Protein AF-0000000073188760 (afdb_homodimer)

InterPro domains:
  IPR002155 Thiolase [cd00751] (153-495)
  IPR016039 Thiolase-like [G3DSA:3.40.47.10] (146-349)
  IPR016039 Thiolase-like [G3DSA:3.40.47.10] (350-496)
  IPR016039 Thiolase-like [SSF53901] (147-494)
  IPR020613 Thiolase, conserved site [PS00737] (442-458)
  IPR020616 Thiolase, N-terminal [PF00108] (152-344)
  IPR020617 Thiolase, C-terminal [PF02803] (373-494)

Secondary structure (DSSP, 8-state):
-HHHHHHHHHHHT--TT--HHHHHHHHHHHHHHHHHHS-HHHHHHHHHHHS------------HHHHHHHHHHHS---SHHHHHHHHHHHHHHHHHHHHHHHHHTTSTHHHHHHHHHHHHHHHHHHT--S-HHHHHHHHHHHHHHHTTSPPEEEEEEEEPPPEETTSTTTTS-HHHHHHHHHHHHHHHTT--GGG--EEEEE-SS--STTGGGHHHHHHHHHT--TTS-EEEEE-GGGHHHHHHHHHHHHHHTTS-SEEEEEEEEEGGGPPEEE-S-TT---TTPPPPEEEHHHHHTEETTTTEEHHHHHHHHHHHHT--HHHHHHHHHHHHHHHHHHHHHTT--------SSEEEEEEEEEEEHHHHHHHT----EEEEEEEEEE--GGGGGGTHHHHHHHHHHHHT--GGG-SEEEE--S-HHHHHHHHHHHT--TTTBSBTB-HHHH---THHHHHHHHHHHHHHHHHHT--EEEEEEEETTTEEEEEEEEE--/-HHHHHHHHHHHT--TT--HHHHHHHHHHHHHHHHHHS-HHHHHHHHHHHS------------HHHHHHHHHHHS---SHHHHHHHHHHHHHHHHHHHHHHHHHTTSTHHHHHHHHHHHHHHHHHHT--S-HHHHHHHHHHHHHHHTTSPPEEEEEEEEPPPEETTSTTTTS-HHHHHHHHHHHHHHHTT--GGG--EEEEE-SS--STTGGGHHHHHHHHHT--TTS-EEEEE-GGGHHHHHHHHHHHHHHTTS-SEEEEEEEEEGGGPPEEE-S-TT---TTPPPPEEEHHHHHTEETTTTEEHHHHHHHHHHHHT--HHHHHHHHHHHHHHHHHHHHHS---------SSEEEEEEEEEEEHHHHHHHT----EEEEEEEEEE--GGGGGGTHHHHHHHHHHHHT--GGG-SEEEE--S-HHHHHHHHHHHT--TTTBSBTB-HHHH---THHHHHHHHHHHHHHHHHHT-SEEEEEEEETTTEEEEEEEEE--

Organism: Anisakis simplex (NCBI:txid6269)

Foldseek 3Di:
DVVVVVVVVLVVVPPLQDDLVVLLVSLLVVLVVCVVVVDPVNVVVVVVVVPPPPPDDDPPPPDPVVVVCVVVVPLCPVPPVLVVVLSVLLSLLLSLLSLQCSVVVVDPVSVVVSVVSSVVSNVVSSVSPADPVNVCVVSVVVVVCSVVQWWKFFQWKFKDAKFAQVGDCLPAAQLRQQLVQLLVRCVVQVHDLQLAQEWEEEDAAQLDPCSVCRRVSSSVVNPRDNNRYYYYDYQWLCQQVVQLVVVVVCCSVVNTFKYKYKYWFNLNSHFWDWPDPPVHDDPPDDIDGHRPSQVVQADPVVRGGPVQLLVVLCVVQVPDPVNQVVQLVQLQVLQVVVCVVVVPPDPDQHAARIGIMMIIMMGIPVSCVVVVGDGLKIWQFKDKWFADLSNLLLQAQVRVVVRCSNRVHDLVLAQAEEEACSGSSSQVSNCSSRVHDPCRYCSRHHCSRRNRRTNRRQSVQVSVVSVVCVVVVGFKYKYKYGGRPGMIMMIMITGPD/DVVVVVVVVLVVVPPLQDDLVVLLVSLVVVLVVCVVVVPPVNVVVVVVVVPPPPPDDCPPPPDPVVVVCVCVVPLCPVPPVLVVVLSVLLSLLLSLLSLVCSVVVVDPVSVVVSVVSSVVSNVVSSVSPQDPVNVCVVSVVVVVCSVVQWWKFFQWKFKDAKFAQVGDCLPAAQLRQALVQLLVRCVVQVHDLQLAQEWEEEDAAQLDPCSVCRRVSSSVVNPRDNNRYYYYDYQWLCQQVVQLVVVVVCCSVVNTFKYKYKYWFNLNSHFFDWPDPPVHDDPPDDTDGHRVSQVVQADPVVRGGPVQLLVVLCVVQVPDPVNQVVQLVQLQVLQVVVCVVPVPPDPAQHAARIGIMMIIMMGIPVSCVVVVGDGLKIWQFKDKWFADLSNLLLQAQVRVVVRCSNRVHDLVLAQAEEEACNGSSSLVSNCSSRVHDPCRYCSRHHCSRRNRRTNRRQSVQVSVVSVVCVVVVGFKYKYKYGGRPGMIMMIMITGPD

Sequence (994 aa):
MIESEKLQKLYELWPAHANPCFYLAYSFVIYWIMEYYLKPSHLSTIVFQLLPQKNTSSTPCKTGDDINSKITDKCIIDQPSSLFMNRLLIAFIFSVFLFVATLHMQRIAEMHLFVILINYGKKALARDEYSDEMMLEAIYPMSSVCDIIPSVFIVGAKRTAFGTYGGSLKNFTAIDLAEFAGRAVLNETNTKPECIDHVIFGNVIQSSVDAIYLPRHVGLRLGVPENAPALGVNRICGSGFQVIVNAAEQILLGESKFVLAGGTENMSQTPFAARNIRFGTQLGVKYELEDTLWACLNDPHINTTMAMTAENLGAKYGVSRADADRFALRSQTLWKAVKQSMKFFERESVKGISDGASALLVAGEEAVSKYGLKPLARVVAWKAVGVDPNMMGIGPAPAIRSVLKKSGLTLQDIDLIEVNEAFAPQALAVQRELDLDEKKLNVSGGAISLGHPLAASGARISTHLIHEMKRRSVKYSIGSACIGGGQGIAILFENIDMIESEKLQKLYELWPAHANPCFYLAYSFVIYWIMEYYLKPSHLSTIVFQLLPQKNTSSTPCKTGDDINSKITDKCIIDQPSSLFMNRLLIAFIFSVFLFVATLHMQRIAEMHLFVILINYGKKALARDEYSDEMMLEAIYPMSSVCDIIPSVFIVGAKRTAFGTYGGSLKNFTAIDLAEFAGRAVLNETNTKPECIDHVIFGNVIQSSVDAIYLPRHVGLRLGVPENAPALGVNRICGSGFQVIVNAAEQILLGESKFVLAGGTENMSQTPFAARNIRFGTQLGVKYELEDTLWACLNDPHINTTMAMTAENLGAKYGVSRADADRFALRSQTLWKAVKQSMKFFERESVKGISDGASALLVAGEEAVSKYGLKPLARVVAWKAVGVDPNMMGIGPAPAIRSVLKKSGLTLQDIDLIEVNEAFAPQALAVQRELDLDEKKLNVSGGAISLGHPLAASGARISTHLIHEMKRRSVKYSIGSACIGGGQGIAILFENID

pLDDT: mean 75.03, std 29.12, range [23.39, 98.94]

Solvent-accessible surface area (backbone atoms only — not comparable to full-atom values): 49042 Å² total; per-residue (Å²): 114,70,70,60,49,53,53,47,48,55,54,67,64,43,57,89,62,57,45,71,64,52,49,42,50,44,46,44,46,48,45,44,44,40,54,68,68,39,50,84,73,53,55,59,53,54,58,56,65,71,43,82,77,74,84,71,83,74,78,78,67,73,67,74,57,59,63,47,48,57,51,52,63,69,54,64,59,72,53,74,68,55,48,52,47,29,49,46,34,33,45,41,28,38,34,51,26,43,47,49,17,64,77,42,46,83,50,73,65,36,53,53,53,26,51,47,40,31,50,45,24,46,52,55,38,67,58,78,71,75,53,69,66,56,46,47,60,53,41,51,48,45,60,50,44,69,61,54,63,72,57,35,24,34,48,33,58,30,55,46,75,45,22,30,65,68,39,90,48,43,87,46,50,36,49,52,36,34,35,52,9,42,50,50,24,32,58,75,60,69,49,62,39,69,68,36,49,33,26,28,24,9,43,49,72,76,37,49,69,57,42,72,40,32,28,45,52,32,34,54,75,65,51,28,42,52,55,33,26,46,35,30,34,28,39,36,33,26,6,9,44,46,22,52,50,52,46,43,52,32,31,69,71,66,75,37,43,28,28,44,24,19,4,18,22,29,58,54,43,42,34,29,30,40,59,84,50,87,91,48,81,58,90,92,62,84,78,60,73,39,54,48,63,66,46,52,50,35,40,72,91,76,69,44,40,58,69,54,21,23,49,48,33,12,64,75,63,68,49,46,71,67,54,30,50,50,48,50,49,47,21,40,53,33,32,50,53,46,38,68,69,37,84,49,76,81,75,62,65,5,63,51,54,12,22,24,11,7,17,33,34,40,28,23,60,66,38,32,64,76,68,69,54,60,72,57,27,33,60,74,37,60,32,71,26,21,30,55,51,66,43,13,45,44,14,28,44,64,7,44,53,48,27,27,52,70,63,60,49,54,77,85,66,47,55,35,35,39,57,53,28,83,36,49,33,21,42,50,36,30,33,62,74,65,64,54,57,71,84,30,41,37,72,55,22,40,18,63,25,45,25,38,20,39,4,10,38,31,24,37,46,47,35,51,50,52,52,48,30,60,74,68,69,44,52,30,34,37,37,31,19,36,14,83,76,9,18,10,25,21,39,33,38,31,44,74,120,116,69,70,60,49,54,54,47,51,55,54,65,65,44,58,87,64,57,47,71,64,52,49,43,50,45,49,45,45,47,43,44,44,40,55,67,69,38,51,84,73,52,57,59,54,53,60,56,64,71,43,82,77,75,82,71,82,76,79,78,68,75,66,74,56,58,64,44,46,57,50,51,63,68,53,64,60,71,52,72,68,52,48,52,44,24,51,48,35,30,46,41,30,39,34,51,29,45,48,51,18,64,77,43,45,83,51,74,63,35,56,55,51,29,52,47,38,33,50,47,21,47,52,54,32,66,57,77,71,74,53,67,66,56,46,47,60,53,41,50,52,44,60,52,45,69,61,53,63,69,56,37,25,35,47,34,57,30,55,47,73,44,23,30,65,70,38,91,49,42,87,44,48,35,49,54,36,35,35,52,8,43,52,50,24,31,59,76,58,69,48,63,40,70,66,35,49,32,25,29,25,9,44,50,73,76,37,49,72,58,43,72,41,32,28,46,52,34,34,54,75,64,50,28,42,51,54,33,25,48,35,29,33,28,38,36,34,26,6,8,44,46,24,53,50,51,48,43,52,32,30,69,71,66,74,37,42,28,30,44,24,20,5,17,22,28,56,55,43,42,34,29,30,40,58,84,48,86,89,48,79,56,90,91,61,85,77,60,74,39,55,47,62,64,45,52,49,34,38,72,91,77,69,44,39,59,69,55,22,24,50,50,33,13,65,76,62,68,52,46,71,67,53,30,51,50,49,47,49,48,23,39,51,33,33,52,52,45,37,68,68,37,85,51,76,80,75,63,65,5,64,50,55,11,24,25,12,7,18,33,35,39,28,23,60,65,38,32,63,75,68,68,54,60,73,56,26,33,60,73,40,60,32,70,25,21,30,56,50,67,44,12,46,43,15,28,42,63,9,44,54,48,27,26,55,68,66,62,50,54,77,87,67,46,56,35,37,37,59,56,27,83,38,49,32,19,43,50,34,31,33,62,75,64,64,55,57,70,85,30,41,37,71,56,22,41,18,63,25,44,25,39,19,39,5,9,39,30,24,38,47,47,35,50,50,52,52,47,30,60,75,67,69,43,52,31,34,37,37,30,20,34,14,83,76,9,17,11,25,22,39,34,38,32,43,74,120

Radius of gyration: 31.52 Å; Cα contacts (8 Å, |Δi|>4): 2046; chains: 2; bounding box: 111×74×70 Å

Structure (mmCIF, N/CA/C/O backbone):
data_AF-0000000073188760-model_v1
#
loop_
_entity.id
_entity.type
_entity.pdbx_description
1 polymer '3-ketoacyl-CoA thiolase, mitochondrial (inferred by orthology to a human protein)'
#
loop_
_atom_site.group_PDB
_atom_site.id
_atom_site.type_symbol
_atom_site.label_atom_id
_atom_site.label_alt_id
_atom_site.label_comp_id
_atom_site.label_asym_id
_atom_site.label_entity_id
_atom_site.label_seq_id
_atom_site.pdbx_PDB_ins_code
_atom_site.Cartn_x
_atom_site.Cartn_y
_atom_site.Cartn_z
_atom_site.occupancy
_atom_site.B_iso_or_equiv
_atom_site.auth_seq_id
_atom_site.auth_comp_id
_atom_site.auth_asym_id
_atom_site.auth_atom_id
_atom_site.pdbx_PDB_model_num
ATOM 1 N N . MET A 1 1 ? -48.312 19.625 -13.898 1 23.39 1 MET A N 1
ATOM 2 C CA . MET A 1 1 ? -47.094 20.016 -14.609 1 23.39 1 MET A CA 1
ATOM 3 C C . MET A 1 1 ? -46.031 20.547 -13.641 1 23.39 1 MET A C 1
ATOM 5 O O . MET A 1 1 ? -44.844 20.344 -13.844 1 23.39 1 MET A O 1
ATOM 9 N N . ILE A 1 2 ? -46.531 21.484 -12.734 1 27.88 2 ILE A N 1
ATOM 10 C CA . ILE A 1 2 ? -45.688 22.156 -11.734 1 27.88 2 ILE A CA 1
ATOM 11 C C . ILE A 1 2 ? -45.094 21.125 -10.773 1 27.88 2 ILE A C 1
ATOM 13 O O . ILE A 1 2 ? -43.969 21.281 -10.305 1 27.88 2 ILE A O 1
ATOM 17 N N . GLU A 1 3 ? -46 20.047 -10.469 1 30.58 3 GLU A N 1
ATOM 18 C CA . GLU A 1 3 ? -45.656 19.078 -9.43 1 30.58 3 GLU A CA 1
ATOM 19 C C . GLU A 1 3 ? -44.5 18.203 -9.844 1 30.58 3 GLU A C 1
ATOM 21 O O . GLU A 1 3 ? -43.688 17.812 -9 1 30.58 3 GLU A O 1
ATOM 26 N N . SER A 1 4 ? -44.344 17.969 -11.117 1 32.19 4 SER A N 1
ATOM 27 C CA . SER A 1 4 ? -43.25 17.203 -11.68 1 32.19 4 SER A CA 1
ATOM 28 C C . SER A 1 4 ? -41.938 18 -11.617 1 32.19 4 SER A C 1
ATOM 30 O O . SER A 1 4 ? -40.875 17.438 -11.375 1 32.19 4 SER A O 1
ATOM 32 N N . GLU A 1 5 ? -42.031 19.328 -11.805 1 31.75 5 GLU A N 1
ATOM 33 C CA . GLU A 1 5 ? -40.844 20.172 -11.867 1 31.75 5 GLU A CA 1
ATOM 34 C C . GLU A 1 5 ? -40.188 20.312 -10.492 1 31.75 5 GLU A C 1
ATOM 36 O O . GLU A 1 5 ? -38.969 20.312 -10.367 1 31.75 5 GLU A O 1
ATOM 41 N N . LYS A 1 6 ? -40.969 20.578 -9.422 1 32.31 6 LYS A N 1
ATOM 42 C CA . LYS A 1 6 ? -40.406 20.734 -8.078 1 32.31 6 LYS A CA 1
ATOM 43 C C . LYS A 1 6 ? -39.812 19.422 -7.562 1 32.31 6 LYS A C 1
ATOM 45 O O . LYS A 1 6 ? -38.781 19.422 -6.914 1 32.31 6 LYS A O 1
ATOM 50 N N . LEU A 1 7 ? -40.375 18.312 -7.895 1 31.81 7 LEU A N 1
ATOM 51 C CA . LEU A 1 7 ? -39.781 17.031 -7.551 1 31.81 7 LEU A CA 1
ATOM 52 C C . LEU A 1 7 ? -38.469 16.844 -8.281 1 31.81 7 LEU A C 1
ATOM 54 O O . LEU A 1 7 ? -37.5 16.312 -7.711 1 31.81 7 LEU A O 1
ATOM 58 N N . GLN A 1 8 ? -38.406 17.359 -9.555 1 30.67 8 GLN A N 1
ATOM 59 C CA . GLN A 1 8 ? -37.156 17.312 -10.273 1 30.67 8 GLN A CA 1
ATOM 60 C C . GLN A 1 8 ? -36.094 18.203 -9.609 1 30.67 8 GLN A C 1
ATOM 62 O O . GLN A 1 8 ? -34.938 17.812 -9.492 1 30.67 8 GLN A O 1
ATOM 67 N N . LYS A 1 9 ? -36.469 19.469 -9.18 1 33.62 9 LYS A N 1
ATOM 68 C CA . LYS A 1 9 ? -35.531 20.344 -8.492 1 33.62 9 LYS A CA 1
ATOM 69 C C . LYS A 1 9 ? -35.125 19.75 -7.141 1 33.62 9 LYS A C 1
ATOM 71 O O . LYS A 1 9 ? -33.969 19.906 -6.719 1 33.62 9 LYS A O 1
ATOM 76 N N . LEU A 1 10 ? -35.969 19.203 -6.41 1 32.44 10 LEU A N 1
ATOM 77 C CA . LEU A 1 10 ? -35.625 18.531 -5.168 1 32.44 10 LEU A CA 1
ATOM 78 C C . LEU A 1 10 ? -34.688 17.359 -5.441 1 32.44 10 LEU A C 1
ATOM 80 O O . LEU A 1 10 ? -33.75 17.109 -4.68 1 32.44 10 LEU A O 1
ATOM 84 N N . TYR A 1 11 ? -34.969 16.656 -6.586 1 32.81 11 TYR A N 1
ATOM 85 C CA . TYR A 1 11 ? -34.031 15.609 -7.004 1 32.81 11 TYR A CA 1
ATOM 86 C C . TYR A 1 11 ? -32.688 16.203 -7.367 1 32.81 11 TYR A C 1
ATOM 88 O O . TYR A 1 11 ? -31.641 15.594 -7.102 1 32.81 11 TYR A O 1
ATOM 96 N N . GLU A 1 12 ? -32.75 17.359 -8.086 1 33.19 12 GLU A N 1
ATOM 97 C CA . GLU A 1 12 ? -31.484 18 -8.477 1 33.19 12 GLU A CA 1
ATOM 98 C C . GLU A 1 12 ? -30.734 18.531 -7.258 1 33.19 12 GLU A C 1
ATOM 100 O O . GLU A 1 12 ? -29.531 18.75 -7.312 1 33.19 12 GLU A O 1
ATOM 105 N N . LEU A 1 13 ? -31.453 19.062 -6.262 1 30.31 13 LEU A N 1
ATOM 106 C CA . LEU A 1 13 ? -30.797 19.453 -5.027 1 30.31 13 LEU A CA 1
ATOM 107 C C . LEU A 1 13 ? -30.328 18.219 -4.246 1 30.31 13 LEU A C 1
ATOM 109 O O . LEU A 1 13 ? -29.828 18.344 -3.129 1 30.31 13 LEU A O 1
ATOM 113 N N . TRP A 1 14 ? -30.609 17.141 -4.777 1 31.42 14 TRP A N 1
ATOM 114 C CA . TRP A 1 14 ? -30.141 15.891 -4.188 1 31.42 14 TRP A CA 1
ATOM 115 C C . TRP A 1 14 ? -28.609 15.844 -4.164 1 31.42 14 TRP A C 1
ATOM 117 O O . TRP A 1 14 ? -27.969 15.75 -5.215 1 31.42 14 TRP A O 1
ATOM 127 N N . PRO A 1 15 ? -28.094 16.562 -3.15 1 28.97 15 PRO A N 1
ATOM 128 C CA . PRO A 1 15 ? -26.641 16.359 -3.182 1 28.97 15 PRO A CA 1
ATOM 129 C C . PRO A 1 15 ? -26.234 14.891 -3.234 1 28.97 15 PRO A C 1
ATOM 131 O O . PRO A 1 15 ? -26.875 14.055 -2.596 1 28.97 15 PRO A O 1
ATOM 134 N N . ALA A 1 16 ? -25.719 14.453 -4.371 1 30.52 16 ALA A N 1
ATOM 135 C CA . ALA A 1 16 ? -25.172 13.109 -4.555 1 30.52 16 ALA A CA 1
ATOM 136 C C . ALA A 1 16 ? -24.562 12.586 -3.254 1 30.52 16 ALA A C 1
ATOM 138 O O . ALA A 1 16 ? -24.594 11.383 -2.986 1 30.52 16 ALA A O 1
ATOM 139 N N . HIS A 1 17 ? -23.641 13.359 -2.607 1 29.59 17 HIS A N 1
ATOM 140 C CA . HIS A 1 17 ? -22.797 12.969 -1.487 1 29.59 17 HIS A CA 1
ATOM 141 C C . HIS A 1 17 ? -23.391 13.422 -0.16 1 29.59 17 HIS A C 1
ATOM 143 O O . HIS A 1 17 ? -22.656 13.633 0.812 1 29.59 17 HIS A O 1
ATOM 149 N N . ALA A 1 18 ? -24.656 13.742 -0.088 1 30.83 18 ALA A N 1
ATOM 150 C CA . ALA A 1 18 ? -25.141 14.383 1.129 1 30.83 18 ALA A CA 1
ATOM 151 C C . ALA A 1 18 ? -25.141 13.414 2.305 1 30.83 18 ALA A C 1
ATOM 153 O O . ALA A 1 18 ? -25.203 12.195 2.111 1 30.83 18 ALA A O 1
ATOM 154 N N . ASN A 1 19 ? -24.656 13.93 3.51 1 30.05 19 ASN A N 1
ATOM 155 C CA . ASN A 1 19 ? -24.625 13.312 4.828 1 30.05 19 ASN A CA 1
ATOM 156 C C . ASN A 1 19 ? -25.953 12.656 5.184 1 30.05 19 ASN A C 1
ATOM 158 O O . ASN A 1 19 ? -27 13.094 4.715 1 30.05 19 ASN A O 1
ATOM 162 N N . PRO A 1 20 ? -25.922 11.516 5.613 1 33.12 20 PRO A N 1
ATOM 163 C CA . PRO A 1 20 ? -27.141 10.805 6.012 1 33.12 20 PRO A CA 1
ATOM 164 C C . PRO A 1 20 ? -28.094 11.688 6.816 1 33.12 20 PRO A C 1
ATOM 166 O O . PRO A 1 20 ? -29.312 11.57 6.676 1 33.12 20 PRO A O 1
ATOM 169 N N . CYS A 1 21 ? -27.562 12.656 7.5 1 32.06 21 CYS A N 1
ATOM 170 C CA . CYS A 1 21 ? -28.438 13.555 8.25 1 32.06 21 CYS A CA 1
ATOM 171 C C . CYS A 1 21 ? -29.219 14.469 7.316 1 32.06 21 CYS A C 1
ATOM 173 O O . CYS A 1 21 ? -30.391 14.758 7.562 1 32.06 21 CYS A O 1
ATOM 175 N N . PHE A 1 22 ? -28.609 14.945 6.258 1 35.56 22 PHE A N 1
ATOM 176 C CA . PHE A 1 22 ? -29.297 15.805 5.297 1 35.56 22 PHE A CA 1
ATOM 177 C C . PHE A 1 22 ? -30.375 15.031 4.543 1 35.56 22 PHE A C 1
ATOM 179 O O . PHE A 1 22 ? -31.469 15.539 4.316 1 35.56 22 PHE A O 1
ATOM 186 N N . TYR A 1 23 ? -30.047 13.828 4.395 1 37.91 23 TYR A N 1
ATOM 187 C CA . TYR A 1 23 ? -31.031 12.969 3.746 1 37.91 23 TYR A CA 1
ATOM 188 C C . TYR A 1 23 ? -32.25 12.75 4.652 1 37.91 23 TYR A C 1
ATOM 190 O O . TYR A 1 23 ? -33.375 12.766 4.188 1 37.91 23 TYR A O 1
ATOM 198 N N . LEU A 1 24 ? -31.891 12.719 5.875 1 35.69 24 LEU A N 1
ATOM 199 C CA . LEU A 1 24 ? -32.969 12.625 6.859 1 35.69 24 LEU A CA 1
ATOM 200 C C . LEU A 1 24 ? -33.75 13.922 6.91 1 35.69 24 LEU A C 1
ATOM 202 O O . LEU A 1 24 ? -35 13.898 6.926 1 35.69 24 LEU A O 1
ATOM 206 N N . ALA A 1 25 ? -33.031 14.969 6.914 1 36.38 25 ALA A N 1
ATOM 207 C CA . ALA A 1 25 ? -33.719 16.266 6.953 1 36.38 25 ALA A CA 1
ATOM 208 C C . ALA A 1 25 ? -34.469 16.531 5.66 1 36.38 25 ALA A C 1
ATOM 210 O O . ALA A 1 25 ? -35.625 16.984 5.688 1 36.38 25 ALA A O 1
ATOM 211 N N . TYR A 1 26 ? -33.906 16.156 4.566 1 37.59 26 TYR A N 1
ATOM 212 C CA . TYR A 1 26 ? -34.531 16.359 3.258 1 37.59 26 TYR A CA 1
ATOM 213 C C . TYR A 1 26 ? -35.719 15.43 3.072 1 37.59 26 TYR A C 1
ATOM 215 O O . TYR A 1 26 ? -36.75 15.852 2.566 1 37.59 26 TYR A O 1
ATOM 223 N N . SER A 1 27 ? -35.469 14.242 3.523 1 38.09 27 SER A N 1
ATOM 224 C CA . SER A 1 27 ? -36.625 13.328 3.508 1 38.09 27 SER A CA 1
ATOM 225 C C . SER A 1 27 ? -37.75 13.859 4.379 1 38.09 27 SER A C 1
ATOM 227 O O . SER A 1 27 ? -38.938 13.734 4.016 1 38.09 27 SER A O 1
ATOM 229 N N . PHE A 1 28 ? -37.375 14.5 5.363 1 38.16 28 PHE A N 1
ATOM 230 C CA . PHE A 1 28 ? -38.344 15.148 6.211 1 38.16 28 PHE A CA 1
ATOM 231 C C . PHE A 1 28 ? -39 16.328 5.484 1 38.16 28 PHE A C 1
ATOM 233 O O . PHE A 1 28 ? -40.219 16.516 5.555 1 38.16 28 PHE A O 1
ATOM 240 N N . VAL A 1 29 ? -38.156 17.109 4.777 1 38.72 29 VAL A N 1
ATOM 241 C CA . VAL A 1 29 ? -38.688 18.266 4.062 1 38.72 29 VAL A CA 1
ATOM 242 C C . VAL A 1 29 ? -39.562 17.797 2.898 1 38.72 29 VAL A C 1
ATOM 244 O O . VAL A 1 29 ? -40.656 18.328 2.689 1 38.72 29 VAL A O 1
ATOM 247 N N . ILE A 1 30 ? -39.031 16.812 2.182 1 39.38 30 ILE A N 1
ATOM 248 C CA . ILE A 1 30 ? -39.844 16.297 1.083 1 39.38 30 ILE A CA 1
ATOM 249 C C . ILE A 1 30 ? -41.125 15.688 1.632 1 39.38 30 ILE A C 1
ATOM 251 O O . ILE A 1 30 ? -42.219 15.898 1.072 1 39.38 30 ILE A O 1
ATOM 255 N N . TYR A 1 31 ? -40.875 14.961 2.73 1 39.47 31 TYR A N 1
ATOM 256 C CA . TYR A 1 31 ? -42.062 14.453 3.426 1 39.47 31 TYR A CA 1
ATOM 257 C C . TYR A 1 31 ? -43 15.594 3.834 1 39.47 31 TYR A C 1
ATOM 259 O O . TYR A 1 31 ? -44.188 15.523 3.627 1 39.47 31 TYR A O 1
ATOM 267 N N . TRP A 1 32 ? -42.344 16.625 4.328 1 37.56 32 TRP A N 1
ATOM 268 C CA . TRP A 1 32 ? -43.125 17.797 4.734 1 37.56 32 TRP A CA 1
ATOM 269 C C . TRP A 1 32 ? -43.75 18.469 3.525 1 37.56 32 TRP A C 1
ATOM 271 O O . TRP A 1 32 ? -44.938 18.844 3.566 1 37.56 32 TRP A O 1
ATOM 281 N N . ILE A 1 33 ? -42.969 18.531 2.521 1 36.12 33 ILE A N 1
ATOM 282 C CA . ILE A 1 33 ? -43.5 19.141 1.31 1 36.12 33 ILE A CA 1
ATOM 283 C C . ILE A 1 33 ? -44.562 18.234 0.707 1 36.12 33 ILE A C 1
ATOM 285 O O . ILE A 1 33 ? -45.656 18.703 0.325 1 36.12 33 ILE A O 1
ATOM 289 N N . MET A 1 34 ? -44.156 16.938 0.62 1 35.59 34 MET A N 1
ATOM 290 C CA . MET A 1 34 ? -45.156 16.016 0.091 1 35.59 34 MET A CA 1
ATOM 291 C C . MET A 1 34 ? -46.375 15.938 1.008 1 35.59 34 MET A C 1
ATOM 293 O O . MET A 1 34 ? -47.5 15.906 0.536 1 35.59 34 MET A O 1
ATOM 297 N N . GLU A 1 35 ? -46 15.867 2.268 1 36.69 35 GLU A N 1
ATOM 298 C CA . GLU A 1 35 ? -47.094 15.906 3.23 1 36.69 35 GLU A CA 1
ATOM 299 C C . GLU A 1 35 ? -47.875 17.219 3.123 1 36.69 35 GLU A C 1
ATOM 301 O O . GLU A 1 35 ? -49.094 17.219 3.24 1 36.69 35 GLU A O 1
ATOM 306 N N . TYR A 1 36 ? -47.094 18.266 3.078 1 35.34 36 TYR A N 1
ATOM 307 C CA . TYR A 1 36 ? -47.781 19.547 2.943 1 35.34 36 TYR A CA 1
ATOM 308 C C . TYR A 1 36 ? -48.5 19.641 1.604 1 35.34 36 TYR A C 1
ATOM 310 O O . TYR A 1 36 ? -49.656 20.125 1.537 1 35.34 36 TYR A O 1
ATOM 318 N N . TYR A 1 37 ? -47.812 19.359 0.51 1 32.47 37 TYR A N 1
ATOM 319 C CA . TYR A 1 37 ? -48.469 19.547 -0.78 1 32.47 37 TYR A CA 1
ATOM 320 C C . TYR A 1 37 ? -49.281 18.328 -1.174 1 32.47 37 TYR A C 1
ATOM 322 O O . TYR A 1 37 ? -50.188 18.406 -1.988 1 32.47 37 TYR A O 1
ATOM 330 N N . LEU A 1 38 ? -48.719 17.062 -0.877 1 33.03 38 LEU A N 1
ATOM 331 C CA . LEU A 1 38 ? -49.531 15.945 -1.348 1 33.03 38 LEU A CA 1
ATOM 332 C C . LEU A 1 38 ? -50.594 15.57 -0.32 1 33.03 38 LEU A C 1
ATOM 334 O O . LEU A 1 38 ? -50.281 15.219 0.816 1 33.03 38 LEU A O 1
ATOM 338 N N . LYS A 1 39 ? -51.75 16.078 -0.33 1 34.88 39 LYS A N 1
ATOM 339 C CA . LYS A 1 39 ? -52.969 15.633 0.356 1 34.88 39 LYS A CA 1
ATOM 340 C C . LYS A 1 39 ? -53.062 14.109 0.348 1 34.88 39 LYS A C 1
ATOM 342 O O . LYS A 1 39 ? -52.625 13.453 -0.601 1 34.88 39 LYS A O 1
ATOM 347 N N . PRO A 1 40 ? -53.25 13.336 1.538 1 33.12 40 PRO A N 1
ATOM 348 C CA . PRO A 1 40 ? -53.344 11.875 1.6 1 33.12 40 PRO A CA 1
ATOM 349 C C . PRO A 1 40 ? -54 11.273 0.354 1 33.12 40 PRO A C 1
ATOM 351 O O . PRO A 1 40 ? -53.625 10.172 -0.062 1 33.12 40 PRO A O 1
ATOM 354 N N . SER A 1 41 ? -54.844 11.922 -0.336 1 33.78 41 SER A N 1
ATOM 355 C CA . SER A 1 41 ? -55.562 11.477 -1.517 1 33.78 41 SER A CA 1
ATOM 356 C C . SER A 1 41 ? -54.625 11.305 -2.711 1 33.78 41 SER A C 1
ATOM 358 O O . SER A 1 41 ? -54.844 10.422 -3.549 1 33.78 41 SER A O 1
ATOM 360 N N . HIS A 1 42 ? -53.688 12.141 -2.812 1 31.56 42 HIS A N 1
ATOM 361 C CA . HIS A 1 42 ? -52.875 12.18 -4.039 1 31.56 42 HIS A CA 1
ATOM 362 C C . HIS A 1 42 ? -51.75 11.172 -3.996 1 31.56 42 HIS A C 1
ATOM 364 O O . HIS A 1 42 ? -51.188 10.82 -5.035 1 31.56 42 HIS A O 1
ATOM 370 N N . LEU A 1 43 ? -51.375 10.641 -2.826 1 31.83 43 LEU A N 1
ATOM 371 C CA . LEU A 1 43 ? -50.344 9.633 -2.789 1 31.83 43 LEU A CA 1
ATOM 372 C C . LEU A 1 43 ? -50.812 8.328 -3.4 1 31.83 43 LEU A C 1
ATOM 374 O O . LEU A 1 43 ? -50.031 7.637 -4.082 1 31.83 43 LEU A O 1
ATOM 378 N N . SER A 1 44 ? -52.031 7.918 -3.279 1 29.41 44 SER A N 1
ATOM 379 C CA . SER A 1 44 ? -52.594 6.73 -3.896 1 29.41 44 SER A CA 1
ATOM 380 C C . SER A 1 44 ? -52.531 6.805 -5.418 1 29.41 44 SER A C 1
ATOM 382 O O . SER A 1 44 ? -52.25 5.801 -6.082 1 29.41 44 SER A O 1
ATOM 384 N N . THR A 1 45 ? -52.75 7.961 -5.918 1 30.45 45 THR A N 1
ATOM 385 C CA . THR A 1 45 ? -52.812 8.086 -7.371 1 30.45 45 THR A CA 1
ATOM 386 C C . THR A 1 45 ? -51.438 7.926 -7.973 1 30.45 45 THR A C 1
ATOM 388 O O . THR A 1 45 ? -51.25 7.305 -9.023 1 30.45 45 THR A O 1
ATOM 391 N N . ILE A 1 46 ? -50.406 8.297 -7.258 1 30.09 46 ILE A N 1
ATOM 392 C CA . ILE A 1 46 ? -49.094 8.25 -7.871 1 30.09 46 ILE A CA 1
ATOM 393 C C . ILE A 1 46 ? -48.562 6.816 -7.867 1 30.09 46 ILE A C 1
ATOM 395 O O . ILE A 1 46 ? -48 6.352 -8.859 1 30.09 46 ILE A O 1
ATOM 399 N N . VAL A 1 47 ? -48.844 6.023 -6.875 1 30.05 47 VAL A N 1
ATOM 400 C CA . VAL A 1 47 ? -48.406 4.637 -6.84 1 30.05 47 VAL A CA 1
ATOM 401 C C . VAL A 1 47 ? -49.125 3.826 -7.902 1 30.05 47 VAL A C 1
ATOM 403 O O . VAL A 1 47 ? -48.531 3.002 -8.594 1 30.05 47 VAL A O 1
ATOM 406 N N . PHE A 1 48 ? -50.375 4.105 -8.125 1 29.7 48 PHE A N 1
ATOM 407 C CA . PHE A 1 48 ? -51.125 3.404 -9.141 1 29.7 48 PHE A CA 1
ATOM 408 C C . PHE A 1 48 ? -50.594 3.717 -10.539 1 29.7 48 PHE A C 1
ATOM 410 O O . PHE A 1 48 ? -50.688 2.881 -11.438 1 29.7 48 PHE A O 1
ATOM 417 N N . GLN A 1 49 ? -50.219 4.957 -10.664 1 27.83 49 GLN A N 1
ATOM 418 C CA . GLN A 1 49 ? -49.781 5.297 -12.023 1 27.83 49 GLN A CA 1
ATOM 419 C C . GLN A 1 49 ? -48.5 4.578 -12.391 1 27.83 49 GLN A C 1
ATOM 421 O O . GLN A 1 49 ? -48.188 4.43 -13.578 1 27.83 49 GLN A O 1
ATOM 426 N N . LEU A 1 50 ? -47.719 4.289 -11.398 1 28.05 50 LEU A N 1
ATOM 427 C CA . LEU A 1 50 ? -46.438 3.703 -11.781 1 28.05 50 LEU A CA 1
ATOM 428 C C . LEU A 1 50 ? -46.562 2.201 -12.008 1 28.05 50 LEU A C 1
ATOM 430 O O . LEU A 1 50 ? -45.625 1.554 -12.484 1 28.05 50 LEU A O 1
ATOM 434 N N . LEU A 1 51 ? -47.75 1.596 -11.594 1 26.61 51 LEU A N 1
ATOM 435 C CA . LEU A 1 51 ? -47.969 0.186 -11.891 1 26.61 51 LEU A CA 1
ATOM 436 C C . LEU A 1 51 ? -48.406 0.003 -13.344 1 26.61 51 LEU A C 1
ATOM 438 O O . LEU A 1 51 ? -49.156 0.819 -13.883 1 26.61 51 LEU A O 1
ATOM 442 N N . PRO A 1 52 ? -47.625 -0.68 -14.094 1 26.92 52 PRO A N 1
ATOM 443 C CA . PRO A 1 52 ? -48.031 -0.926 -15.469 1 26.92 52 PRO A CA 1
ATOM 444 C C . PRO A 1 52 ? -49.5 -1.341 -15.578 1 26.92 52 PRO A C 1
ATOM 446 O O . PRO A 1 52 ? -50 -2.1 -14.742 1 26.92 52 PRO A O 1
ATOM 449 N N . GLN A 1 53 ? -50.406 -0.404 -16.094 1 25.22 53 GLN A N 1
ATOM 450 C CA . GLN A 1 53 ? -51.812 -0.581 -16.406 1 25.22 53 GLN A CA 1
ATOM 451 C C . GLN A 1 53 ? -52.031 -1.8 -17.297 1 25.22 53 GLN A C 1
ATOM 453 O O . GLN A 1 53 ? -51.531 -1.837 -18.438 1 25.22 53 GLN A O 1
ATOM 458 N N . LYS A 1 54 ? -52 -3.059 -16.797 1 27.78 54 LYS A N 1
ATOM 459 C CA . LYS A 1 54 ? -52.562 -4.059 -17.703 1 27.78 54 LYS A CA 1
ATOM 460 C C . LYS A 1 54 ? -53.938 -3.627 -18.203 1 27.78 54 LYS A C 1
ATOM 462 O O . LYS A 1 54 ? -54.75 -3.115 -17.438 1 27.78 54 LYS A O 1
ATOM 467 N N . ASN A 1 55 ? -54.188 -3.367 -19.516 1 25.28 55 ASN A N 1
ATOM 468 C CA . ASN A 1 55 ? -55.375 -3.055 -20.328 1 25.28 55 ASN A CA 1
ATOM 469 C C . ASN A 1 55 ? -56.562 -3.932 -19.953 1 25.28 55 ASN A C 1
ATOM 471 O O . ASN A 1 55 ? -56.781 -4.965 -20.578 1 25.28 55 ASN A O 1
ATOM 475 N N . THR A 1 56 ? -56.812 -4.484 -18.734 1 27.22 56 THR A N 1
ATOM 476 C CA . THR A 1 56 ? -58.094 -5.227 -18.719 1 27.22 56 THR A CA 1
ATOM 477 C C . THR A 1 56 ? -59.25 -4.32 -19.109 1 27.22 56 THR A C 1
ATOM 479 O O . THR A 1 56 ? -59.188 -3.104 -18.922 1 27.22 56 THR A O 1
ATOM 482 N N . SER A 1 57 ? -60.25 -4.723 -19.969 1 26.72 57 SER A N 1
ATOM 483 C CA . SER A 1 57 ? -61.469 -4.195 -20.531 1 26.72 57 SER A CA 1
ATOM 484 C C . SER A 1 57 ? -62.25 -3.354 -19.5 1 26.72 57 SER A C 1
ATOM 486 O O . SER A 1 57 ? -62 -3.475 -18.297 1 26.72 57 SER A O 1
ATOM 488 N N . SER A 1 58 ? -63.375 -2.492 -19.953 1 27.78 58 SER A N 1
ATOM 489 C CA . SER A 1 58 ? -64.188 -1.305 -19.672 1 27.78 58 SER A CA 1
ATOM 490 C C . SER A 1 58 ? -65.062 -1.519 -18.453 1 27.78 58 SER A C 1
ATOM 492 O O . SER A 1 58 ? -65.938 -0.703 -18.172 1 27.78 58 SER A O 1
ATOM 494 N N . THR A 1 59 ? -65.438 -2.711 -17.953 1 28.08 59 THR A N 1
ATOM 495 C CA . THR A 1 59 ? -66.625 -2.592 -17.156 1 28.08 59 THR A CA 1
ATOM 496 C C . THR A 1 59 ? -66.5 -1.518 -16.094 1 28.08 59 THR A C 1
ATOM 498 O O . THR A 1 59 ? -65.5 -1.512 -15.352 1 28.08 59 THR A O 1
ATOM 501 N N . PRO A 1 60 ? -67.312 -0.306 -16.297 1 27.69 60 PRO A N 1
ATOM 502 C CA . PRO A 1 60 ? -67.25 0.932 -15.516 1 27.69 60 PRO A CA 1
ATOM 503 C C . PRO A 1 60 ? -67.188 0.677 -14.008 1 27.69 60 PRO A C 1
ATOM 505 O O . PRO A 1 60 ? -68.062 0.009 -13.445 1 27.69 60 PRO A O 1
ATOM 508 N N . CYS A 1 61 ? -66.125 0.268 -13.555 1 26.36 61 CYS A N 1
ATOM 509 C CA . CYS A 1 61 ? -66 0.081 -12.109 1 26.36 61 CYS A CA 1
ATOM 510 C C . CYS A 1 61 ? -66.625 1.256 -11.367 1 26.36 61 CYS A C 1
ATOM 512 O O . CYS A 1 61 ? -66.375 2.414 -11.695 1 26.36 61 CYS A O 1
ATOM 514 N N . LYS A 1 62 ? -67.75 1.046 -10.75 1 28.42 62 LYS A N 1
ATOM 515 C CA . LYS A 1 62 ? -68.562 2.039 -10.016 1 28.42 62 LYS A CA 1
ATOM 516 C C . LYS A 1 62 ? -67.688 3.145 -9.461 1 28.42 62 LYS A C 1
ATOM 518 O O . LYS A 1 62 ? -66.5 2.941 -9.266 1 28.42 62 LYS A O 1
ATOM 523 N N . THR A 1 63 ? -68.125 4.414 -9.352 1 25.66 63 THR A N 1
ATOM 524 C CA . THR A 1 63 ? -67.562 5.719 -9.109 1 25.66 63 THR A CA 1
ATOM 525 C C . THR A 1 63 ? -66.562 5.66 -7.93 1 25.66 63 THR A C 1
ATOM 527 O O . THR A 1 63 ? -66.75 4.844 -7.023 1 25.66 63 THR A O 1
ATOM 530 N N . GLY A 1 64 ? -65.375 6.031 -8.125 1 26.64 64 GLY A N 1
ATOM 531 C CA . GLY A 1 64 ? -64.188 6.227 -7.297 1 26.64 64 GLY A CA 1
ATOM 532 C C . GLY A 1 64 ? -64.5 6.781 -5.922 1 26.64 64 GLY A C 1
ATOM 533 O O . GLY A 1 64 ? -63.625 6.992 -5.105 1 26.64 64 GLY A O 1
ATOM 534 N N . ASP A 1 65 ? -65.75 7.348 -5.812 1 30.7 65 ASP A N 1
ATOM 535 C CA . ASP A 1 65 ? -66.25 8.047 -4.629 1 30.7 65 ASP A CA 1
ATOM 536 C C . ASP A 1 65 ? -66.5 7.074 -3.482 1 30.7 65 ASP A C 1
ATOM 538 O O . ASP A 1 65 ? -66.312 7.414 -2.316 1 30.7 65 ASP A O 1
ATOM 542 N N . ASP A 1 66 ? -67.188 5.949 -3.842 1 29.22 66 ASP A N 1
ATOM 543 C CA . ASP A 1 66 ? -67.625 5.043 -2.783 1 29.22 66 ASP A CA 1
ATOM 544 C C . ASP A 1 66 ? -66.438 4.355 -2.133 1 29.22 66 ASP A C 1
ATOM 546 O O . ASP A 1 66 ? -66.5 4.035 -0.941 1 29.22 66 ASP A O 1
ATOM 550 N N . ILE A 1 67 ? -65.5 3.99 -2.969 1 27.94 67 ILE A N 1
ATOM 551 C CA . ILE A 1 67 ? -64.312 3.389 -2.303 1 27.94 67 ILE A CA 1
ATOM 552 C C . ILE A 1 67 ? -63.594 4.441 -1.468 1 27.94 67 ILE A C 1
ATOM 554 O O . ILE A 1 67 ? -63.094 4.145 -0.385 1 27.94 67 ILE A O 1
ATOM 558 N N . ASN A 1 68 ? -63.625 5.703 -1.93 1 27.09 68 ASN A N 1
ATOM 559 C CA . ASN A 1 68 ? -63 6.797 -1.186 1 27.09 68 ASN A CA 1
ATOM 560 C C . ASN A 1 68 ? -63.812 7.133 0.073 1 27.09 68 ASN A C 1
ATOM 562 O O . ASN A 1 68 ? -63.219 7.508 1.095 1 27.09 68 ASN A O 1
ATOM 566 N N . SER A 1 69 ? -65.188 7.18 0.032 1 28.2 69 SER A N 1
ATOM 567 C CA . SER A 1 69 ? -66 7.441 1.197 1 28.2 69 SER A CA 1
ATOM 568 C C . SER A 1 69 ? -65.875 6.332 2.236 1 28.2 69 SER A C 1
ATOM 570 O O . SER A 1 69 ? -65.938 6.594 3.439 1 28.2 69 SER A O 1
ATOM 572 N N . LYS A 1 70 ? -65.875 5.062 1.838 1 29.84 70 LYS A N 1
ATOM 573 C CA . LYS A 1 70 ? -65.75 4.008 2.846 1 29.84 70 LYS A CA 1
ATOM 574 C C . LYS A 1 70 ? -64.375 3.963 3.488 1 29.84 70 LYS A C 1
ATOM 576 O O . LYS A 1 70 ? -64.25 3.652 4.676 1 29.84 70 LYS A O 1
ATOM 581 N N . ILE A 1 71 ? -63.344 4.25 2.723 1 28.05 71 ILE A N 1
ATOM 582 C CA . ILE A 1 71 ? -62.031 4.305 3.34 1 28.05 71 ILE A CA 1
ATOM 583 C C . ILE A 1 71 ? -61.906 5.566 4.191 1 28.05 71 ILE A C 1
ATOM 585 O O . ILE A 1 71 ? -61.344 5.535 5.277 1 28.05 71 ILE A O 1
ATOM 589 N N . THR A 1 72 ? -62.438 6.723 3.68 1 26.94 72 THR A N 1
ATOM 590 C CA . THR A 1 72 ? -62.344 7.953 4.457 1 26.94 72 THR A CA 1
ATOM 591 C C . THR A 1 72 ? -63.219 7.859 5.711 1 26.94 72 THR A C 1
ATOM 593 O O . THR A 1 72 ? -62.875 8.453 6.742 1 26.94 72 THR A O 1
ATOM 596 N N . ASP A 1 73 ? -64.438 7.418 5.594 1 27.8 73 ASP A N 1
ATOM 597 C CA . ASP A 1 73 ? -65.312 7.48 6.785 1 27.8 73 ASP A CA 1
ATOM 598 C C . ASP A 1 73 ? -64.688 6.676 7.93 1 27.8 73 ASP A C 1
ATOM 600 O O . ASP A 1 73 ? -64.812 7.066 9.094 1 27.8 73 ASP A O 1
ATOM 604 N N . LYS A 1 74 ? -64.312 5.375 7.602 1 27.48 74 LYS A N 1
ATOM 605 C CA . LYS A 1 74 ? -63.875 4.578 8.75 1 27.48 74 LYS A CA 1
ATOM 606 C C . LYS A 1 74 ? -62.438 4.926 9.148 1 27.48 74 LYS A C 1
ATOM 608 O O . LYS A 1 74 ? -61.969 4.496 10.203 1 27.48 74 LYS A O 1
ATOM 613 N N . CYS A 1 75 ? -61.594 5.281 8.117 1 27.28 75 CYS A N 1
ATOM 614 C CA . CYS A 1 75 ? -60.312 5.617 8.703 1 27.28 75 CYS A CA 1
ATOM 615 C C . CYS A 1 75 ? -60.406 6.941 9.453 1 27.28 75 CYS A C 1
ATOM 617 O O . CYS A 1 75 ? -60.469 8.008 8.844 1 27.28 75 CYS A O 1
ATOM 619 N N . ILE A 1 76 ? -61.281 7.145 10.383 1 26.53 76 ILE A N 1
ATOM 620 C CA . ILE A 1 76 ? -61.375 8.219 11.359 1 26.53 76 ILE A CA 1
ATOM 621 C C . ILE A 1 76 ? -59.969 8.586 11.852 1 26.53 76 ILE A C 1
ATOM 623 O O . ILE A 1 76 ? -59.406 7.883 12.68 1 26.53 76 ILE A O 1
ATOM 627 N N . ILE A 1 77 ? -59.062 8.891 10.945 1 29.27 77 ILE A N 1
ATOM 628 C CA . ILE A 1 77 ? -57.844 9.555 11.32 1 29.27 77 ILE A CA 1
ATOM 629 C C . ILE A 1 77 ? -58.125 10.82 12.117 1 29.27 77 ILE A C 1
ATOM 631 O O . ILE A 1 77 ? -57.344 11.766 12.125 1 29.27 77 ILE A O 1
ATOM 635 N N . ASP A 1 78 ? -59.312 11.062 12.531 1 27.64 78 ASP A N 1
ATOM 636 C CA . ASP A 1 78 ? -59.625 12.328 13.195 1 27.64 78 ASP A CA 1
ATOM 637 C C . ASP A 1 78 ? -58.75 12.531 14.422 1 27.64 78 ASP A C 1
ATOM 639 O O . ASP A 1 78 ? -58.906 13.523 15.141 1 27.64 78 ASP A O 1
ATOM 643 N N . GLN A 1 79 ? -58.438 11.398 15.047 1 28.06 79 GLN A N 1
ATOM 644 C CA . GLN A 1 79 ? -57.781 11.945 16.234 1 28.06 79 GLN A CA 1
ATOM 645 C C . GLN A 1 79 ? -56.375 12.43 15.906 1 28.06 79 GLN A C 1
ATOM 647 O O . GLN A 1 79 ? -55.656 11.773 15.156 1 28.06 79 GLN A O 1
ATOM 652 N N . PRO A 1 80 ? -55.969 13.773 16.094 1 32.19 80 PRO A N 1
ATOM 653 C CA . PRO A 1 80 ? -54.75 14.523 15.805 1 32.19 80 PRO A CA 1
ATOM 654 C C . PRO A 1 80 ? -53.469 13.695 16.031 1 32.19 80 PRO A C 1
ATOM 656 O O . PRO A 1 80 ? -52.5 13.844 15.297 1 32.19 80 PRO A O 1
ATOM 659 N N . SER A 1 81 ? -53.562 12.828 16.984 1 32.25 81 SER A N 1
ATOM 660 C CA . SER A 1 81 ? -52.375 12.141 17.438 1 32.25 81 SER A CA 1
ATOM 661 C C . SER A 1 81 ? -51.938 11.055 16.453 1 32.25 81 SER A C 1
ATOM 663 O O . SER A 1 81 ? -50.75 10.82 16.234 1 32.25 81 SER A O 1
ATOM 665 N N . SER A 1 82 ? -53 10.484 15.773 1 34.19 82 SER A N 1
ATOM 666 C CA . SER A 1 82 ? -52.719 9.352 14.891 1 34.19 82 SER A CA 1
ATOM 667 C C . SER A 1 82 ? -52.125 9.805 13.57 1 34.19 82 SER A C 1
ATOM 669 O O . SER A 1 82 ? -51.25 9.133 13.016 1 34.19 82 SER A O 1
ATOM 671 N N . LEU A 1 83 ? -52.531 10.992 13.117 1 35.78 83 LEU A N 1
ATOM 672 C CA . LEU A 1 83 ? -52 11.539 11.875 1 35.78 83 LEU A CA 1
ATOM 673 C C . LEU A 1 83 ? -50.5 11.852 12.023 1 35.78 83 LEU A C 1
ATOM 675 O O . LEU A 1 83 ? -49.719 11.594 11.109 1 35.78 83 LEU A O 1
ATOM 679 N N . PHE A 1 84 ? -50.156 12.359 13.188 1 35.06 84 PHE A N 1
ATOM 680 C CA . PHE A 1 84 ? -48.781 12.734 13.445 1 35.06 84 PHE A CA 1
ATOM 681 C C . PHE A 1 84 ? -47.875 11.5 13.477 1 35.06 84 PHE A C 1
ATOM 683 O O . PHE A 1 84 ? -46.812 11.492 12.875 1 35.06 84 PHE A O 1
ATOM 690 N N . MET A 1 85 ? -48.469 10.484 14.031 1 33.09 85 MET A N 1
ATOM 691 C CA . MET A 1 85 ? -47.688 9.258 14.164 1 33.09 85 MET A CA 1
ATOM 692 C C . MET A 1 85 ? -47.531 8.562 12.812 1 33.09 85 MET A C 1
ATOM 694 O O . MET A 1 85 ? -46.469 8.031 12.508 1 33.09 85 MET A O 1
ATOM 698 N N . ASN A 1 86 ? -48.594 8.672 12.086 1 35.03 86 ASN A N 1
ATOM 699 C CA . ASN A 1 86 ? -48.5 8.133 10.727 1 35.03 86 ASN A CA 1
ATOM 700 C C . ASN A 1 86 ? -47.5 8.914 9.883 1 35.03 86 ASN A C 1
ATOM 702 O O . ASN A 1 86 ? -46.719 8.32 9.125 1 35.03 86 ASN A O 1
ATOM 706 N N . ARG A 1 87 ? -47.594 10.148 10.117 1 35.44 87 ARG A N 1
ATOM 707 C CA . ARG A 1 87 ? -46.625 10.992 9.422 1 35.44 87 ARG A CA 1
ATOM 708 C C . ARG A 1 87 ? -45.188 10.695 9.883 1 35.44 87 ARG A C 1
ATOM 710 O O . ARG A 1 87 ? -44.281 10.641 9.07 1 35.44 87 ARG A O 1
ATOM 717 N N . LEU A 1 88 ? -45.062 10.32 11.086 1 35.06 88 LEU A N 1
ATOM 718 C CA . LEU A 1 88 ? -43.75 10.016 11.648 1 35.06 88 LEU A CA 1
ATOM 719 C C . LEU A 1 88 ? -43.281 8.641 11.188 1 35.06 88 LEU A C 1
ATOM 721 O O . LEU A 1 88 ? -42.094 8.469 10.883 1 35.06 88 LEU A O 1
ATOM 725 N N . LEU A 1 89 ? -44.25 7.758 11.055 1 36.19 89 LEU A N 1
ATOM 726 C CA . LEU A 1 89 ? -43.906 6.422 10.578 1 36.19 89 LEU A CA 1
ATOM 727 C C . LEU A 1 89 ? -43.531 6.449 9.102 1 36.19 89 LEU A C 1
ATOM 729 O O . LEU A 1 89 ? -42.562 5.816 8.68 1 36.19 89 LEU A O 1
ATOM 733 N N . ILE A 1 90 ? -44.312 7.133 8.406 1 38.41 90 ILE A N 1
ATOM 734 C CA . ILE A 1 90 ? -43.969 7.305 6.996 1 38.41 90 ILE A CA 1
ATOM 735 C C . ILE A 1 90 ? -42.656 8.031 6.859 1 38.41 90 ILE A C 1
ATOM 737 O O . ILE A 1 90 ? -41.812 7.641 6.055 1 38.41 90 ILE A O 1
ATOM 741 N N . ALA A 1 91 ? -42.5 8.898 7.746 1 35.62 91 ALA A N 1
ATOM 742 C CA . ALA A 1 91 ? -41.219 9.609 7.754 1 35.62 91 ALA A CA 1
ATOM 743 C C . ALA A 1 91 ? -40.094 8.688 8.164 1 35.62 91 ALA A C 1
ATOM 745 O O . ALA A 1 91 ? -39 8.742 7.582 1 35.62 91 ALA A O 1
ATOM 746 N N . PHE A 1 92 ? -40.438 7.812 9.039 1 37.62 92 PHE A N 1
ATOM 747 C CA . PHE A 1 92 ? -39.438 6.859 9.484 1 37.62 92 PHE A CA 1
ATOM 748 C C . PHE A 1 92 ? -39.156 5.816 8.406 1 37.62 92 PHE A C 1
ATOM 750 O O . PHE A 1 92 ? -38 5.531 8.094 1 37.62 92 PHE A O 1
ATOM 757 N N . ILE A 1 93 ? -40.156 5.262 7.918 1 39.41 93 ILE A N 1
ATOM 758 C CA . ILE A 1 93 ? -40 4.309 6.828 1 39.41 93 ILE A CA 1
ATOM 759 C C . ILE A 1 93 ? -39.281 4.988 5.648 1 39.41 93 ILE A C 1
ATOM 761 O O . ILE A 1 93 ? -38.375 4.422 5.051 1 39.41 93 ILE A O 1
ATOM 765 N N . PHE A 1 94 ? -39.656 6.145 5.516 1 38.81 94 PHE A N 1
ATOM 766 C CA . PHE A 1 94 ? -39.031 6.906 4.457 1 38.81 94 PHE A CA 1
ATOM 767 C C . PHE A 1 94 ? -37.562 7.227 4.828 1 38.81 94 PHE A C 1
ATOM 769 O O . PHE A 1 94 ? -36.688 7.184 3.975 1 38.81 94 PHE A O 1
ATOM 776 N N . SER A 1 95 ? -37.406 7.48 6.086 1 35.03 95 SER A N 1
ATOM 777 C CA . SER A 1 95 ? -36.031 7.746 6.535 1 35.03 95 SER A CA 1
ATOM 778 C C . SER A 1 95 ? -35.188 6.48 6.488 1 35.03 95 SER A C 1
ATOM 780 O O . SER A 1 95 ? -34.031 6.531 6.102 1 35.03 95 SER A O 1
ATOM 782 N N . VAL A 1 96 ? -35.75 5.477 6.93 1 39.28 96 VAL A N 1
ATOM 783 C CA . VAL A 1 96 ? -35.031 4.211 6.797 1 39.28 96 VAL A CA 1
ATOM 784 C C . VAL A 1 96 ? -34.812 3.885 5.316 1 39.28 96 VAL A C 1
ATOM 786 O O . VAL A 1 96 ? -33.75 3.445 4.914 1 39.28 96 VAL A O 1
ATOM 789 N N . PHE A 1 97 ? -35.844 4.117 4.645 1 38.28 97 PHE A N 1
ATOM 790 C CA . PHE A 1 97 ? -35.75 3.93 3.201 1 38.28 97 PHE A CA 1
ATOM 791 C C . PHE A 1 97 ? -34.75 4.891 2.588 1 38.28 97 PHE A C 1
ATOM 793 O O . PHE A 1 97 ? -33.938 4.5 1.738 1 38.28 97 PHE A O 1
ATOM 800 N N . LEU A 1 98 ? -34.906 6.066 2.951 1 36.25 98 LEU A N 1
ATOM 801 C CA . LEU A 1 98 ? -33.938 7.035 2.475 1 36.25 98 LEU A CA 1
ATOM 802 C C . LEU A 1 98 ? -32.531 6.688 2.977 1 36.25 98 LEU A C 1
ATOM 804 O O . LEU A 1 98 ? -31.547 6.836 2.246 1 36.25 98 LEU A O 1
ATOM 808 N N . PHE A 1 99 ? -32.5 6.246 4.16 1 36.78 99 PHE A N 1
ATOM 809 C CA . PHE A 1 99 ? -31.219 5.828 4.719 1 36.78 99 PHE A CA 1
ATOM 810 C C . PHE A 1 99 ? -30.672 4.609 3.979 1 36.78 99 PHE A C 1
ATOM 812 O O . PHE A 1 99 ? -29.516 4.582 3.584 1 36.78 99 PHE A O 1
ATOM 819 N N . VAL A 1 100 ? -31.453 3.648 3.822 1 36.84 100 VAL A N 1
ATOM 820 C CA . VAL A 1 100 ? -31.062 2.508 3 1 36.84 100 VAL A CA 1
ATOM 821 C C . VAL A 1 100 ? -30.844 2.963 1.559 1 36.84 100 VAL A C 1
ATOM 823 O O . VAL A 1 100 ? -29.891 2.533 0.903 1 36.84 100 VAL A O 1
ATOM 826 N N . ALA A 1 101 ? -31.719 3.812 1.17 1 35.38 101 ALA A N 1
ATOM 827 C CA . ALA A 1 101 ? -31.547 4.371 -0.169 1 35.38 101 ALA A CA 1
ATOM 828 C C . ALA A 1 101 ? -30.266 5.188 -0.267 1 35.38 101 ALA A C 1
ATOM 830 O O . ALA A 1 101 ? -29.562 5.148 -1.287 1 35.38 101 ALA A O 1
ATOM 831 N N . THR A 1 102 ? -30 6.004 0.646 1 33.69 102 THR A N 1
ATOM 832 C CA . THR A 1 102 ? -28.766 6.77 0.609 1 33.69 102 THR A CA 1
ATOM 833 C C . THR A 1 102 ? -27.547 5.844 0.681 1 33.69 102 THR A C 1
ATOM 835 O O . THR A 1 102 ? -26.531 6.098 0.037 1 33.69 102 THR A O 1
ATOM 838 N N . LEU A 1 103 ? -27.562 4.949 1.54 1 34.53 103 LEU A N 1
ATOM 839 C CA . LEU A 1 103 ? -26.469 3.988 1.532 1 34.53 103 LEU A CA 1
ATOM 840 C C . LEU A 1 103 ? -26.422 3.219 0.217 1 34.53 103 LEU A C 1
ATOM 842 O O . LEU A 1 103 ? -25.344 2.932 -0.307 1 34.53 103 LEU A O 1
ATOM 846 N N . HIS A 1 104 ? -27.672 2.66 -0.224 1 31.45 104 HIS A N 1
ATOM 847 C CA . HIS A 1 104 ? -27.797 1.942 -1.489 1 31.45 104 HIS A CA 1
ATOM 848 C C . HIS A 1 104 ? -28.234 2.875 -2.611 1 31.45 104 HIS A C 1
ATOM 850 O O . HIS A 1 104 ? -28.469 2.428 -3.736 1 31.45 104 HIS A O 1
ATOM 856 N N . MET A 1 105 ? -28.5 4.078 -2.424 1 31.5 105 MET A N 1
ATOM 857 C CA . MET A 1 105 ? -29.109 4.918 -3.449 1 31.5 105 MET A CA 1
ATOM 858 C C . MET A 1 105 ? -28.297 4.883 -4.738 1 31.5 105 MET A C 1
ATOM 860 O O . MET A 1 105 ? -28.656 5.543 -5.719 1 31.5 105 MET A O 1
ATOM 864 N N . GLN A 1 106 ? -27.156 4.488 -4.777 1 28.23 106 GLN A N 1
ATOM 865 C CA . GLN A 1 106 ? -26.828 4.543 -6.195 1 28.23 106 GLN A CA 1
ATOM 866 C C . GLN A 1 106 ? -27.719 3.615 -7.008 1 28.23 106 GLN A C 1
ATOM 868 O O . GLN A 1 106 ? -27.891 3.812 -8.211 1 28.23 106 GLN A O 1
ATOM 873 N N . ARG A 1 107 ? -28.094 2.35 -6.613 1 29.38 107 ARG A N 1
ATOM 874 C CA . ARG A 1 107 ? -28.812 1.528 -7.578 1 29.38 107 ARG A CA 1
ATOM 875 C C . ARG A 1 107 ? -30.328 1.695 -7.422 1 29.38 107 ARG A C 1
ATOM 877 O O . ARG A 1 107 ? -30.812 1.981 -6.328 1 29.38 107 ARG A O 1
ATOM 884 N N . ILE A 1 108 ? -31.141 1.863 -8.578 1 28.83 108 ILE A N 1
ATOM 885 C CA . ILE A 1 108 ? -32.562 1.98 -8.906 1 28.83 108 ILE A CA 1
ATOM 886 C C . ILE A 1 108 ? -33.375 1.039 -8.023 1 28.83 108 ILE A C 1
ATOM 888 O O . ILE A 1 108 ? -34.469 1.398 -7.559 1 28.83 108 ILE A O 1
ATOM 892 N N . ALA A 1 109 ? -32.844 -0.117 -7.707 1 31.14 109 ALA A N 1
ATOM 893 C CA . ALA A 1 109 ? -33.625 -1.162 -7.039 1 31.14 109 ALA A CA 1
ATOM 894 C C . ALA A 1 109 ? -33.969 -0.761 -5.609 1 31.14 109 ALA A C 1
ATOM 896 O O . ALA A 1 109 ? -35.062 -1.082 -5.109 1 31.14 109 ALA A O 1
ATOM 897 N N . GLU A 1 110 ? -33.188 0.139 -5.016 1 33.56 110 GLU A N 1
ATOM 898 C CA . GLU A 1 110 ? -33.438 0.578 -3.643 1 33.56 110 GLU A CA 1
ATOM 899 C C . GLU A 1 110 ? -34.656 1.495 -3.559 1 33.56 110 GLU A C 1
ATOM 901 O O . GLU A 1 110 ? -35.406 1.462 -2.576 1 33.56 110 GLU A O 1
ATOM 906 N N . MET A 1 111 ? -34.875 2.09 -4.715 1 32.19 111 MET A N 1
ATOM 907 C CA . MET A 1 111 ? -36.062 2.918 -4.754 1 32.19 111 MET A CA 1
ATOM 908 C C . MET A 1 111 ? -37.312 2.059 -4.664 1 32.19 111 MET A C 1
ATOM 910 O O . MET A 1 111 ? -38.281 2.432 -3.998 1 32.19 111 MET A O 1
ATOM 914 N N . HIS A 1 112 ? -37.25 0.862 -5.281 1 31.16 112 HIS A N 1
ATOM 915 C CA . HIS A 1 112 ? -38.406 -0.002 -5.262 1 31.16 112 HIS A CA 1
ATOM 916 C C . HIS A 1 112 ? -38.656 -0.581 -3.869 1 31.16 112 HIS A C 1
ATOM 918 O O . HIS A 1 112 ? -39.781 -0.652 -3.404 1 31.16 112 HIS A O 1
ATOM 924 N N . LEU A 1 113 ? -37.562 -0.944 -3.182 1 34.69 113 LEU A N 1
ATOM 925 C CA . LEU A 1 113 ? -37.688 -1.387 -1.798 1 34.69 113 LEU A CA 1
ATOM 926 C C . LEU A 1 113 ? -38.188 -0.252 -0.911 1 34.69 113 LEU A C 1
ATOM 928 O O . LEU A 1 113 ? -39 -0.477 -0.008 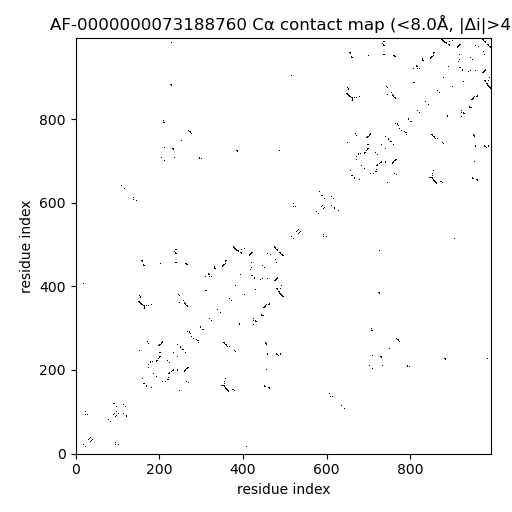1 34.69 113 LEU A O 1
ATOM 932 N N . PHE A 1 114 ? -37.875 0.895 -1.442 1 37.81 114 PHE A N 1
ATOM 933 C CA . PHE A 1 114 ? -38.344 2.123 -0.815 1 37.81 114 PHE A CA 1
ATOM 934 C C . PHE A 1 114 ? -39.875 2.217 -0.89 1 37.81 114 PHE A C 1
ATOM 936 O O . PHE A 1 114 ? -40.531 2.512 0.109 1 37.81 114 PHE A O 1
ATOM 943 N N . VAL A 1 115 ? -40.156 1.978 -2.035 1 32.97 115 VAL A N 1
ATOM 944 C CA . VAL A 1 115 ? -41.594 2.082 -2.32 1 32.97 115 VAL A CA 1
ATOM 945 C C . VAL A 1 115 ? -42.344 0.997 -1.56 1 32.97 115 VAL A C 1
ATOM 947 O O . VAL A 1 115 ? -43.406 1.256 -0.999 1 32.97 115 VAL A O 1
ATOM 950 N N . ILE A 1 116 ? -41.625 -0.078 -1.352 1 35.28 116 ILE A N 1
ATOM 951 C CA . ILE A 1 116 ? -42.281 -1.183 -0.655 1 35.28 116 ILE A CA 1
ATOM 952 C C . ILE A 1 116 ? -42.312 -0.898 0.845 1 35.28 116 ILE A C 1
ATOM 954 O O . ILE A 1 116 ? -43.344 -1.069 1.491 1 35.28 116 ILE A O 1
ATOM 958 N N . LEU A 1 117 ? -41.188 -0.371 1.306 1 37.59 117 LEU A N 1
ATOM 959 C CA . LEU A 1 117 ? -41.125 -0.092 2.736 1 37.59 117 LEU A CA 1
ATOM 960 C C . LEU A 1 117 ? -42 1.09 3.1 1 37.59 117 LEU A C 1
ATOM 962 O O . LEU A 1 117 ? -42.688 1.074 4.137 1 37.59 117 LEU A O 1
ATOM 966 N N . ILE A 1 118 ? -42 1.982 2.215 1 37.38 118 ILE A N 1
ATOM 967 C CA . ILE A 1 118 ? -42.938 3.098 2.387 1 37.38 118 ILE A CA 1
ATOM 968 C C . ILE A 1 118 ? -44.375 2.584 2.371 1 37.38 118 ILE A C 1
ATOM 970 O O . ILE A 1 118 ? -45.188 2.988 3.197 1 37.38 118 ILE A O 1
ATOM 974 N N . ASN A 1 119 ? -44.531 1.705 1.434 1 33.66 119 ASN A N 1
ATOM 975 C CA . ASN A 1 119 ? -45.875 1.159 1.326 1 33.66 119 ASN A CA 1
ATOM 976 C C . ASN A 1 119 ? -46.25 0.333 2.555 1 33.66 119 ASN A C 1
ATOM 978 O O . ASN A 1 119 ? -47.375 0.391 3.029 1 33.66 119 ASN A O 1
ATOM 982 N N . TYR A 1 120 ? -45.25 -0.312 3.098 1 35.59 120 TYR A N 1
ATOM 983 C CA . TYR A 1 120 ? -45.5 -1.088 4.305 1 35.59 120 TYR A CA 1
ATOM 984 C C . TYR A 1 120 ? -45.625 -0.178 5.523 1 35.59 120 TYR A C 1
ATOM 986 O O . TYR A 1 120 ? -46.469 -0.416 6.398 1 35.59 120 TYR A O 1
ATOM 994 N N . GLY A 1 121 ? -44.75 0.779 5.555 1 36.31 121 GLY A N 1
ATOM 995 C CA . GLY A 1 121 ? -44.875 1.785 6.598 1 36.31 121 GLY A CA 1
ATOM 996 C C . GLY A 1 121 ? -46.25 2.467 6.586 1 36.31 121 GLY A C 1
ATOM 997 O O . GLY A 1 121 ? -46.844 2.641 7.637 1 36.31 121 GLY A O 1
ATOM 998 N N . LYS A 1 122 ? -46.625 2.742 5.438 1 35.03 122 LYS A N 1
ATOM 999 C CA . LYS A 1 122 ? -47.969 3.35 5.293 1 35.03 122 LYS A CA 1
ATOM 1000 C C . LYS A 1 122 ? -49.062 2.422 5.812 1 35.03 122 LYS A C 1
ATOM 1002 O O . LYS A 1 122 ? -49.969 2.863 6.508 1 35.03 122 LYS A O 1
ATOM 1007 N N . LYS A 1 123 ? -48.906 1.225 5.469 1 34.19 123 LYS A N 1
ATOM 1008 C CA . LYS A 1 123 ? -49.906 0.275 5.895 1 34.19 123 LYS A CA 1
ATOM 1009 C C . LYS A 1 123 ? -49.844 0.033 7.398 1 34.19 123 LYS A C 1
ATOM 1011 O O . LYS A 1 123 ? -50.906 -0.111 8.055 1 34.19 123 LYS A O 1
ATOM 1016 N N . ALA A 1 124 ? -48.625 -0.028 7.938 1 35.28 124 ALA A N 1
ATOM 1017 C CA . ALA A 1 124 ? -48.469 -0.189 9.383 1 35.28 124 ALA A CA 1
ATOM 1018 C C . ALA A 1 124 ? -49 1.028 10.133 1 35.28 124 ALA A C 1
ATOM 1020 O O . ALA A 1 124 ? -49.625 0.89 11.188 1 35.28 124 ALA A O 1
ATOM 1021 N N . LEU A 1 125 ? -48.656 2.145 9.617 1 35.53 125 LEU A N 1
ATOM 1022 C CA . LEU A 1 125 ? -49.156 3.385 10.195 1 35.53 125 LEU A CA 1
ATOM 1023 C C . LEU A 1 125 ? -50.688 3.432 10.164 1 35.53 125 LEU A C 1
ATOM 1025 O O . LEU A 1 125 ? -51.312 3.984 11.062 1 35.53 125 LEU A O 1
ATOM 1029 N N . ALA A 1 126 ? -51.188 2.885 9.234 1 33.22 126 ALA A N 1
ATOM 1030 C CA . ALA A 1 126 ? -52.625 2.881 9.156 1 33.22 126 ALA A CA 1
ATOM 1031 C C . ALA A 1 126 ? -53.25 2.016 10.258 1 33.22 126 ALA A C 1
ATOM 1033 O O . ALA A 1 126 ? -54.406 2.205 10.641 1 33.22 126 ALA A O 1
ATOM 1034 N N . ARG A 1 127 ? -52.438 1.034 10.727 1 33.56 127 ARG A N 1
ATOM 1035 C CA . ARG A 1 127 ? -53.125 0.147 11.664 1 33.56 127 ARG A CA 1
ATOM 1036 C C . ARG A 1 127 ? -52.906 0.608 13.102 1 33.56 127 ARG A C 1
ATOM 1038 O O . ARG A 1 127 ? -53.344 -0.042 14.047 1 33.56 127 ARG A O 1
ATOM 1045 N N . ASP A 1 128 ? -52.938 1.889 13.594 1 33.94 128 ASP A N 1
ATOM 1046 C CA . ASP A 1 128 ? -53.062 2.6 14.867 1 33.94 128 ASP A CA 1
ATOM 1047 C C . ASP A 1 128 ? -52.438 1.794 16 1 33.94 128 ASP A C 1
ATOM 1049 O O . ASP A 1 128 ? -52.75 2.027 17.172 1 33.94 128 ASP A O 1
ATOM 1053 N N . GLU A 1 129 ? -51.938 0.534 15.906 1 35.34 129 GLU A N 1
ATOM 1054 C CA . GLU A 1 129 ? -51.656 -0.284 17.078 1 35.34 129 GLU A CA 1
ATOM 1055 C C . GLU A 1 129 ? -50.25 0.005 17.609 1 35.34 129 GLU A C 1
ATOM 1057 O O . GLU A 1 129 ? -49.875 -0.527 18.656 1 35.34 129 GLU A O 1
ATOM 1062 N N . TYR A 1 130 ? -49.312 0.529 16.953 1 32.88 130 TYR A N 1
ATOM 1063 C CA . TYR A 1 130 ? -47.969 0.581 17.516 1 32.88 130 TYR A CA 1
ATOM 1064 C C . TYR A 1 130 ? -47.656 1.969 18.062 1 32.88 130 TYR A C 1
ATOM 1066 O O . TYR A 1 130 ? -48 2.979 17.438 1 32.88 130 TYR A O 1
ATOM 1074 N N . SER A 1 131 ? -47.594 2.062 19.438 1 33.47 131 SER A N 1
ATOM 1075 C CA . SER A 1 131 ? -47.281 3.289 20.172 1 33.47 131 SER A CA 1
ATOM 1076 C C . SER A 1 131 ? -46 3.943 19.672 1 33.47 131 SER A C 1
ATOM 1078 O O . SER A 1 131 ? -45.156 3.283 19.062 1 33.47 131 SER A O 1
ATOM 1080 N N . ASP A 1 132 ? -45.969 5.277 19.672 1 33.56 132 ASP A N 1
ATOM 1081 C CA . ASP A 1 132 ? -44.812 6.105 19.359 1 33.56 132 ASP A CA 1
ATOM 1082 C C . ASP A 1 132 ? -43.531 5.559 20.016 1 33.56 132 ASP A C 1
ATOM 1084 O O . ASP A 1 132 ? -42.469 5.543 19.406 1 33.56 132 ASP A O 1
ATOM 1088 N N . GLU A 1 133 ? -43.75 5.145 21.234 1 33.75 133 GLU A N 1
ATOM 1089 C CA . GLU A 1 133 ? -42.625 4.66 22.016 1 33.75 133 GLU A CA 1
ATOM 1090 C C . GLU A 1 133 ? -42 3.412 21.391 1 33.75 133 GLU A C 1
ATOM 1092 O O . GLU A 1 133 ? -40.781 3.279 21.344 1 33.75 133 GLU A O 1
ATOM 1097 N N . MET A 1 134 ? -42.844 2.664 20.891 1 33 134 MET A N 1
ATOM 1098 C CA . MET A 1 134 ? -42.375 1.417 20.312 1 33 134 MET A CA 1
ATOM 1099 C C . MET A 1 134 ? -41.656 1.674 18.984 1 33 134 MET A C 1
ATOM 1101 O O . MET A 1 134 ? -40.656 1.039 18.672 1 33 134 MET A O 1
ATOM 1105 N N . MET A 1 135 ? -42.188 2.699 18.375 1 33.25 135 MET A N 1
ATOM 1106 C CA . MET A 1 135 ? -41.594 3.066 17.094 1 33.25 135 MET A CA 1
ATOM 1107 C C . MET A 1 135 ? -40.219 3.709 17.312 1 33.25 135 MET A C 1
ATOM 1109 O O . MET A 1 135 ? -39.281 3.41 16.578 1 33.25 135 MET A O 1
ATOM 1113 N N . LEU A 1 136 ? -40.25 4.59 18.266 1 33.5 136 LEU A N 1
ATOM 1114 C CA . LEU A 1 136 ? -38.969 5.188 18.625 1 33.5 136 LEU A CA 1
ATOM 1115 C C . LEU A 1 136 ? -37.969 4.113 19.016 1 33.5 136 LEU A C 1
ATOM 1117 O O . LEU A 1 136 ? -36.781 4.18 18.641 1 33.5 136 LEU A O 1
ATOM 1121 N N . GLU A 1 137 ? -38.469 3.25 19.766 1 32.72 137 GLU A N 1
ATOM 1122 C CA . GLU A 1 137 ? -37.562 2.164 20.172 1 32.72 137 GLU A CA 1
ATOM 1123 C C . GLU A 1 137 ? -37.125 1.336 18.969 1 32.72 137 GLU A C 1
ATOM 1125 O O . GLU A 1 137 ? -36 0.814 18.938 1 32.72 137 GLU A O 1
ATOM 1130 N N . ALA A 1 138 ? -38.031 1.408 18.031 1 34.28 138 ALA A N 1
ATOM 1131 C CA . ALA A 1 138 ? -37.719 0.63 16.828 1 34.28 138 ALA A CA 1
ATOM 1132 C C . ALA A 1 138 ? -36.75 1.385 15.93 1 34.28 138 ALA A C 1
ATOM 1134 O O . ALA A 1 138 ? -35.906 0.776 15.281 1 34.28 138 ALA A O 1
ATOM 1135 N N . ILE A 1 139 ? -37.031 2.684 15.867 1 34.25 139 ILE A N 1
ATOM 1136 C CA . ILE A 1 139 ? -36.219 3.533 15 1 34.25 139 ILE A CA 1
ATOM 1137 C C . ILE A 1 139 ? -34.844 3.744 15.609 1 34.25 139 ILE A C 1
ATOM 1139 O O . ILE A 1 139 ? -33.844 3.861 14.891 1 34.25 139 ILE A O 1
ATOM 1143 N N . TYR A 1 140 ? -34.938 3.861 16.922 1 31.47 140 TYR A N 1
ATOM 1144 C CA . TYR A 1 140 ? -33.656 4.098 17.594 1 31.47 140 TYR A CA 1
ATOM 1145 C C . TYR A 1 140 ? -32.594 3.109 17.109 1 31.47 140 TYR A C 1
ATOM 1147 O O . TYR A 1 140 ? -31.453 3.49 16.859 1 31.47 140 TYR A O 1
ATOM 1155 N N . PRO A 1 141 ? -33.156 1.923 17.047 1 31.47 141 PRO A N 1
ATOM 1156 C CA . PRO A 1 141 ? -32.094 1.031 16.578 1 31.47 141 PRO A CA 1
ATOM 1157 C C . PRO A 1 141 ? -31.703 1.279 15.117 1 31.47 141 PRO A C 1
ATOM 1159 O O . PRO A 1 141 ? -30.562 1.033 14.727 1 31.47 141 PRO A O 1
ATOM 1162 N N . MET A 1 142 ? -32.688 1.823 14.375 1 32.03 142 MET A N 1
ATOM 1163 C CA . MET A 1 142 ? -32.375 2.068 12.977 1 32.03 142 MET A CA 1
ATOM 1164 C C . MET A 1 142 ? -31.312 3.164 12.852 1 32.03 142 MET A C 1
ATOM 1166 O O . MET A 1 142 ? -30.469 3.115 11.961 1 32.03 142 MET A O 1
ATOM 1170 N N . SER A 1 143 ? -31.594 4.312 13.531 1 30.27 143 SER A N 1
ATOM 1171 C CA . SER A 1 143 ? -30.531 5.309 13.562 1 30.27 143 SER A CA 1
ATOM 1172 C C . SER A 1 143 ? -29.188 4.672 13.898 1 30.27 143 SER A C 1
ATOM 1174 O O . SER A 1 143 ? -28.141 5.113 13.414 1 30.27 143 SER A O 1
ATOM 1176 N N . SER A 1 144 ? -29.328 3.801 14.789 1 30.14 144 SER A N 1
ATOM 1177 C CA . SER A 1 144 ? -28.094 3.105 15.117 1 30.14 144 SER A CA 1
ATOM 1178 C C . SER A 1 144 ? -27.578 2.295 13.93 1 30.14 144 SER A C 1
ATOM 1180 O O . SER A 1 144 ? -26.406 1.906 13.891 1 30.14 144 SER A O 1
ATOM 1182 N N . VAL A 1 145 ? -28.609 1.991 13.078 1 32.91 145 VAL A N 1
ATOM 1183 C CA . VAL A 1 145 ? -28.172 1.242 11.914 1 32.91 145 VAL A CA 1
ATOM 1184 C C . VAL A 1 145 ? -27.297 2.127 11.031 1 32.91 145 VAL A C 1
ATOM 1186 O O . VAL A 1 145 ? -26.406 1.634 10.336 1 32.91 145 VAL A O 1
ATOM 1189 N N . CYS A 1 146 ? -27.766 3.434 10.82 1 32.56 146 CYS A N 1
ATOM 1190 C CA . CYS A 1 146 ? -26.891 4.332 10.07 1 32.56 146 CYS A CA 1
ATOM 1191 C C . CYS A 1 146 ? -25.484 4.305 10.617 1 32.56 146 CYS A C 1
ATOM 1193 O O . CYS A 1 146 ? -24.531 4.727 9.945 1 32.56 146 CYS A O 1
ATOM 1195 N N . ASP A 1 147 ? -25.484 4.207 11.875 1 34.78 147 ASP A N 1
ATOM 1196 C CA . ASP A 1 147 ? -24.156 4.07 12.484 1 34.78 147 ASP A CA 1
ATOM 1197 C C . ASP A 1 147 ? -23.438 2.842 11.945 1 34.78 147 ASP A C 1
ATOM 1199 O O . ASP A 1 147 ? -22.562 2.287 12.625 1 34.78 147 ASP A O 1
ATOM 1203 N N . ILE A 1 148 ? -24.062 2.281 10.828 1 41.47 148 ILE A N 1
ATOM 1204 C CA . ILE A 1 148 ? -23.641 0.958 10.383 1 41.47 148 ILE A CA 1
ATOM 1205 C C . ILE A 1 148 ? -22.234 1.036 9.789 1 41.47 148 ILE A C 1
ATOM 1207 O O . ILE A 1 148 ? -21.578 0.01 9.578 1 41.47 148 ILE A O 1
ATOM 1211 N N . ILE A 1 149 ? -21.891 2.176 9.219 1 49.81 149 ILE A N 1
ATOM 1212 C CA . ILE A 1 149 ? -20.531 2.014 8.719 1 49.81 149 ILE A CA 1
ATOM 1213 C C . ILE A 1 149 ? -19.562 1.909 9.891 1 49.81 149 ILE A C 1
ATOM 1215 O O . ILE A 1 149 ? -19.531 2.785 10.758 1 49.81 149 ILE A O 1
ATOM 1219 N N . PRO A 1 150 ? -18.969 0.82 9.945 1 64.81 150 PRO A N 1
ATOM 1220 C CA . PRO A 1 150 ? -18 0.677 11.039 1 64.81 150 PRO A CA 1
ATOM 1221 C C . PRO A 1 150 ? -17.062 1.876 11.156 1 64.81 150 PRO A C 1
ATOM 1223 O O . PRO A 1 150 ? -16.766 2.525 10.156 1 64.81 150 PRO A O 1
ATOM 1226 N N . SER A 1 151 ? -16.938 2.285 12.375 1 88.06 151 SER A N 1
ATOM 1227 C CA . SER A 1 151 ? -16.016 3.387 12.656 1 88.06 151 SER A CA 1
ATOM 1228 C C . SER A 1 151 ? -14.594 2.885 12.844 1 88.06 151 SER A C 1
ATOM 1230 O O . SER A 1 151 ? -14.375 1.751 13.281 1 88.06 151 SER A O 1
ATOM 1232 N N . VAL A 1 152 ? -13.68 3.672 12.344 1 97.31 152 VAL A N 1
ATOM 1233 C CA . VAL A 1 152 ? -12.258 3.416 12.539 1 97.31 152 VAL A CA 1
ATOM 1234 C C . VAL A 1 152 ? -11.68 4.438 13.516 1 97.31 152 VAL A C 1
ATOM 1236 O O . VAL A 1 152 ? -11.938 5.637 13.391 1 97.31 152 VAL A O 1
ATOM 1239 N N . PHE A 1 153 ? -10.898 3.969 14.508 1 98.31 153 PHE A N 1
ATOM 1240 C CA . PHE A 1 153 ? -10.383 4.836 15.562 1 98.31 153 PHE A CA 1
ATOM 1241 C C . PHE A 1 153 ? -8.867 4.754 15.641 1 98.31 153 PHE A C 1
ATOM 1243 O O . PHE A 1 153 ? -8.281 3.703 15.375 1 98.31 153 PHE A O 1
ATOM 1250 N N . ILE A 1 154 ? -8.305 5.875 15.922 1 98.69 154 ILE A N 1
ATOM 1251 C CA . ILE A 1 154 ? -6.938 5.867 16.438 1 98.69 154 ILE A CA 1
ATOM 1252 C C . ILE A 1 154 ? -6.957 5.715 17.953 1 98.69 154 ILE A C 1
ATOM 1254 O O . ILE A 1 154 ? -7.59 6.508 18.656 1 98.69 154 ILE A O 1
ATOM 1258 N N . VAL A 1 155 ? -6.219 4.75 18.531 1 98.38 155 VAL A N 1
ATOM 1259 C CA . VAL A 1 155 ? -6.289 4.5 19.953 1 98.38 155 VAL A CA 1
ATOM 1260 C C . VAL A 1 155 ? -4.93 4.777 20.594 1 98.38 155 VAL A C 1
ATOM 1262 O O . VAL A 1 155 ? -4.805 4.789 21.828 1 98.38 155 VAL A O 1
ATOM 1265 N N . GLY A 1 156 ? -3.945 4.996 19.797 1 98 156 GLY A N 1
ATOM 1266 C CA . GLY A 1 156 ? -2.607 5.379 20.219 1 98 156 GLY A CA 1
ATOM 1267 C C . GLY A 1 156 ? -1.79 6.012 19.109 1 98 156 GLY A C 1
ATOM 1268 O O . GLY A 1 156 ? -1.955 5.668 17.938 1 98 156 GLY A O 1
ATOM 1269 N N . ALA A 1 157 ? -0.893 6.902 19.469 1 98 157 ALA A N 1
ATOM 1270 C CA . ALA A 1 157 ? -0.054 7.605 18.5 1 98 157 ALA A CA 1
ATOM 1271 C C . ALA A 1 157 ? 1.224 8.125 19.156 1 98 157 ALA A C 1
ATOM 1273 O O . ALA A 1 157 ? 1.168 8.867 20.141 1 98 157 ALA A O 1
ATOM 1274 N N . LYS A 1 158 ? 2.328 7.695 18.594 1 97.5 158 LYS A N 1
ATOM 1275 C CA . LYS A 1 158 ? 3.625 8.125 19.109 1 97.5 158 LYS A CA 1
ATOM 1276 C C . LYS A 1 158 ? 4.629 8.312 17.984 1 97.5 158 LYS A C 1
ATOM 1278 O O . LYS A 1 158 ? 4.453 7.762 16.891 1 97.5 158 LYS A O 1
ATOM 1283 N N . ARG A 1 159 ? 5.621 9.062 18.219 1 96 159 ARG A N 1
ATOM 1284 C CA . ARG A 1 159 ? 6.707 9.258 17.266 1 96 159 ARG A CA 1
ATOM 1285 C C . ARG A 1 159 ? 8.055 9.289 17.969 1 96 159 ARG A C 1
ATOM 1287 O O . ARG A 1 159 ? 8.133 9.539 19.172 1 96 159 ARG A O 1
ATOM 1294 N N . THR A 1 160 ? 9.078 9.016 17.25 1 95.88 160 THR A N 1
ATOM 1295 C CA . THR A 1 160 ? 10.43 9.297 17.719 1 95.88 160 THR A CA 1
ATOM 1296 C C . THR A 1 160 ? 10.734 10.789 17.625 1 95.88 160 THR A C 1
ATOM 1298 O O . THR A 1 160 ? 10.016 11.531 16.953 1 95.88 160 THR A O 1
ATOM 1301 N N . ALA A 1 161 ? 11.82 11.164 18.328 1 92.12 161 ALA A N 1
ATOM 1302 C CA . ALA A 1 161 ? 12.383 12.445 17.938 1 92.12 161 ALA A CA 1
ATOM 1303 C C . ALA A 1 161 ? 12.812 12.422 16.469 1 92.12 161 ALA A C 1
ATOM 1305 O O . ALA A 1 161 ? 13.125 11.367 15.922 1 92.12 161 ALA A O 1
ATOM 1306 N N . PHE A 1 162 ? 12.625 13.508 15.836 1 92.88 162 PHE A N 1
ATOM 1307 C CA . PHE A 1 162 ? 13.188 13.602 14.492 1 92.88 162 PHE A CA 1
ATOM 1308 C C . PHE A 1 162 ? 14.602 14.164 14.531 1 92.88 162 PHE A C 1
ATOM 1310 O O . PHE A 1 162 ? 14.844 15.211 15.141 1 92.88 162 PHE A O 1
ATOM 1317 N N . GLY A 1 163 ? 15.492 13.414 14.016 1 91.88 163 GLY A N 1
ATOM 1318 C CA . GLY A 1 163 ? 16.891 13.797 14.016 1 91.88 163 GLY A CA 1
ATOM 1319 C C . GLY A 1 163 ? 17.328 14.516 12.75 1 91.88 163 GLY A C 1
ATOM 1320 O O . GLY A 1 163 ? 16.859 14.188 11.656 1 91.88 163 GLY A O 1
ATOM 1321 N N . THR A 1 164 ? 18.266 15.43 12.906 1 89.88 164 THR A N 1
ATOM 1322 C CA . THR A 1 164 ? 18.812 16.141 11.766 1 89.88 164 THR A CA 1
ATOM 1323 C C . THR A 1 164 ? 19.719 15.242 10.945 1 89.88 164 THR A C 1
ATOM 1325 O O . THR A 1 164 ? 20.203 14.211 11.438 1 89.88 164 THR A O 1
ATOM 1328 N N . TYR A 1 165 ? 19.953 15.758 9.734 1 89.75 165 TYR A N 1
ATOM 1329 C CA . TYR A 1 165 ? 20.828 15.047 8.812 1 89.75 165 TYR A CA 1
ATOM 1330 C C . TYR A 1 165 ? 22.219 14.828 9.43 1 89.75 165 TYR A C 1
ATOM 1332 O O . TYR A 1 165 ? 22.891 15.797 9.805 1 89.75 165 TYR A O 1
ATOM 1340 N N . GLY A 1 166 ? 22.547 13.523 9.555 1 91 166 GLY A N 1
ATOM 1341 C CA . GLY A 1 166 ? 23.844 13.195 10.133 1 91 166 GLY A CA 1
ATOM 1342 C C . GLY A 1 166 ? 23.875 13.367 11.641 1 91 166 GLY A C 1
ATOM 1343 O O . GLY A 1 166 ? 24.953 13.305 12.25 1 91 166 GLY A O 1
ATOM 1344 N N . GLY A 1 167 ? 22.75 13.523 12.234 1 90.94 167 GLY A N 1
ATOM 1345 C CA . GLY A 1 167 ? 22.688 13.812 13.656 1 90.94 167 GLY A CA 1
ATOM 1346 C C . GLY A 1 167 ? 22.625 12.562 14.516 1 90.94 167 GLY A C 1
ATOM 1347 O O . GLY A 1 167 ? 23.25 11.547 14.195 1 90.94 167 GLY A O 1
ATOM 1348 N N . SER A 1 168 ? 21.953 12.633 15.633 1 89.88 168 SER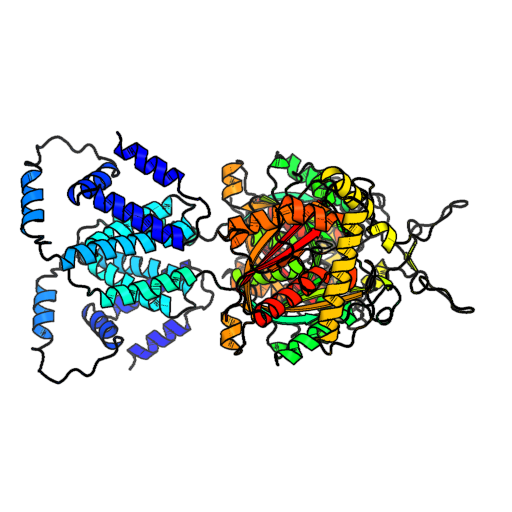 A N 1
ATOM 1349 C CA . SER A 1 168 ? 22 11.641 16.703 1 89.88 168 SER A CA 1
ATOM 1350 C C . SER A 1 168 ? 21.344 10.328 16.266 1 89.88 168 SER A C 1
ATOM 1352 O O . SER A 1 168 ? 21.641 9.266 16.812 1 89.88 168 SER A O 1
ATOM 1354 N N . LEU A 1 169 ? 20.516 10.352 15.266 1 92.88 169 LEU A N 1
ATOM 1355 C CA . LEU A 1 169 ? 19.766 9.156 14.891 1 92.88 169 LEU A CA 1
ATOM 1356 C C . LEU A 1 169 ? 20.406 8.469 13.68 1 92.88 169 LEU A C 1
ATOM 1358 O O . LEU A 1 169 ? 19.906 7.441 13.211 1 92.88 169 LEU A O 1
ATOM 1362 N N . LYS A 1 170 ? 21.484 8.945 13.172 1 92.5 170 LYS A N 1
ATOM 1363 C CA . LYS A 1 170 ? 22.078 8.508 11.914 1 92.5 170 LYS A CA 1
ATOM 1364 C C . LYS A 1 170 ? 22.484 7.039 11.992 1 92.5 170 LYS A C 1
ATOM 1366 O O . LYS A 1 170 ? 22.625 6.371 10.961 1 92.5 170 LYS A O 1
ATOM 1371 N N . ASN A 1 171 ? 22.672 6.453 13.234 1 93.31 171 ASN A N 1
ATOM 1372 C CA . ASN A 1 171 ? 23.188 5.094 13.367 1 93.31 171 ASN A CA 1
ATOM 1373 C C . ASN A 1 171 ? 22.062 4.086 13.57 1 93.31 171 ASN A C 1
ATOM 1375 O O . ASN A 1 171 ? 22.312 2.889 13.734 1 93.31 171 ASN A O 1
ATOM 1379 N N . PHE A 1 172 ? 20.859 4.504 13.539 1 96.44 172 PHE A N 1
ATOM 1380 C CA . PHE A 1 172 ? 19.703 3.627 13.617 1 96.44 172 PHE A CA 1
ATOM 1381 C C . PHE A 1 172 ? 19.047 3.473 12.25 1 96.44 172 PHE A C 1
ATOM 1383 O O . PHE A 1 172 ? 18.812 4.461 11.547 1 96.44 172 PHE A O 1
ATOM 1390 N N . THR A 1 173 ? 18.812 2.234 11.82 1 97.06 173 THR A N 1
ATOM 1391 C CA . THR A 1 173 ? 18.141 2.018 10.547 1 97.06 173 THR A CA 1
ATOM 1392 C C . THR A 1 173 ? 16.688 2.48 10.633 1 97.06 173 THR A C 1
ATOM 1394 O O . THR A 1 173 ? 16.156 2.707 11.727 1 97.06 173 THR A O 1
ATOM 1397 N N . ALA A 1 174 ? 16.094 2.678 9.461 1 98.06 174 ALA A N 1
ATOM 1398 C CA . ALA A 1 174 ? 14.664 3 9.43 1 98.06 174 ALA A CA 1
ATOM 1399 C C . ALA A 1 174 ? 13.852 1.95 10.172 1 98.06 174 ALA A C 1
ATOM 1401 O O . ALA A 1 174 ? 12.836 2.271 10.805 1 98.06 174 ALA A O 1
ATOM 1402 N N . ILE A 1 175 ? 14.234 0.659 10.141 1 98.38 175 ILE A N 1
ATOM 1403 C CA . ILE A 1 175 ? 13.539 -0.427 10.828 1 98.38 175 ILE A CA 1
ATOM 1404 C C . ILE A 1 175 ? 13.68 -0.253 12.344 1 98.38 175 ILE A C 1
ATOM 1406 O O . ILE A 1 175 ? 12.711 -0.444 13.086 1 98.38 175 ILE A O 1
ATOM 1410 N N . ASP A 1 176 ? 14.906 0.122 12.812 1 98.31 176 ASP A N 1
ATOM 1411 C CA . ASP A 1 176 ? 15.109 0.416 14.227 1 98.31 176 ASP A CA 1
ATOM 1412 C C . ASP A 1 176 ? 14.172 1.522 14.703 1 98.31 176 ASP A C 1
ATOM 1414 O O . ASP A 1 176 ? 13.531 1.396 15.75 1 98.31 176 ASP A O 1
ATOM 1418 N N . LEU A 1 177 ? 14.148 2.586 13.953 1 98.56 177 LEU A N 1
ATOM 1419 C CA . LEU A 1 177 ? 13.328 3.734 14.32 1 98.56 177 LEU A CA 1
ATOM 1420 C C . LEU A 1 177 ? 11.852 3.354 14.367 1 98.56 177 LEU A C 1
ATOM 1422 O O . LEU A 1 177 ? 11.125 3.789 15.266 1 98.56 177 LEU A O 1
ATOM 1426 N N . ALA A 1 178 ? 11.43 2.58 13.352 1 98.81 178 ALA A N 1
ATOM 1427 C CA . ALA A 1 178 ? 10.047 2.102 13.328 1 98.81 178 ALA A CA 1
ATOM 1428 C C . ALA A 1 178 ? 9.75 1.244 14.555 1 98.81 178 ALA A C 1
ATOM 1430 O O . ALA A 1 178 ? 8.664 1.331 15.133 1 98.81 178 ALA A O 1
ATOM 1431 N N . GLU A 1 179 ? 10.664 0.376 14.938 1 98.62 179 GLU A N 1
ATOM 1432 C CA . GLU A 1 179 ? 10.508 -0.449 16.125 1 98.62 179 GLU A CA 1
ATOM 1433 C C . GLU A 1 179 ? 10.375 0.412 17.375 1 98.62 179 GLU A C 1
ATOM 1435 O O . GLU A 1 179 ? 9.555 0.129 18.25 1 98.62 179 GLU A O 1
ATOM 1440 N N . PHE A 1 180 ? 11.234 1.465 17.5 1 98.56 180 PHE A N 1
ATOM 1441 C CA . PHE A 1 180 ? 11.172 2.363 18.641 1 98.56 180 PHE A CA 1
ATOM 1442 C C . PHE A 1 180 ? 9.797 3.018 18.734 1 98.56 180 PHE A C 1
ATOM 1444 O O . PHE A 1 180 ? 9.188 3.035 19.812 1 98.56 180 PHE A O 1
ATOM 1451 N N . ALA A 1 181 ? 9.312 3.551 17.641 1 98.56 181 ALA A N 1
ATOM 1452 C CA . ALA A 1 181 ? 8.008 4.211 17.625 1 98.56 181 ALA A CA 1
ATOM 1453 C C . ALA A 1 181 ? 6.895 3.225 17.953 1 98.56 181 ALA A C 1
ATOM 1455 O O . ALA A 1 181 ? 5.98 3.541 18.734 1 98.56 181 ALA A O 1
ATOM 1456 N N . GLY A 1 182 ? 6.949 2.014 17.328 1 98.75 182 GLY A N 1
ATOM 1457 C CA . GLY A 1 182 ? 5.957 0.982 17.594 1 98.75 182 GLY A CA 1
ATOM 1458 C C . GLY A 1 182 ? 5.926 0.541 19.047 1 98.75 182 GLY A C 1
ATOM 1459 O O . GLY A 1 182 ? 4.852 0.393 19.625 1 98.75 182 GLY A O 1
ATOM 1460 N N . ARG A 1 183 ? 7.082 0.303 19.609 1 98.69 183 ARG A N 1
ATOM 1461 C CA . ARG A 1 183 ? 7.172 -0.0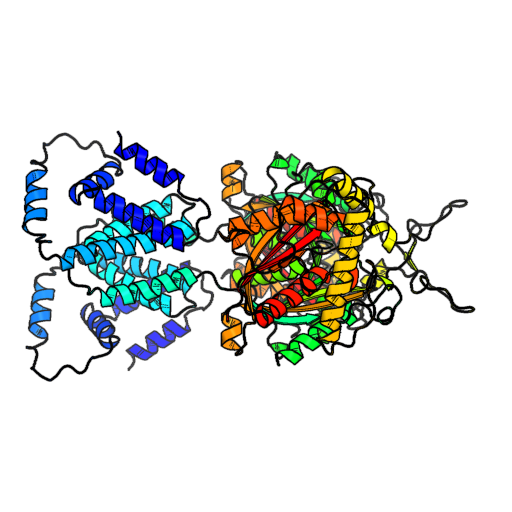88 21 1 98.69 183 ARG A CA 1
ATOM 1462 C C . ARG A 1 183 ? 6.605 0.996 21.922 1 98.69 183 ARG A C 1
ATOM 1464 O O . ARG A 1 183 ? 5.965 0.694 22.922 1 98.69 183 ARG A O 1
ATOM 1471 N N . ALA A 1 184 ? 6.926 2.232 21.609 1 98.25 184 ALA A N 1
ATOM 1472 C CA . ALA A 1 184 ? 6.461 3.355 22.422 1 98.25 184 ALA A CA 1
ATOM 1473 C C . ALA A 1 184 ? 4.934 3.42 22.438 1 98.25 184 ALA A C 1
ATOM 1475 O O . ALA A 1 184 ? 4.332 3.656 23.5 1 98.25 184 ALA A O 1
ATOM 1476 N N . VAL A 1 185 ? 4.305 3.236 21.297 1 98.25 185 VAL A N 1
ATOM 1477 C CA . VAL A 1 185 ? 2.854 3.377 21.25 1 98.25 185 VAL A CA 1
ATOM 1478 C C . VAL A 1 185 ? 2.193 2.18 21.922 1 98.25 185 VAL A C 1
ATOM 1480 O O . VAL A 1 185 ? 1.148 2.318 22.562 1 98.25 185 VAL A O 1
ATOM 1483 N N . LEU A 1 186 ? 2.734 0.976 21.766 1 98.25 186 LEU A N 1
ATOM 1484 C CA . LEU A 1 186 ? 2.211 -0.198 22.453 1 98.25 186 LEU A CA 1
ATOM 1485 C C . LEU A 1 186 ? 2.295 -0.021 23.969 1 98.25 186 LEU A C 1
ATOM 1487 O O . LEU A 1 186 ? 1.343 -0.332 24.688 1 98.25 186 LEU A O 1
ATOM 1491 N N . ASN A 1 187 ? 3.395 0.5 24.438 1 97.5 187 ASN A N 1
ATOM 1492 C CA . ASN A 1 187 ? 3.604 0.714 25.859 1 97.5 187 ASN A CA 1
ATOM 1493 C C . ASN A 1 187 ? 2.662 1.783 26.406 1 97.5 187 ASN A C 1
ATOM 1495 O O . ASN A 1 187 ? 2.084 1.613 27.484 1 97.5 187 ASN A O 1
ATOM 1499 N N . GLU A 1 188 ? 2.533 2.852 25.719 1 94.19 188 GLU A N 1
ATOM 1500 C CA . GLU A 1 188 ? 1.688 3.953 26.172 1 94.19 188 GLU A CA 1
ATOM 1501 C C . GLU A 1 188 ? 0.242 3.5 26.344 1 94.19 188 GLU A C 1
ATOM 1503 O O . GLU A 1 188 ? -0.454 3.977 27.25 1 94.19 188 GLU A O 1
ATOM 1508 N N . THR A 1 189 ? -0.163 2.65 25.5 1 95.06 189 THR A N 1
ATOM 1509 C CA . THR A 1 189 ? -1.558 2.223 25.516 1 95.06 189 THR A CA 1
ATOM 1510 C C . THR A 1 189 ? -1.712 0.916 26.297 1 95.06 189 THR A C 1
ATOM 1512 O O . THR A 1 189 ? -2.816 0.378 26.391 1 95.06 189 THR A O 1
ATOM 1515 N N . ASN A 1 190 ? -0.642 0.34 26.766 1 96.44 190 ASN A N 1
ATOM 1516 C CA . ASN A 1 190 ? -0.638 -0.958 27.438 1 96.44 190 ASN A CA 1
ATOM 1517 C C . ASN A 1 190 ? -1.278 -2.035 26.562 1 96.44 190 ASN A C 1
ATOM 1519 O O . ASN A 1 190 ? -2.1 -2.818 27.031 1 96.44 190 ASN A O 1
ATOM 1523 N N . THR A 1 191 ? -1.006 -1.95 25.344 1 97.25 191 THR A N 1
ATOM 1524 C CA . THR A 1 191 ? -1.521 -2.922 24.391 1 97.25 191 THR A CA 1
ATOM 1525 C C . THR A 1 191 ? -0.547 -4.086 24.219 1 97.25 191 THR A C 1
ATOM 1527 O O . THR A 1 191 ? 0.642 -3.875 23.969 1 97.25 191 THR A O 1
ATOM 1530 N N . LYS A 1 192 ? -1.062 -5.293 24.312 1 97.62 192 LYS A N 1
ATOM 1531 C CA . LYS A 1 192 ? -0.245 -6.469 24.031 1 97.62 192 LYS A CA 1
ATOM 1532 C C . LYS A 1 192 ? -0.063 -6.656 22.531 1 97.62 192 LYS A C 1
ATOM 1534 O O . LYS A 1 192 ? -1.032 -6.605 21.766 1 97.62 192 LYS A O 1
ATOM 1539 N N . PRO A 1 193 ? 1.126 -6.891 22.062 1 98.25 193 PRO A N 1
ATOM 1540 C CA . PRO A 1 193 ? 1.363 -7.074 20.625 1 98.25 193 PRO A CA 1
ATOM 1541 C C . PRO A 1 193 ? 0.546 -8.219 20.031 1 98.25 193 PRO A C 1
ATOM 1543 O O . PRO A 1 193 ? 0.238 -8.203 18.844 1 98.25 193 PRO A O 1
ATOM 1546 N N . GLU A 1 194 ? 0.167 -9.219 20.828 1 97.62 194 GLU A N 1
ATOM 1547 C CA . GLU A 1 194 ? -0.583 -10.383 20.375 1 97.62 194 GLU A CA 1
ATOM 1548 C C . GLU A 1 194 ? -1.952 -9.984 19.828 1 97.62 194 GLU A C 1
ATOM 1550 O O . GLU A 1 194 ? -2.578 -10.742 19.094 1 97.62 194 GLU A O 1
ATOM 1555 N N . CYS A 1 195 ? -2.387 -8.797 20.188 1 97.5 195 CYS A N 1
ATOM 1556 C CA . CYS A 1 195 ? -3.703 -8.32 19.781 1 97.5 195 CYS A CA 1
ATOM 1557 C C . CYS A 1 195 ? -3.668 -7.773 18.359 1 97.5 195 CYS A C 1
ATOM 1559 O O . CYS A 1 195 ? -4.711 -7.609 17.719 1 97.5 195 CYS A O 1
ATOM 1561 N N . ILE A 1 196 ? -2.498 -7.504 17.844 1 98.56 196 ILE A N 1
ATOM 1562 C CA . ILE A 1 196 ? -2.342 -6.898 16.516 1 98.56 196 ILE A CA 1
ATOM 1563 C C . ILE A 1 196 ? -2.506 -7.969 15.445 1 98.56 196 ILE A C 1
ATOM 1565 O O . ILE A 1 196 ? -1.877 -9.023 15.508 1 98.56 196 ILE A O 1
ATOM 1569 N N . ASP A 1 197 ? -3.314 -7.645 14.445 1 97.75 197 ASP A N 1
ATOM 1570 C CA . ASP A 1 197 ? -3.547 -8.688 13.445 1 97.75 197 ASP A CA 1
ATOM 1571 C C . ASP A 1 197 ? -3.031 -8.258 12.07 1 97.75 197 ASP A C 1
ATOM 1573 O O . ASP A 1 197 ? -3.141 -9 11.102 1 97.75 197 ASP A O 1
ATOM 1577 N N . HIS A 1 198 ? -2.475 -7.059 11.953 1 98.75 198 HIS A N 1
ATOM 1578 C CA . HIS A 1 198 ? -1.814 -6.613 10.734 1 98.75 198 HIS A CA 1
ATOM 1579 C C . HIS A 1 198 ? -0.84 -5.477 11.016 1 98.75 198 HIS A C 1
ATOM 1581 O O . HIS A 1 198 ? -1.046 -4.691 11.945 1 98.75 198 HIS A O 1
ATOM 1587 N N . VAL A 1 199 ? 0.267 -5.398 10.305 1 98.94 199 VAL A N 1
ATOM 1588 C CA . VAL A 1 199 ? 1.271 -4.344 10.43 1 98.94 199 VAL A CA 1
ATOM 1589 C C . VAL A 1 199 ? 1.449 -3.646 9.078 1 98.94 199 VAL A C 1
ATOM 1591 O O . VAL A 1 199 ? 1.69 -4.301 8.062 1 98.94 199 VAL A O 1
ATOM 1594 N N . ILE A 1 200 ? 1.305 -2.314 9.047 1 98.94 200 ILE A N 1
ATOM 1595 C CA . ILE A 1 200 ? 1.474 -1.54 7.824 1 98.94 200 ILE A CA 1
ATOM 1596 C C . ILE A 1 200 ? 2.445 -0.389 8.07 1 98.94 200 ILE A C 1
ATOM 1598 O O . ILE A 1 200 ? 2.217 0.448 8.945 1 98.94 200 ILE A O 1
ATOM 1602 N N . PHE A 1 201 ? 3.518 -0.277 7.309 1 98.94 201 PHE A N 1
ATOM 1603 C CA . PHE A 1 201 ? 4.473 0.816 7.445 1 98.94 201 PHE A CA 1
ATOM 1604 C C . PHE A 1 201 ? 4.812 1.406 6.082 1 98.94 201 PHE A C 1
ATOM 1606 O O . PHE A 1 201 ? 4.938 0.676 5.098 1 98.94 201 PHE A O 1
ATOM 1613 N N . GLY A 1 202 ? 4.926 2.715 6.051 1 98.75 202 GLY A N 1
ATOM 1614 C CA . GLY A 1 202 ? 5.406 3.424 4.879 1 98.75 202 GLY A CA 1
ATOM 1615 C C . GLY A 1 202 ? 6.906 3.666 4.902 1 98.75 202 GLY A C 1
ATOM 1616 O O . GLY A 1 202 ? 7.48 3.928 5.961 1 98.75 202 GLY A O 1
ATOM 1617 N N . ASN A 1 203 ? 7.516 3.58 3.805 1 98.5 203 ASN A N 1
ATOM 1618 C CA . ASN A 1 203 ? 8.93 3.865 3.58 1 98.5 203 ASN A CA 1
ATOM 1619 C C . ASN A 1 203 ? 9.188 4.336 2.15 1 98.5 203 ASN A C 1
ATOM 1621 O O . ASN A 1 203 ? 8.617 3.789 1.202 1 98.5 203 ASN A O 1
ATOM 1625 N N . VAL A 1 204 ? 10 5.363 2.018 1 97.69 204 VAL A N 1
ATOM 1626 C CA . VAL A 1 204 ? 10.211 5.934 0.691 1 97.69 204 VAL A CA 1
ATOM 1627 C C . VAL A 1 204 ? 11.555 5.465 0.135 1 97.69 204 VAL A C 1
ATOM 1629 O O . VAL A 1 204 ? 11.609 4.887 -0.951 1 97.69 204 VAL A O 1
ATOM 1632 N N . ILE A 1 205 ? 12.625 5.68 0.919 1 95.62 205 ILE A N 1
ATOM 1633 C CA . ILE A 1 205 ? 13.969 5.352 0.46 1 95.62 205 ILE A CA 1
ATOM 1634 C C . ILE A 1 205 ? 14.453 4.078 1.146 1 95.62 205 ILE A C 1
ATOM 1636 O O . ILE A 1 205 ? 14.438 3.982 2.375 1 95.62 205 ILE A O 1
ATOM 1640 N N . GLN A 1 206 ? 14.883 3.131 0.334 1 94.88 206 GLN A N 1
ATOM 1641 C CA . GLN A 1 206 ? 15.438 1.902 0.889 1 94.88 206 GLN A CA 1
ATOM 1642 C C . GLN A 1 206 ? 16.891 2.104 1.327 1 94.88 206 GLN A C 1
ATOM 1644 O O . GLN A 1 206 ? 17.812 1.774 0.587 1 94.88 206 GLN A O 1
ATOM 1649 N N . SER A 1 207 ? 17.047 2.51 2.605 1 93.56 207 SER A N 1
ATOM 1650 C CA . SER A 1 207 ? 18.359 2.975 3.076 1 93.56 207 SER A CA 1
ATOM 1651 C C . SER A 1 207 ? 19.125 1.855 3.766 1 93.56 207 SER A C 1
ATOM 1653 O O . SER A 1 207 ? 20.328 1.987 4.027 1 93.56 207 SER A O 1
ATOM 1655 N N . SER A 1 208 ? 18.484 0.773 4.09 1 91.44 208 SER A N 1
ATOM 1656 C CA . SER A 1 208 ? 19.172 -0.352 4.715 1 91.44 208 SER A CA 1
ATOM 1657 C C . SER A 1 208 ? 19.016 -1.623 3.887 1 91.44 208 SER A C 1
ATOM 1659 O O . SER A 1 208 ? 18.156 -1.696 3.002 1 91.44 208 SER A O 1
ATOM 1661 N N . VAL A 1 209 ? 19.797 -2.588 4.184 1 86.69 209 VAL A N 1
ATOM 1662 C CA . VAL A 1 209 ? 19.891 -3.816 3.398 1 86.69 209 VAL A CA 1
ATOM 1663 C C . VAL A 1 209 ? 18.578 -4.594 3.508 1 86.69 209 VAL A C 1
ATOM 1665 O O . VAL A 1 209 ? 18.172 -5.266 2.559 1 86.69 209 VAL A O 1
ATOM 1668 N N . ASP A 1 210 ? 17.906 -4.488 4.609 1 92.31 210 ASP A N 1
ATOM 1669 C CA . ASP A 1 210 ? 16.688 -5.258 4.852 1 92.31 210 ASP A CA 1
ATOM 1670 C C . ASP A 1 210 ? 15.445 -4.387 4.672 1 92.31 210 ASP A C 1
ATOM 1672 O O . ASP A 1 210 ? 14.383 -4.695 5.215 1 92.31 210 ASP A O 1
ATOM 1676 N N . ALA A 1 211 ? 15.602 -3.316 3.902 1 94.88 211 ALA A N 1
ATOM 1677 C CA . ALA A 1 211 ? 14.523 -2.348 3.732 1 94.88 211 ALA A CA 1
ATOM 1678 C C . ALA A 1 211 ? 13.281 -3.006 3.139 1 94.88 211 ALA A C 1
ATOM 1680 O O . ALA A 1 211 ? 12.156 -2.617 3.451 1 94.88 211 ALA A O 1
ATOM 1681 N N . ILE A 1 212 ? 13.438 -4.035 2.289 1 95.75 212 ILE A N 1
ATOM 1682 C CA . ILE A 1 212 ? 12.289 -4.641 1.614 1 95.75 212 ILE A CA 1
ATOM 1683 C C . ILE A 1 212 ? 11.445 -5.406 2.625 1 95.75 212 ILE A C 1
ATOM 1685 O O . ILE A 1 212 ? 10.266 -5.684 2.373 1 95.75 212 ILE A O 1
ATOM 1689 N N . TYR A 1 213 ? 11.992 -5.754 3.844 1 97.31 213 TYR A N 1
ATOM 1690 C CA . TYR A 1 213 ? 11.32 -6.527 4.883 1 97.31 213 TYR A CA 1
ATOM 1691 C C . TYR A 1 213 ? 10.773 -5.617 5.973 1 97.31 213 TYR A C 1
ATOM 1693 O O . TYR A 1 213 ? 10.25 -6.09 6.984 1 97.31 213 TYR A O 1
ATOM 1701 N N . LEU A 1 214 ? 10.836 -4.359 5.816 1 98.12 214 LEU A N 1
ATOM 1702 C CA . LEU A 1 214 ? 10.711 -3.369 6.883 1 98.12 214 LEU A CA 1
ATOM 1703 C C . LEU A 1 214 ? 9.445 -3.604 7.695 1 98.12 214 LEU A C 1
ATOM 1705 O O . LEU A 1 214 ? 9.516 -3.854 8.898 1 98.12 214 LEU A O 1
ATOM 1709 N N . PRO A 1 215 ? 8.25 -3.596 7.113 1 98.69 215 PRO A N 1
ATOM 1710 C CA . PRO A 1 215 ? 7.062 -3.744 7.961 1 98.69 215 PRO A CA 1
ATOM 1711 C C . PRO A 1 215 ? 7.027 -5.086 8.688 1 98.69 215 PRO A C 1
ATOM 1713 O O . PRO A 1 215 ? 6.613 -5.148 9.852 1 98.69 215 PRO A O 1
ATOM 1716 N N . ARG A 1 216 ? 7.406 -6.156 8.008 1 98.69 216 ARG A N 1
ATOM 1717 C CA . ARG A 1 216 ? 7.375 -7.492 8.602 1 98.69 216 ARG A CA 1
ATOM 1718 C C . ARG A 1 216 ? 8.344 -7.598 9.773 1 98.69 216 ARG A C 1
ATOM 1720 O O . ARG A 1 216 ? 8 -8.125 10.828 1 98.69 216 ARG A O 1
ATOM 1727 N N . HIS A 1 217 ? 9.602 -7.09 9.578 1 98.44 217 HIS A N 1
ATOM 1728 C CA . HIS A 1 217 ? 10.609 -7.125 10.625 1 98.44 217 HIS A CA 1
ATOM 1729 C C . HIS A 1 217 ? 10.172 -6.305 11.836 1 98.44 217 HIS A C 1
ATOM 1731 O O . HIS A 1 217 ? 10.406 -6.703 12.977 1 98.44 217 HIS A O 1
ATOM 1737 N N . VAL A 1 218 ? 9.555 -5.16 11.594 1 98.75 218 VAL A N 1
ATOM 1738 C CA . VAL A 1 218 ? 9.055 -4.336 12.695 1 98.75 218 VAL A CA 1
ATOM 1739 C C . VAL A 1 218 ? 8.062 -5.137 13.531 1 98.75 218 VAL A C 1
ATOM 1741 O O . VAL A 1 218 ? 8.164 -5.176 14.758 1 98.75 218 VAL A O 1
ATOM 1744 N N . GLY A 1 219 ? 7.09 -5.805 12.859 1 98.69 219 GLY A N 1
ATOM 1745 C CA . GLY A 1 219 ? 6.113 -6.617 13.57 1 98.69 219 GLY A CA 1
ATOM 1746 C C . GLY A 1 219 ? 6.746 -7.727 14.391 1 98.69 219 GLY A C 1
ATOM 1747 O O . GLY A 1 219 ? 6.441 -7.883 15.57 1 98.69 219 GLY A O 1
ATOM 1748 N N . LEU A 1 220 ? 7.633 -8.453 13.766 1 98.5 220 LEU A N 1
ATOM 1749 C CA . LEU A 1 220 ? 8.266 -9.594 14.414 1 98.5 220 LEU A CA 1
ATOM 1750 C C . LEU A 1 220 ? 9.094 -9.148 15.617 1 98.5 220 LEU A C 1
ATOM 1752 O O . LEU A 1 220 ? 9.031 -9.766 16.688 1 98.5 220 LEU A O 1
ATOM 1756 N N . ARG A 1 221 ? 9.836 -8.047 15.5 1 98.31 221 ARG A N 1
ATOM 1757 C CA . ARG A 1 221 ? 10.695 -7.539 16.562 1 98.31 221 ARG A CA 1
ATOM 1758 C C . ARG A 1 221 ? 9.859 -7.027 17.734 1 98.31 221 ARG A C 1
ATOM 1760 O O . ARG A 1 221 ? 10.312 -7.062 18.891 1 98.31 221 ARG A O 1
ATOM 1767 N N . LEU A 1 222 ? 8.625 -6.613 17.5 1 98.69 222 LEU A N 1
ATOM 1768 C CA . LEU A 1 222 ? 7.754 -6.059 18.531 1 98.69 222 LEU A CA 1
ATOM 1769 C C . LEU A 1 222 ? 6.969 -7.164 19.234 1 98.69 222 LEU A C 1
ATOM 1771 O O . LEU A 1 222 ? 6.273 -6.906 20.219 1 98.69 222 LEU A O 1
ATOM 1775 N N . GLY A 1 223 ? 7.031 -8.352 18.672 1 98.31 223 GLY A N 1
ATOM 1776 C CA . GLY A 1 223 ? 6.32 -9.469 19.281 1 98.31 223 GLY A CA 1
ATOM 1777 C C . GLY A 1 223 ? 4.93 -9.672 18.703 1 98.31 223 GLY A C 1
ATOM 1778 O O . GLY A 1 223 ? 4.113 -10.391 19.281 1 98.31 223 GLY A O 1
ATOM 1779 N N . VAL A 1 224 ? 4.629 -9.023 17.625 1 98.62 224 VAL A N 1
ATOM 1780 C CA . VAL A 1 224 ? 3.383 -9.312 16.922 1 98.62 224 VAL A CA 1
ATOM 1781 C C . VAL A 1 224 ? 3.377 -10.773 16.453 1 98.62 224 VAL A C 1
ATOM 1783 O O . VAL A 1 224 ? 4.406 -11.297 16.031 1 98.62 224 VAL A O 1
ATOM 1786 N N . PRO A 1 225 ? 2.215 -11.414 16.547 1 98.12 225 PRO A N 1
ATOM 1787 C CA . PRO A 1 225 ? 2.174 -12.836 16.203 1 98.12 225 PRO A CA 1
ATOM 1788 C C . PRO A 1 225 ? 2.635 -13.109 14.766 1 98.12 225 PRO A C 1
ATOM 1790 O O . PRO A 1 225 ? 2.32 -12.336 13.859 1 98.12 225 PRO A O 1
ATOM 1793 N N . GLU A 1 226 ? 3.266 -14.227 14.547 1 97.56 226 GLU A N 1
ATOM 1794 C CA . GLU A 1 226 ? 3.818 -14.594 13.25 1 97.56 226 GLU A CA 1
ATOM 1795 C C . GLU A 1 226 ? 2.723 -14.703 12.195 1 97.56 226 GLU A C 1
ATOM 1797 O O . GLU A 1 226 ? 2.973 -14.492 11.008 1 97.56 226 GLU A O 1
ATOM 1802 N N . ASN A 1 227 ? 1.562 -15.039 12.609 1 97.75 227 ASN A N 1
ATOM 1803 C CA . ASN A 1 227 ? 0.488 -15.242 11.641 1 97.75 227 ASN A CA 1
ATOM 1804 C C . ASN A 1 227 ? -0.096 -13.914 11.164 1 97.75 227 ASN A C 1
ATOM 1806 O O . ASN A 1 227 ? -0.871 -13.883 10.211 1 97.75 227 ASN A O 1
ATOM 1810 N N . ALA A 1 228 ? 0.259 -12.773 11.867 1 98.25 228 ALA A N 1
ATOM 1811 C CA . ALA A 1 228 ? -0.163 -11.453 11.406 1 98.25 228 ALA A CA 1
ATOM 1812 C C . ALA A 1 228 ? 0.69 -10.984 10.234 1 98.25 228 ALA A C 1
ATOM 1814 O O . ALA A 1 228 ? 1.916 -10.898 10.344 1 98.25 228 ALA A O 1
ATOM 1815 N N . PRO A 1 229 ? 0.061 -10.711 9.102 1 98.5 229 PRO A N 1
ATOM 1816 C CA . PRO A 1 229 ? 0.825 -10.266 7.934 1 98.5 229 PRO A CA 1
ATOM 1817 C C . PRO A 1 229 ? 1.237 -8.797 8.023 1 98.5 229 PRO A C 1
ATOM 1819 O O . PRO A 1 229 ? 0.838 -8.094 8.961 1 98.5 229 PRO A O 1
ATOM 1822 N N . ALA A 1 230 ? 2.105 -8.375 7.094 1 98.81 230 ALA A N 1
ATOM 1823 C CA . ALA A 1 230 ? 2.609 -7.004 7.047 1 98.81 230 ALA A CA 1
ATOM 1824 C C . ALA A 1 230 ? 2.613 -6.469 5.621 1 98.81 230 ALA A C 1
ATOM 1826 O O . ALA A 1 230 ? 2.711 -7.238 4.66 1 98.81 230 ALA A O 1
ATOM 1827 N N . LEU A 1 231 ? 2.506 -5.168 5.473 1 98.81 231 LEU A N 1
ATOM 1828 C CA . LEU A 1 231 ? 2.443 -4.512 4.172 1 98.81 231 LEU A CA 1
ATOM 1829 C C . LEU A 1 231 ? 3.268 -3.227 4.176 1 98.81 231 LEU A C 1
ATOM 1831 O O . LEU A 1 231 ? 3.143 -2.404 5.086 1 98.81 231 LEU A O 1
ATOM 1835 N N . GLY A 1 232 ? 4.148 -3.09 3.203 1 98.75 232 GLY A N 1
ATOM 1836 C CA . GLY A 1 232 ? 4.828 -1.831 2.947 1 98.75 232 GLY A CA 1
ATOM 1837 C C . GLY A 1 232 ? 4.129 -0.977 1.907 1 98.75 232 GLY A C 1
ATOM 1838 O O . GLY A 1 232 ? 3.619 -1.495 0.911 1 98.75 232 GLY A O 1
ATOM 1839 N N . VAL A 1 233 ? 4.074 0.341 2.125 1 98.62 233 VAL A N 1
ATOM 1840 C CA . VAL A 1 233 ? 3.453 1.234 1.153 1 98.62 233 VAL A CA 1
ATOM 1841 C C . VAL A 1 233 ? 4.371 2.422 0.882 1 98.62 233 VAL A C 1
ATOM 1843 O O . VAL A 1 233 ? 5.203 2.779 1.723 1 98.62 233 VAL A O 1
ATOM 1846 N N . ASN A 1 234 ? 4.238 2.938 -0.318 1 98.44 234 ASN A N 1
ATOM 1847 C CA . ASN A 1 234 ? 5.023 4.094 -0.729 1 98.44 234 ASN A CA 1
ATOM 1848 C C . ASN A 1 234 ? 4.191 5.078 -1.543 1 98.44 234 ASN A C 1
ATOM 1850 O O . ASN A 1 234 ? 3.906 4.836 -2.717 1 98.44 234 ASN A O 1
ATOM 1854 N N . ARG A 1 235 ? 3.773 6.113 -0.921 1 98.56 235 ARG A N 1
ATOM 1855 C CA . ARG A 1 235 ? 3.242 7.301 -1.58 1 98.56 235 ARG A CA 1
ATOM 1856 C C . ARG A 1 235 ? 4.094 8.523 -1.266 1 98.56 235 ARG A C 1
ATOM 1858 O O . ARG A 1 235 ? 3.568 9.562 -0.844 1 98.56 235 ARG A O 1
ATOM 1865 N N . ILE A 1 236 ? 5.332 8.297 -1.248 1 97.19 236 ILE A N 1
ATOM 1866 C CA . ILE A 1 236 ? 6.375 9.297 -1.034 1 97.19 236 ILE A CA 1
ATOM 1867 C C . ILE A 1 236 ? 6.082 10.086 0.24 1 97.19 236 ILE A C 1
ATOM 1869 O O . ILE A 1 236 ? 5.938 9.508 1.319 1 97.19 236 ILE A O 1
ATOM 1873 N N . CYS A 1 237 ? 5.906 11.414 0.121 1 96.75 237 CYS A N 1
ATOM 1874 C CA . CYS A 1 237 ? 5.695 12.242 1.3 1 96.75 237 CYS A CA 1
ATOM 1875 C C . CYS A 1 237 ? 4.344 11.945 1.939 1 96.75 237 CYS A C 1
ATOM 1877 O O . CYS A 1 237 ? 4.121 12.266 3.109 1 96.75 237 CYS A O 1
ATOM 1879 N N . GLY A 1 238 ? 3.482 11.352 1.182 1 98.31 238 GLY A N 1
ATOM 1880 C CA . GLY A 1 238 ? 2.15 11.062 1.687 1 98.31 238 GLY A CA 1
ATOM 1881 C C . GLY A 1 238 ? 2.039 9.703 2.338 1 98.31 238 GLY A C 1
ATOM 1882 O O . GLY A 1 238 ? 0.973 9.328 2.826 1 98.31 238 GLY A O 1
ATOM 1883 N N . SER A 1 239 ? 3.143 8.938 2.432 1 98.75 239 SER A N 1
ATOM 1884 C CA . SER A 1 239 ? 3.129 7.551 2.889 1 98.75 239 SER A CA 1
ATOM 1885 C C . SER A 1 239 ? 2.607 7.441 4.316 1 98.75 239 SER A C 1
ATOM 1887 O O . SER A 1 239 ? 1.882 6.504 4.648 1 98.75 239 SER A O 1
ATOM 1889 N N . GLY A 1 240 ? 3.002 8.391 5.145 1 98.62 240 GLY A N 1
ATOM 1890 C CA . GLY A 1 240 ? 2.58 8.352 6.535 1 98.62 240 GLY A CA 1
ATOM 1891 C C . GLY A 1 240 ? 1.076 8.461 6.703 1 98.62 240 GLY A C 1
ATOM 1892 O O . GLY A 1 240 ? 0.515 7.906 7.652 1 98.62 240 GLY A O 1
ATOM 1893 N N . PHE A 1 241 ? 0.384 9.219 5.844 1 98.88 241 PHE A N 1
ATOM 1894 C CA . PHE A 1 241 ? -1.073 9.266 5.832 1 98.88 241 PHE A CA 1
ATOM 1895 C C . PHE A 1 241 ? -1.653 8.008 5.199 1 98.88 241 PHE A C 1
ATOM 1897 O O . PHE A 1 241 ? -2.67 7.484 5.664 1 98.88 241 PHE A O 1
ATOM 1904 N N . GLN A 1 242 ? -0.975 7.535 4.168 1 98.88 242 GLN A N 1
ATOM 1905 C CA . GLN A 1 242 ? -1.46 6.398 3.395 1 98.88 242 GLN A CA 1
ATOM 1906 C C . GLN A 1 242 ? -1.575 5.152 4.27 1 98.88 242 GLN A C 1
ATOM 1908 O O . GLN A 1 242 ? -2.469 4.324 4.066 1 98.88 242 GLN A O 1
ATOM 1913 N N . VAL A 1 243 ? -0.674 4.949 5.215 1 98.88 243 VAL A N 1
ATOM 1914 C CA . VAL A 1 243 ? -0.701 3.76 6.059 1 98.88 243 VAL A CA 1
ATOM 1915 C C . VAL A 1 243 ? -1.969 3.756 6.91 1 98.88 243 VAL A C 1
ATOM 1917 O O . VAL A 1 243 ? -2.496 2.693 7.246 1 98.88 243 VAL A O 1
ATOM 1920 N N . ILE A 1 244 ? -2.426 4.918 7.355 1 98.88 244 ILE A N 1
ATOM 1921 C CA . ILE A 1 244 ? -3.668 5.031 8.109 1 98.88 244 ILE A CA 1
ATOM 1922 C C . ILE A 1 244 ? -4.855 4.711 7.207 1 98.88 244 ILE A C 1
ATOM 1924 O O . ILE A 1 244 ? -5.785 4.016 7.617 1 98.88 244 ILE A O 1
ATOM 1928 N N . VAL A 1 245 ? -4.777 5.211 5.969 1 98.75 245 VAL A N 1
ATOM 1929 C CA . VAL A 1 245 ? -5.824 4.949 4.984 1 98.75 245 VAL A CA 1
ATOM 1930 C C . VAL A 1 245 ? -5.934 3.449 4.734 1 98.75 245 VAL A C 1
ATOM 1932 O O . VAL A 1 245 ? -7.031 2.889 4.758 1 98.75 245 VAL A O 1
ATOM 1935 N N . ASN A 1 246 ? -4.797 2.789 4.48 1 98.81 246 ASN A N 1
ATOM 1936 C CA . ASN A 1 246 ? -4.816 1.351 4.23 1 98.81 246 ASN A CA 1
ATOM 1937 C C . ASN A 1 246 ? -5.355 0.58 5.434 1 98.81 246 ASN A C 1
ATOM 1939 O O . ASN A 1 246 ? -6.094 -0.394 5.27 1 98.81 246 ASN A O 1
ATOM 1943 N N . ALA A 1 247 ? -4.934 0.981 6.629 1 98.75 247 ALA A N 1
ATOM 1944 C CA . ALA A 1 247 ? -5.461 0.342 7.832 1 98.75 247 ALA A CA 1
ATOM 1945 C C . ALA A 1 247 ? -6.977 0.5 7.918 1 98.75 247 ALA A C 1
ATOM 1947 O O . ALA A 1 247 ? -7.691 -0.46 8.211 1 98.75 247 ALA A O 1
ATOM 1948 N N . ALA A 1 248 ? -7.418 1.69 7.656 1 98.12 248 ALA A N 1
ATOM 1949 C CA . ALA A 1 248 ? -8.852 1.968 7.695 1 98.12 248 ALA A CA 1
ATOM 1950 C C . ALA A 1 248 ? -9.594 1.137 6.656 1 98.12 248 ALA A C 1
ATOM 1952 O O . ALA A 1 248 ? -10.672 0.595 6.938 1 98.12 248 ALA A O 1
ATOM 1953 N N . GLU A 1 249 ? -9.07 1.074 5.449 1 96.25 249 GLU A N 1
ATOM 1954 C CA . GLU A 1 249 ? -9.688 0.285 4.387 1 96.25 249 GLU A CA 1
ATOM 1955 C C . GLU A 1 249 ? -9.836 -1.176 4.805 1 96.25 249 GLU A C 1
ATOM 1957 O O . GLU A 1 249 ? -10.906 -1.77 4.625 1 96.25 249 GLU A O 1
ATOM 1962 N N . GLN A 1 250 ? -8.742 -1.757 5.348 1 96.94 250 GLN A N 1
ATOM 1963 C CA . GLN A 1 250 ? -8.773 -3.152 5.773 1 96.94 250 GLN A CA 1
ATOM 1964 C C . GLN A 1 250 ? -9.812 -3.369 6.871 1 96.94 250 GLN A C 1
ATOM 1966 O O . GLN A 1 250 ? -10.531 -4.375 6.867 1 96.94 250 GLN A O 1
ATOM 1971 N N . ILE A 1 251 ? -9.875 -2.438 7.785 1 95.88 251 ILE A N 1
ATOM 1972 C CA . ILE A 1 251 ? -10.789 -2.561 8.914 1 95.88 251 ILE A CA 1
ATOM 1973 C C . ILE A 1 251 ? -12.234 -2.43 8.43 1 95.88 251 ILE A C 1
ATOM 1975 O O . ILE A 1 251 ? -13.102 -3.209 8.828 1 95.88 251 ILE A O 1
ATOM 1979 N N . LEU A 1 252 ? -12.477 -1.5 7.566 1 90.81 252 LEU A N 1
ATOM 1980 C CA . LEU A 1 252 ? -13.82 -1.257 7.059 1 90.81 252 LEU A CA 1
ATOM 1981 C C . LEU A 1 252 ? -14.328 -2.451 6.258 1 90.81 252 LEU A C 1
ATOM 1983 O O . LEU A 1 252 ? -15.523 -2.742 6.254 1 90.81 252 LEU A O 1
ATOM 1987 N N . LEU A 1 253 ? -13.398 -3.146 5.621 1 88.75 253 LEU A N 1
ATOM 1988 C CA . LEU A 1 253 ? -13.773 -4.289 4.797 1 88.75 253 LEU A CA 1
ATOM 1989 C C . LEU A 1 253 ? -13.719 -5.582 5.602 1 88.75 253 LEU A C 1
ATOM 1991 O O . LEU A 1 253 ? -13.938 -6.668 5.059 1 88.75 253 LEU A O 1
ATOM 1995 N N . GLY A 1 254 ? -13.344 -5.496 6.898 1 88.19 254 GLY A N 1
ATOM 1996 C CA . GLY A 1 254 ? -13.336 -6.652 7.785 1 88.19 254 GLY A CA 1
ATOM 1997 C C . GLY A 1 254 ? -12.109 -7.527 7.605 1 88.19 254 GLY A C 1
ATOM 1998 O O . GLY A 1 254 ? -12.094 -8.68 8.039 1 88.19 254 GLY A O 1
ATOM 1999 N N . GLU A 1 255 ? -11.109 -7.004 6.961 1 92.88 255 GLU A N 1
ATOM 2000 C CA . GLU A 1 255 ? -9.891 -7.766 6.699 1 92.88 255 GLU A CA 1
ATOM 2001 C C . GLU A 1 255 ? -8.953 -7.746 7.91 1 92.88 255 GLU A C 1
ATOM 2003 O O . GLU A 1 255 ? -8.125 -8.641 8.07 1 92.88 255 GLU A O 1
ATOM 2008 N N . SER A 1 256 ? -9.031 -6.711 8.656 1 96.38 256 SER A N 1
ATOM 2009 C CA . SER A 1 256 ? -8.289 -6.539 9.898 1 96.38 256 SER A CA 1
ATOM 2010 C C . SER A 1 256 ? -9.141 -5.863 10.969 1 96.38 256 SER A C 1
ATOM 2012 O O . SER A 1 256 ? -10.172 -5.258 10.656 1 96.38 256 SER A O 1
ATOM 2014 N N . LYS A 1 257 ? -8.727 -6.023 12.227 1 96.06 257 LYS A N 1
ATOM 2015 C CA . LYS A 1 257 ? -9.484 -5.43 13.328 1 96.06 257 LYS A CA 1
ATOM 2016 C C . LYS A 1 257 ? -8.625 -4.43 14.102 1 96.06 257 LYS A C 1
ATOM 2018 O O . LYS A 1 257 ? -9.148 -3.465 14.664 1 96.06 257 LYS A O 1
ATOM 2023 N N . PHE A 1 258 ? -7.43 -4.715 14.266 1 98.56 258 PHE A N 1
ATOM 2024 C CA . PHE A 1 258 ? -6.496 -3.934 15.07 1 98.56 258 PHE A CA 1
ATOM 2025 C C . PHE A 1 258 ? -5.121 -3.893 14.414 1 98.56 258 PHE A C 1
ATOM 2027 O O . PHE A 1 258 ? -4.395 -4.891 14.422 1 98.56 258 PHE A O 1
ATOM 2034 N N . VAL A 1 259 ? -4.727 -2.68 13.914 1 98.88 259 VAL A N 1
ATOM 2035 C CA . VAL A 1 259 ? -3.582 -2.564 13.016 1 98.88 259 VAL A CA 1
ATOM 2036 C C . VAL A 1 259 ? -2.527 -1.649 13.633 1 98.88 259 VAL A C 1
ATOM 2038 O O . VAL A 1 259 ? -2.857 -0.59 14.172 1 98.88 259 VAL A O 1
ATOM 2041 N N . LEU A 1 260 ? -1.27 -2.105 13.641 1 98.94 260 LEU A N 1
ATOM 2042 C CA . LEU A 1 260 ? -0.138 -1.216 13.875 1 98.94 260 LEU A CA 1
ATOM 2043 C C . LEU A 1 260 ? 0.296 -0.536 12.586 1 98.94 260 LEU A C 1
ATOM 2045 O O . LEU A 1 260 ? 0.754 -1.201 11.648 1 98.94 260 LEU A O 1
ATOM 2049 N N . ALA A 1 261 ? 0.123 0.75 12.477 1 98.94 261 ALA A N 1
ATOM 2050 C CA . ALA A 1 261 ? 0.436 1.53 11.281 1 98.94 261 ALA A CA 1
ATOM 2051 C C . ALA A 1 261 ? 1.476 2.605 11.586 1 98.94 261 ALA A C 1
ATOM 2053 O O . ALA A 1 261 ? 1.476 3.188 12.672 1 98.94 261 ALA A O 1
ATOM 2054 N N . GLY A 1 262 ? 2.389 2.875 10.594 1 98.75 262 GLY A N 1
ATOM 2055 C CA . GLY A 1 262 ? 3.361 3.93 10.828 1 98.75 262 GLY A CA 1
ATOM 2056 C C . GLY A 1 262 ? 4.207 4.242 9.602 1 98.75 262 GLY A C 1
ATOM 2057 O O . GLY A 1 262 ? 4.004 3.66 8.539 1 98.75 262 GLY A O 1
ATOM 2058 N N . GLY A 1 263 ? 5.008 5.273 9.688 1 98.69 263 GLY A N 1
ATOM 2059 C CA . GLY A 1 263 ? 6 5.652 8.695 1 98.69 263 GLY A CA 1
ATOM 2060 C C . GLY A 1 263 ? 7.387 5.844 9.281 1 98.69 263 GLY A C 1
ATOM 2061 O O . GLY A 1 263 ? 7.527 6.215 10.445 1 98.69 263 GLY A O 1
ATOM 2062 N N . THR A 1 264 ? 8.391 5.543 8.469 1 98.81 264 THR A N 1
ATOM 2063 C CA . THR A 1 264 ? 9.758 5.641 8.953 1 98.81 264 THR A CA 1
ATOM 2064 C C . THR A 1 264 ? 10.711 5.973 7.809 1 98.81 264 THR A C 1
ATOM 2066 O O . THR A 1 264 ? 10.469 5.598 6.66 1 98.81 264 THR A O 1
ATOM 2069 N N . GLU A 1 265 ? 11.719 6.723 8.172 1 97.88 265 GLU A N 1
ATOM 2070 C CA . GLU A 1 265 ? 12.797 7.062 7.246 1 97.88 265 GLU A CA 1
ATOM 2071 C C . GLU A 1 265 ? 14.102 7.305 7.988 1 97.88 265 GLU A C 1
ATOM 2073 O O . GLU A 1 265 ? 14.109 7.875 9.078 1 97.88 265 GLU A O 1
ATOM 2078 N N . ASN A 1 266 ? 15.172 6.867 7.477 1 97.19 266 ASN A N 1
ATOM 2079 C CA . ASN A 1 266 ? 16.516 7.336 7.801 1 97.19 266 ASN A CA 1
ATOM 2080 C C . ASN A 1 266 ? 17.25 7.824 6.555 1 97.19 266 ASN A C 1
ATOM 2082 O O . ASN A 1 266 ? 17.906 7.035 5.867 1 97.19 266 ASN A O 1
ATOM 2086 N N . MET A 1 267 ? 17.141 9.039 6.363 1 93.88 267 MET A N 1
ATOM 2087 C CA . MET A 1 267 ? 17.719 9.633 5.16 1 93.88 267 MET A CA 1
ATOM 2088 C C . MET A 1 267 ? 19.234 9.742 5.277 1 93.88 267 MET A C 1
ATOM 2090 O O . MET A 1 267 ? 19.953 9.664 4.277 1 93.88 267 MET A O 1
ATOM 2094 N N . SER A 1 268 ? 19.781 9.82 6.488 1 93.94 268 SER A N 1
ATOM 2095 C CA . SER A 1 268 ? 21.203 9.906 6.738 1 93.94 268 SER A CA 1
ATOM 2096 C C . SER A 1 268 ? 21.938 8.648 6.266 1 93.94 268 SER A C 1
ATOM 2098 O O . SER A 1 268 ? 23.094 8.711 5.848 1 93.94 268 SER A O 1
ATOM 2100 N N . GLN A 1 269 ? 21.234 7.496 6.258 1 94.12 269 GLN A N 1
ATOM 2101 C CA . GLN A 1 269 ? 21.875 6.223 5.93 1 94.12 269 GLN A CA 1
ATOM 2102 C C . GLN A 1 269 ? 21.734 5.906 4.441 1 94.12 269 GLN A C 1
ATOM 2104 O O . GLN A 1 269 ? 22.156 4.84 3.988 1 94.12 269 GLN A O 1
ATOM 2109 N N . THR A 1 270 ? 21.172 6.805 3.678 1 92.38 270 THR A N 1
ATOM 2110 C CA . THR A 1 270 ? 21 6.547 2.252 1 92.38 270 THR A CA 1
ATOM 2111 C C . THR A 1 270 ? 22.344 6.285 1.585 1 92.38 270 THR A C 1
ATOM 2113 O O . THR A 1 270 ? 23.281 7.086 1.713 1 92.38 270 THR A O 1
ATOM 2116 N N . PRO A 1 271 ? 22.453 5.195 0.857 1 91.75 271 PRO A N 1
ATOM 2117 C CA . PRO A 1 271 ? 23.75 4.844 0.271 1 91.75 271 PRO A CA 1
ATOM 2118 C C . PRO A 1 271 ? 24.031 5.578 -1.04 1 91.75 271 PRO A C 1
ATOM 2120 O O . PRO A 1 271 ? 23.125 6.184 -1.613 1 91.75 271 PRO A O 1
ATOM 2123 N N . PHE A 1 272 ? 25.328 5.543 -1.389 1 92.06 272 PHE A N 1
ATOM 2124 C CA . PHE A 1 272 ? 25.656 5.836 -2.777 1 92.06 272 PHE A CA 1
ATOM 2125 C C . PHE A 1 272 ? 25.516 4.59 -3.645 1 92.06 272 PHE A C 1
ATOM 2127 O O . PHE A 1 272 ? 25.672 3.469 -3.164 1 92.06 272 PHE A O 1
ATOM 2134 N N . ALA A 1 273 ? 25.188 4.777 -4.895 1 91.69 273 ALA A N 1
ATOM 2135 C CA . ALA A 1 273 ? 24.969 3.645 -5.785 1 91.69 273 ALA A CA 1
ATOM 2136 C C . ALA A 1 273 ? 25.969 3.637 -6.93 1 91.69 273 ALA A C 1
ATOM 2138 O O . ALA A 1 273 ? 26.281 4.684 -7.5 1 91.69 273 ALA A O 1
ATOM 2139 N N . ALA A 1 274 ? 26.562 2.508 -7.09 1 91.06 274 ALA A N 1
ATOM 2140 C CA . ALA A 1 274 ? 27.328 2.24 -8.305 1 91.06 274 ALA A CA 1
ATOM 2141 C C . ALA A 1 274 ? 26.5 1.445 -9.312 1 91.06 274 ALA A C 1
ATOM 2143 O O . ALA A 1 274 ? 26.125 0.3 -9.047 1 91.06 274 ALA A O 1
ATOM 2144 N N . ARG A 1 275 ? 26.266 2.076 -10.453 1 89.75 275 ARG A N 1
ATOM 2145 C CA . ARG A 1 275 ? 25.375 1.469 -11.438 1 89.75 275 ARG A CA 1
ATOM 2146 C C . ARG A 1 275 ? 26.156 1.002 -12.664 1 89.75 275 ARG A C 1
ATOM 2148 O O . ARG A 1 275 ? 27.266 1.465 -12.914 1 89.75 275 ARG A O 1
ATOM 2155 N N . ASN A 1 276 ? 25.547 0.033 -13.422 1 85.62 276 ASN A N 1
ATOM 2156 C CA . ASN A 1 276 ? 26.016 -0.428 -14.727 1 85.62 276 ASN A CA 1
ATOM 2157 C C . ASN A 1 276 ? 27.375 -1.097 -14.633 1 85.62 276 ASN A C 1
ATOM 2159 O O . ASN A 1 276 ? 28.172 -1.012 -15.57 1 85.62 276 ASN A O 1
ATOM 2163 N N . ILE A 1 277 ? 27.672 -1.679 -13.555 1 87.75 277 ILE A N 1
ATOM 2164 C CA . ILE A 1 277 ? 28.969 -2.332 -13.406 1 87.75 277 ILE A CA 1
ATOM 2165 C C . ILE A 1 277 ? 28.781 -3.836 -13.234 1 87.75 277 ILE A C 1
ATOM 2167 O O . ILE A 1 277 ? 29.734 -4.605 -13.273 1 87.75 277 ILE A O 1
ATOM 2171 N N . ARG A 1 278 ? 27.609 -4.25 -13.094 1 87.44 278 ARG A N 1
ATOM 2172 C CA . ARG A 1 278 ? 27.297 -5.629 -12.742 1 87.44 278 ARG A CA 1
ATOM 2173 C C . ARG A 1 278 ? 27.734 -6.59 -13.836 1 87.44 278 ARG A C 1
ATOM 2175 O O . ARG A 1 278 ? 28.156 -7.711 -13.555 1 87.44 278 ARG A O 1
ATOM 2182 N N . PHE A 1 279 ? 27.672 -6.223 -15.023 1 87.5 279 PHE A N 1
ATOM 2183 C CA . PHE A 1 279 ? 27.969 -7.125 -16.125 1 87.5 279 PHE A CA 1
ATOM 2184 C C . PHE A 1 279 ? 29.266 -6.703 -16.828 1 87.5 279 PHE A C 1
ATOM 2186 O O . PHE A 1 279 ? 29.406 -6.887 -18.031 1 87.5 279 PHE A O 1
ATOM 2193 N N . GLY A 1 280 ? 30.016 -6.07 -16.047 1 85.31 280 GLY A N 1
ATOM 2194 C CA . GLY A 1 280 ? 31.328 -5.695 -16.531 1 85.31 280 GLY A CA 1
ATOM 2195 C C . GLY A 1 280 ? 31.5 -4.199 -16.719 1 85.31 280 GLY A C 1
ATOM 2196 O O . GLY A 1 280 ? 30.516 -3.453 -16.688 1 85.31 280 GLY A O 1
ATOM 2197 N N . THR A 1 281 ? 32.75 -3.764 -16.656 1 85.75 281 THR A N 1
ATOM 2198 C CA . THR A 1 281 ? 33.094 -2.363 -16.875 1 85.75 281 THR A CA 1
ATOM 2199 C C . THR A 1 281 ? 33.844 -2.184 -18.203 1 85.75 281 THR A C 1
ATOM 2201 O O . THR A 1 281 ? 34.375 -3.148 -18.75 1 85.75 281 THR A O 1
ATOM 2204 N N . GLN A 1 282 ? 33.719 -1.061 -18.766 1 84.81 282 GLN A N 1
ATOM 2205 C CA . GLN A 1 282 ? 34.406 -0.752 -20.016 1 84.81 282 GLN A CA 1
ATOM 2206 C C . GLN A 1 282 ? 35.625 0.123 -19.766 1 84.81 282 GLN A C 1
ATOM 2208 O O . GLN A 1 282 ? 35.594 1.021 -18.922 1 84.81 282 GLN A O 1
ATOM 2213 N N . LEU A 1 283 ? 36.625 -0.237 -20.516 1 82.88 283 LEU A N 1
ATOM 2214 C CA . LEU A 1 283 ? 37.875 0.53 -20.406 1 82.88 283 LEU A CA 1
ATOM 2215 C C . LEU A 1 283 ? 37.656 1.991 -20.766 1 82.88 283 LEU A C 1
ATOM 2217 O O . LEU A 1 283 ? 37 2.287 -21.781 1 82.88 283 LEU A O 1
ATOM 2221 N N . GLY A 1 284 ? 38.094 2.828 -19.953 1 81.44 284 GLY A N 1
ATOM 2222 C CA . GLY A 1 284 ? 38.031 4.254 -20.234 1 81.44 284 GLY A CA 1
ATOM 2223 C C . GLY A 1 284 ? 36.75 4.902 -19.734 1 81.44 284 GLY A C 1
ATOM 2224 O O . GLY A 1 284 ? 36.625 6.125 -19.766 1 81.44 284 GLY A O 1
ATOM 2225 N N . VAL A 1 285 ? 35.781 4.051 -19.281 1 84 285 VAL A N 1
ATOM 2226 C CA . VAL A 1 285 ? 34.5 4.598 -18.828 1 84 285 VAL A CA 1
ATOM 2227 C C . VAL A 1 285 ? 34.594 4.957 -17.344 1 84 285 VAL A C 1
ATOM 2229 O O . VAL A 1 285 ? 35.188 4.215 -16.562 1 84 285 VAL A O 1
ATOM 2232 N N . LYS A 1 286 ? 34.156 6.168 -17 1 84.31 286 LYS A N 1
ATOM 2233 C CA . LYS A 1 286 ? 34.094 6.598 -15.617 1 84.31 286 LYS A CA 1
ATOM 2234 C C . LYS A 1 286 ? 32.75 6.211 -14.977 1 84.31 286 LYS A C 1
ATOM 2236 O O . LYS A 1 286 ? 31.688 6.547 -15.5 1 84.31 286 LYS A O 1
ATOM 2241 N N . TYR A 1 287 ? 32.844 5.441 -14 1 84.44 287 TYR A N 1
ATOM 2242 C CA . TYR A 1 287 ? 31.672 5.055 -13.234 1 84.44 287 TYR A CA 1
ATOM 2243 C C . TYR A 1 287 ? 31.516 5.926 -11.992 1 84.44 287 TYR A C 1
ATOM 2245 O O . TYR A 1 287 ? 32.469 6.074 -11.211 1 84.44 287 TYR A O 1
ATOM 2253 N N . GLU A 1 288 ? 30.422 6.555 -11.891 1 85.75 288 GLU A N 1
ATOM 2254 C CA . GLU A 1 288 ? 30.172 7.473 -10.781 1 85.75 288 GLU A CA 1
ATOM 2255 C C . GLU A 1 288 ? 29.469 6.766 -9.617 1 85.75 288 GLU A C 1
ATOM 2257 O O . GLU A 1 288 ? 28.734 5.805 -9.828 1 85.75 288 GLU A O 1
ATOM 2262 N N . LEU A 1 289 ? 29.797 7.223 -8.406 1 87.94 289 LEU A N 1
ATOM 2263 C CA . LEU A 1 289 ? 28.984 6.906 -7.246 1 87.94 289 LEU A CA 1
ATOM 2264 C C . LEU A 1 289 ? 27.812 7.879 -7.121 1 87.94 289 LEU A C 1
ATOM 2266 O O . LEU A 1 289 ? 27.984 9.008 -6.652 1 87.94 289 LEU A O 1
ATOM 2270 N N . GLU A 1 290 ? 26.672 7.34 -7.469 1 89.44 290 GLU A N 1
ATOM 2271 C CA . GLU A 1 290 ? 25.469 8.164 -7.488 1 89.44 290 GLU A CA 1
ATOM 2272 C C . GLU A 1 290 ? 24.953 8.422 -6.074 1 89.44 290 GLU A C 1
ATOM 2274 O O . GLU A 1 290 ? 24.781 7.492 -5.285 1 89.44 290 GLU A O 1
ATOM 2279 N N . ASP A 1 291 ? 24.797 9.727 -5.773 1 87.62 291 ASP A N 1
ATOM 2280 C CA . ASP A 1 291 ? 24.109 10.078 -4.535 1 87.62 291 ASP A CA 1
ATOM 2281 C C . ASP A 1 291 ? 22.609 9.836 -4.645 1 87.62 291 ASP A C 1
ATOM 2283 O O . ASP A 1 291 ? 21.875 10.688 -5.125 1 87.62 291 ASP A O 1
ATOM 2287 N N . THR A 1 292 ? 22.203 8.727 -4.078 1 87.25 292 THR A N 1
ATOM 2288 C CA . THR A 1 292 ? 20.828 8.297 -4.281 1 87.25 292 THR A CA 1
ATOM 2289 C C . THR A 1 292 ? 19.859 9.203 -3.52 1 87.25 292 THR A C 1
ATOM 2291 O O . THR A 1 292 ? 18.688 9.32 -3.881 1 87.25 292 THR A O 1
ATOM 2294 N N . LEU A 1 293 ? 20.297 9.828 -2.445 1 84.69 293 LEU A N 1
ATOM 2295 C CA . LEU A 1 293 ? 19.469 10.766 -1.703 1 84.69 293 LEU A CA 1
ATOM 2296 C C . LEU A 1 293 ? 19.156 12 -2.543 1 84.69 293 LEU A C 1
ATOM 2298 O O . LEU A 1 293 ? 18 12.406 -2.658 1 84.69 293 LEU A O 1
ATOM 2302 N N . TRP A 1 294 ? 20.141 12.523 -3.119 1 82.56 294 TRP A N 1
ATOM 2303 C CA . TRP A 1 294 ? 19.984 13.711 -3.957 1 82.56 294 TRP A CA 1
ATOM 2304 C C . TRP A 1 294 ? 19.203 13.383 -5.223 1 82.56 294 TRP A C 1
ATOM 2306 O O . TRP A 1 294 ? 18.344 14.164 -5.645 1 82.56 294 TRP A O 1
ATOM 2316 N N . ALA A 1 295 ? 19.469 12.273 -5.707 1 83.69 295 ALA A N 1
ATOM 2317 C CA . ALA A 1 295 ? 18.875 11.875 -6.98 1 83.69 295 ALA A CA 1
ATOM 2318 C C . ALA A 1 295 ? 17.375 11.656 -6.844 1 83.69 295 ALA A C 1
ATOM 2320 O O . ALA A 1 295 ? 16.594 12 -7.746 1 83.69 295 ALA A O 1
ATOM 2321 N N . CYS A 1 296 ? 17.031 11.133 -5.73 1 82.31 296 CYS A N 1
ATOM 2322 C CA . CYS A 1 296 ? 15.617 10.781 -5.594 1 82.31 296 CYS A CA 1
ATOM 2323 C C . CYS A 1 296 ? 14.766 12.016 -5.332 1 82.31 296 CYS A C 1
ATOM 2325 O O . CYS A 1 296 ? 13.547 11.992 -5.523 1 82.31 296 CYS A O 1
ATOM 2327 N N . LEU A 1 297 ? 15.375 13.148 -4.988 1 83.62 297 LEU A N 1
ATOM 2328 C CA . LEU A 1 297 ? 14.641 14.383 -4.723 1 83.62 297 LEU A CA 1
ATOM 2329 C C . LEU A 1 297 ? 14.461 15.188 -6.004 1 83.62 297 LEU A C 1
ATOM 2331 O O . LEU A 1 297 ? 13.781 16.219 -6.004 1 83.62 297 LEU A O 1
ATOM 2335 N N . ASN A 1 298 ? 14.992 14.641 -7.066 1 89.5 298 ASN A N 1
ATOM 2336 C CA . ASN A 1 298 ? 14.758 15.141 -8.414 1 89.5 298 ASN A CA 1
ATOM 2337 C C . ASN A 1 298 ? 13.734 14.289 -9.164 1 89.5 298 ASN A C 1
ATOM 2339 O O . ASN A 1 298 ? 13.867 13.062 -9.227 1 89.5 298 ASN A O 1
ATOM 2343 N N . ASP A 1 299 ? 12.734 14.945 -9.703 1 92.94 299 ASP A N 1
ATOM 2344 C CA . ASP A 1 299 ? 11.734 14.234 -10.5 1 92.94 299 ASP A CA 1
ATOM 2345 C C . ASP A 1 299 ? 12.141 14.156 -11.969 1 92.94 299 ASP A C 1
ATOM 2347 O O . ASP A 1 299 ? 12.031 15.141 -12.695 1 92.94 299 ASP A O 1
ATOM 2351 N N . PRO A 1 300 ? 12.492 13.023 -12.422 1 91.44 300 PRO A N 1
ATOM 2352 C CA . PRO A 1 300 ? 12.977 12.891 -13.797 1 91.44 300 PRO A CA 1
ATOM 2353 C C . PRO A 1 300 ? 11.867 13.094 -14.828 1 91.44 300 PRO A C 1
ATOM 2355 O O . PRO A 1 300 ? 12.148 13.438 -15.977 1 91.44 300 PRO A O 1
ATOM 2358 N N . HIS A 1 301 ? 10.688 12.859 -14.438 1 93.31 301 HIS A N 1
ATOM 2359 C CA . HIS A 1 301 ? 9.594 13.031 -15.391 1 93.31 301 HIS A CA 1
ATOM 2360 C C . HIS A 1 301 ? 9.516 14.469 -15.891 1 93.31 301 HIS A C 1
ATOM 2362 O O . HIS A 1 301 ? 9.227 14.703 -17.062 1 93.31 301 HIS A O 1
ATOM 2368 N N . ILE A 1 302 ? 9.75 15.422 -15.008 1 93.62 302 ILE A N 1
ATOM 2369 C CA . ILE A 1 302 ? 9.68 16.828 -15.391 1 93.62 302 ILE A CA 1
ATOM 2370 C C . ILE A 1 302 ? 11.07 17.453 -15.32 1 93.62 302 ILE A C 1
ATOM 2372 O O . ILE A 1 302 ? 11.234 18.641 -15.602 1 93.62 302 ILE A O 1
ATOM 2376 N N . ASN A 1 303 ? 12.062 16.688 -14.945 1 92.56 303 ASN A N 1
ATOM 2377 C CA . ASN A 1 303 ? 13.453 17.125 -14.789 1 92.56 303 ASN A CA 1
ATOM 2378 C C . ASN A 1 303 ? 13.555 18.359 -13.906 1 92.56 303 ASN A C 1
ATOM 2380 O O . ASN A 1 303 ? 14.148 19.359 -14.305 1 92.56 303 ASN A O 1
ATOM 2384 N N . THR A 1 304 ? 12.914 18.297 -12.781 1 91.12 304 THR A N 1
ATOM 2385 C CA . THR A 1 304 ? 12.852 19.406 -11.836 1 91.12 304 THR A CA 1
ATOM 2386 C C . THR A 1 304 ? 12.969 18.906 -10.398 1 91.12 304 THR A C 1
ATOM 2388 O O . THR A 1 304 ? 12.398 17.875 -10.055 1 91.12 304 THR A O 1
ATOM 2391 N N . THR A 1 305 ? 13.75 19.625 -9.633 1 88.19 305 THR A N 1
ATOM 2392 C CA . THR A 1 305 ? 13.867 19.281 -8.227 1 88.19 305 THR A CA 1
ATOM 2393 C C . THR A 1 305 ? 12.617 19.719 -7.457 1 88.19 305 THR A C 1
ATOM 2395 O O . THR A 1 305 ? 11.898 20.625 -7.887 1 88.19 305 THR A O 1
ATOM 2398 N N . MET A 1 306 ? 12.398 19.062 -6.363 1 85.12 306 MET A N 1
ATOM 2399 C CA . MET A 1 306 ? 11.25 19.406 -5.535 1 85.12 306 MET A CA 1
ATOM 2400 C C . MET A 1 306 ? 11.328 20.859 -5.07 1 85.12 306 MET A C 1
ATOM 2402 O O . MET A 1 306 ? 10.305 21.531 -4.969 1 85.12 306 MET A O 1
ATOM 2406 N N . ALA A 1 307 ? 12.492 21.344 -4.816 1 84.38 307 ALA A N 1
ATOM 2407 C CA . ALA A 1 307 ? 12.695 22.734 -4.391 1 84.38 307 ALA A CA 1
ATOM 2408 C C . ALA A 1 307 ? 12.258 23.703 -5.477 1 84.38 307 ALA A C 1
ATOM 2410 O O . ALA A 1 307 ? 11.656 24.75 -5.188 1 84.38 307 ALA A O 1
ATOM 2411 N N . MET A 1 308 ? 12.578 23.328 -6.695 1 89.94 308 MET A N 1
ATOM 2412 C CA . MET A 1 308 ? 12.219 24.188 -7.812 1 89.94 308 MET A CA 1
ATOM 2413 C C . MET A 1 308 ? 10.711 24.234 -8.016 1 89.94 308 MET A C 1
ATOM 2415 O O . MET A 1 308 ? 10.156 25.266 -8.406 1 89.94 308 MET A O 1
ATOM 2419 N N . THR A 1 309 ? 10.039 23.141 -7.738 1 92 309 THR A N 1
ATOM 2420 C CA . THR A 1 309 ? 8.578 23.156 -7.844 1 92 309 THR A CA 1
ATOM 2421 C C . THR A 1 309 ? 7.965 24.094 -6.816 1 92 309 THR A C 1
ATOM 2423 O O . THR A 1 309 ? 6.91 24.688 -7.062 1 92 309 THR A O 1
ATOM 2426 N N . ALA A 1 310 ? 8.586 24.234 -5.664 1 91.94 310 ALA A N 1
ATOM 2427 C CA . ALA A 1 310 ? 8.133 25.203 -4.66 1 91.94 310 ALA A CA 1
ATOM 2428 C C . ALA A 1 310 ? 8.281 26.625 -5.16 1 91.94 310 ALA A C 1
ATOM 2430 O O . ALA A 1 310 ? 7.438 27.484 -4.879 1 91.94 310 ALA A O 1
ATOM 2431 N N . GLU A 1 311 ? 9.344 26.859 -5.844 1 92.06 311 GLU A N 1
ATOM 2432 C CA . GLU A 1 311 ? 9.555 28.172 -6.441 1 92.06 311 GLU A CA 1
ATOM 2433 C C . GLU A 1 311 ? 8.477 28.484 -7.477 1 92.06 311 GLU A C 1
ATOM 2435 O O . GLU A 1 311 ? 8.039 29.641 -7.594 1 92.06 311 GLU A O 1
ATOM 2440 N N . ASN A 1 312 ? 8.109 27.484 -8.266 1 94.88 312 ASN A N 1
ATOM 2441 C CA . ASN A 1 312 ? 7.02 27.656 -9.219 1 94.88 312 ASN A CA 1
ATOM 2442 C C . ASN A 1 312 ? 5.734 28.094 -8.531 1 94.88 312 ASN A C 1
ATOM 2444 O O . ASN A 1 312 ? 5.02 28.969 -9.031 1 94.88 312 ASN A O 1
ATOM 2448 N N . LEU A 1 313 ? 5.488 27.547 -7.414 1 95.38 313 LEU A N 1
ATOM 2449 C CA . LEU A 1 313 ? 4.301 27.906 -6.645 1 95.38 313 LEU A CA 1
ATOM 2450 C C . LEU A 1 313 ? 4.41 29.328 -6.109 1 95.38 313 LEU A C 1
ATOM 2452 O O . LEU A 1 313 ? 3.426 30.062 -6.102 1 95.38 313 LEU A O 1
ATOM 2456 N N . GLY A 1 314 ? 5.605 29.641 -5.613 1 95.25 314 GLY A N 1
ATOM 2457 C CA . GLY A 1 314 ? 5.824 31 -5.148 1 95.25 314 GLY A CA 1
ATOM 2458 C C . GLY A 1 314 ? 5.531 32.062 -6.207 1 95.25 314 GLY A C 1
ATOM 2459 O O . GLY A 1 314 ? 4.895 33.062 -5.926 1 95.25 314 GLY A O 1
ATOM 2460 N N . ALA A 1 315 ? 5.992 31.766 -7.387 1 96.56 315 ALA A N 1
ATOM 2461 C CA . ALA A 1 315 ? 5.77 32.688 -8.5 1 96.56 315 ALA A CA 1
ATOM 2462 C C . ALA A 1 315 ? 4.285 32.781 -8.844 1 96.56 315 ALA A C 1
ATOM 2464 O O . ALA A 1 315 ? 3.756 33.875 -9.047 1 96.56 315 ALA A O 1
ATOM 2465 N N . LYS A 1 316 ? 3.623 31.703 -8.883 1 97.25 316 LYS A N 1
ATOM 2466 C CA . LYS A 1 316 ? 2.223 31.672 -9.289 1 97.25 316 LYS A CA 1
ATOM 2467 C C . LYS A 1 316 ? 1.325 32.344 -8.25 1 97.25 316 LYS A C 1
ATOM 2469 O O . LYS A 1 316 ? 0.355 33 -8.602 1 97.25 316 LYS A O 1
ATOM 2474 N N . TYR A 1 317 ? 1.686 32.156 -6.98 1 97.44 317 TYR A N 1
ATOM 2475 C CA . TYR A 1 317 ? 0.79 32.594 -5.918 1 97.44 317 TYR A CA 1
ATOM 2476 C C . TYR A 1 317 ? 1.32 33.844 -5.25 1 97.44 317 TYR A C 1
ATOM 2478 O O . TYR A 1 317 ? 0.797 34.281 -4.223 1 97.44 317 TYR A O 1
ATOM 2486 N N . GLY A 1 318 ? 2.381 34.375 -5.758 1 96.75 318 GLY A N 1
ATOM 2487 C CA . GLY A 1 318 ? 2.9 35.656 -5.289 1 96.75 318 GLY A CA 1
ATOM 2488 C C . GLY A 1 318 ? 3.5 35.594 -3.896 1 96.75 318 GLY A C 1
ATOM 2489 O O . GLY A 1 318 ? 3.25 36.438 -3.057 1 96.75 318 GLY A O 1
ATOM 2490 N N . VAL A 1 319 ? 4.258 34.594 -3.637 1 95.75 319 VAL A N 1
ATOM 2491 C CA . VAL A 1 319 ? 4.945 34.469 -2.357 1 95.75 319 VAL A CA 1
ATOM 2492 C C . VAL A 1 319 ? 6.316 35.125 -2.434 1 95.75 319 VAL A C 1
ATOM 2494 O O . VAL A 1 319 ? 7.211 34.656 -3.137 1 95.75 319 VAL A O 1
ATOM 2497 N N . SER A 1 320 ? 6.504 36.188 -1.72 1 94.94 320 SER A N 1
ATOM 2498 C CA . SER A 1 320 ? 7.789 36.875 -1.704 1 94.94 320 SER A CA 1
ATOM 2499 C C . SER A 1 320 ? 8.781 36.156 -0.777 1 94.94 320 SER A C 1
ATOM 2501 O O . SER A 1 320 ? 8.391 35.312 0.03 1 94.94 320 SER A O 1
ATOM 2503 N N . ARG A 1 321 ? 10 36.531 -0.91 1 92.69 321 ARG A N 1
ATOM 2504 C CA . ARG A 1 321 ? 11.023 36 0.003 1 92.69 321 ARG A CA 1
ATOM 2505 C C . ARG A 1 321 ? 10.703 36.375 1.445 1 92.69 321 ARG A C 1
ATOM 2507 O O . ARG A 1 321 ? 10.922 35.594 2.361 1 92.69 321 ARG A O 1
ATOM 2514 N N . ALA A 1 322 ? 10.203 37.562 1.607 1 94 322 ALA A N 1
ATOM 2515 C CA . ALA A 1 322 ? 9.836 38.031 2.939 1 94 322 ALA A CA 1
ATOM 2516 C C . ALA A 1 322 ? 8.703 37.188 3.521 1 94 322 ALA A C 1
ATOM 2518 O O . ALA A 1 322 ? 8.688 36.906 4.719 1 94 322 ALA A O 1
ATOM 2519 N N . ASP A 1 323 ? 7.766 36.875 2.695 1 94.75 323 ASP A N 1
ATOM 2520 C CA . ASP A 1 323 ? 6.676 36 3.123 1 94.75 323 ASP A CA 1
ATOM 2521 C C . ASP A 1 323 ? 7.203 34.656 3.609 1 94.75 323 ASP A C 1
ATOM 2523 O O . ASP A 1 323 ? 6.789 34.156 4.66 1 94.75 323 ASP A O 1
ATOM 2527 N N . ALA A 1 324 ? 8.07 34.094 2.82 1 94.12 324 ALA A N 1
ATOM 2528 C CA . ALA A 1 324 ? 8.641 32.781 3.123 1 94.12 324 ALA A CA 1
ATOM 2529 C C . ALA A 1 324 ? 9.438 32.812 4.422 1 94.12 324 ALA A C 1
ATOM 2531 O O . ALA A 1 324 ? 9.336 31.906 5.242 1 94.12 324 ALA A O 1
ATOM 2532 N N . ASP A 1 325 ? 10.219 33.875 4.582 1 92.94 325 ASP A N 1
ATOM 2533 C CA . ASP A 1 325 ? 11.023 34.031 5.789 1 92.94 325 ASP A CA 1
ATOM 2534 C C . ASP A 1 325 ? 10.141 34.188 7.023 1 92.94 325 ASP A C 1
ATOM 2536 O O . ASP A 1 325 ? 10.43 33.625 8.086 1 92.94 325 ASP A O 1
ATOM 2540 N N . ARG A 1 326 ? 9.148 34.969 6.863 1 94.81 326 ARG A N 1
ATOM 2541 C CA . ARG A 1 326 ? 8.211 35.156 7.965 1 94.81 326 ARG A CA 1
ATOM 2542 C C . ARG A 1 326 ? 7.547 33.844 8.359 1 94.81 326 ARG A C 1
ATOM 2544 O O . ARG A 1 326 ? 7.391 33.531 9.547 1 94.81 326 ARG A O 1
ATOM 2551 N N . PHE A 1 327 ? 7.129 33.156 7.387 1 93.94 327 PHE A N 1
ATOM 2552 C CA . PHE A 1 327 ? 6.492 31.859 7.641 1 93.94 327 PHE A CA 1
ATOM 2553 C C . PHE A 1 327 ? 7.457 30.906 8.336 1 93.94 327 PHE A C 1
ATOM 2555 O O . PHE A 1 327 ? 7.074 30.203 9.266 1 93.94 327 PHE A O 1
ATOM 2562 N N . ALA A 1 328 ? 8.664 30.797 7.836 1 92.81 328 ALA A N 1
ATOM 2563 C CA . ALA A 1 328 ? 9.688 29.953 8.438 1 92.81 328 ALA A CA 1
ATOM 2564 C C . ALA A 1 328 ? 9.945 30.344 9.891 1 92.81 328 ALA A C 1
ATOM 2566 O O . ALA A 1 328 ? 10.102 29.469 10.75 1 92.81 328 ALA A O 1
ATOM 2567 N N . LEU A 1 329 ? 10.039 31.656 10.133 1 93.75 329 LEU A N 1
ATOM 2568 C CA . LEU A 1 329 ? 10.227 32.156 11.5 1 93.75 329 LEU A CA 1
ATOM 2569 C C . LEU A 1 329 ? 9.055 31.734 12.383 1 93.75 329 LEU A C 1
ATOM 2571 O O . LEU A 1 329 ? 9.25 31.359 13.539 1 93.75 329 LEU A O 1
ATOM 2575 N N . ARG A 1 330 ? 7.875 31.906 11.875 1 94.38 330 ARG A N 1
ATOM 2576 C CA . ARG A 1 330 ? 6.684 31.516 12.617 1 94.38 330 ARG A CA 1
ATOM 2577 C C . ARG A 1 330 ? 6.742 30.031 12.992 1 94.38 330 ARG A C 1
ATOM 2579 O O . ARG A 1 330 ? 6.461 29.672 14.133 1 94.38 330 ARG A O 1
ATOM 2586 N N . SER A 1 331 ? 7.031 29.156 12.016 1 92.75 331 SER A N 1
ATOM 2587 C CA . SER A 1 331 ? 7.141 27.719 12.266 1 92.75 331 SER A CA 1
ATOM 2588 C C . SER A 1 331 ? 8.125 27.438 13.391 1 92.75 331 SER A C 1
ATOM 2590 O O . SER A 1 331 ? 7.832 26.641 14.289 1 92.75 331 SER A O 1
ATOM 2592 N N . GLN A 1 332 ? 9.273 28.109 13.367 1 90.88 332 GLN A N 1
ATOM 2593 C CA . GLN A 1 332 ? 10.305 27.922 14.375 1 90.88 332 GLN A CA 1
ATOM 2594 C C . GLN A 1 332 ? 9.844 28.438 15.742 1 90.88 332 GLN A C 1
ATOM 2596 O O . GLN A 1 332 ? 10.078 27.781 16.766 1 90.88 332 GLN A O 1
ATOM 2601 N N . THR A 1 333 ? 9.219 29.547 15.773 1 92.5 333 THR A N 1
ATOM 2602 C CA . THR A 1 333 ? 8.758 30.156 17.016 1 92.5 333 THR A CA 1
ATOM 2603 C C . THR A 1 333 ? 7.691 29.297 17.688 1 92.5 333 THR A C 1
ATOM 2605 O O . THR A 1 333 ? 7.734 29.078 18.891 1 92.5 333 THR A O 1
ATOM 2608 N N . LEU A 1 334 ? 6.758 28.859 16.891 1 91.5 334 LEU A N 1
ATOM 2609 C CA . LEU A 1 334 ? 5.688 28.016 17.422 1 91.5 334 LEU A CA 1
ATOM 2610 C C . LEU A 1 334 ? 6.246 26.703 17.969 1 91.5 334 LEU A C 1
ATOM 2612 O O . LEU A 1 334 ? 5.82 26.234 19.031 1 91.5 334 LEU A O 1
ATOM 2616 N N . TRP A 1 335 ? 7.148 26.125 17.266 1 88.81 335 TRP A N 1
ATOM 2617 C CA . TRP A 1 335 ? 7.738 24.859 17.703 1 88.81 335 TRP A CA 1
ATOM 2618 C C . TRP A 1 335 ? 8.531 25.047 19 1 88.81 335 TRP A C 1
ATOM 2620 O O . TRP A 1 335 ? 8.508 24.188 19.875 1 88.81 335 TRP A O 1
ATOM 2630 N N . LYS A 1 336 ? 9.234 26.094 19.094 1 87.31 336 LYS A N 1
ATOM 2631 C CA . LYS A 1 336 ? 9.977 26.406 20.312 1 87.31 336 LYS A CA 1
ATOM 2632 C C . LYS A 1 336 ? 9.039 26.516 21.516 1 87.31 336 LYS A C 1
ATOM 2634 O O . LYS A 1 336 ? 9.375 26.062 22.609 1 87.31 336 LYS A O 1
ATOM 2639 N N . ALA A 1 337 ? 7.934 27.109 21.328 1 85.88 337 ALA A N 1
ATOM 2640 C CA . ALA A 1 337 ? 6.949 27.25 22.391 1 85.88 337 ALA A CA 1
ATOM 2641 C C . ALA A 1 337 ? 6.43 25.875 22.844 1 85.88 337 ALA A C 1
ATOM 2643 O O . ALA A 1 337 ? 6.207 25.656 24.031 1 85.88 337 ALA A O 1
ATOM 2644 N N . VAL A 1 338 ? 6.199 25.031 21.938 1 81.88 338 VAL A N 1
ATOM 2645 C CA . VAL A 1 338 ? 5.723 23.688 22.234 1 81.88 338 VAL A CA 1
ATOM 2646 C C . VAL A 1 338 ? 6.785 22.922 23.016 1 81.88 338 VAL A C 1
ATOM 2648 O O . VAL A 1 338 ? 6.469 22.234 24 1 81.88 338 VAL A O 1
ATOM 2651 N N . LYS A 1 339 ? 7.977 22.984 22.516 1 77.5 339 LYS A N 1
ATOM 2652 C CA . LYS A 1 339 ? 9.086 22.312 23.188 1 77.5 339 LYS A CA 1
ATOM 2653 C C . LYS A 1 339 ? 9.227 22.781 24.625 1 77.5 339 LYS A C 1
ATOM 2655 O O . LYS A 1 339 ? 9.547 21.969 25.516 1 77.5 339 LYS A O 1
ATOM 2660 N N . GLN A 1 340 ? 9.07 24.016 24.797 1 74.81 340 GLN A N 1
ATOM 2661 C CA . GLN A 1 340 ? 9.188 24.578 26.141 1 74.81 340 GLN A CA 1
ATOM 2662 C C . GLN A 1 340 ? 8.047 24.109 27.031 1 74.81 340 GLN A C 1
ATOM 2664 O O . GLN A 1 340 ? 8.234 23.922 28.234 1 74.81 340 GLN A O 1
ATOM 2669 N N . SER A 1 341 ? 6.969 24.047 26.406 1 63.34 341 SER A N 1
ATOM 2670 C CA . SER A 1 341 ? 5.824 23.578 27.188 1 63.34 341 SER A CA 1
ATOM 2671 C C . SER A 1 341 ? 5.902 22.078 27.453 1 63.34 341 SER A C 1
ATOM 2673 O O . SER A 1 341 ? 5.434 21.594 28.484 1 63.34 341 SER A O 1
ATOM 2675 N N . MET A 1 342 ? 6.25 21.469 26.234 1 54.91 342 MET A N 1
ATOM 2676 C CA . MET A 1 342 ? 6.371 20.016 26.359 1 54.91 342 MET A CA 1
ATOM 2677 C C . MET A 1 342 ? 7.723 19.625 26.953 1 54.91 342 MET A C 1
ATOM 2679 O O . MET A 1 342 ? 8.719 20.328 26.734 1 54.91 342 MET A O 1
ATOM 2683 N N . LYS A 1 343 ? 7.883 19.422 28.219 1 38.94 343 LYS A N 1
ATOM 2684 C CA . LYS A 1 343 ? 9.141 18.906 28.734 1 38.94 343 LYS A CA 1
ATOM 2685 C C . LYS A 1 343 ? 9.875 18.078 27.672 1 38.94 343 LYS A C 1
ATOM 2687 O O . LYS A 1 343 ? 10.648 17.172 28.016 1 38.94 343 LYS A O 1
ATOM 2692 N N . PHE A 1 344 ? 9.344 18.25 26.5 1 36.97 344 PHE A N 1
ATOM 2693 C CA . PHE A 1 344 ? 9.961 17.312 25.578 1 36.97 344 PHE A CA 1
ATOM 2694 C C . PHE A 1 344 ? 11.305 17.844 25.094 1 36.97 344 PHE A C 1
ATOM 2696 O O . PHE A 1 344 ? 11.461 19.047 24.859 1 36.97 344 PHE A O 1
ATOM 2703 N N . PHE A 1 345 ? 12.391 17.391 25.562 1 32.75 345 PHE A N 1
ATOM 2704 C CA . PHE A 1 345 ? 13.82 17.641 25.453 1 32.75 345 PHE A CA 1
ATOM 2705 C C . PHE A 1 345 ? 14.211 17.891 24 1 32.75 345 PHE A C 1
ATOM 2707 O O . PHE A 1 345 ? 15.398 17.984 23.672 1 32.75 345 PHE A O 1
ATOM 2714 N N . GLU A 1 346 ? 13.414 17.641 22.938 1 36.81 346 GLU A N 1
ATOM 2715 C CA . GLU A 1 346 ? 14.305 17.359 21.812 1 36.81 346 GLU A CA 1
ATOM 2716 C C . GLU A 1 346 ? 14.594 18.641 21.016 1 36.81 346 GLU A C 1
ATOM 2718 O O . GLU A 1 346 ? 13.672 19.344 20.625 1 36.81 346 GLU A O 1
ATOM 2723 N N . ARG A 1 347 ? 15.75 19.344 21.219 1 34.97 347 ARG A N 1
ATOM 2724 C CA . ARG A 1 347 ? 16.391 20.578 20.812 1 34.97 347 ARG A CA 1
ATOM 2725 C C . ARG A 1 347 ? 16.438 20.719 19.297 1 34.97 347 ARG A C 1
ATOM 2727 O O . ARG A 1 347 ? 16.766 21.781 18.781 1 34.97 347 ARG A O 1
ATOM 2734 N N . GLU A 1 348 ? 16.844 19.828 18.5 1 36.88 348 GLU A N 1
ATOM 2735 C CA . GLU A 1 348 ? 17.5 20.203 17.25 1 36.88 348 GLU A CA 1
ATOM 2736 C C . GLU A 1 348 ? 16.484 20.359 16.125 1 36.88 348 GLU A C 1
ATOM 2738 O O . GLU A 1 348 ? 15.617 19.5 15.93 1 36.88 348 GLU A O 1
ATOM 2743 N N . SER A 1 349 ? 16.234 21.688 15.844 1 40.44 349 SER A N 1
ATOM 2744 C CA . SER A 1 349 ? 15.484 22.078 14.648 1 40.44 349 SER A CA 1
ATOM 2745 C C . SER A 1 349 ? 16.094 21.469 13.391 1 40.44 349 SER A C 1
ATOM 2747 O O . SER A 1 349 ? 17.312 21.469 13.219 1 40.44 349 SER A O 1
ATOM 2749 N N . VAL A 1 350 ? 15.641 20.422 12.797 1 46.09 350 VAL A N 1
ATOM 2750 C CA . VAL A 1 350 ? 16.219 19.641 11.695 1 46.09 350 VAL A CA 1
ATOM 2751 C C . VAL A 1 350 ? 15.75 20.219 10.359 1 46.09 350 VAL A C 1
ATOM 2753 O O . VAL A 1 350 ? 14.586 20.594 10.211 1 46.09 350 VAL A O 1
ATOM 2756 N N . LYS A 1 351 ? 16.641 20.875 9.523 1 51.38 351 LYS A N 1
ATOM 2757 C CA . LYS A 1 351 ? 16.391 21.234 8.125 1 51.38 351 LYS A CA 1
ATOM 2758 C C . LYS A 1 351 ? 15.977 20.016 7.312 1 51.38 351 LYS A C 1
ATOM 2760 O O . LYS A 1 351 ? 16.656 18.984 7.352 1 51.38 351 LYS A O 1
ATOM 2765 N N . GLY A 1 352 ? 14.914 20.016 6.547 1 71.44 352 GLY A N 1
ATOM 2766 C CA . GLY A 1 352 ? 14.242 19.25 5.512 1 71.44 352 GLY A CA 1
ATOM 2767 C C . GLY A 1 352 ? 14.578 17.766 5.547 1 71.44 352 GLY A C 1
ATOM 2768 O O . GLY A 1 352 ? 13.695 16.938 5.762 1 71.44 352 GLY A O 1
ATOM 2769 N N . ILE A 1 353 ? 15.922 17.469 5.367 1 84.69 353 ILE A N 1
ATOM 2770 C CA . ILE A 1 353 ? 16.391 16.078 5.414 1 84.69 353 ILE A CA 1
ATOM 2771 C C . ILE A 1 353 ? 16.531 15.625 6.863 1 84.69 353 ILE A C 1
ATOM 2773 O O . ILE A 1 353 ? 17.188 16.297 7.668 1 84.69 353 ILE A O 1
ATOM 2777 N N . SER A 1 354 ? 15.852 14.57 7.227 1 93.44 354 SER A N 1
ATOM 2778 C CA . SER A 1 354 ? 15.797 14.164 8.625 1 93.44 354 SER A CA 1
ATOM 2779 C C . SER A 1 354 ? 15.555 12.664 8.758 1 93.44 354 SER A C 1
ATOM 2781 O O . SER A 1 354 ? 15.32 11.977 7.762 1 93.44 354 SER A O 1
ATOM 2783 N N . ASP A 1 355 ? 15.742 12.195 9.969 1 95.81 355 ASP A N 1
ATOM 2784 C CA . ASP A 1 355 ? 15.516 10.805 10.352 1 95.81 355 ASP A CA 1
ATOM 2785 C C . ASP A 1 355 ? 14.445 10.695 11.43 1 95.81 355 ASP A C 1
ATOM 2787 O O . ASP A 1 355 ? 14.383 11.539 12.336 1 95.81 355 ASP A O 1
ATOM 2791 N N . GLY A 1 356 ? 13.547 9.727 11.242 1 97.19 356 GLY A N 1
ATOM 2792 C CA . GLY A 1 356 ? 12.531 9.57 12.273 1 97.19 356 GLY A CA 1
ATOM 2793 C C . GLY A 1 356 ? 11.445 8.586 11.898 1 97.19 356 GLY A C 1
ATOM 2794 O O . GLY A 1 356 ? 11.445 8.047 10.789 1 97.19 356 GLY A O 1
ATOM 2795 N N . ALA A 1 357 ? 10.625 8.266 12.867 1 98.5 357 ALA A N 1
ATOM 2796 C CA . ALA A 1 357 ? 9.492 7.359 12.68 1 98.5 357 ALA A CA 1
ATOM 2797 C C . ALA A 1 357 ? 8.305 7.785 13.539 1 98.5 357 ALA A C 1
ATOM 2799 O O . ALA A 1 357 ? 8.469 8.516 14.516 1 98.5 357 ALA A O 1
ATOM 2800 N N . SER A 1 358 ? 7.191 7.453 13.125 1 98.5 358 SER A N 1
ATOM 2801 C CA . SER A 1 358 ? 5.938 7.613 13.852 1 98.5 358 SER A CA 1
ATOM 2802 C C . SER A 1 358 ? 5.039 6.391 13.68 1 98.5 358 SER A C 1
ATOM 2804 O O . SER A 1 358 ? 5.023 5.773 12.617 1 98.5 358 SER A O 1
ATOM 2806 N N . ALA A 1 359 ? 4.379 5.977 14.75 1 98.81 359 ALA A N 1
ATOM 2807 C CA . ALA A 1 359 ? 3.51 4.801 14.727 1 98.81 359 ALA A CA 1
ATOM 2808 C C . ALA A 1 359 ? 2.174 5.094 15.406 1 98.81 359 ALA A C 1
ATOM 2810 O O . ALA A 1 359 ? 2.119 5.82 16.391 1 98.81 359 ALA A O 1
ATOM 2811 N N . LEU A 1 360 ? 1.139 4.551 14.844 1 98.81 360 LEU A N 1
ATOM 2812 C CA . LEU A 1 360 ? -0.218 4.664 15.375 1 98.81 360 LEU A CA 1
ATOM 2813 C C . LEU A 1 360 ? -0.864 3.289 15.5 1 98.81 360 LEU A C 1
ATOM 2815 O O . LEU A 1 360 ? -0.526 2.365 14.758 1 98.81 360 LEU A O 1
ATOM 2819 N N . LEU A 1 361 ? -1.73 3.139 16.469 1 98.88 361 LEU A N 1
ATOM 2820 C CA . LEU A 1 361 ? -2.619 1.986 16.578 1 98.88 361 LEU A CA 1
ATOM 2821 C C . LEU A 1 361 ? -4.008 2.318 16.047 1 98.88 361 LEU A C 1
ATOM 2823 O O . LEU A 1 361 ? -4.691 3.195 16.578 1 98.88 361 LEU A O 1
ATOM 2827 N N . VAL A 1 362 ? -4.398 1.64 14.977 1 98.88 362 VAL A N 1
ATOM 2828 C CA . VAL A 1 362 ? -5.68 1.863 14.312 1 98.88 362 VAL A CA 1
ATOM 2829 C C . VAL A 1 362 ? -6.621 0.696 14.594 1 98.88 362 VAL A C 1
ATOM 2831 O O . VAL A 1 362 ? -6.289 -0.46 14.328 1 98.88 362 VAL A O 1
ATOM 2834 N N . ALA A 1 363 ? -7.832 0.999 15.094 1 98.5 363 ALA A N 1
ATOM 2835 C CA . ALA A 1 363 ? -8.711 -0.063 15.57 1 98.5 363 ALA A CA 1
ATOM 2836 C C . ALA A 1 363 ? -10.141 0.141 15.062 1 98.5 363 ALA A C 1
ATOM 2838 O O . ALA A 1 363 ? -10.617 1.274 14.977 1 98.5 363 ALA A O 1
ATOM 2839 N N . GLY A 1 364 ? -10.727 -0.973 14.695 1 95.44 364 GLY A N 1
ATOM 2840 C CA . GLY A 1 364 ? -12.164 -0.963 14.484 1 95.44 364 GLY A CA 1
ATOM 2841 C C . GLY A 1 364 ? -12.953 -1.051 15.781 1 95.44 364 GLY A C 1
ATOM 2842 O O . GLY A 1 364 ? -12.383 -1.256 16.844 1 95.44 364 GLY A O 1
ATOM 2843 N N . GLU A 1 365 ? -14.25 -0.941 15.719 1 88.75 365 GLU A N 1
ATOM 2844 C CA . GLU A 1 365 ? -15.133 -0.975 16.891 1 88.75 365 GLU A CA 1
ATOM 2845 C C . GLU A 1 365 ? -15.016 -2.303 17.625 1 88.75 365 GLU A C 1
ATOM 2847 O O . GLU A 1 365 ? -15.039 -2.334 18.859 1 88.75 365 GLU A O 1
ATOM 2852 N N . GLU A 1 366 ? -14.891 -3.344 16.875 1 87.44 366 GLU A N 1
ATOM 2853 C CA . GLU A 1 366 ? -14.773 -4.672 17.469 1 87.44 366 GLU A CA 1
ATOM 2854 C C . GLU A 1 366 ? -13.539 -4.77 18.359 1 87.44 366 GLU A C 1
ATOM 2856 O O . GLU A 1 366 ? -13.602 -5.301 19.469 1 87.44 366 GLU A O 1
ATOM 2861 N N . ALA A 1 367 ? -12.438 -4.297 17.859 1 94.25 367 ALA A N 1
ATOM 2862 C CA . ALA A 1 367 ? -11.195 -4.332 18.625 1 94.25 367 ALA A CA 1
ATOM 2863 C C . ALA A 1 367 ? -11.281 -3.426 19.859 1 94.25 367 ALA A C 1
ATOM 2865 O O . ALA A 1 367 ? -10.789 -3.773 20.922 1 94.25 367 ALA A O 1
ATOM 2866 N N . VAL A 1 368 ? -11.867 -2.25 19.734 1 94.44 368 VAL A N 1
ATOM 2867 C CA . VAL A 1 368 ? -12.023 -1.312 20.844 1 94.44 368 VAL A CA 1
ATOM 2868 C C . VAL A 1 368 ? -12.781 -1.981 21.984 1 94.44 368 VAL A C 1
ATOM 2870 O O . VAL A 1 368 ? -12.383 -1.884 23.141 1 94.44 368 VAL A O 1
ATOM 2873 N N . SER A 1 369 ? -13.836 -2.666 21.609 1 88.38 369 SER A N 1
ATOM 2874 C CA . SER A 1 369 ? -14.68 -3.33 22.594 1 88.38 369 SER A CA 1
ATOM 2875 C C . SER A 1 369 ? -13.984 -4.555 23.188 1 88.38 369 SER A C 1
ATOM 2877 O O . SER A 1 369 ? -13.914 -4.711 24.406 1 88.38 369 SER A O 1
ATOM 2879 N N . LYS A 1 370 ? -13.445 -5.367 22.328 1 91.5 370 LYS A N 1
ATOM 2880 C CA . LYS A 1 370 ? -12.852 -6.641 22.719 1 91.5 370 LYS A CA 1
ATOM 2881 C C . LYS A 1 370 ? -11.664 -6.422 23.656 1 91.5 370 LYS A C 1
ATOM 2883 O O . LYS A 1 370 ? -11.484 -7.176 24.609 1 91.5 370 LYS A O 1
ATOM 2888 N N . TYR A 1 371 ? -10.891 -5.391 23.375 1 95.31 371 TYR A N 1
ATOM 2889 C CA . TYR A 1 371 ? -9.648 -5.234 24.125 1 95.31 371 TYR A CA 1
ATOM 2890 C C . TYR A 1 371 ? -9.734 -4.066 25.094 1 95.31 371 TYR A C 1
ATOM 2892 O O . TYR A 1 371 ? -8.758 -3.74 25.766 1 95.31 371 TYR A O 1
ATOM 2900 N N . GLY A 1 372 ? -10.859 -3.418 25.219 1 94.25 372 GLY A N 1
ATOM 2901 C CA . GLY A 1 372 ? -11.039 -2.311 26.156 1 94.25 372 GLY A CA 1
ATOM 2902 C C . GLY A 1 372 ? -10.156 -1.12 25.828 1 94.25 372 GLY A C 1
ATOM 2903 O O . GLY A 1 372 ? -9.57 -0.517 26.734 1 94.25 372 GLY A O 1
ATOM 2904 N N . LEU A 1 373 ? -10.023 -0.83 24.547 1 96.12 373 LEU A N 1
ATOM 2905 C CA . LEU A 1 373 ? -9.164 0.268 24.109 1 96.12 373 LEU A CA 1
ATOM 2906 C C . LEU A 1 373 ? -9.867 1.61 24.297 1 96.12 373 LEU A C 1
ATOM 2908 O O . LEU A 1 373 ? -11.094 1.684 24.25 1 96.12 373 LEU A O 1
ATOM 2912 N N . LYS A 1 374 ? -9.125 2.637 24.5 1 96.06 374 LYS A N 1
ATOM 2913 C CA . LYS A 1 374 ? -9.641 3.996 24.609 1 96.06 374 LYS A CA 1
ATOM 2914 C C . LYS A 1 374 ? -9.383 4.785 23.328 1 96.06 374 LYS A C 1
ATOM 2916 O O . LYS A 1 374 ? -8.273 5.266 23.109 1 96.06 374 LYS A O 1
ATOM 2921 N N . PRO A 1 375 ? -10.406 5.035 22.547 1 97 375 PRO A N 1
ATOM 2922 C CA . PRO A 1 375 ? -10.219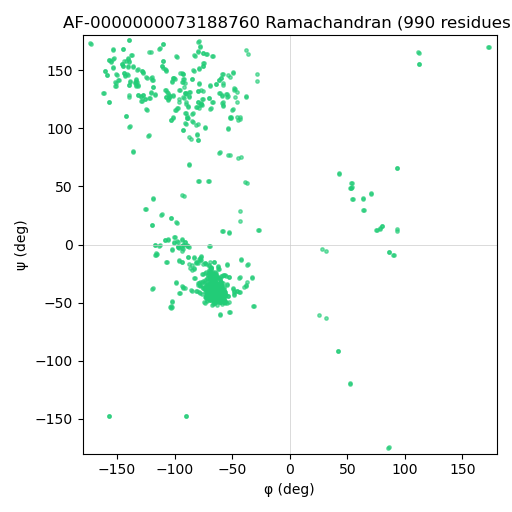 5.809 21.312 1 97 375 PRO A CA 1
ATOM 2923 C C . PRO A 1 375 ? -9.773 7.246 21.594 1 97 375 PRO A C 1
ATOM 2925 O O . PRO A 1 375 ? -10.258 7.883 22.516 1 97 375 PRO A O 1
ATOM 2928 N N . LEU A 1 376 ? -8.828 7.699 20.781 1 97.56 376 LEU A N 1
ATOM 2929 C CA . LEU A 1 376 ? -8.375 9.086 20.844 1 97.56 376 LEU A CA 1
ATOM 2930 C C . LEU A 1 376 ? -9.094 9.938 19.812 1 97.56 376 LEU A C 1
ATOM 2932 O O . LEU A 1 376 ? -9.438 11.094 20.078 1 97.56 376 LEU A O 1
ATOM 2936 N N . ALA A 1 377 ? -9.258 9.398 18.641 1 98.25 377 ALA A N 1
ATOM 2937 C CA . ALA A 1 377 ? -9.883 10.109 17.531 1 98.25 377 ALA A CA 1
ATOM 2938 C C . ALA A 1 377 ? -10.523 9.133 16.547 1 98.25 377 ALA A C 1
ATOM 2940 O O . ALA A 1 377 ? -10.125 7.965 16.469 1 98.25 377 ALA A O 1
ATOM 2941 N N . ARG A 1 378 ? -11.508 9.578 15.898 1 97.88 378 ARG A N 1
ATOM 2942 C CA . ARG A 1 378 ? -12.133 8.828 14.805 1 97.88 378 ARG A CA 1
ATOM 2943 C C . ARG A 1 378 ? -11.57 9.258 13.453 1 97.88 378 ARG A C 1
ATOM 2945 O O . ARG A 1 378 ? -11.375 10.453 13.211 1 97.88 378 ARG A O 1
ATOM 2952 N N . VAL A 1 379 ? -11.219 8.305 12.617 1 98.19 379 VAL A N 1
ATOM 2953 C CA . VAL A 1 379 ? -10.867 8.602 11.234 1 98.19 379 VAL A CA 1
ATOM 2954 C C . VAL A 1 379 ? -12.141 8.758 10.398 1 98.19 379 VAL A C 1
ATOM 2956 O O . VAL A 1 379 ? -12.875 7.793 10.18 1 98.19 379 VAL A O 1
ATOM 2959 N N . VAL A 1 380 ? -12.344 9.938 9.82 1 95.81 380 VAL A N 1
ATOM 2960 C CA . VAL A 1 380 ? -13.656 10.281 9.273 1 95.81 380 VAL A CA 1
ATOM 2961 C C . VAL A 1 380 ? -13.641 10.133 7.754 1 95.81 380 VAL A C 1
ATOM 2963 O O . VAL A 1 380 ? -14.57 9.586 7.164 1 95.81 380 VAL A O 1
ATOM 2966 N N . ALA A 1 381 ? -12.633 10.703 7.164 1 96.44 381 ALA A N 1
ATOM 2967 C CA . ALA A 1 381 ? -12.531 10.695 5.707 1 96.44 381 ALA A CA 1
ATOM 2968 C C . ALA A 1 381 ? -11.086 10.891 5.254 1 96.44 381 ALA A C 1
ATOM 2970 O O . ALA A 1 381 ? -10.25 11.383 6.016 1 96.44 381 ALA A O 1
ATOM 2971 N N . TRP A 1 382 ? -10.82 10.492 4.082 1 98.69 382 TRP A N 1
ATOM 2972 C CA . TRP A 1 382 ? -9.516 10.664 3.453 1 98.69 382 TRP A CA 1
ATOM 2973 C C . TRP A 1 382 ? -9.641 10.719 1.935 1 98.69 382 TRP A C 1
ATOM 2975 O O . TRP A 1 382 ? -10.656 10.289 1.374 1 98.69 382 TRP A O 1
ATOM 2985 N N . LYS A 1 383 ? -8.594 11.297 1.313 1 98.44 383 LYS A N 1
ATOM 2986 C CA . LYS A 1 383 ? -8.562 11.328 -0.146 1 98.44 383 LYS A CA 1
ATOM 2987 C C . LYS A 1 383 ? -7.152 11.594 -0.66 1 98.44 383 LYS A C 1
ATOM 2989 O O . LYS A 1 383 ? -6.441 12.445 -0.124 1 98.44 383 LYS A O 1
ATOM 2994 N N . ALA A 1 384 ? -6.711 10.797 -1.566 1 98.62 384 ALA A N 1
ATOM 2995 C CA . ALA A 1 384 ? -5.523 11.078 -2.367 1 98.62 384 ALA A CA 1
ATOM 2996 C C . ALA A 1 384 ? -5.91 11.625 -3.74 1 98.62 384 ALA A C 1
ATOM 2998 O O . ALA A 1 384 ? -6.887 11.18 -4.34 1 98.62 384 ALA A O 1
ATOM 2999 N N . VAL A 1 385 ? -5.137 12.578 -4.262 1 98.56 385 VAL A N 1
ATOM 3000 C CA . VAL A 1 385 ? -5.414 13.195 -5.551 1 98.56 385 VAL A CA 1
ATOM 3001 C C . VAL A 1 385 ? -4.117 13.344 -6.34 1 98.56 385 VAL A C 1
ATOM 3003 O O . VAL A 1 385 ? -3.025 13.172 -5.797 1 98.56 385 VAL A O 1
ATOM 3006 N N . GLY A 1 386 ? -4.266 13.555 -7.645 1 98.5 386 GLY A N 1
ATOM 3007 C CA . GLY A 1 386 ? -3.148 13.953 -8.484 1 98.5 386 GLY A CA 1
ATOM 3008 C C . GLY A 1 386 ? -3.223 15.406 -8.93 1 98.5 386 GLY A C 1
ATOM 3009 O O . GLY A 1 386 ? -4.312 15.977 -9.008 1 98.5 386 GLY A O 1
ATOM 3010 N N . VAL A 1 387 ? -2.062 15.992 -9.117 1 98.44 387 VAL A N 1
ATOM 3011 C CA . VAL A 1 387 ? -1.948 17.344 -9.656 1 98.44 387 VAL A CA 1
ATOM 3012 C C . VAL A 1 387 ? -0.783 17.422 -10.641 1 98.44 387 VAL A C 1
ATOM 3014 O O . VAL A 1 387 ? -0.085 16.422 -10.859 1 98.44 387 VAL A O 1
ATOM 3017 N N . ASP A 1 388 ? -0.624 18.578 -11.273 1 98 388 ASP A N 1
ATOM 3018 C CA . ASP A 1 388 ? 0.515 18.812 -12.148 1 98 388 ASP A CA 1
ATOM 3019 C C . ASP A 1 388 ? 1.835 18.641 -11.406 1 98 388 ASP A C 1
ATOM 3021 O O . ASP A 1 388 ? 2.096 19.344 -10.43 1 98 388 ASP A O 1
ATOM 3025 N N . PRO A 1 389 ? 2.695 17.734 -11.891 1 97.38 389 PRO A N 1
ATOM 3026 C CA . PRO A 1 389 ? 3.969 17.516 -11.203 1 97.38 389 PRO A CA 1
ATOM 3027 C C . PRO A 1 389 ? 4.789 18.797 -11.062 1 97.38 389 PRO A C 1
ATOM 3029 O O . PRO A 1 389 ? 5.559 18.938 -10.109 1 97.38 389 PRO A O 1
ATOM 3032 N N . ASN A 1 390 ? 4.617 19.75 -11.922 1 96.38 390 ASN A N 1
ATOM 3033 C CA . ASN A 1 390 ? 5.352 21 -11.859 1 96.38 390 ASN A CA 1
ATOM 3034 C C . ASN A 1 390 ? 4.855 21.891 -10.711 1 96.38 390 ASN A C 1
ATOM 3036 O O . ASN A 1 390 ? 5.527 22.844 -10.32 1 96.38 390 ASN A O 1
ATOM 3040 N N . MET A 1 391 ? 3.695 21.547 -10.227 1 97.19 391 MET A N 1
ATOM 3041 C CA . MET A 1 391 ? 3.061 22.297 -9.148 1 97.19 391 MET A CA 1
ATOM 3042 C C . MET A 1 391 ? 2.701 21.359 -7.988 1 97.19 391 MET A C 1
ATOM 3044 O O . MET A 1 391 ? 1.68 21.562 -7.328 1 97.19 391 MET A O 1
ATOM 3048 N N . MET A 1 392 ? 3.502 20.344 -7.859 1 95.5 392 MET A N 1
ATOM 3049 C CA . MET A 1 392 ? 3.17 19.25 -6.949 1 95.5 392 MET A CA 1
ATOM 3050 C C . MET A 1 392 ? 2.854 19.781 -5.555 1 95.5 392 MET A C 1
ATOM 3052 O O . MET A 1 392 ? 2.037 19.188 -4.836 1 95.5 392 MET A O 1
ATOM 3056 N N . GLY A 1 393 ? 3.414 20.922 -5.156 1 96.5 393 GLY A N 1
ATOM 3057 C CA . GLY A 1 393 ? 3.258 21.453 -3.809 1 96.5 393 GLY A CA 1
ATOM 3058 C C . GLY A 1 393 ? 1.83 21.859 -3.49 1 96.5 393 GLY A C 1
ATOM 3059 O O . GLY A 1 393 ? 1.464 21.984 -2.32 1 96.5 393 GLY A O 1
ATOM 3060 N N . ILE A 1 394 ? 0.975 21.984 -4.488 1 98.19 394 ILE A N 1
ATOM 3061 C CA . ILE A 1 394 ? -0.387 22.469 -4.281 1 98.19 394 ILE A CA 1
ATOM 3062 C C . ILE A 1 394 ? -1.306 21.281 -3.961 1 98.19 394 ILE A C 1
ATOM 3064 O O . ILE A 1 394 ? -2.484 21.469 -3.654 1 98.19 394 ILE A O 1
ATOM 3068 N N . GLY A 1 395 ? -0.784 20.094 -3.955 1 98.44 395 GLY A N 1
ATOM 3069 C CA . GLY A 1 395 ? -1.519 18.844 -3.787 1 98.44 395 GLY A CA 1
ATOM 3070 C C . GLY A 1 395 ? -2.482 18.875 -2.617 1 98.44 395 GLY A C 1
ATOM 3071 O O . GLY A 1 395 ? -3.633 18.453 -2.742 1 98.44 395 GLY A O 1
ATOM 3072 N N . PRO A 1 396 ? -2.137 19.422 -1.527 1 98.75 396 PRO A N 1
ATOM 3073 C CA . PRO A 1 396 ? -3.023 19.469 -0.362 1 98.75 396 PRO A CA 1
ATOM 3074 C C . PRO A 1 396 ? -4.34 20.203 -0.65 1 98.75 396 PRO A C 1
ATOM 3076 O O . PRO A 1 396 ? -5.383 19.828 -0.106 1 98.75 396 PRO A O 1
ATOM 3079 N N . ALA A 1 397 ? -4.328 21.203 -1.448 1 98.75 397 ALA A N 1
ATOM 3080 C CA . ALA A 1 397 ? -5.516 22.016 -1.68 1 98.75 397 ALA A CA 1
ATOM 3081 C C . ALA A 1 397 ? -6.648 21.188 -2.264 1 98.75 397 ALA A C 1
ATOM 3083 O O . ALA A 1 397 ? -7.719 21.078 -1.659 1 98.75 397 ALA A O 1
ATOM 3084 N N . PRO A 1 398 ? -6.426 20.578 -3.434 1 98.69 398 PRO A N 1
ATOM 3085 C CA . PRO A 1 398 ? -7.52 19.75 -3.932 1 98.69 398 PRO A CA 1
ATOM 3086 C C . PRO A 1 398 ? -7.805 18.547 -3.031 1 98.69 398 PRO A C 1
ATOM 3088 O O . PRO A 1 398 ? -8.953 18.094 -2.943 1 98.69 398 PRO A O 1
ATOM 3091 N N . ALA A 1 399 ? -6.832 17.953 -2.342 1 98.75 399 ALA A N 1
ATOM 3092 C CA . ALA A 1 399 ? -7.059 16.844 -1.429 1 98.75 399 ALA A CA 1
ATOM 3093 C C . ALA A 1 399 ? -7.988 17.25 -0.287 1 98.75 399 ALA A C 1
ATOM 3095 O O . ALA A 1 399 ? -8.93 16.516 0.045 1 98.75 399 ALA A O 1
ATOM 3096 N N . ILE A 1 400 ? -7.719 18.422 0.311 1 98.81 400 ILE A N 1
ATOM 3097 C CA . ILE A 1 400 ? -8.523 18.922 1.418 1 98.81 400 ILE A CA 1
ATOM 3098 C C . ILE A 1 400 ? -9.945 19.219 0.933 1 98.81 400 ILE A C 1
ATOM 3100 O O . ILE A 1 400 ? -10.922 18.859 1.596 1 98.81 400 ILE A O 1
ATOM 3104 N N . ARG A 1 401 ? -10.086 19.844 -0.223 1 98.31 401 ARG A N 1
ATOM 3105 C CA . ARG A 1 401 ? -11.406 20.094 -0.781 1 98.31 401 ARG A CA 1
ATOM 3106 C C . ARG A 1 401 ? -12.188 18.797 -0.964 1 98.31 401 ARG A C 1
ATOM 3108 O O . ARG A 1 401 ? -13.398 18.75 -0.721 1 98.31 401 ARG A O 1
ATOM 3115 N N . SER A 1 402 ? -11.492 17.797 -1.424 1 97.19 402 SER A N 1
ATOM 3116 C CA . SER A 1 402 ? -12.141 16.516 -1.668 1 97.19 402 SER A CA 1
ATOM 3117 C C . SER A 1 402 ? -12.609 15.883 -0.365 1 97.19 402 SER A C 1
ATOM 3119 O O . SER A 1 402 ? -13.695 15.297 -0.31 1 97.19 402 SER A O 1
ATOM 3121 N N . VAL A 1 403 ? -11.781 15.93 0.663 1 97.88 403 VAL A N 1
ATOM 3122 C CA . VAL A 1 403 ? -12.133 15.367 1.961 1 97.88 403 VAL A CA 1
ATOM 3123 C C . VAL A 1 403 ? -13.336 16.109 2.543 1 97.88 403 VAL A C 1
ATOM 3125 O O . VAL A 1 403 ? -14.211 15.492 3.15 1 97.88 403 VAL A O 1
ATOM 3128 N N . LEU A 1 404 ? -13.328 17.406 2.4 1 96.5 404 LEU A N 1
ATOM 3129 C CA . LEU A 1 404 ? -14.445 18.203 2.877 1 96.5 404 LEU A CA 1
ATOM 3130 C C . LEU A 1 404 ? -15.727 17.844 2.133 1 96.5 404 LEU A C 1
ATOM 3132 O O . LEU A 1 404 ? -16.781 17.688 2.748 1 96.5 404 LEU A O 1
ATOM 3136 N N . LYS A 1 405 ? -15.617 17.688 0.86 1 93.19 405 LYS A N 1
ATOM 3137 C CA . LYS A 1 405 ? -16.766 17.281 0.055 1 93.19 405 LYS A CA 1
ATOM 3138 C C . LYS A 1 405 ? -17.297 15.914 0.49 1 93.19 405 LYS A C 1
ATOM 3140 O O . LYS A 1 405 ? -18.5 15.734 0.661 1 93.19 405 LYS A O 1
ATOM 3145 N N . LYS A 1 406 ? -16.391 15 0.716 1 90.62 406 LYS A N 1
ATOM 3146 C CA . LYS A 1 406 ? -16.734 13.633 1.093 1 90.62 406 LYS A CA 1
ATOM 3147 C C . LYS A 1 406 ? -17.391 13.594 2.469 1 90.62 406 LYS A C 1
ATOM 3149 O O . LYS A 1 406 ? -18.266 12.766 2.717 1 90.62 406 LYS A O 1
ATOM 3154 N N . SER A 1 407 ? -16.969 14.477 3.344 1 89.88 407 SER A N 1
ATOM 3155 C CA . SER A 1 407 ? -17.438 14.445 4.723 1 89.88 407 SER A CA 1
ATOM 3156 C C . SER A 1 407 ? -18.641 15.359 4.914 1 89.88 407 SER A C 1
ATOM 3158 O O . SER A 1 407 ? -19.281 15.336 5.965 1 89.88 407 SER A O 1
ATOM 3160 N N . GLY A 1 408 ? -18.906 16.25 3.957 1 88 408 GLY A N 1
ATOM 3161 C CA . GLY A 1 408 ? -20 17.188 4.062 1 88 408 GLY A CA 1
ATOM 3162 C C . GLY A 1 408 ? -19.688 18.375 4.965 1 88 408 GLY A C 1
ATOM 3163 O O . GLY A 1 408 ? -20.594 19.094 5.387 1 88 408 GLY A O 1
ATOM 3164 N N . LEU A 1 409 ? -18.469 18.547 5.301 1 94.88 409 LEU A N 1
ATOM 3165 C CA . LEU A 1 409 ? -18.016 19.656 6.133 1 94.88 409 LEU A CA 1
ATOM 3166 C C . LEU A 1 409 ? -17.453 20.781 5.281 1 94.88 409 LEU A C 1
ATOM 3168 O O . LEU A 1 409 ? -17.219 20.594 4.082 1 94.88 409 LEU A O 1
ATOM 3172 N N . THR A 1 410 ? -17.375 21.953 5.859 1 95.81 410 THR A N 1
ATOM 3173 C CA . THR A 1 410 ? -16.734 23.094 5.227 1 95.81 410 THR A CA 1
ATOM 3174 C C . THR A 1 410 ? -15.453 23.484 5.973 1 95.81 410 THR A C 1
ATOM 3176 O O . THR A 1 410 ? -15.195 22.984 7.07 1 95.81 410 THR A O 1
ATOM 3179 N N . LEU A 1 411 ? -14.68 24.344 5.375 1 97.12 411 LEU A N 1
ATOM 3180 C CA . LEU A 1 411 ? -13.43 24.781 5.996 1 97.12 411 LEU A CA 1
ATOM 3181 C C . LEU A 1 411 ? -13.695 25.453 7.34 1 97.12 411 LEU A C 1
ATOM 3183 O O . LEU A 1 411 ? -12.859 25.391 8.242 1 97.12 411 LEU A O 1
ATOM 3187 N N . GLN A 1 412 ? -14.82 26.078 7.531 1 95.81 412 GLN A N 1
ATOM 3188 C CA . GLN A 1 412 ? -15.188 26.766 8.766 1 95.81 412 GLN A CA 1
ATOM 3189 C C . GLN A 1 412 ? -15.398 25.766 9.906 1 95.81 412 GLN A C 1
ATOM 3191 O O . GLN A 1 412 ? -15.219 26.109 11.078 1 95.81 412 GLN A O 1
ATOM 3196 N N . ASP A 1 413 ? -15.727 24.547 9.562 1 96.81 413 ASP A N 1
ATOM 3197 C CA . ASP A 1 413 ? -15.992 23.516 10.547 1 96.81 413 ASP A CA 1
ATOM 3198 C C . ASP A 1 413 ? -14.695 22.922 11.094 1 96.81 413 ASP A C 1
ATOM 3200 O O . ASP A 1 413 ? -14.695 22.25 12.125 1 96.81 413 ASP A O 1
ATOM 3204 N N . ILE A 1 414 ? -13.586 23.172 10.398 1 98.62 414 ILE A N 1
ATOM 3205 C CA . ILE A 1 414 ? -12.312 22.562 10.758 1 98.62 414 ILE A CA 1
ATOM 3206 C C . ILE A 1 414 ? -11.57 23.453 11.75 1 98.62 414 ILE A C 1
ATOM 3208 O O . ILE A 1 414 ? -11.367 24.641 11.492 1 98.62 414 ILE A O 1
ATOM 3212 N N . ASP A 1 415 ? -11.141 22.859 12.828 1 98.62 415 ASP A N 1
ATOM 3213 C CA . ASP A 1 415 ? -10.539 23.625 13.914 1 98.62 415 ASP A CA 1
ATOM 3214 C C . ASP A 1 415 ? -9.023 23.734 13.75 1 98.62 415 ASP A C 1
ATOM 3216 O O . ASP A 1 415 ? -8.414 24.734 14.133 1 98.62 415 ASP A O 1
ATOM 3220 N N . LEU A 1 416 ? -8.438 22.641 13.273 1 98.56 416 LEU A N 1
ATOM 3221 C CA . LEU A 1 416 ? -6.992 22.594 13.062 1 98.56 416 LEU A CA 1
ATOM 3222 C C . LEU A 1 416 ? -6.66 22 11.695 1 98.56 416 LEU A C 1
ATOM 3224 O O . LEU A 1 416 ? -7.309 21.062 11.25 1 98.56 416 LEU A O 1
ATOM 3228 N N . ILE A 1 417 ? -5.746 22.594 11.039 1 98.75 417 ILE A N 1
ATOM 3229 C CA . ILE A 1 417 ? -5.207 22.078 9.781 1 98.75 417 ILE A CA 1
ATOM 3230 C C . ILE A 1 417 ? -3.682 22.047 9.844 1 98.75 417 ILE A C 1
ATOM 3232 O O . ILE A 1 417 ? -3.053 23.031 10.25 1 98.75 417 ILE A O 1
ATOM 3236 N N . GLU A 1 418 ? -3.156 20.984 9.562 1 98.44 418 GLU A N 1
ATOM 3237 C CA . GLU A 1 418 ? -1.703 20.906 9.461 1 98.44 418 GLU A CA 1
ATOM 3238 C C . GLU A 1 418 ? -1.276 20.359 8.094 1 98.44 418 GLU A C 1
ATOM 3240 O O . GLU A 1 418 ? -1.664 19.266 7.707 1 98.44 418 GLU A O 1
ATOM 3245 N N . VAL A 1 419 ? -0.597 21.156 7.352 1 98.31 419 VAL A N 1
ATOM 3246 C CA . VAL A 1 419 ? -0.009 20.797 6.062 1 98.31 419 VAL A CA 1
ATOM 3247 C C . VAL A 1 419 ? 1.504 20.656 6.207 1 98.31 419 VAL A C 1
ATOM 3249 O O . VAL A 1 419 ? 2.16 21.484 6.828 1 98.31 419 VAL A O 1
ATOM 3252 N N . ASN A 1 420 ? 1.998 19.531 5.672 1 97.44 420 ASN A N 1
ATOM 3253 C CA . ASN A 1 420 ? 3.445 19.359 5.719 1 97.44 420 ASN A CA 1
ATOM 3254 C C . ASN A 1 420 ? 4.176 20.547 5.102 1 97.44 420 ASN A C 1
ATOM 3256 O O . ASN A 1 420 ? 3.902 20.922 3.961 1 97.44 420 ASN A O 1
ATOM 3260 N N . GLU A 1 421 ? 5.09 21.078 5.879 1 93.25 421 GLU A N 1
ATOM 3261 C CA . GLU A 1 421 ? 5.871 22.234 5.43 1 93.25 421 GLU A CA 1
ATOM 3262 C C . GLU A 1 421 ? 7.113 21.797 4.664 1 93.25 421 GLU A C 1
ATOM 3264 O O . GLU A 1 421 ? 8.242 22.062 5.09 1 93.25 421 GLU A O 1
ATOM 3269 N N . ALA A 1 422 ? 6.867 21.25 3.518 1 88.62 422 ALA A N 1
ATOM 3270 C CA . ALA A 1 422 ? 8.023 20.844 2.73 1 88.62 422 ALA A CA 1
ATOM 3271 C C . ALA A 1 422 ? 8.914 22.031 2.4 1 88.62 422 ALA A C 1
ATOM 3273 O O . ALA A 1 422 ? 10.148 21.922 2.43 1 88.62 422 ALA A O 1
ATOM 3274 N N . PHE A 1 423 ? 8.289 23.094 1.996 1 90.75 423 PHE A N 1
ATOM 3275 C CA . PHE A 1 423 ? 8.875 24.406 1.734 1 90.75 423 PHE A CA 1
ATOM 3276 C C . PHE A 1 423 ? 7.918 25.516 2.135 1 90.75 423 PHE A C 1
ATOM 3278 O O . PHE A 1 423 ? 6.699 25.359 2.031 1 90.75 423 PHE A O 1
ATOM 3285 N N . ALA A 1 424 ? 8.531 26.609 2.576 1 93.62 424 ALA A N 1
ATOM 3286 C CA . ALA A 1 424 ? 7.695 27.734 2.996 1 93.62 424 ALA A CA 1
ATOM 3287 C C . ALA A 1 424 ? 6.797 28.203 1.856 1 93.62 424 ALA A C 1
ATOM 3289 O O . ALA A 1 424 ? 5.59 28.375 2.043 1 93.62 424 ALA A O 1
ATOM 3290 N N . PRO A 1 425 ? 7.32 28.391 0.615 1 94.5 425 PRO A N 1
ATOM 3291 C CA . PRO A 1 425 ? 6.445 28.828 -0.472 1 94.5 425 PRO A CA 1
ATOM 3292 C C . PRO A 1 425 ? 5.316 27.828 -0.757 1 94.5 425 PRO A C 1
ATOM 3294 O O . PRO A 1 425 ? 4.211 28.25 -1.127 1 94.5 425 PRO A O 1
ATOM 3297 N N . GLN A 1 426 ? 5.621 26.562 -0.597 1 95.19 426 GLN A N 1
ATOM 3298 C CA . GLN A 1 426 ? 4.613 25.531 -0.821 1 95.19 426 GLN A CA 1
ATOM 3299 C C . GLN A 1 426 ? 3.482 25.641 0.2 1 95.19 426 GLN A C 1
ATOM 3301 O O . GLN A 1 426 ? 2.305 25.609 -0.163 1 95.19 426 GLN A O 1
ATOM 3306 N N . ALA A 1 427 ? 3.795 25.75 1.437 1 96.38 427 ALA A N 1
ATOM 3307 C CA . ALA A 1 427 ? 2.789 25.844 2.49 1 96.38 427 ALA A CA 1
ATOM 3308 C C . ALA A 1 427 ? 1.962 27.109 2.348 1 96.38 427 ALA A C 1
ATOM 3310 O O . ALA A 1 427 ? 0.744 27.094 2.539 1 96.38 427 ALA A O 1
ATOM 3311 N N . LEU A 1 428 ? 2.627 28.203 2.016 1 96.94 428 LEU A N 1
ATOM 3312 C CA . LEU A 1 428 ? 1.948 29.484 1.847 1 96.94 428 LEU A CA 1
ATOM 3313 C C . LEU A 1 428 ? 1.02 29.453 0.638 1 96.94 428 LEU A C 1
ATOM 3315 O O . LEU A 1 428 ? -0.059 30.047 0.662 1 96.94 428 LEU A O 1
ATOM 3319 N N . ALA A 1 429 ? 1.451 28.828 -0.45 1 97.75 429 ALA A N 1
ATOM 3320 C CA . ALA A 1 429 ? 0.601 28.688 -1.629 1 97.75 429 ALA A CA 1
ATOM 3321 C C . ALA A 1 429 ? -0.689 27.953 -1.288 1 97.75 429 ALA A C 1
ATOM 3323 O O . ALA A 1 429 ? -1.771 28.328 -1.734 1 97.75 429 ALA A O 1
ATOM 3324 N N . VAL A 1 430 ? -0.564 26.859 -0.52 1 98.5 430 VAL A N 1
ATOM 3325 C CA . VAL A 1 430 ? -1.73 26.094 -0.094 1 98.5 430 VAL A CA 1
ATOM 3326 C C . VAL A 1 430 ? -2.635 26.969 0.772 1 98.5 430 VAL A C 1
ATOM 3328 O O . VAL A 1 430 ? -3.859 26.938 0.622 1 98.5 430 VAL A O 1
ATOM 3331 N N . GLN A 1 431 ? -2.016 27.703 1.696 1 98.19 431 GLN A N 1
ATOM 3332 C CA . GLN A 1 431 ? -2.775 28.609 2.559 1 98.19 431 GLN A CA 1
ATOM 3333 C C . GLN A 1 431 ? -3.578 29.609 1.738 1 98.19 431 GLN A C 1
ATOM 3335 O O . GLN A 1 431 ? -4.762 29.828 2.002 1 98.19 431 GLN A O 1
ATOM 3340 N N . ARG A 1 432 ? -2.939 30.234 0.78 1 98.19 432 ARG A N 1
ATOM 3341 C CA . ARG A 1 432 ? -3.578 31.234 -0.054 1 98.19 432 ARG A CA 1
ATOM 3342 C C . ARG A 1 432 ? -4.664 30.625 -0.93 1 98.19 432 ARG A C 1
ATOM 3344 O O . ARG A 1 432 ? -5.746 31.203 -1.084 1 98.19 432 ARG A O 1
ATOM 3351 N N . GLU A 1 433 ? -4.32 29.438 -1.509 1 98.25 433 GLU A N 1
ATOM 3352 C CA . GLU A 1 433 ? -5.266 28.766 -2.393 1 98.25 433 GLU A CA 1
ATOM 3353 C C . GLU A 1 433 ? -6.566 28.438 -1.663 1 98.25 433 GLU A C 1
ATOM 3355 O O . GLU A 1 433 ? -7.648 28.531 -2.24 1 98.25 433 GLU A O 1
ATOM 3360 N N . LEU A 1 434 ? -6.441 28.078 -0.406 1 98.31 434 LEU A N 1
ATOM 3361 C CA . LEU A 1 434 ? -7.602 27.625 0.357 1 98.31 434 LEU A CA 1
ATOM 3362 C C . LEU A 1 434 ? -8.094 28.734 1.286 1 98.31 434 LEU A C 1
ATOM 3364 O O . LEU A 1 434 ? -9.109 28.562 1.965 1 98.31 434 LEU A O 1
ATOM 3368 N N . ASP A 1 435 ? -7.402 29.828 1.338 1 97.5 435 ASP A N 1
ATOM 3369 C CA . ASP A 1 435 ? -7.715 30.922 2.254 1 97.5 435 ASP A CA 1
ATOM 3370 C C . ASP A 1 435 ? -7.797 30.422 3.695 1 97.5 435 ASP A C 1
ATOM 3372 O O . ASP A 1 435 ? -8.797 30.641 4.379 1 97.5 435 ASP A O 1
ATOM 3376 N N . LEU A 1 436 ? -6.75 29.75 4.078 1 97.94 436 LEU A N 1
ATOM 3377 C CA . LEU A 1 436 ? -6.727 29.156 5.41 1 97.94 436 LEU A CA 1
ATOM 3378 C C . LEU A 1 436 ? -6.41 30.203 6.469 1 97.94 436 LEU A C 1
ATOM 3380 O O . LEU A 1 436 ? -5.543 31.062 6.262 1 97.94 436 LEU A O 1
ATOM 3384 N N . ASP A 1 437 ? -7.117 30.125 7.59 1 96.75 437 ASP A N 1
ATOM 3385 C CA . ASP A 1 437 ? -6.824 30.969 8.75 1 96.75 437 ASP A CA 1
ATOM 3386 C C . ASP A 1 437 ? -5.48 30.594 9.367 1 96.75 437 ASP A C 1
ATOM 3388 O O . ASP A 1 437 ? -5.273 29.453 9.773 1 96.75 437 ASP A O 1
ATOM 3392 N N . GLU A 1 438 ? -4.621 31.531 9.453 1 95.12 438 GLU A N 1
ATOM 3393 C CA . GLU A 1 438 ? -3.279 31.312 9.984 1 95.12 438 GLU A CA 1
ATOM 3394 C C . GLU A 1 438 ? -3.334 30.797 11.422 1 95.12 438 GLU A C 1
ATOM 3396 O O . GLU A 1 438 ? -2.443 30.062 11.859 1 95.12 438 GLU A O 1
ATOM 3401 N N . LYS A 1 439 ? -4.371 31.109 12.18 1 95.94 439 LYS A N 1
ATOM 3402 C CA . LYS A 1 439 ? -4.508 30.703 13.578 1 95.94 439 LYS A CA 1
ATOM 3403 C C . LYS A 1 439 ? -4.84 29.219 13.703 1 95.94 439 LYS A C 1
ATOM 3405 O O . LYS A 1 439 ? -4.695 28.641 14.773 1 95.94 439 LYS A O 1
ATOM 3410 N N . LYS A 1 440 ? -5.266 28.641 12.609 1 97.75 440 LYS A N 1
ATOM 3411 C CA . LYS A 1 440 ? -5.648 27.234 12.617 1 97.75 440 LYS A CA 1
ATOM 3412 C C . LYS A 1 440 ? -4.609 26.375 11.906 1 97.75 440 LYS A C 1
ATOM 3414 O O . LYS A 1 440 ? -4.609 25.156 12.039 1 97.75 440 LYS A O 1
ATOM 3419 N N . LEU A 1 441 ? -3.709 27.031 11.133 1 98.06 441 LEU A N 1
ATOM 3420 C CA . LEU A 1 441 ? -2.762 26.328 10.273 1 98.06 441 LEU A CA 1
ATOM 3421 C C . LEU A 1 441 ? -1.447 26.078 11.008 1 98.06 441 LEU A C 1
ATOM 3423 O O . LEU A 1 441 ? -0.806 27.031 11.477 1 98.06 441 LEU A O 1
ATOM 3427 N N . ASN A 1 442 ? -1.029 24.812 11.023 1 97.06 442 ASN A N 1
ATOM 3428 C CA . ASN A 1 442 ? 0.265 24.438 11.586 1 97.06 442 ASN A CA 1
ATOM 3429 C C . ASN A 1 442 ? 0.538 25.156 12.898 1 97.06 442 ASN A C 1
ATOM 3431 O O . ASN A 1 442 ? 1.582 25.797 13.062 1 97.06 442 ASN A O 1
ATOM 3435 N N . VAL A 1 443 ? -0.285 24.938 13.883 1 95.75 443 VAL A N 1
ATOM 3436 C CA . VAL A 1 443 ? -0.359 25.75 15.086 1 95.75 443 VAL A CA 1
ATOM 3437 C C . VAL A 1 443 ? 0.794 25.406 16.031 1 95.75 443 VAL A C 1
ATOM 3439 O O . VAL A 1 443 ? 1.061 26.125 16.984 1 95.75 443 VAL A O 1
ATOM 3442 N N . SER A 1 444 ? 1.511 24.406 15.797 1 91.81 444 SER A N 1
ATOM 3443 C CA . SER A 1 444 ? 2.654 24 16.609 1 91.81 444 SER A CA 1
ATOM 3444 C C . SER A 1 444 ? 3.939 23.984 15.797 1 91.81 444 SER A C 1
ATOM 3446 O O . SER A 1 444 ? 4.914 23.328 16.172 1 91.81 444 SER A O 1
ATOM 3448 N N . GLY A 1 445 ? 3.895 24.625 14.703 1 90.94 445 GLY A N 1
ATOM 3449 C CA . GLY A 1 445 ? 4.992 24.469 13.758 1 90.94 445 GLY A CA 1
ATOM 3450 C C . GLY A 1 445 ? 4.84 23.281 12.844 1 90.94 445 GLY A C 1
ATOM 3451 O O . GLY A 1 445 ? 3.783 22.641 12.82 1 90.94 445 GLY A O 1
ATOM 3452 N N . GLY A 1 446 ? 5.883 23.047 12.039 1 92.56 446 GLY A N 1
ATOM 3453 C CA . GLY A 1 446 ? 5.82 21.938 11.094 1 92.56 446 GLY A CA 1
ATOM 3454 C C . GLY A 1 446 ? 7.188 21.438 10.672 1 92.56 446 GLY A C 1
ATOM 3455 O O . GLY A 1 446 ? 8.117 21.391 11.477 1 92.56 446 GLY A O 1
ATOM 3456 N N . ALA A 1 447 ? 7.281 20.984 9.477 1 92.25 447 ALA A N 1
ATOM 3457 C CA . ALA A 1 447 ? 8.469 20.281 8.984 1 92.25 447 ALA A CA 1
ATOM 3458 C C . ALA A 1 447 ? 9.664 21.234 8.906 1 92.25 447 ALA A C 1
ATOM 3460 O O . ALA A 1 447 ? 10.812 20.797 9.016 1 92.25 447 ALA A O 1
ATOM 3461 N N . ILE A 1 448 ? 9.445 22.5 8.688 1 90.5 448 ILE A N 1
ATOM 3462 C CA . ILE A 1 448 ? 10.531 23.469 8.617 1 90.5 448 ILE A CA 1
ATOM 3463 C C . ILE A 1 448 ? 11.281 23.5 9.945 1 90.5 448 ILE A C 1
ATOM 3465 O O . ILE A 1 448 ? 12.508 23.656 9.977 1 90.5 448 ILE A O 1
ATOM 3469 N N . SER A 1 449 ? 10.594 23.375 11 1 89.94 449 SER A N 1
ATOM 3470 C CA . SER A 1 449 ? 11.203 23.438 12.328 1 89.94 449 SER A CA 1
ATOM 3471 C C . SER A 1 449 ? 11.555 22.031 12.836 1 89.94 449 SER A C 1
ATOM 3473 O O . SER A 1 449 ? 12.602 21.844 13.453 1 89.94 449 SER A O 1
ATOM 3475 N N . LEU A 1 450 ? 10.773 21.031 12.539 1 89.25 450 LEU A N 1
ATOM 3476 C CA . LEU A 1 450 ? 10.891 19.703 13.125 1 89.25 450 LEU A CA 1
ATOM 3477 C C . LEU A 1 450 ? 11.648 18.766 12.195 1 89.25 450 LEU A C 1
ATOM 3479 O O . LEU A 1 450 ? 12.289 17.812 12.656 1 89.25 450 LEU A O 1
ATOM 3483 N N . GLY A 1 451 ? 11.5 18.953 10.953 1 90.94 451 GLY A N 1
ATOM 3484 C CA . GLY A 1 451 ? 12.062 18.047 9.969 1 90.94 451 GLY A CA 1
ATOM 3485 C C . GLY A 1 451 ? 11.008 17.266 9.203 1 90.94 451 GLY A C 1
ATOM 3486 O O . GLY A 1 451 ? 9.836 17.234 9.602 1 90.94 451 GLY A O 1
ATOM 3487 N N . HIS A 1 452 ? 11.469 16.672 8.094 1 92.94 452 HIS A N 1
ATOM 3488 C CA . HIS A 1 452 ? 10.578 15.961 7.184 1 92.94 452 HIS A CA 1
ATOM 3489 C C . HIS A 1 452 ? 11.18 14.633 6.75 1 92.94 452 HIS A C 1
ATOM 3491 O O . HIS A 1 452 ? 11.609 14.484 5.605 1 92.94 452 HIS A O 1
ATOM 3497 N N . PRO A 1 453 ? 11.078 13.641 7.578 1 95.69 453 PRO A N 1
ATOM 3498 C CA . PRO A 1 453 ? 11.547 12.312 7.172 1 95.69 453 PRO A CA 1
ATOM 3499 C C . PRO A 1 453 ? 10.539 11.578 6.285 1 95.69 453 PRO A C 1
ATOM 3501 O O . PRO A 1 453 ? 10.133 10.453 6.598 1 95.69 453 PRO A O 1
ATOM 3504 N N . LEU A 1 454 ? 10.141 12.148 5.266 1 95.31 454 LEU A N 1
ATOM 3505 C CA . LEU A 1 454 ? 9.344 11.648 4.148 1 95.31 454 LEU A CA 1
ATOM 3506 C C . LEU A 1 454 ? 8.203 10.766 4.648 1 95.31 454 LEU A C 1
ATOM 3508 O O . LEU A 1 454 ? 7.207 11.273 5.172 1 95.31 454 LEU A O 1
ATOM 3512 N N . ALA A 1 455 ? 8.352 9.484 4.773 1 97.88 455 ALA A N 1
ATOM 3513 C CA . ALA A 1 455 ? 7.277 8.539 5.074 1 97.88 455 ALA A CA 1
ATOM 3514 C C . ALA A 1 455 ? 6.785 8.711 6.508 1 97.88 455 ALA A C 1
ATOM 3516 O O . ALA A 1 455 ? 5.668 8.312 6.84 1 97.88 455 ALA A O 1
ATOM 3517 N N . ALA A 1 456 ? 7.531 9.25 7.375 1 98.06 456 ALA A N 1
ATOM 3518 C CA . ALA A 1 456 ? 7.16 9.398 8.781 1 98.06 456 ALA A CA 1
ATOM 3519 C C . ALA A 1 456 ? 6.293 10.641 8.984 1 98.06 456 ALA A C 1
ATOM 3521 O O . ALA A 1 456 ? 5.566 10.742 9.977 1 98.06 456 ALA A O 1
ATOM 3522 N N . SER A 1 457 ? 6.344 11.562 8.086 1 97.44 457 SER A N 1
ATOM 3523 C CA . SER A 1 457 ? 5.812 12.906 8.289 1 97.44 457 SER A CA 1
ATOM 3524 C C . SER A 1 457 ? 4.293 12.883 8.445 1 97.44 457 SER A C 1
ATOM 3526 O O . SER A 1 457 ? 3.74 13.555 9.312 1 97.44 457 SER A O 1
ATOM 3528 N N . GLY A 1 458 ? 3.6 12.133 7.504 1 98.19 458 GLY A N 1
ATOM 3529 C CA . GLY A 1 458 ? 2.15 12.055 7.613 1 98.19 458 GLY A CA 1
ATOM 3530 C C . GLY A 1 458 ? 1.682 11.438 8.914 1 98.19 458 GLY A C 1
ATOM 3531 O O . GLY A 1 458 ? 0.688 11.883 9.492 1 98.19 458 GLY A O 1
ATOM 3532 N N . ALA A 1 459 ? 2.361 10.398 9.32 1 98.44 459 ALA A N 1
ATOM 3533 C CA . ALA A 1 459 ? 2.037 9.758 10.594 1 98.44 459 ALA A CA 1
ATOM 3534 C C . ALA A 1 459 ? 2.312 10.703 11.766 1 98.44 459 ALA A C 1
ATOM 3536 O O . ALA A 1 459 ? 1.539 10.75 12.727 1 98.44 459 ALA A O 1
ATOM 3537 N N . ARG A 1 460 ? 3.379 11.438 11.719 1 97.12 460 ARG A N 1
ATOM 3538 C CA . ARG A 1 460 ? 3.715 12.422 12.742 1 97.12 460 ARG A CA 1
ATOM 3539 C C . ARG A 1 460 ? 2.662 13.523 12.805 1 97.12 460 ARG A C 1
ATOM 3541 O O . ARG A 1 460 ? 2.223 13.898 13.891 1 97.12 460 ARG A O 1
ATOM 3548 N N . ILE A 1 461 ? 2.309 14.016 11.648 1 97.94 461 ILE A N 1
ATOM 3549 C CA . ILE A 1 461 ? 1.287 15.055 11.586 1 97.94 461 ILE A CA 1
ATOM 3550 C C . ILE A 1 461 ? -0.008 14.547 12.219 1 97.94 461 ILE A C 1
ATOM 3552 O O . ILE A 1 461 ? -0.654 15.258 12.992 1 97.94 461 ILE A O 1
ATOM 3556 N N . SER A 1 462 ? -0.366 13.336 11.867 1 98.56 462 SER A N 1
ATOM 3557 C CA . SER A 1 462 ? -1.56 12.734 12.445 1 98.56 462 SER A CA 1
ATOM 3558 C C . SER A 1 462 ? -1.451 12.648 13.969 1 98.56 462 SER A C 1
ATOM 3560 O O . SER A 1 462 ? -2.404 12.961 14.68 1 98.56 462 SER A O 1
ATOM 3562 N N . THR A 1 463 ? -0.326 12.188 14.422 1 97.44 463 THR A N 1
ATOM 3563 C CA . THR A 1 463 ? -0.07 12.094 15.852 1 97.44 463 THR A CA 1
ATOM 3564 C C . THR A 1 463 ? -0.236 13.461 16.516 1 97.44 463 THR A C 1
ATOM 3566 O O . THR A 1 463 ? -0.908 13.57 17.547 1 97.44 463 THR A O 1
ATOM 3569 N N . HIS A 1 464 ? 0.374 14.445 15.953 1 95.75 464 HIS A N 1
ATOM 3570 C CA . HIS A 1 464 ? 0.307 15.797 16.5 1 95.75 464 HIS A CA 1
ATOM 3571 C C . HIS A 1 464 ? -1.131 16.297 16.547 1 95.75 464 HIS A C 1
ATOM 3573 O O . HIS A 1 464 ? -1.568 16.859 17.547 1 95.75 464 HIS A O 1
ATOM 3579 N N . LEU A 1 465 ? -1.824 16.156 15.445 1 97.56 465 LEU A N 1
ATOM 3580 C CA . LEU A 1 465 ? -3.191 16.656 15.336 1 97.56 465 LEU A CA 1
ATOM 3581 C C . LEU A 1 465 ? -4.094 15.992 16.359 1 97.56 465 LEU A C 1
ATOM 3583 O O . LEU A 1 465 ? -4.934 16.656 16.984 1 97.56 465 LEU A O 1
ATOM 3587 N N . ILE A 1 466 ? -3.959 14.711 16.547 1 97.19 466 ILE A N 1
ATOM 3588 C CA . ILE A 1 466 ? -4.801 13.953 17.469 1 97.19 466 ILE A CA 1
ATOM 3589 C C . ILE A 1 466 ? -4.586 14.461 18.891 1 97.19 466 ILE A C 1
ATOM 3591 O O . ILE A 1 466 ? -5.551 14.719 19.609 1 97.19 466 ILE A O 1
ATOM 3595 N N . HIS A 1 467 ? -3.402 14.656 19.266 1 95 467 HIS A N 1
ATOM 3596 C CA . HIS A 1 467 ? -3.105 15.141 20.609 1 95 467 HIS A CA 1
ATOM 3597 C C . HIS A 1 467 ? -3.492 16.609 20.766 1 95 467 HIS A C 1
ATOM 3599 O O . HIS A 1 467 ? -3.961 17.016 21.828 1 95 467 HIS A O 1
ATOM 3605 N N . GLU A 1 468 ? -3.23 17.391 19.703 1 95.5 468 GLU A N 1
ATOM 3606 C CA . GLU A 1 468 ? -3.572 18.812 19.766 1 95.5 468 GLU A CA 1
ATOM 3607 C C . GLU A 1 468 ? -5.082 19.016 19.875 1 95.5 468 GLU A C 1
ATOM 3609 O O . GLU A 1 468 ? -5.539 19.953 20.531 1 95.5 468 GLU A O 1
ATOM 3614 N N . MET A 1 469 ? -5.828 18.219 19.156 1 96.88 469 MET A N 1
ATOM 3615 C CA . MET A 1 469 ? -7.281 18.297 19.266 1 96.88 469 MET A CA 1
ATOM 3616 C C . MET A 1 469 ? -7.734 18.062 20.703 1 96.88 469 MET A C 1
ATOM 3618 O O . MET A 1 469 ? -8.625 18.766 21.203 1 96.88 469 MET A O 1
ATOM 3622 N N . LYS A 1 470 ? -7.148 17.125 21.297 1 94.75 470 LYS A N 1
ATOM 3623 C CA . LYS A 1 470 ? -7.48 16.828 22.688 1 94.75 470 LYS A CA 1
ATOM 3624 C C . LYS A 1 470 ? -7.07 17.969 23.625 1 94.75 470 LYS A C 1
ATOM 3626 O O . LYS A 1 470 ? -7.844 18.375 24.484 1 94.75 470 LYS A O 1
ATOM 3631 N N . ARG A 1 471 ? -5.898 18.438 23.469 1 93.44 471 ARG A N 1
ATOM 3632 C CA . ARG A 1 471 ? -5.359 19.5 24.312 1 93.44 471 ARG A CA 1
ATOM 3633 C C . ARG A 1 471 ? -6.207 20.766 24.203 1 93.44 471 ARG A C 1
ATOM 3635 O O . ARG A 1 471 ? -6.441 21.438 25.219 1 93.44 471 ARG A O 1
ATOM 3642 N N . ARG A 1 472 ? -6.637 21.062 23.016 1 95 472 ARG A N 1
ATOM 3643 C CA . ARG A 1 472 ? -7.379 22.297 22.766 1 95 472 ARG A CA 1
ATOM 3644 C C . ARG A 1 472 ? -8.883 22.062 22.875 1 95 472 ARG A C 1
ATOM 3646 O O . ARG A 1 472 ? -9.672 23 22.828 1 95 472 ARG A O 1
ATOM 3653 N N . SER A 1 473 ? -9.266 20.844 23.078 1 96.44 473 SER A N 1
ATOM 3654 C CA . SER A 1 473 ? -10.672 20.453 23.172 1 96.44 473 SER A CA 1
ATOM 3655 C C . SER A 1 473 ? -11.461 20.938 21.953 1 96.44 473 SER A C 1
ATOM 3657 O O . SER A 1 473 ? -12.5 21.594 22.109 1 96.44 473 SER A O 1
ATOM 3659 N N . VAL A 1 474 ? -10.906 20.672 20.781 1 97.69 474 VAL A N 1
ATOM 3660 C CA . VAL A 1 474 ? -11.578 21.016 19.547 1 97.69 474 VAL A CA 1
ATOM 3661 C C . VAL A 1 474 ? -12.047 19.75 18.844 1 97.69 474 VAL A C 1
ATOM 3663 O O . VAL A 1 474 ? -11.703 18.641 19.25 1 97.69 474 VAL A O 1
ATOM 3666 N N . LYS A 1 475 ? -12.789 19.891 17.812 1 97.75 475 LYS A N 1
ATOM 3667 C CA . LYS A 1 475 ? -13.57 18.75 17.328 1 97.75 475 LYS A CA 1
ATOM 3668 C C . LYS A 1 475 ? -12.938 18.141 16.078 1 97.75 475 LYS A C 1
ATOM 3670 O O . LYS A 1 475 ? -12.734 16.922 16.016 1 97.75 475 LYS A O 1
ATOM 3675 N N . TYR A 1 476 ? -12.664 18.906 15 1 98.62 476 TYR A N 1
ATOM 3676 C CA . TYR A 1 476 ? -12.227 18.359 13.719 1 98.62 476 TYR A CA 1
ATOM 3677 C C . TYR A 1 476 ? -10.852 18.906 13.352 1 98.62 476 TYR A C 1
ATOM 3679 O O . TYR A 1 476 ? -10.547 20.078 13.594 1 98.62 476 TYR A O 1
ATOM 3687 N N . SER A 1 477 ? -10.055 18.078 12.797 1 98.75 477 SER A N 1
ATOM 3688 C CA . SER A 1 477 ? -8.766 18.5 12.25 1 98.75 477 SER A CA 1
ATOM 3689 C C . SER A 1 477 ? -8.469 17.781 10.938 1 98.75 477 SER A C 1
ATOM 3691 O O . SER A 1 477 ? -9 16.703 10.672 1 98.75 477 SER A O 1
ATOM 3693 N N . ILE A 1 478 ? -7.672 18.391 10.062 1 98.88 478 ILE A N 1
ATOM 3694 C CA . ILE A 1 478 ? -7.246 17.812 8.797 1 98.88 478 ILE A CA 1
ATOM 3695 C C . ILE A 1 478 ? -5.723 17.828 8.703 1 98.88 478 ILE A C 1
ATOM 3697 O O . ILE A 1 478 ? -5.09 18.859 8.953 1 98.88 478 ILE A O 1
ATOM 3701 N N . GLY A 1 479 ? -5.152 16.688 8.461 1 98.88 479 GLY A N 1
ATOM 3702 C CA . GLY A 1 479 ? -3.758 16.578 8.062 1 98.88 479 GLY A CA 1
ATOM 3703 C C . GLY A 1 479 ? -3.574 16.344 6.578 1 98.88 479 GLY A C 1
ATOM 3704 O O . GLY A 1 479 ? -4.355 15.625 5.957 1 98.88 479 GLY A O 1
ATOM 3705 N N . SER A 1 480 ? -2.521 16.938 5.969 1 98.88 480 SER A N 1
ATOM 3706 C CA . SER A 1 480 ? -2.342 16.828 4.527 1 98.88 480 SER A CA 1
ATOM 3707 C C . SER A 1 480 ? -0.879 17.016 4.133 1 98.88 480 SER A C 1
ATOM 3709 O O . SER A 1 480 ? -0.093 17.578 4.898 1 98.88 480 SER A O 1
ATOM 3711 N N . ALA A 1 481 ? -0.548 16.484 2.984 1 98.62 481 ALA A N 1
ATOM 3712 C CA . ALA A 1 481 ? 0.809 16.625 2.461 1 98.62 481 ALA A CA 1
ATOM 3713 C C . ALA A 1 481 ? 0.808 16.656 0.935 1 98.62 481 ALA A C 1
ATOM 3715 O O . ALA A 1 481 ? 0.02 15.961 0.293 1 98.62 481 ALA A O 1
ATOM 3716 N N . CYS A 1 482 ? 1.708 17.547 0.405 1 97.94 482 CYS A N 1
ATOM 3717 C CA . CYS A 1 482 ? 2.039 17.438 -1.012 1 97.94 482 CYS A CA 1
ATOM 3718 C C . CYS A 1 482 ? 2.963 16.25 -1.263 1 97.94 482 CYS A C 1
ATOM 3720 O O . CYS A 1 482 ? 3.66 15.797 -0.352 1 97.94 482 CYS A O 1
ATOM 3722 N N . ILE A 1 483 ? 2.908 15.734 -2.418 1 97.94 483 ILE A N 1
ATOM 3723 C CA . ILE A 1 483 ? 3.615 14.5 -2.723 1 97.94 483 ILE A CA 1
ATOM 3724 C C . ILE A 1 483 ? 4.406 14.656 -4.02 1 97.94 483 ILE A C 1
ATOM 3726 O O . ILE A 1 483 ? 3.855 15.078 -5.039 1 97.94 483 ILE A O 1
ATOM 3730 N N . GLY A 1 484 ? 5.707 14.312 -3.953 1 95.06 484 GLY A N 1
ATOM 3731 C CA . GLY A 1 484 ? 6.523 14.328 -5.156 1 95.06 484 GLY A CA 1
ATOM 3732 C C . GLY A 1 484 ? 5.879 13.594 -6.32 1 95.06 484 GLY A C 1
ATOM 3733 O O . GLY A 1 484 ? 5.238 12.562 -6.133 1 95.06 484 GLY A O 1
ATOM 3734 N N . GLY A 1 485 ? 6.129 14.039 -7.523 1 96.06 485 GLY A N 1
ATOM 3735 C CA . GLY A 1 485 ? 5.504 13.469 -8.703 1 96.06 485 GLY A CA 1
ATOM 3736 C C . GLY A 1 485 ? 4.152 14.078 -9.023 1 96.06 485 GLY A C 1
ATOM 3737 O O . GLY A 1 485 ? 3.576 13.812 -10.078 1 96.06 485 GLY A O 1
ATOM 3738 N N . GLY A 1 486 ? 3.66 14.93 -8.148 1 97.75 486 GLY A N 1
ATOM 3739 C CA . GLY A 1 486 ? 2.416 15.641 -8.398 1 97.75 486 GLY A CA 1
ATOM 3740 C C . GLY A 1 486 ? 1.202 14.938 -7.82 1 97.75 486 GLY A C 1
ATOM 3741 O O . GLY A 1 486 ? 0.307 14.523 -8.562 1 97.75 486 GLY A O 1
ATOM 3742 N N . GLN A 1 487 ? 1.143 14.859 -6.512 1 98.38 487 GLN A N 1
ATOM 3743 C CA . GLN A 1 487 ? -0.008 14.297 -5.809 1 98.38 487 GLN A CA 1
ATOM 3744 C C . GLN A 1 487 ? -0.259 15.039 -4.496 1 98.38 487 GLN A C 1
ATOM 3746 O O . GLN A 1 487 ? 0.548 15.875 -4.086 1 98.38 487 GLN A O 1
ATOM 3751 N N . GLY A 1 488 ? -1.366 14.812 -3.883 1 98.69 488 GLY A N 1
ATOM 3752 C CA . GLY A 1 488 ? -1.732 15.25 -2.547 1 98.69 488 GLY A CA 1
ATOM 3753 C C . GLY A 1 488 ? -2.602 14.25 -1.805 1 98.69 488 GLY A C 1
ATOM 3754 O O . GLY A 1 488 ? -3.258 13.414 -2.424 1 98.69 488 GLY A O 1
ATOM 3755 N N . ILE A 1 489 ? -2.543 14.32 -0.529 1 98.88 489 ILE A N 1
ATOM 3756 C CA . ILE A 1 489 ? -3.379 13.453 0.296 1 98.88 489 ILE A CA 1
ATOM 3757 C C . ILE A 1 489 ? -3.848 14.219 1.533 1 98.88 489 ILE A C 1
ATOM 3759 O O . ILE A 1 489 ? -3.146 15.102 2.027 1 98.88 489 ILE A O 1
ATOM 3763 N N . ALA A 1 490 ? -5.023 13.969 1.98 1 98.88 490 ALA A N 1
ATOM 3764 C CA . ALA A 1 490 ? -5.578 14.57 3.191 1 98.88 490 ALA A CA 1
ATOM 3765 C C . ALA A 1 490 ? -6.395 13.555 3.984 1 98.88 490 ALA A C 1
ATOM 3767 O O . ALA A 1 490 ? -7 12.648 3.406 1 98.88 490 ALA A O 1
ATOM 3768 N N . ILE A 1 491 ? -6.344 13.695 5.27 1 98.88 491 ILE A N 1
ATOM 3769 C CA . ILE A 1 491 ? -7.125 12.859 6.176 1 98.88 491 ILE A CA 1
ATOM 3770 C C . ILE A 1 491 ? -7.844 13.734 7.195 1 98.88 491 ILE A C 1
ATOM 3772 O O . ILE A 1 491 ? -7.277 14.711 7.691 1 98.88 491 ILE A O 1
ATOM 3776 N N . LEU A 1 492 ? -9.102 13.445 7.469 1 98.81 492 LEU A N 1
ATOM 3777 C CA . LEU A 1 492 ? -9.93 14.148 8.438 1 98.81 492 LEU A CA 1
ATOM 3778 C C . LEU A 1 492 ? -10.125 13.32 9.703 1 98.81 492 LEU A C 1
ATOM 3780 O O . LEU A 1 492 ? -10.531 12.164 9.633 1 98.81 492 LEU A O 1
ATOM 3784 N N . PHE A 1 493 ? -9.781 13.914 10.852 1 98.75 493 PHE A N 1
ATOM 3785 C CA . PHE A 1 493 ? -9.969 13.281 12.156 1 98.75 493 PHE A CA 1
ATOM 3786 C C . PHE A 1 493 ? -11.047 13.992 12.953 1 98.75 493 PHE A C 1
ATOM 3788 O O . PHE A 1 493 ? -11.266 15.195 12.781 1 98.75 493 PHE A O 1
ATOM 3795 N N . GLU A 1 494 ? -11.688 13.273 13.852 1 98.31 494 GLU A N 1
ATOM 3796 C CA . GLU A 1 494 ? -12.703 13.805 14.758 1 98.31 494 GLU A CA 1
ATOM 3797 C C . GLU A 1 494 ? -12.383 13.453 16.203 1 98.31 494 GLU A C 1
ATOM 3799 O O . GLU A 1 494 ? -12.125 12.297 16.531 1 98.31 494 GLU A O 1
ATOM 3804 N N . ASN A 1 495 ? -12.391 14.438 17 1 97.44 495 ASN A N 1
ATOM 3805 C CA . ASN A 1 495 ? -12.266 14.234 18.438 1 97.44 495 ASN A CA 1
ATOM 3806 C C . ASN A 1 495 ? -13.516 13.578 19.031 1 97.44 495 ASN A C 1
ATOM 3808 O O . ASN A 1 495 ? -14.625 14.094 18.859 1 97.44 495 ASN A O 1
ATOM 3812 N N . ILE A 1 496 ? -13.391 12.508 19.719 1 90.19 496 ILE A N 1
ATOM 3813 C CA . ILE A 1 496 ? -14.562 11.766 20.172 1 90.19 496 ILE A CA 1
ATOM 3814 C C . ILE A 1 496 ? -14.891 12.148 21.609 1 90.19 496 ILE A C 1
ATOM 3816 O O . ILE A 1 496 ? -15.891 11.688 22.172 1 90.19 496 ILE A O 1
ATOM 3820 N N . ASP A 1 497 ? -14.203 12.93 22.219 1 83.69 497 ASP A N 1
ATOM 3821 C CA . ASP A 1 497 ? -14.547 13.438 23.547 1 83.69 497 ASP A CA 1
ATOM 3822 C C . ASP A 1 497 ? -15.578 14.555 23.453 1 83.69 497 ASP A C 1
ATOM 3824 O O . ASP A 1 497 ? -15.633 15.281 22.453 1 83.69 497 ASP A O 1
ATOM 3828 N N . MET B 1 1 ? -37.438 -27.922 27.328 1 24.05 1 MET B N 1
ATOM 3829 C CA . MET B 1 1 ? -36 -28.078 27.547 1 24.05 1 MET B CA 1
ATOM 3830 C C . MET B 1 1 ? -35.281 -28.406 26.25 1 24.05 1 MET B C 1
ATOM 3832 O O . MET B 1 1 ? -34.156 -27.984 26.031 1 24.05 1 MET B O 1
ATOM 3836 N N . ILE B 1 2 ? -35.906 -29.406 25.5 1 28.94 2 ILE B N 1
ATOM 3837 C CA . ILE B 1 2 ? -35.375 -29.938 24.234 1 28.94 2 ILE B CA 1
ATOM 3838 C C . ILE B 1 2 ? -35.312 -28.812 23.188 1 28.94 2 ILE B C 1
ATOM 3840 O O . ILE B 1 2 ? -34.406 -28.781 22.359 1 28.94 2 ILE B O 1
ATOM 3844 N N . GLU B 1 3 ? -36.438 -27.922 23.266 1 31.38 3 GLU B N 1
ATOM 3845 C CA . GLU B 1 3 ? -36.625 -26.922 22.219 1 31.38 3 GLU B CA 1
ATOM 3846 C C . GLU B 1 3 ? -35.562 -25.844 22.281 1 31.38 3 GLU B C 1
ATOM 3848 O O . GLU B 1 3 ? -35.156 -25.312 21.25 1 31.38 3 GLU B O 1
ATOM 3853 N N . SER B 1 4 ? -35.062 -25.594 23.438 1 32.69 4 SER B N 1
ATOM 3854 C CA . SER B 1 4 ? -33.969 -24.656 23.656 1 32.69 4 SER B CA 1
ATOM 3855 C C . SER B 1 4 ? -32.625 -25.203 23.141 1 32.69 4 SER B C 1
ATOM 3857 O O . SER B 1 4 ? -31.812 -24.453 22.594 1 32.69 4 SER B O 1
ATOM 3859 N N . GLU B 1 5 ? -32.438 -26.516 23.25 1 32.5 5 GLU B N 1
ATOM 3860 C CA . GLU B 1 5 ? -31.172 -27.125 22.875 1 32.5 5 GLU B CA 1
ATOM 3861 C C . GLU B 1 5 ? -31 -27.156 21.359 1 32.5 5 GLU B C 1
ATOM 3863 O O . GLU B 1 5 ? -29.906 -26.938 20.844 1 32.5 5 GLU B O 1
ATOM 3868 N N . LYS B 1 6 ? -32.031 -27.531 20.578 1 32.97 6 LYS B N 1
ATOM 3869 C CA . LYS B 1 6 ? -31.922 -27.594 19.125 1 32.97 6 LYS B CA 1
ATOM 3870 C C . LYS B 1 6 ? -31.766 -26.203 18.516 1 32.97 6 LYS B C 1
ATOM 3872 O O . LYS B 1 6 ? -31 -26 17.578 1 32.97 6 LYS B O 1
ATOM 3877 N N . LEU B 1 7 ? -32.344 -25.219 19.094 1 32.16 7 LEU B N 1
ATOM 3878 C CA . LEU B 1 7 ? -32.125 -23.844 18.656 1 32.16 7 LEU B CA 1
ATOM 3879 C C . LEU B 1 7 ? -30.688 -23.422 18.938 1 32.16 7 LEU B C 1
ATOM 3881 O O . LEU B 1 7 ? -30.062 -22.719 18.125 1 32.16 7 LEU B O 1
ATOM 3885 N N . GLN B 1 8 ? -30.141 -23.906 20.094 1 31.22 8 GLN B N 1
ATOM 3886 C CA . GLN B 1 8 ? -28.734 -23.641 20.375 1 31.22 8 GLN B CA 1
ATOM 3887 C C . GLN B 1 8 ? -27.828 -24.328 19.359 1 31.22 8 GLN B C 1
ATOM 3889 O O . GLN B 1 8 ? -26.844 -23.734 18.891 1 31.22 8 GLN B O 1
ATOM 3894 N N . LYS B 1 9 ? -28.094 -25.625 18.969 1 33.69 9 LYS B N 1
ATOM 3895 C CA . LYS B 1 9 ? -27.297 -26.328 17.969 1 33.69 9 LYS B CA 1
ATOM 3896 C C . LYS B 1 9 ? -27.453 -25.672 16.594 1 33.69 9 LYS B C 1
ATOM 3898 O O . LYS B 1 9 ? -26.5 -25.609 15.828 1 33.69 9 LYS B O 1
ATOM 3903 N N . LEU B 1 10 ? -28.594 -25.281 16.234 1 32.97 10 LEU B N 1
ATOM 3904 C CA . LEU B 1 10 ? -28.781 -24.547 14.977 1 32.97 10 LEU B CA 1
ATOM 3905 C C . LEU B 1 10 ? -28.016 -23.234 15 1 32.97 10 LEU B C 1
ATOM 3907 O O . LEU B 1 10 ? -27.438 -22.828 13.992 1 32.97 10 LEU B O 1
ATOM 3911 N N . TYR B 1 11 ? -28.016 -22.594 16.203 1 33.44 11 TYR B N 1
ATOM 3912 C CA . TYR B 1 11 ? -27.188 -21.406 16.359 1 33.44 11 TYR B CA 1
ATOM 3913 C C . TYR B 1 11 ? -25.703 -21.75 16.25 1 33.44 11 TYR B C 1
ATOM 3915 O O . TYR B 1 11 ? -24.922 -20.969 15.695 1 33.44 11 TYR B O 1
ATOM 3923 N N . GLU B 1 12 ? -25.359 -22.891 16.891 1 33.69 12 GLU B N 1
ATOM 3924 C CA . GLU B 1 12 ? -23.953 -23.297 16.828 1 33.69 12 GLU B CA 1
ATOM 3925 C C . GLU B 1 12 ? -23.562 -23.688 15.406 1 33.69 12 GLU B C 1
ATOM 3927 O O . GLU B 1 12 ? -22.375 -23.703 15.062 1 33.69 12 GLU B O 1
ATOM 3932 N N . LEU B 1 13 ? -24.453 -24.344 14.656 1 30.92 13 LEU B N 1
ATOM 3933 C CA . LEU B 1 13 ? -24.172 -24.625 13.25 1 30.92 13 LEU B CA 1
ATOM 3934 C C . LEU B 1 13 ? -24.188 -23.328 12.43 1 30.92 13 LEU B C 1
ATOM 3936 O O . LEU B 1 13 ? -24.062 -23.375 11.203 1 30.92 13 LEU B O 1
ATOM 3940 N N . TRP B 1 14 ? -24.453 -22.297 13.094 1 32 14 TRP B N 1
ATOM 3941 C CA . TRP B 1 14 ? -24.375 -20.984 12.461 1 32 14 TRP B CA 1
ATOM 3942 C C . TRP B 1 14 ? -22.969 -20.688 11.961 1 32 14 TRP B C 1
ATOM 3944 O O . TRP B 1 14 ? -22.047 -20.5 12.758 1 32 14 TRP B O 1
ATOM 3954 N N . PRO B 1 15 ? -22.703 -21.297 10.781 1 29.3 15 PRO B N 1
ATOM 3955 C CA . PRO B 1 15 ? -21.359 -20.875 10.359 1 29.3 15 PRO B CA 1
ATOM 3956 C C . PRO B 1 15 ? -21.188 -19.359 10.383 1 29.3 15 PRO B C 1
ATOM 3958 O O . PRO B 1 15 ? -22.125 -18.625 10.031 1 29.3 15 PRO B O 1
ATOM 3961 N N . ALA B 1 16 ? -20.391 -18.859 11.32 1 30.67 16 ALA B N 1
ATOM 3962 C CA . ALA B 1 16 ? -20.016 -17.453 11.406 1 30.67 16 ALA B CA 1
ATOM 3963 C C . ALA B 1 16 ? -19.938 -16.812 10.016 1 30.67 16 ALA B C 1
ATOM 3965 O O . ALA B 1 16 ? -20.25 -15.633 9.852 1 30.67 16 ALA B O 1
ATOM 3966 N N . HIS B 1 17 ? -19.172 -17.406 9.086 1 29.97 17 HIS B N 1
ATOM 3967 C CA . HIS B 1 17 ? -18.781 -16.875 7.781 1 29.97 17 HIS B CA 1
ATOM 3968 C C . HIS B 1 17 ? -19.672 -17.438 6.676 1 29.97 17 HIS B C 1
ATOM 3970 O O . HIS B 1 17 ? -19.25 -17.531 5.52 1 29.97 17 HIS B O 1
ATOM 3976 N N . ALA B 1 18 ? -20.844 -17.969 6.973 1 31.45 18 ALA B N 1
ATOM 3977 C CA . ALA B 1 18 ? -21.578 -18.688 5.941 1 31.45 18 ALA B CA 1
ATOM 3978 C C . ALA B 1 18 ? -22.094 -17.75 4.863 1 31.45 18 ALA B C 1
ATOM 3980 O O . ALA B 1 18 ? -22.297 -16.562 5.125 1 31.45 18 ALA B O 1
ATOM 3981 N N . ASN B 1 19 ? -21.953 -18.188 3.545 1 30.48 19 ASN B N 1
ATOM 3982 C CA . ASN B 1 19 ? -22.438 -17.562 2.312 1 30.48 19 ASN B CA 1
ATOM 3983 C C . ASN B 1 19 ? -23.891 -17.156 2.43 1 30.48 19 ASN B C 1
ATOM 3985 O O . ASN B 1 19 ? -24.656 -17.766 3.178 1 30.48 19 ASN B O 1
ATOM 3989 N N . PRO B 1 20 ? -24.219 -16.016 2.061 1 33.56 20 PRO B N 1
ATOM 3990 C CA . PRO B 1 20 ? -25.594 -15.539 2.113 1 33.56 20 PRO B CA 1
ATOM 3991 C C . PRO B 1 20 ? -26.594 -16.578 1.613 1 33.56 20 PRO B C 1
ATOM 3993 O O . PRO B 1 20 ? -27.703 -16.672 2.145 1 33.56 20 PRO B O 1
ATOM 3996 N N . CYS B 1 21 ? -26.172 -17.406 0.746 1 32.91 21 CYS B N 1
ATOM 3997 C CA . CYS B 1 21 ? -27.078 -18.453 0.266 1 32.91 21 CYS B CA 1
ATOM 3998 C C . CYS B 1 21 ? -27.359 -19.484 1.356 1 32.91 21 CYS B C 1
ATOM 4000 O O . CYS B 1 21 ? -28.484 -19.969 1.484 1 32.91 21 CYS B O 1
ATOM 4002 N N . PHE B 1 22 ? -26.359 -19.859 2.113 1 35.88 22 PHE B N 1
ATOM 4003 C CA . PHE B 1 22 ? -26.531 -20.812 3.195 1 35.88 22 PHE B CA 1
ATOM 4004 C C . PHE B 1 22 ? -27.422 -20.234 4.293 1 35.88 22 PHE B C 1
ATOM 4006 O O . PHE B 1 22 ? -28.281 -20.938 4.84 1 35.88 22 PHE B O 1
ATOM 4013 N N . TYR B 1 23 ? -27.312 -18.984 4.402 1 38.06 23 TYR B N 1
ATOM 4014 C CA . TYR B 1 23 ? -28.156 -18.312 5.375 1 38.06 23 TYR B CA 1
ATOM 4015 C C . TYR B 1 23 ? -29.625 -18.312 4.922 1 38.06 23 TYR B C 1
ATOM 4017 O O . TYR B 1 23 ? -30.531 -18.516 5.73 1 38.06 23 TYR B O 1
ATOM 4025 N N . LEU B 1 24 ? -29.719 -18.203 3.666 1 36 24 LEU B N 1
ATOM 4026 C CA . LEU B 1 24 ? -31.047 -18.297 3.092 1 36 24 LEU B CA 1
ATOM 4027 C C . LEU B 1 24 ? -31.609 -19.703 3.229 1 36 24 LEU B C 1
ATOM 4029 O O . LEU B 1 24 ? -32.75 -19.891 3.623 1 36 24 LEU B O 1
ATOM 4033 N N . ALA B 1 25 ? -30.75 -20.609 2.92 1 36.91 25 ALA B N 1
ATOM 4034 C CA . ALA B 1 25 ? -31.188 -22 3.027 1 36.91 25 ALA B CA 1
ATOM 4035 C C . ALA B 1 25 ? -31.422 -22.391 4.484 1 36.91 25 ALA B C 1
ATOM 4037 O O . ALA B 1 25 ? -32.438 -23.047 4.801 1 36.91 25 ALA B O 1
ATOM 4038 N N . TYR B 1 26 ? -30.609 -21.922 5.344 1 37.69 26 TYR B N 1
ATOM 4039 C CA . TYR B 1 26 ? -30.719 -22.219 6.766 1 37.69 26 TYR B CA 1
ATOM 4040 C C . TYR B 1 26 ? -31.922 -21.516 7.387 1 37.69 26 TYR B C 1
ATOM 4042 O O . TYR B 1 26 ? -32.656 -22.109 8.18 1 37.69 26 TYR B O 1
ATOM 4050 N N . SER B 1 27 ? -32.031 -20.297 6.945 1 38.19 27 SER B N 1
ATOM 4051 C CA . SER B 1 27 ? -33.25 -19.594 7.387 1 38.19 27 SER B CA 1
ATOM 4052 C C . SER B 1 27 ? -34.5 -20.297 6.906 1 38.19 27 SER B C 1
ATOM 4054 O O . SER B 1 27 ? -35.5 -20.375 7.637 1 38.19 27 SER B O 1
ATOM 4056 N N . PHE B 1 28 ? -34.375 -20.859 5.797 1 38.56 28 PHE B N 1
ATOM 4057 C CA . PHE B 1 28 ? -35.469 -21.656 5.281 1 38.56 28 PHE B CA 1
ATOM 4058 C C . PHE B 1 28 ? -35.656 -22.938 6.102 1 38.56 28 PHE B C 1
ATOM 4060 O O . PHE B 1 28 ? -36.781 -23.312 6.422 1 38.56 28 PHE B O 1
ATOM 4067 N N . VAL B 1 29 ? -34.5 -23.562 6.438 1 38.88 29 VAL B N 1
ATOM 4068 C CA . VAL B 1 29 ? -34.562 -24.797 7.215 1 38.88 29 VAL B CA 1
ATOM 4069 C C . VAL B 1 29 ? -35.062 -24.5 8.625 1 38.88 29 VAL B C 1
ATOM 4071 O O . VAL B 1 29 ? -35.938 -25.203 9.148 1 38.88 29 VAL B O 1
ATOM 4074 N N . ILE B 1 30 ? -34.531 -23.438 9.18 1 39.69 30 ILE B N 1
ATOM 4075 C CA . ILE B 1 30 ? -35 -23.078 10.516 1 39.69 30 ILE B CA 1
ATOM 4076 C C . ILE B 1 30 ? -36.469 -22.688 10.453 1 39.69 30 ILE B C 1
ATOM 4078 O O . ILE B 1 30 ? -37.25 -23.078 11.312 1 39.69 30 ILE B O 1
ATOM 4082 N N . TYR B 1 31 ? -36.719 -21.922 9.383 1 39.81 31 TYR B N 1
ATOM 4083 C CA . TYR B 1 31 ? -38.125 -21.609 9.148 1 39.81 31 TYR B CA 1
ATOM 4084 C C . TYR B 1 31 ? -38.938 -22.891 8.977 1 39.81 31 TYR B C 1
ATOM 4086 O O . TYR B 1 31 ? -40 -23.031 9.57 1 39.81 31 TYR B O 1
ATOM 4094 N N . TRP B 1 32 ? -38.312 -23.781 8.234 1 37.75 32 TRP B N 1
ATOM 4095 C CA . TRP B 1 32 ? -39 -25.062 8.023 1 37.75 32 TRP B CA 1
ATOM 4096 C C . TRP B 1 32 ? -39.094 -25.844 9.328 1 37.75 32 TRP B C 1
ATOM 4098 O O . TRP B 1 32 ? -40.125 -26.438 9.641 1 37.75 32 TRP B O 1
ATOM 4108 N N . ILE B 1 33 ? -38.031 -25.812 10.031 1 36.19 33 ILE B N 1
ATOM 4109 C CA . ILE B 1 33 ? -38.031 -26.516 11.305 1 36.19 33 ILE B CA 1
ATOM 4110 C C . ILE B 1 33 ? -38.969 -25.812 12.281 1 36.19 33 ILE B C 1
ATOM 4112 O O . ILE B 1 33 ? -39.781 -26.453 12.953 1 36.19 33 ILE B O 1
ATOM 4116 N N . MET B 1 34 ? -38.75 -24.453 12.305 1 35.91 34 MET B N 1
ATOM 4117 C CA . MET B 1 34 ? -39.656 -23.719 13.188 1 35.91 34 MET B CA 1
ATOM 4118 C C . MET B 1 34 ? -41.094 -23.859 12.727 1 35.91 34 MET B C 1
ATOM 4120 O O . MET B 1 34 ? -42 -24.016 13.539 1 35.91 34 MET B O 1
ATOM 4124 N N . GLU B 1 35 ? -41.188 -23.703 11.422 1 37.09 35 GLU B N 1
ATOM 4125 C CA . GLU B 1 35 ? -42.531 -23.922 10.867 1 37.09 35 GLU B CA 1
ATOM 4126 C C . GLU B 1 35 ? -43 -25.344 11.133 1 37.09 35 GLU B C 1
ATOM 4128 O O . GLU B 1 35 ? -44.188 -25.562 11.43 1 37.09 35 GLU B O 1
ATOM 4133 N N . TYR B 1 36 ? -42.094 -26.25 10.828 1 35.56 36 TYR B N 1
ATOM 4134 C CA . TYR B 1 36 ? -42.5 -27.625 11.07 1 35.56 36 TYR B CA 1
ATOM 4135 C C . TYR B 1 36 ? -42.688 -27.875 12.562 1 35.56 36 TYR B C 1
ATOM 4137 O O . TYR B 1 36 ? -43.656 -28.562 12.953 1 35.56 36 TYR B O 1
ATOM 4145 N N . TYR B 1 37 ? -41.719 -27.516 13.383 1 32.59 37 TYR B N 1
ATOM 4146 C CA . TYR B 1 37 ? -41.875 -27.859 14.797 1 32.59 37 TYR B CA 1
ATOM 4147 C C . TYR B 1 37 ? -42.688 -26.812 15.539 1 32.59 37 TYR B C 1
ATOM 4149 O O . TYR B 1 37 ? -43.25 -27.094 16.594 1 32.59 37 TYR B O 1
ATOM 4157 N N . LEU B 1 38 ? -42.438 -25.469 15.195 1 33.38 38 LEU B N 1
ATOM 4158 C CA . LEU B 1 38 ? -43.156 -24.516 16.016 1 33.38 38 LEU B CA 1
ATOM 4159 C C . LEU B 1 38 ? -44.562 -24.25 15.414 1 33.38 38 LEU B C 1
ATOM 4161 O O . LEU B 1 38 ? -44.656 -23.844 14.258 1 33.38 38 LEU B O 1
ATOM 4165 N N . LYS B 1 39 ? -45.562 -24.906 15.766 1 35.44 39 LYS B N 1
ATOM 4166 C CA . LYS B 1 39 ? -46.969 -24.609 15.508 1 35.44 39 LYS B CA 1
ATOM 4167 C C . LYS B 1 39 ? -47.25 -23.109 15.602 1 35.44 39 LYS B C 1
ATOM 4169 O O . LYS B 1 39 ? -46.625 -22.406 16.391 1 35.44 39 LYS B O 1
ATOM 4174 N N . PRO B 1 40 ? -47.906 -22.391 14.555 1 33.22 40 PRO B N 1
ATOM 4175 C CA . PRO B 1 40 ? -48.188 -20.953 14.57 1 33.22 40 PRO B CA 1
ATOM 4176 C C . PRO B 1 40 ? -48.469 -20.422 15.969 1 33.22 40 PRO B C 1
ATOM 4178 O O . PRO B 1 40 ? -48.156 -19.266 16.281 1 33.22 40 PRO B O 1
ATOM 4181 N N . SER B 1 41 ? -48.969 -21.156 16.875 1 34.09 41 SER B N 1
ATOM 4182 C CA . SER B 1 41 ? -49.312 -20.797 18.25 1 34.09 41 SER B CA 1
ATOM 4183 C C . SER B 1 41 ? -48.094 -20.5 19.094 1 34.09 41 SER B C 1
ATOM 4185 O O . SER B 1 41 ? -48.125 -19.641 19.969 1 34.09 41 SER B O 1
ATOM 4187 N N . HIS B 1 42 ? -47.031 -21.219 18.828 1 31.98 42 HIS B N 1
ATOM 4188 C CA . HIS B 1 42 ? -45.906 -21.156 19.734 1 31.98 42 HIS B CA 1
ATOM 4189 C C . HIS B 1 42 ? -44.969 -20.016 19.359 1 31.98 42 HIS B C 1
ATOM 4191 O O . HIS B 1 42 ? -44.156 -19.578 20.172 1 31.98 42 HIS B O 1
ATOM 4197 N N . LEU B 1 43 ? -45.062 -19.469 18.156 1 32.09 43 LEU B N 1
ATOM 4198 C CA . LEU B 1 43 ? -44.188 -18.344 17.797 1 32.09 43 LEU B CA 1
ATOM 4199 C C . LEU B 1 43 ? -44.594 -17.078 18.562 1 32.09 43 LEU B C 1
ATOM 4201 O O . LEU B 1 43 ? -43.75 -16.312 18.984 1 32.09 43 LEU B O 1
ATOM 4205 N N . SER B 1 44 ? -45.844 -16.828 18.844 1 29.67 44 SER B N 1
ATOM 4206 C CA . SER B 1 44 ? -46.312 -15.711 19.641 1 29.67 44 SER B CA 1
ATOM 4207 C C . SER B 1 44 ? -45.75 -15.758 21.062 1 29.67 44 SER B C 1
ATOM 4209 O O . SER B 1 44 ? -45.438 -14.719 21.625 1 29.67 44 SER B O 1
ATOM 4211 N N . THR B 1 45 ? -45.688 -16.922 21.562 1 30.58 45 THR B N 1
ATOM 4212 C CA . THR B 1 45 ? -45.25 -17.062 22.953 1 30.58 45 THR B CA 1
ATOM 4213 C C . THR B 1 45 ? -43.75 -16.734 23.078 1 30.58 45 THR B C 1
ATOM 4215 O O . THR B 1 45 ? -43.344 -16.094 24.047 1 30.58 45 THR B O 1
ATOM 4218 N N . ILE B 1 46 ? -43.031 -17 22.078 1 30.42 46 ILE B N 1
ATOM 4219 C CA . ILE B 1 46 ? -41.594 -16.797 22.203 1 30.42 46 ILE B CA 1
ATOM 4220 C C . ILE B 1 46 ? -41.25 -15.312 22.078 1 30.42 46 ILE B C 1
ATOM 4222 O O . ILE B 1 46 ? -40.438 -14.781 22.859 1 30.42 46 ILE B O 1
ATOM 4226 N N . VAL B 1 47 ? -41.938 -14.555 21.266 1 30.55 47 VAL B N 1
ATOM 4227 C CA . VAL B 1 47 ? -41.656 -13.125 21.125 1 30.55 47 VAL B CA 1
ATOM 4228 C C . VAL B 1 47 ? -42.094 -12.391 22.391 1 30.55 47 VAL B C 1
ATOM 4230 O O . VAL B 1 47 ? -41.375 -11.5 22.875 1 30.55 47 VAL B O 1
ATOM 4233 N N . PHE B 1 48 ? -43.125 -12.812 23.016 1 30.11 48 PHE B N 1
ATOM 4234 C CA . PHE B 1 48 ? -43.594 -12.203 24.266 1 30.11 48 PHE B CA 1
ATOM 4235 C C . PHE B 1 48 ? -42.594 -12.445 25.391 1 30.11 48 PHE B C 1
ATOM 4237 O O . PHE B 1 48 ? -42.469 -11.617 26.281 1 30.11 48 PHE B O 1
ATOM 4244 N N . GLN B 1 49 ? -42.062 -13.633 25.328 1 28.2 49 GLN B N 1
ATOM 4245 C CA . GLN B 1 49 ? -41.188 -13.922 26.438 1 28.2 49 GLN B CA 1
ATOM 4246 C C . GLN B 1 49 ? -39.906 -13.07 26.375 1 28.2 49 GLN B C 1
ATOM 4248 O O . GLN B 1 49 ? -39.25 -12.875 27.375 1 28.2 49 GLN B O 1
ATOM 4253 N N . LEU B 1 50 ? -39.531 -12.688 25.188 1 28.48 50 LEU B N 1
ATOM 4254 C CA . LEU B 1 50 ? -38.281 -11.969 25.125 1 28.48 50 LEU B CA 1
ATOM 4255 C C . LEU B 1 50 ? -38.469 -10.484 25.438 1 28.48 50 LEU B C 1
ATOM 4257 O O . LEU B 1 50 ? -37.5 -9.742 25.578 1 28.48 50 LEU B O 1
ATOM 4261 N N . LEU B 1 51 ? -39.812 -10.023 25.5 1 27.14 51 LEU B N 1
ATOM 4262 C CA . LEU B 1 51 ? -40.062 -8.656 25.922 1 27.14 51 LEU B CA 1
ATOM 4263 C C . LEU B 1 51 ? -39.938 -8.523 27.438 1 27.14 51 LEU B C 1
ATOM 4265 O O . LEU B 1 51 ? -40.344 -9.43 28.172 1 27.14 51 LEU B O 1
ATOM 4269 N N . PRO B 1 52 ? -39.031 -7.695 27.875 1 27.09 52 PRO B N 1
ATOM 4270 C CA . PRO B 1 52 ? -38.938 -7.5 29.328 1 27.09 52 PRO B CA 1
ATOM 4271 C C . PRO B 1 52 ? -40.312 -7.293 29.969 1 27.09 52 PRO B C 1
ATOM 4273 O O . PRO B 1 52 ? -41.156 -6.609 29.406 1 27.09 52 PRO B O 1
ATOM 4276 N N . GLN B 1 53 ? -40.781 -8.32 30.766 1 25.2 53 GLN B N 1
ATOM 4277 C CA . GLN B 1 53 ? -41.969 -8.32 31.594 1 25.2 53 GLN B CA 1
ATOM 4278 C C . GLN B 1 53 ? -41.969 -7.129 32.531 1 25.2 53 GLN B C 1
ATOM 4280 O O . GLN B 1 53 ? -41.125 -7.031 33.438 1 25.2 53 GLN B O 1
ATOM 4285 N N . LYS B 1 54 ? -42.281 -5.875 32.125 1 28.59 54 LYS B N 1
ATOM 4286 C CA . LYS B 1 54 ? -42.594 -4.965 33.219 1 28.59 54 LYS B CA 1
ATOM 4287 C C . LYS B 1 54 ? -43.625 -5.594 34.188 1 28.59 54 LYS B C 1
ATOM 4289 O O . LYS B 1 54 ? -44.594 -6.223 33.75 1 28.59 54 LYS B O 1
ATOM 4294 N N . ASN B 1 55 ? -43.344 -5.871 35.469 1 25 55 ASN B N 1
ATOM 4295 C CA . ASN B 1 55 ? -44.062 -6.34 36.656 1 25 55 ASN B CA 1
ATOM 4296 C C . ASN B 1 55 ? -45.406 -5.645 36.781 1 25 55 ASN B C 1
ATOM 4298 O O . ASN B 1 55 ? -45.594 -4.742 37.594 1 25 55 ASN B O 1
ATOM 4302 N N . THR B 1 56 ? -46.125 -5 35.781 1 27.62 56 THR B N 1
ATOM 4303 C CA . THR B 1 56 ? -47.375 -4.445 36.312 1 27.62 56 THR B CA 1
ATOM 4304 C C . THR B 1 56 ? -48.219 -5.539 36.938 1 27.62 56 THR B C 1
ATOM 4306 O O . THR B 1 56 ? -48.094 -6.715 36.594 1 27.62 56 THR B O 1
ATOM 4309 N N . SER B 1 57 ? -48.906 -5.363 38.125 1 26.41 57 SER B N 1
ATOM 4310 C CA . SER B 1 57 ? -49.812 -6.105 39 1 26.41 57 SER B CA 1
ATOM 4311 C C . SER B 1 57 ? -50.75 -6.98 38.219 1 26.41 57 SER B C 1
ATOM 4313 O O . SER B 1 57 ? -50.969 -6.738 37.031 1 26.41 57 SER B O 1
ATOM 4315 N N . SER B 1 58 ? -51.5 -8.078 38.906 1 27.61 58 SER B N 1
ATOM 4316 C CA . SER B 1 58 ? -52.188 -9.352 38.75 1 27.61 58 SER B CA 1
ATOM 4317 C C . SER B 1 58 ? -53.5 -9.188 37.969 1 27.61 58 SER B C 1
ATOM 4319 O O . SER B 1 58 ? -54.344 -10.078 37.969 1 27.61 58 SER B O 1
ATOM 4321 N N . THR B 1 59 ? -54.125 -8.023 37.719 1 27.91 59 THR B N 1
ATOM 4322 C CA . THR B 1 59 ? -55.5 -8.266 37.344 1 27.91 59 THR B CA 1
ATOM 4323 C C . THR B 1 59 ? -55.594 -9.273 36.219 1 27.91 59 THR B C 1
ATOM 4325 O O . THR B 1 59 ? -54.938 -9.125 35.188 1 27.91 59 THR B O 1
ATOM 4328 N N . PRO B 1 60 ? -56.125 -10.617 36.594 1 27.39 60 PRO B N 1
ATOM 4329 C CA . PRO B 1 60 ? -56.188 -11.812 35.75 1 27.39 60 PRO B CA 1
ATOM 4330 C C . PRO B 1 60 ? -56.656 -11.516 34.312 1 27.39 60 PRO B C 1
ATOM 4332 O O . PRO B 1 60 ? -57.719 -10.953 34.125 1 27.39 60 PRO B O 1
ATOM 4335 N N . CYS B 1 61 ? -55.844 -10.984 33.562 1 26.36 61 CYS B N 1
ATOM 4336 C CA . CYS B 1 61 ? -56.281 -10.75 32.188 1 26.36 61 CYS B CA 1
ATOM 4337 C C . CYS B 1 61 ? -57.031 -11.977 31.625 1 26.36 61 CYS B C 1
ATOM 4339 O O . CYS B 1 61 ? -56.562 -13.102 31.797 1 26.36 61 CYS B O 1
ATOM 4341 N N . LYS B 1 62 ? -58.312 -11.898 31.422 1 28.5 62 LYS B N 1
ATOM 4342 C CA . LYS B 1 62 ? -59.188 -12.961 30.906 1 28.5 62 LYS B CA 1
ATOM 4343 C C . LYS B 1 62 ? -58.406 -13.914 30 1 28.5 62 LYS B C 1
ATOM 4345 O O . LYS B 1 62 ? -57.406 -13.539 29.422 1 28.5 62 LYS B O 1
ATOM 4350 N N . THR B 1 63 ? -58.656 -15.242 30.062 1 25.39 63 THR B N 1
ATOM 4351 C CA . THR B 1 63 ? -57.969 -16.438 29.578 1 25.39 63 THR B CA 1
ATOM 4352 C C . THR B 1 63 ? -57.562 -16.266 28.125 1 25.39 63 THR B C 1
ATOM 4354 O O . THR B 1 63 ? -58.188 -15.508 27.375 1 25.39 63 THR B O 1
ATOM 4357 N N . GLY B 1 64 ? -56.312 -16.469 27.812 1 26.53 64 GLY B N 1
ATOM 4358 C CA . GLY B 1 64 ? -55.531 -16.5 26.578 1 26.53 64 GLY B CA 1
ATOM 4359 C C . GLY B 1 64 ? -56.312 -17.109 25.422 1 26.53 64 GLY B C 1
ATOM 4360 O O . GLY B 1 64 ? -55.781 -17.172 24.297 1 26.53 64 GLY B O 1
ATOM 4361 N N . ASP B 1 65 ? -57.406 -17.828 25.781 1 30.14 65 ASP B N 1
ATOM 4362 C CA . ASP B 1 65 ? -58.219 -18.594 24.844 1 30.14 65 ASP B CA 1
ATOM 4363 C C . ASP B 1 65 ? -59.031 -17.672 23.938 1 30.14 65 ASP B C 1
ATOM 4365 O O . ASP B 1 65 ? -59.25 -17.984 22.766 1 30.14 65 ASP B O 1
ATOM 4369 N N . ASP B 1 66 ? -59.656 -16.641 24.594 1 29.11 66 ASP B N 1
ATOM 4370 C CA . ASP B 1 66 ? -60.562 -15.797 23.812 1 29.11 66 ASP B CA 1
ATOM 4371 C C . ASP B 1 66 ? -59.812 -14.945 22.812 1 29.11 66 ASP B C 1
ATOM 4373 O O . ASP B 1 66 ? -60.312 -14.672 21.719 1 29.11 66 ASP B O 1
ATOM 4377 N N . ILE B 1 67 ? -58.656 -14.445 23.25 1 28.16 67 ILE B N 1
ATOM 4378 C CA . ILE B 1 67 ? -57.906 -13.711 22.234 1 28.16 67 ILE B CA 1
ATOM 4379 C C . ILE B 1 67 ? -57.406 -14.68 21.172 1 28.16 67 ILE B C 1
ATOM 4381 O O . ILE B 1 67 ? -57.406 -14.344 19.984 1 28.16 67 ILE B O 1
ATOM 4385 N N . ASN B 1 68 ? -57.094 -15.922 21.578 1 27.17 68 ASN B N 1
ATOM 4386 C CA . ASN B 1 68 ? -56.656 -16.938 20.625 1 27.17 68 ASN B CA 1
ATOM 4387 C C . ASN B 1 68 ? -57.844 -17.406 19.75 1 27.17 68 ASN B C 1
ATOM 4389 O O . ASN B 1 68 ? -57.656 -17.703 18.562 1 27.17 68 ASN B O 1
ATOM 4393 N N . SER B 1 69 ? -59.094 -17.625 20.328 1 28.8 69 SER B N 1
ATOM 4394 C CA . SER B 1 69 ? -60.25 -18.031 19.562 1 28.8 69 SER B CA 1
ATOM 4395 C C . SER B 1 69 ? -60.656 -16.938 18.578 1 28.8 69 SER B C 1
ATOM 4397 O O . SER B 1 69 ? -61.094 -17.234 17.469 1 28.8 69 SER B O 1
ATOM 4399 N N . LYS B 1 70 ? -60.656 -15.648 18.969 1 29.3 70 LYS B N 1
ATOM 4400 C CA . LYS B 1 70 ? -61.062 -14.609 18.047 1 29.3 70 LYS B CA 1
ATOM 4401 C C . LYS B 1 70 ? -60 -14.391 16.953 1 29.3 70 LYS B C 1
ATOM 4403 O O . LYS B 1 70 ? -60.344 -14.086 15.812 1 29.3 70 LYS B O 1
ATOM 4408 N N . ILE B 1 71 ? -58.719 -14.523 17.297 1 28.14 71 ILE B N 1
ATOM 4409 C CA . ILE B 1 71 ? -57.719 -14.43 16.25 1 28.14 71 ILE B CA 1
ATOM 4410 C C . ILE B 1 71 ? -57.75 -15.703 15.406 1 28.14 71 ILE B C 1
ATOM 4412 O O . ILE B 1 71 ? -57.594 -15.648 14.18 1 28.14 71 ILE B O 1
ATOM 4416 N N . THR B 1 72 ? -57.906 -16.891 16.062 1 26.95 72 THR B N 1
ATOM 4417 C CA . THR B 1 72 ? -57.938 -18.141 15.297 1 26.95 72 THR B CA 1
ATOM 4418 C C . THR B 1 72 ? -59.219 -18.219 14.461 1 26.95 72 THR B C 1
ATOM 4420 O O . THR B 1 72 ? -59.219 -18.812 13.375 1 26.95 72 THR B O 1
ATOM 4423 N N . ASP B 1 73 ? -60.406 -17.938 15.031 1 28.2 73 ASP B N 1
ATOM 4424 C CA . ASP B 1 73 ? -61.625 -18.156 14.219 1 28.2 73 ASP B CA 1
ATOM 4425 C C . ASP B 1 73 ? -61.562 -17.312 12.953 1 28.2 73 ASP B C 1
ATOM 4427 O O . ASP B 1 73 ? -62.031 -17.734 11.898 1 28.2 73 ASP B O 1
ATOM 4431 N N . LYS B 1 74 ? -61.219 -15.945 13.148 1 28.11 74 LYS B N 1
ATOM 4432 C CA . LYS B 1 74 ? -61.312 -15.141 11.938 1 28.11 74 LYS B CA 1
ATOM 4433 C C . LYS B 1 74 ? -60.094 -15.328 11.047 1 28.11 74 LYS B C 1
ATOM 4435 O O . LYS B 1 74 ? -60.094 -14.867 9.906 1 28.11 74 LYS B O 1
ATOM 4440 N N . CYS B 1 75 ? -58.906 -15.555 11.719 1 27.53 75 CYS B N 1
ATOM 4441 C CA . CYS B 1 75 ? -57.875 -15.758 10.703 1 27.53 75 CYS B CA 1
ATOM 4442 C C . CYS B 1 75 ? -58.094 -17.094 9.984 1 27.53 75 CYS B C 1
ATOM 4444 O O . CYS B 1 75 ? -57.844 -18.156 10.555 1 27.53 75 CYS B O 1
ATOM 4446 N N . ILE B 1 76 ? -59.219 -17.391 9.414 1 26.64 76 ILE B N 1
ATOM 4447 C CA . ILE B 1 76 ? -59.531 -18.453 8.469 1 26.64 76 ILE B CA 1
ATOM 4448 C C . ILE B 1 76 ? -58.344 -18.656 7.516 1 26.64 76 ILE B C 1
ATOM 4450 O O . ILE B 1 76 ? -58.156 -17.875 6.578 1 26.64 76 ILE B O 1
ATOM 4454 N N . ILE B 1 77 ? -57.156 -18.859 8.039 1 29.41 77 ILE B N 1
ATOM 4455 C CA . ILE B 1 77 ? -56.062 -19.375 7.242 1 29.41 77 ILE B CA 1
ATOM 4456 C C . ILE B 1 77 ? -56.5 -20.656 6.535 1 29.41 77 ILE B C 1
ATOM 4458 O O . ILE B 1 77 ? -55.656 -21.531 6.242 1 29.41 77 ILE B O 1
ATOM 4462 N N . ASP B 1 78 ? -57.719 -21.016 6.516 1 27.77 78 ASP B N 1
ATOM 4463 C CA . ASP B 1 78 ? -58.094 -22.312 5.938 1 27.77 78 ASP B CA 1
ATOM 4464 C C . ASP B 1 78 ? -57.625 -22.406 4.48 1 27.77 78 ASP B C 1
ATOM 4466 O O . ASP B 1 78 ? -57.875 -23.422 3.82 1 27.77 78 ASP B O 1
ATOM 4470 N N . GLN B 1 79 ? -57.719 -21.266 3.814 1 28.31 79 GLN B N 1
ATOM 4471 C CA . GLN B 1 79 ? -57.438 -21.703 2.457 1 28.31 79 GLN B CA 1
ATOM 4472 C C . GLN B 1 79 ? -55.938 -21.938 2.264 1 28.31 79 GLN B C 1
ATOM 4474 O O . GLN B 1 79 ? -55.094 -21.172 2.75 1 28.31 79 GLN B O 1
ATOM 4479 N N . PRO B 1 80 ? -55.406 -23.203 1.873 1 32.41 80 PRO B N 1
ATOM 4480 C CA . PRO B 1 80 ? -54.062 -23.734 1.696 1 32.41 80 PRO B CA 1
ATOM 4481 C C . PRO B 1 80 ? -53.094 -22.719 1.092 1 32.41 80 PRO B C 1
ATOM 4483 O O . PRO B 1 80 ? -51.906 -22.688 1.45 1 32.41 80 PRO B O 1
ATOM 4486 N N . SER B 1 81 ? -53.625 -21.922 0.226 1 32.28 81 SER B N 1
ATOM 4487 C CA . SER B 1 81 ? -52.781 -21.047 -0.575 1 32.28 81 SER B CA 1
ATOM 4488 C C . SER B 1 81 ? -52.25 -19.891 0.251 1 32.28 81 SER B C 1
ATOM 4490 O O . SER B 1 81 ? -51.094 -19.453 0.061 1 32.28 81 SER B O 1
ATOM 4492 N N . SER B 1 82 ? -53.094 -19.453 1.216 1 34.72 82 SER B N 1
ATOM 4493 C CA . SER B 1 82 ? -52.719 -18.266 1.99 1 34.72 82 SER B CA 1
ATOM 4494 C C . SER B 1 82 ? -51.656 -18.578 3.025 1 34.72 82 SER B C 1
ATOM 4496 O O . SER B 1 82 ? -50.781 -17.766 3.275 1 34.72 82 SER B O 1
ATOM 4498 N N . LEU B 1 83 ? -51.719 -19.812 3.545 1 35.94 83 LEU B N 1
ATOM 4499 C CA . LEU B 1 83 ? -50.719 -20.234 4.523 1 35.94 83 LEU B CA 1
ATOM 4500 C C . LEU B 1 83 ? -49.312 -20.328 3.885 1 35.94 83 LEU B C 1
ATOM 4502 O O . LEU B 1 83 ? -48.344 -19.922 4.488 1 35.94 83 LEU B O 1
ATOM 4506 N N . PHE B 1 84 ? -49.281 -20.797 2.67 1 35.34 84 PHE B N 1
ATOM 4507 C CA . PHE B 1 84 ? -48.031 -20.953 1.969 1 35.34 84 PHE B CA 1
ATOM 4508 C C . PHE B 1 84 ? -47.375 -19.594 1.68 1 35.34 84 PHE B C 1
ATOM 4510 O O . PHE B 1 84 ? -46.188 -19.406 1.899 1 35.34 84 PHE B O 1
ATOM 4517 N N . MET B 1 85 ? -48.281 -18.688 1.363 1 33.5 85 MET B N 1
ATOM 4518 C CA . MET B 1 85 ? -47.781 -17.359 1.013 1 33.5 85 MET B CA 1
ATOM 4519 C C . MET B 1 85 ? -47.312 -16.625 2.254 1 33.5 85 MET B C 1
ATOM 4521 O O . MET B 1 85 ? -46.281 -15.922 2.215 1 33.5 85 MET B O 1
ATOM 4525 N N . ASN B 1 86 ? -48.062 -16.859 3.271 1 35.19 86 ASN B N 1
ATOM 4526 C CA . ASN B 1 86 ? -47.625 -16.266 4.535 1 35.19 86 ASN B CA 1
ATOM 4527 C C . ASN B 1 86 ? -46.281 -16.875 5.004 1 35.19 86 ASN B C 1
ATOM 4529 O O . ASN B 1 86 ? -45.406 -16.141 5.48 1 35.19 86 ASN B O 1
ATOM 4533 N N . ARG B 1 87 ? -46.25 -18.094 4.762 1 35.72 87 ARG B N 1
ATOM 4534 C CA . ARG B 1 87 ? -45 -18.766 5.102 1 35.72 87 ARG B CA 1
ATOM 4535 C C . ARG B 1 87 ? -43.844 -18.281 4.223 1 35.72 87 ARG B C 1
ATOM 4537 O O . ARG B 1 87 ? -42.719 -18.078 4.707 1 35.72 87 ARG B O 1
ATOM 4544 N N . LEU B 1 88 ? -44.156 -17.922 3.066 1 35.34 88 LEU B N 1
ATOM 4545 C CA . LEU B 1 88 ? -43.156 -17.438 2.125 1 35.34 88 LEU B CA 1
ATOM 4546 C C . LEU B 1 88 ? -42.781 -16 2.443 1 35.34 88 LEU B C 1
ATOM 4548 O O . LEU B 1 88 ? -41.594 -15.641 2.363 1 35.34 88 LEU B O 1
ATOM 4552 N N . LEU B 1 89 ? -43.781 -15.273 2.879 1 36.31 89 LEU B N 1
ATOM 4553 C CA . LEU B 1 89 ? -43.5 -13.891 3.246 1 36.31 89 LEU B CA 1
ATOM 4554 C C . LEU B 1 89 ? -42.688 -13.82 4.539 1 36.31 89 LEU B C 1
ATOM 4556 O O . LEU B 1 89 ? -41.75 -13.047 4.641 1 36.31 89 LEU B O 1
ATOM 4560 N N . ILE B 1 90 ? -43.094 -14.594 5.402 1 38.25 90 ILE B N 1
ATOM 4561 C CA . ILE B 1 90 ? -42.312 -14.672 6.645 1 38.25 90 ILE B CA 1
ATOM 4562 C C . ILE B 1 90 ? -40.938 -15.195 6.355 1 38.25 90 ILE B C 1
ATOM 4564 O O . ILE B 1 90 ? -39.938 -14.656 6.867 1 38.25 90 ILE B O 1
ATOM 4568 N N . ALA B 1 91 ? -40.906 -16.047 5.449 1 35.56 91 ALA B N 1
ATOM 4569 C CA . ALA B 1 91 ? -39.625 -16.578 5.043 1 35.56 91 ALA B CA 1
ATOM 4570 C C . ALA B 1 91 ? -38.781 -15.508 4.316 1 35.56 91 ALA B C 1
ATOM 4572 O O . ALA B 1 91 ? -37.594 -15.391 4.531 1 35.56 91 ALA B O 1
ATOM 4573 N N . PHE B 1 92 ? -39.531 -14.727 3.613 1 37.69 92 PHE B N 1
ATOM 4574 C CA . PHE B 1 92 ? -38.844 -13.656 2.887 1 37.69 92 PHE B CA 1
ATOM 4575 C C . PHE B 1 92 ? -38.406 -12.555 3.84 1 37.69 92 PHE B C 1
ATOM 4577 O O . PHE B 1 92 ? -37.25 -12.109 3.787 1 37.69 92 PHE B O 1
ATOM 4584 N N . ILE B 1 93 ? -39.281 -12.148 4.605 1 39.19 93 ILE B N 1
ATOM 4585 C CA . ILE B 1 93 ? -38.938 -11.141 5.605 1 39.19 93 ILE B CA 1
ATOM 4586 C C . ILE B 1 93 ? -37.844 -11.68 6.512 1 39.19 93 ILE B C 1
ATOM 4588 O O . ILE B 1 93 ? -36.875 -10.969 6.809 1 39.19 93 ILE B O 1
ATOM 4592 N N . PHE B 1 94 ? -37.969 -12.867 6.738 1 38.47 94 PHE B N 1
ATOM 4593 C CA . PHE B 1 94 ? -36.938 -13.492 7.547 1 38.47 94 PHE B CA 1
ATOM 4594 C C . PHE B 1 94 ? -35.625 -13.617 6.758 1 38.47 94 PHE B C 1
ATOM 4596 O O . PHE B 1 94 ? -34.531 -13.414 7.305 1 38.47 94 PHE B O 1
ATOM 4603 N N . SER B 1 95 ? -35.812 -13.883 5.488 1 35.25 95 SER B N 1
ATOM 4604 C CA . SER B 1 95 ? -34.625 -13.977 4.656 1 35.25 95 SER B CA 1
ATOM 4605 C C . SER B 1 95 ? -33.969 -12.609 4.461 1 35.25 95 SER B C 1
ATOM 4607 O O . SER B 1 95 ? -32.75 -12.477 4.488 1 35.25 95 SER B O 1
ATOM 4609 N N . VAL B 1 96 ? -34.781 -11.672 4.18 1 39.81 96 VAL B N 1
ATOM 4610 C CA . VAL B 1 96 ? -34.25 -10.32 4.109 1 39.81 96 VAL B CA 1
ATOM 4611 C C . VAL B 1 96 ? -33.656 -9.922 5.461 1 39.81 96 VAL B C 1
ATOM 4613 O O . VAL B 1 96 ? -32.562 -9.336 5.527 1 39.81 96 VAL B O 1
ATOM 4616 N N . PHE B 1 97 ? -34.375 -10.312 6.41 1 37.75 97 PHE B N 1
ATOM 4617 C CA . PHE B 1 97 ? -33.875 -10.062 7.762 1 37.75 97 PHE B CA 1
ATOM 4618 C C . PHE B 1 97 ? -32.594 -10.859 8.039 1 37.75 97 PHE B C 1
ATOM 4620 O O . PHE B 1 97 ? -31.656 -10.336 8.617 1 37.75 97 PHE B O 1
ATOM 4627 N N . LEU B 1 98 ? -32.688 -12.07 7.707 1 37.06 98 LEU B N 1
ATOM 4628 C CA . LEU B 1 98 ? -31.484 -12.875 7.867 1 37.06 98 LEU B CA 1
ATOM 4629 C C . LEU B 1 98 ? -30.359 -12.336 6.988 1 37.06 98 LEU B C 1
ATOM 4631 O O . LEU B 1 98 ? -29.203 -12.328 7.398 1 37.06 98 LEU B O 1
ATOM 4635 N N . PHE B 1 99 ? -30.719 -11.945 5.844 1 36.88 99 PHE B N 1
ATOM 4636 C CA . PHE B 1 99 ? -29.766 -11.344 4.926 1 36.88 99 PHE B CA 1
ATOM 4637 C C . PHE B 1 99 ? -29.203 -10.047 5.496 1 36.88 99 PHE B C 1
ATOM 4639 O O . PHE B 1 99 ? -27.984 -9.844 5.512 1 36.88 99 PHE B O 1
ATOM 4646 N N . VAL B 1 100 ? -30.031 -9.195 5.895 1 36.88 100 VAL B N 1
ATOM 4647 C CA . VAL B 1 100 ? -29.578 -7.992 6.582 1 36.88 100 VAL B CA 1
ATOM 4648 C C . VAL B 1 100 ? -28.859 -8.383 7.875 1 36.88 100 VAL B C 1
ATOM 4650 O O . VAL B 1 100 ? -27.828 -7.809 8.219 1 36.88 100 VAL B O 1
ATOM 4653 N N . ALA B 1 101 ? -29.422 -9.32 8.484 1 35.19 101 ALA B N 1
ATOM 4654 C CA . ALA B 1 101 ? -28.797 -9.812 9.703 1 35.19 101 ALA B CA 1
ATOM 4655 C C . ALA B 1 101 ? -27.438 -10.445 9.406 1 35.19 101 ALA B C 1
ATOM 4657 O O . ALA B 1 101 ? -26.5 -10.281 10.18 1 35.19 101 ALA B O 1
ATOM 4658 N N . THR B 1 102 ? -27.344 -11.242 8.43 1 33.94 102 THR B N 1
ATOM 4659 C CA . THR B 1 102 ? -26.062 -11.836 8.094 1 33.94 102 THR B CA 1
ATOM 4660 C C . THR B 1 102 ? -25.062 -10.766 7.672 1 33.94 102 THR B C 1
ATOM 4662 O O . THR B 1 102 ? -23.875 -10.867 7.98 1 33.94 102 THR B O 1
ATOM 4665 N N . LEU B 1 103 ? -25.438 -9.898 6.879 1 34.44 103 LEU B N 1
ATOM 4666 C CA . LEU B 1 103 ? -24.531 -8.805 6.586 1 34.44 103 LEU B CA 1
ATOM 4667 C C . LEU B 1 103 ? -24.219 -8 7.848 1 34.44 103 LEU B C 1
ATOM 4669 O O . LEU B 1 103 ? -23.078 -7.562 8.047 1 34.44 103 LEU B O 1
ATOM 4673 N N . HIS B 1 104 ? -25.328 -7.629 8.641 1 31.39 104 HIS B N 1
ATOM 4674 C CA . HIS B 1 104 ? -25.172 -6.902 9.898 1 31.39 104 HIS B CA 1
ATOM 4675 C C . HIS B 1 104 ? -25.125 -7.859 11.078 1 31.39 104 HIS B C 1
ATOM 4677 O O . HIS B 1 104 ? -25.078 -7.426 12.234 1 31.39 104 HIS B O 1
ATOM 4683 N N . MET B 1 105 ? -25.234 -9.102 10.961 1 31.34 105 MET B N 1
ATOM 4684 C CA . MET B 1 105 ? -25.375 -10 12.102 1 31.34 105 MET B CA 1
ATOM 4685 C C . MET B 1 105 ? -24.234 -9.797 13.102 1 31.34 105 MET B C 1
ATOM 4687 O O . MET B 1 105 ? -24.188 -10.477 14.125 1 31.34 105 MET B O 1
ATOM 4691 N N . GLN B 1 106 ? -23.203 -9.234 12.836 1 28.31 106 GLN B N 1
ATOM 4692 C CA . GLN B 1 106 ? -22.453 -9.219 14.086 1 28.31 106 GLN B CA 1
ATOM 4693 C C . GLN B 1 106 ? -23.203 -8.438 15.164 1 28.31 106 GLN B C 1
ATOM 4695 O O . GLN B 1 106 ? -22.984 -8.656 16.359 1 28.31 106 GLN B O 1
ATOM 4700 N N . ARG B 1 107 ? -23.844 -7.23 14.961 1 29.42 107 ARG B N 1
ATOM 4701 C CA . ARG B 1 107 ? -24.344 -6.52 16.141 1 29.42 107 ARG B CA 1
ATOM 4702 C C . ARG B 1 107 ? -25.781 -6.926 16.438 1 29.42 107 ARG B C 1
ATOM 4704 O O . ARG B 1 107 ? -26.531 -7.332 15.547 1 29.42 107 ARG B O 1
ATOM 4711 N N . ILE B 1 108 ? -26.203 -7.145 17.812 1 28.7 108 ILE B N 1
ATOM 4712 C CA . ILE B 1 108 ? -27.406 -7.461 18.562 1 28.7 108 ILE B CA 1
ATOM 4713 C C . ILE B 1 108 ? -28.594 -6.695 17.969 1 28.7 108 ILE B C 1
ATOM 4715 O O . ILE B 1 108 ? -29.703 -7.234 17.875 1 28.7 108 ILE B O 1
ATOM 4719 N N . ALA B 1 109 ? -28.375 -5.469 17.516 1 30.88 109 ALA B N 1
ATOM 4720 C CA . ALA B 1 109 ? -29.469 -4.594 17.109 1 30.88 109 ALA B CA 1
ATOM 4721 C C . ALA B 1 109 ? -30.172 -5.129 15.859 1 30.88 109 ALA B C 1
ATOM 4723 O O . ALA B 1 109 ? -31.391 -5 15.711 1 30.88 109 ALA B O 1
ATOM 4724 N N . GLU B 1 110 ? -29.469 -5.941 15.055 1 33.28 110 GLU B N 1
ATOM 4725 C CA . GLU B 1 110 ? -30.047 -6.504 13.836 1 33.28 110 GLU B CA 1
ATOM 4726 C C . GLU B 1 110 ? -31.062 -7.59 14.156 1 33.28 110 GLU B C 1
ATOM 4728 O O . GLU B 1 110 ? -32.062 -7.727 13.461 1 33.28 110 GLU B O 1
ATOM 4733 N N . MET B 1 111 ? -30.844 -8.117 15.328 1 32.28 111 MET B N 1
ATOM 4734 C CA . MET B 1 111 ? -31.828 -9.109 15.758 1 32.28 111 MET B CA 1
ATOM 4735 C C . MET B 1 111 ? -33.156 -8.445 16.062 1 32.28 111 MET B C 1
ATOM 4737 O O . MET B 1 111 ? -34.219 -9 15.742 1 32.28 111 MET B O 1
ATOM 4741 N N . HIS B 1 112 ? -33.094 -7.238 16.625 1 31.33 112 HIS B N 1
ATOM 4742 C CA . HIS B 1 112 ? -34.344 -6.559 16.969 1 31.33 112 HIS B CA 1
ATOM 4743 C C . HIS B 1 112 ? -35.094 -6.086 15.727 1 31.33 112 HIS B C 1
ATOM 4745 O O . HIS B 1 112 ? -36.312 -6.199 15.641 1 31.33 112 HIS B O 1
ATOM 4751 N N . LEU B 1 113 ? -34.344 -5.609 14.727 1 35.31 113 LEU B N 1
ATOM 4752 C CA . LEU B 1 113 ? -34.938 -5.254 13.453 1 35.31 113 LEU B CA 1
ATOM 4753 C C . LEU B 1 113 ? -35.531 -6.488 12.766 1 35.31 113 LEU B C 1
ATOM 4755 O O . LEU B 1 113 ? -36.594 -6.422 12.148 1 35.31 113 LEU B O 1
ATOM 4759 N N . PHE B 1 114 ? -34.938 -7.531 13.156 1 38.03 114 PHE B N 1
ATOM 4760 C CA . PHE B 1 114 ? -35.375 -8.836 12.695 1 38.03 114 PHE B CA 1
ATOM 4761 C C . PHE B 1 114 ? -36.781 -9.156 13.266 1 38.03 114 PHE B C 1
ATOM 4763 O O . PHE B 1 114 ? -37.656 -9.578 12.531 1 38.03 114 PHE B O 1
ATOM 4770 N N . VAL B 1 115 ? -36.719 -8.891 14.422 1 33.78 115 VAL B N 1
ATOM 4771 C CA . VAL B 1 115 ? -37.969 -9.188 15.141 1 33.7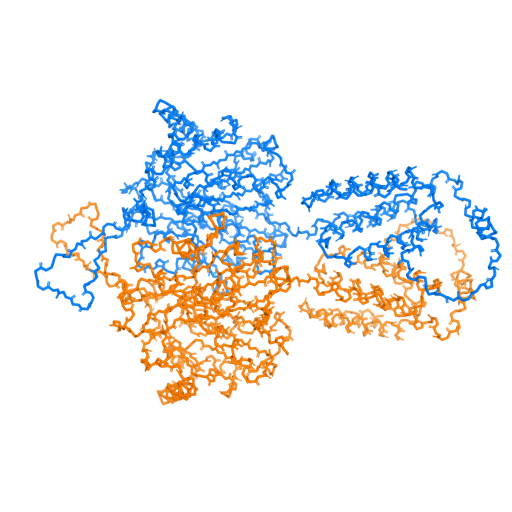8 115 VAL B CA 1
ATOM 4772 C C . VAL B 1 115 ? -39.062 -8.258 14.656 1 33.78 115 VAL B C 1
ATOM 4774 O O . VAL B 1 115 ? -40.219 -8.695 14.453 1 33.78 115 VAL B O 1
ATOM 4777 N N . ILE B 1 116 ? -38.656 -7.074 14.211 1 35.38 116 ILE B N 1
ATOM 4778 C CA . ILE B 1 116 ? -39.625 -6.109 13.734 1 35.38 116 ILE B CA 1
ATOM 4779 C C . ILE B 1 116 ? -40.094 -6.48 12.32 1 35.38 116 ILE B C 1
ATOM 4781 O O . ILE B 1 116 ? -41.281 -6.488 12.023 1 35.38 116 ILE B O 1
ATOM 4785 N N . LEU B 1 117 ? -39.094 -6.883 11.555 1 36.84 117 LEU B N 1
ATOM 4786 C CA . LEU B 1 117 ? -39.406 -7.227 10.172 1 36.84 117 LEU B CA 1
ATOM 4787 C C . LEU B 1 117 ? -40.188 -8.531 10.102 1 36.84 117 LEU B C 1
ATOM 4789 O O . LEU B 1 117 ? -41.125 -8.656 9.312 1 36.84 117 LEU B O 1
ATOM 4793 N N . ILE B 1 118 ? -39.781 -9.375 10.953 1 37.47 118 ILE B N 1
ATOM 4794 C CA . ILE B 1 118 ? -40.531 -10.609 11.078 1 37.47 118 ILE B CA 1
ATOM 4795 C C . ILE B 1 118 ? -41.969 -10.305 11.516 1 37.47 118 ILE B C 1
ATOM 4797 O O . ILE B 1 118 ? -42.938 -10.859 10.977 1 37.47 118 ILE B O 1
ATOM 4801 N N . ASN B 1 119 ? -42 -9.414 12.461 1 33.78 119 ASN B N 1
ATOM 4802 C CA . ASN B 1 119 ? -43.312 -9.055 12.961 1 33.78 119 ASN B CA 1
ATOM 4803 C C . ASN B 1 119 ? -44.156 -8.352 11.898 1 33.78 119 ASN B C 1
ATOM 4805 O O . ASN B 1 119 ? -45.344 -8.586 11.789 1 33.78 119 ASN B O 1
ATOM 4809 N N . TYR B 1 120 ? -43.469 -7.582 11.102 1 35.59 120 TYR B N 1
ATOM 4810 C CA . TYR B 1 120 ? -44.156 -6.906 10.016 1 35.59 120 TYR B CA 1
ATOM 4811 C C . TYR B 1 120 ? -44.531 -7.887 8.898 1 35.59 120 TYR B C 1
ATOM 4813 O O . TYR B 1 120 ? -45.594 -7.809 8.32 1 35.59 120 TYR B O 1
ATOM 4821 N N . GLY B 1 121 ? -43.562 -8.719 8.617 1 36.25 121 GLY B N 1
ATOM 4822 C CA . GLY B 1 121 ? -43.875 -9.781 7.676 1 36.25 121 GLY B CA 1
ATOM 4823 C C . GLY B 1 121 ? -45.031 -10.641 8.102 1 36.25 121 GLY B C 1
ATOM 4824 O O . GLY B 1 121 ? -45.906 -10.953 7.289 1 36.25 121 GLY B O 1
ATOM 4825 N N . LYS B 1 122 ? -45.031 -10.914 9.305 1 35.06 122 LYS B N 1
ATOM 4826 C CA . LYS B 1 122 ? -46.156 -11.688 9.852 1 35.06 122 LYS B CA 1
ATOM 4827 C C . LYS B 1 122 ? -47.469 -10.945 9.672 1 35.06 122 LYS B C 1
ATOM 4829 O O . LYS B 1 122 ? -48.469 -11.547 9.289 1 35.06 122 LYS B O 1
ATOM 4834 N N . LYS B 1 123 ? -47.406 -9.719 9.953 1 34.34 123 LYS B N 1
ATOM 4835 C CA . LYS B 1 123 ? -48.656 -8.945 9.859 1 34.34 123 LYS B CA 1
ATOM 4836 C C . LYS B 1 123 ? -49.062 -8.766 8.406 1 34.34 123 LYS B C 1
ATOM 4838 O O . LYS B 1 123 ? -50.25 -8.797 8.094 1 34.34 123 LYS B O 1
ATOM 4843 N N . ALA B 1 124 ? -48.062 -8.531 7.516 1 35.28 124 ALA B N 1
ATOM 4844 C CA . ALA B 1 124 ? -48.375 -8.414 6.094 1 35.28 124 ALA B CA 1
ATOM 4845 C C . ALA B 1 124 ? -48.938 -9.719 5.535 1 35.28 124 ALA B C 1
ATOM 4847 O O . ALA B 1 124 ? -49.844 -9.711 4.719 1 35.28 124 ALA B O 1
ATOM 4848 N N . LEU B 1 125 ? -48.312 -10.758 5.922 1 35.75 125 LEU B N 1
ATOM 4849 C CA . LEU B 1 125 ? -48.781 -12.078 5.523 1 35.75 125 LEU B CA 1
ATOM 4850 C C . LEU B 1 125 ? -50.188 -12.336 6.027 1 35.75 125 LEU B C 1
ATOM 4852 O O . LEU B 1 125 ? -50.969 -13.008 5.363 1 35.75 125 LEU B O 1
ATOM 4856 N N . ALA B 1 126 ? -50.438 -11.805 7.047 1 33.22 126 ALA B N 1
ATOM 4857 C CA . ALA B 1 126 ? -51.781 -12 7.562 1 33.22 126 ALA B CA 1
ATOM 4858 C C . ALA B 1 126 ? -52.812 -11.281 6.691 1 33.22 126 ALA B C 1
ATOM 4860 O O . ALA B 1 126 ? -54 -11.648 6.68 1 33.22 126 ALA B O 1
ATOM 4861 N N . ARG B 1 127 ? -52.375 -10.203 6.016 1 33.5 127 ARG B N 1
ATOM 4862 C CA . ARG B 1 127 ? -53.406 -9.469 5.316 1 33.5 127 ARG B CA 1
ATOM 4863 C C . ARG B 1 127 ? -53.562 -9.969 3.883 1 33.5 127 ARG B C 1
ATOM 4865 O O . ARG B 1 127 ? -54.406 -9.445 3.129 1 33.5 127 ARG B O 1
ATOM 4872 N N . ASP B 1 128 ? -53.562 -11.266 3.41 1 34.16 128 ASP B N 1
ATOM 4873 C CA . ASP B 1 128 ? -53.906 -12.031 2.223 1 34.16 128 ASP B CA 1
ATOM 4874 C C . ASP B 1 128 ? -53.781 -11.18 0.961 1 34.16 128 ASP B C 1
ATOM 4876 O O . ASP B 1 128 ? -54.406 -11.492 -0.067 1 34.16 128 ASP B O 1
ATOM 4880 N N . GLU B 1 129 ? -53.469 -9.867 0.924 1 35.31 129 GLU B N 1
ATOM 4881 C CA . GLU B 1 129 ? -53.656 -9.039 -0.267 1 35.31 129 GLU B CA 1
ATOM 4882 C C . GLU B 1 129 ? -52.469 -9.148 -1.208 1 35.31 129 GLU B C 1
ATOM 4884 O O . GLU B 1 129 ? -52.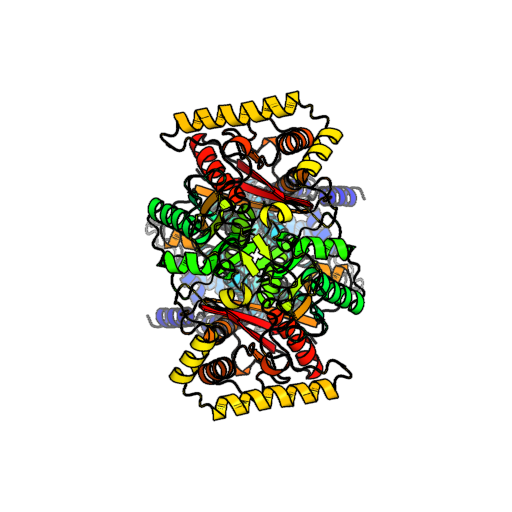5 -8.594 -2.309 1 35.31 129 GLU B O 1
ATOM 4889 N N . TYR B 1 130 ? -51.281 -9.523 -0.868 1 32.91 130 TYR B N 1
ATOM 4890 C CA . TYR B 1 130 ? -50.188 -9.414 -1.819 1 32.91 130 TYR B CA 1
ATOM 4891 C C . TYR B 1 130 ? -49.875 -10.766 -2.439 1 32.91 130 TYR B C 1
ATOM 4893 O O . TYR B 1 130 ? -49.844 -11.781 -1.745 1 32.91 130 TYR B O 1
ATOM 4901 N N . SER B 1 131 ? -50.219 -10.914 -3.766 1 33.5 131 SER B N 1
ATOM 4902 C CA . SER B 1 131 ? -49.969 -12.117 -4.559 1 33.5 131 SER B CA 1
ATOM 4903 C C . SER B 1 131 ? -48.5 -12.539 -4.5 1 33.5 131 SER B C 1
ATOM 4905 O O . SER B 1 131 ? -47.625 -11.727 -4.188 1 33.5 131 SER B O 1
ATOM 4907 N N . ASP B 1 132 ? -48.25 -13.859 -4.527 1 33.56 132 ASP B N 1
ATOM 4908 C CA . ASP B 1 132 ? -46.938 -14.484 -4.602 1 33.56 132 ASP B CA 1
ATOM 4909 C C . ASP B 1 132 ? -46.062 -13.781 -5.633 1 33.56 132 ASP B C 1
ATOM 4911 O O . ASP B 1 132 ? -44.875 -13.562 -5.391 1 33.56 132 ASP B O 1
ATOM 4915 N N . GLU B 1 133 ? -46.719 -13.453 -6.715 1 33.59 133 GLU B N 1
ATOM 4916 C CA . GLU B 1 133 ? -46 -12.844 -7.824 1 33.59 133 GLU B CA 1
ATOM 4917 C C . GLU B 1 133 ? -45.406 -11.484 -7.43 1 33.59 133 GLU B C 1
ATOM 4919 O O . GLU B 1 133 ? -44.281 -11.164 -7.766 1 33.59 133 GLU B O 1
ATOM 4924 N N . MET B 1 134 ? -46.188 -10.852 -6.684 1 32.94 134 MET B N 1
ATOM 4925 C CA . MET B 1 134 ? -45.75 -9.516 -6.293 1 32.94 134 MET B CA 1
ATOM 4926 C C . MET B 1 134 ? -44.625 -9.586 -5.266 1 32.94 134 MET B C 1
ATOM 4928 O O . MET B 1 134 ? -43.656 -8.797 -5.309 1 32.94 134 MET B O 1
ATOM 4932 N N . MET B 1 135 ? -44.75 -10.664 -4.52 1 33.41 135 MET B N 1
ATOM 4933 C CA . MET B 1 135 ? -43.719 -10.867 -3.502 1 33.41 135 MET B CA 1
ATOM 4934 C C . MET B 1 135 ? -42.406 -11.289 -4.137 1 33.41 135 MET B C 1
ATOM 4936 O O . MET B 1 135 ? -41.344 -10.805 -3.748 1 33.41 135 MET B O 1
ATOM 4940 N N . LEU B 1 136 ? -42.594 -12.195 -5.027 1 33.38 136 LEU B N 1
ATOM 4941 C CA . LEU B 1 136 ? -41.406 -12.609 -5.773 1 33.38 136 LEU B CA 1
ATOM 4942 C C . LEU B 1 136 ? -40.75 -11.414 -6.48 1 33.38 136 LEU B C 1
ATOM 4944 O O . LEU B 1 136 ? -39.531 -11.281 -6.496 1 33.38 136 LEU B O 1
ATOM 4948 N N . GLU B 1 137 ? -41.594 -10.688 -7.047 1 32.66 137 GLU B N 1
ATOM 4949 C CA . GLU B 1 137 ? -41.094 -9.5 -7.719 1 32.66 137 GLU B CA 1
ATOM 4950 C C . GLU B 1 137 ? -40.438 -8.547 -6.727 1 32.66 137 GLU B C 1
ATOM 4952 O O . GLU B 1 137 ? -39.469 -7.855 -7.07 1 32.66 137 GLU B O 1
ATOM 4957 N N . ALA B 1 138 ? -40.969 -8.695 -5.547 1 34.47 138 ALA B N 1
ATOM 4958 C CA . ALA B 1 138 ? -40.438 -7.809 -4.52 1 34.47 138 ALA B CA 1
ATOM 4959 C C . ALA B 1 138 ? -39.125 -8.352 -3.969 1 34.47 138 ALA B C 1
ATOM 4961 O O . ALA B 1 138 ? -38.219 -7.586 -3.627 1 34.47 138 ALA B O 1
ATOM 4962 N N . ILE B 1 139 ? -39.156 -9.672 -3.826 1 34.31 139 ILE B N 1
ATOM 4963 C CA . ILE B 1 139 ? -38 -10.344 -3.26 1 34.31 139 ILE B CA 1
ATOM 4964 C C . ILE B 1 139 ? -36.875 -10.375 -4.289 1 34.31 139 ILE B C 1
ATOM 4966 O O . ILE B 1 139 ? -35.688 -10.305 -3.93 1 34.31 139 ILE B O 1
ATOM 4970 N N . TYR B 1 140 ? -37.344 -10.578 -5.5 1 31.34 140 TYR B N 1
ATOM 4971 C CA . TYR B 1 140 ? -36.312 -10.648 -6.551 1 31.34 140 TYR B CA 1
ATOM 4972 C C . TYR B 1 140 ? -35.344 -9.484 -6.441 1 31.34 140 TYR B C 1
ATOM 4974 O O . TYR B 1 140 ? -34.125 -9.664 -6.578 1 31.34 140 TYR B O 1
ATOM 4982 N N . PRO B 1 141 ? -36.031 -8.383 -6.203 1 31.5 141 PRO B N 1
ATOM 4983 C CA . PRO B 1 141 ? -35.031 -7.324 -6.105 1 31.5 141 PRO B CA 1
ATOM 4984 C C . PRO B 1 141 ? -34.156 -7.441 -4.855 1 31.5 141 PRO B C 1
ATOM 4986 O O . PRO B 1 141 ? -33 -7 -4.855 1 31.5 141 PRO B O 1
ATOM 4989 N N . MET B 1 142 ? -34.75 -8.094 -3.846 1 31.89 142 MET B N 1
ATOM 4990 C CA . MET B 1 142 ? -33.938 -8.227 -2.633 1 31.89 142 MET B CA 1
ATOM 4991 C C . MET B 1 142 ? -32.719 -9.125 -2.871 1 31.89 142 MET B C 1
ATOM 4993 O O . MET B 1 142 ? -31.656 -8.906 -2.305 1 31.89 142 MET B O 1
ATOM 4997 N N . SER B 1 143 ? -33.031 -10.336 -3.439 1 30.39 143 SER B N 1
ATOM 4998 C CA . SER B 1 143 ? -31.875 -11.141 -3.836 1 30.39 143 SER B CA 1
ATOM 4999 C C . SER B 1 143 ? -30.844 -10.297 -4.586 1 30.39 143 SER B C 1
ATOM 5001 O O . SER B 1 143 ? -29.641 -10.539 -4.477 1 30.39 143 SER B O 1
ATOM 5003 N N . SER B 1 144 ? -31.422 -9.508 -5.363 1 30.17 144 SER B N 1
ATOM 5004 C CA . SER B 1 144 ? -30.484 -8.617 -6.059 1 30.17 144 SER B CA 1
ATOM 5005 C C . SER B 1 144 ? -29.766 -7.695 -5.086 1 30.17 144 SER B C 1
ATOM 5007 O O . SER B 1 144 ? -28.734 -7.121 -5.418 1 30.17 144 SER B O 1
ATOM 5009 N N . VAL B 1 145 ? -30.516 -7.531 -3.945 1 32.88 145 VAL B N 1
ATOM 5010 C CA . VAL B 1 145 ? -29.844 -6.684 -2.963 1 32.88 145 VAL B CA 1
ATOM 5011 C C . VAL B 1 145 ? -28.594 -7.383 -2.434 1 32.88 145 VAL B C 1
ATOM 5013 O O . VAL B 1 145 ? -27.625 -6.727 -2.059 1 32.88 145 VAL B O 1
ATOM 5016 N N . CYS B 1 146 ? -28.75 -8.742 -2.115 1 32.69 146 CYS B N 1
ATOM 5017 C CA . CYS B 1 146 ? -27.547 -9.469 -1.706 1 32.69 146 CYS B CA 1
ATOM 5018 C C . CYS B 1 146 ? -26.406 -9.227 -2.686 1 32.69 146 CYS B C 1
ATOM 5020 O O . CYS B 1 146 ? -25.25 -9.477 -2.361 1 32.69 146 CYS B O 1
ATOM 5022 N N . ASP B 1 147 ? -26.828 -9.188 -3.889 1 34.72 147 ASP B N 1
ATOM 5023 C CA . ASP B 1 147 ? -25.828 -8.844 -4.895 1 34.72 147 ASP B CA 1
ATOM 5024 C C . ASP B 1 147 ? -25.203 -7.492 -4.594 1 34.72 147 ASP B C 1
ATOM 5026 O O . ASP B 1 147 ? -24.672 -6.832 -5.496 1 34.72 147 ASP B O 1
ATOM 5030 N N . ILE B 1 148 ? -25.516 -6.996 -3.334 1 41.25 148 ILE B N 1
ATOM 5031 C CA . ILE B 1 148 ? -25.203 -5.605 -3.023 1 41.25 148 ILE B CA 1
ATOM 5032 C C . ILE B 1 148 ? -23.703 -5.434 -2.879 1 41.25 148 ILE B C 1
ATOM 5034 O O . ILE B 1 148 ? -23.188 -4.309 -2.857 1 41.25 148 ILE B O 1
ATOM 5038 N N . ILE B 1 149 ? -23.016 -6.496 -2.467 1 49.62 149 ILE B N 1
ATOM 5039 C CA . ILE B 1 149 ? -21.609 -6.102 -2.402 1 49.62 149 ILE B CA 1
ATOM 5040 C C . ILE B 1 149 ? -21.078 -5.875 -3.814 1 49.62 149 ILE B C 1
ATOM 5042 O O . ILE B 1 149 ? -21.156 -6.762 -4.668 1 49.62 149 ILE B O 1
ATOM 5046 N N . PRO B 1 150 ? -20.719 -4.711 -4.035 1 64.75 150 PRO B N 1
ATOM 5047 C CA . PRO B 1 150 ? -20.188 -4.441 -5.367 1 64.75 150 PRO B CA 1
ATOM 5048 C C . PRO B 1 150 ? -19.141 -5.469 -5.797 1 64.75 150 PRO B C 1
ATOM 5050 O O . PRO B 1 150 ? -18.438 -6.031 -4.953 1 64.75 150 PRO B O 1
ATOM 5053 N N . SER B 1 151 ? -19.312 -5.895 -7.012 1 88.12 151 SER B N 1
ATOM 5054 C CA . SER B 1 151 ? -18.359 -6.836 -7.586 1 88.12 151 SER B CA 1
ATOM 5055 C C . SER B 1 151 ? -17.156 -6.105 -8.188 1 88.12 151 SER B C 1
ATOM 5057 O O . SER B 1 151 ? -17.281 -4.965 -8.633 1 88.12 151 SER B O 1
ATOM 5059 N N . VAL B 1 152 ? -16.031 -6.719 -8.016 1 97.38 152 VAL B N 1
ATOM 5060 C CA . VAL B 1 152 ? -14.797 -6.234 -8.633 1 97.38 152 VAL B CA 1
ATOM 5061 C C . VAL B 1 152 ? -14.383 -7.168 -9.766 1 97.38 152 VAL B C 1
ATOM 5063 O O . VAL B 1 152 ? -14.383 -8.391 -9.602 1 97.38 152 VAL B O 1
ATOM 5066 N N . PHE B 1 153 ? -14.031 -6.609 -10.938 1 98.31 153 PHE B N 1
ATOM 5067 C CA . PHE B 1 153 ? -13.734 -7.406 -12.117 1 98.31 153 PHE B CA 1
ATOM 5068 C C . PHE B 1 153 ? -12.344 -7.074 -12.664 1 98.31 153 PHE B C 1
ATOM 5070 O O . PHE B 1 153 ? -11.891 -5.934 -12.555 1 98.31 153 PHE B O 1
ATOM 5077 N N . ILE B 1 154 ? -11.719 -8.094 -13.141 1 98.69 154 ILE B N 1
ATOM 5078 C CA . ILE B 1 154 ? -10.602 -7.879 -14.047 1 98.69 154 ILE B CA 1
ATOM 5079 C C . ILE B 1 154 ? -11.109 -7.77 -15.477 1 98.69 154 ILE B C 1
ATOM 5081 O O . ILE B 1 154 ? -11.797 -8.672 -15.969 1 98.69 154 ILE B O 1
ATOM 5085 N N . VAL B 1 155 ? -10.758 -6.703 -16.219 1 98.38 155 VAL B N 1
ATOM 5086 C CA . VAL B 1 155 ? -11.305 -6.508 -17.562 1 98.38 155 VAL B CA 1
ATOM 5087 C C . VAL B 1 155 ? -10.18 -6.574 -18.594 1 98.38 155 VAL B C 1
ATOM 5089 O O . VAL B 1 155 ? -10.438 -6.594 -19.797 1 98.38 155 VAL B O 1
ATOM 5092 N N . GLY B 1 156 ? -8.977 -6.602 -18.156 1 98 156 GLY B N 1
ATOM 5093 C CA . GLY B 1 156 ? -7.789 -6.766 -18.969 1 98 156 GLY B CA 1
ATOM 5094 C C . GLY B 1 156 ? -6.578 -7.223 -18.188 1 98 156 GLY B C 1
ATOM 5095 O O . GLY B 1 156 ? -6.426 -6.875 -17.016 1 98 156 GLY B O 1
ATOM 5096 N N . ALA B 1 157 ? -5.699 -7.973 -18.828 1 98 157 ALA B N 1
ATOM 5097 C CA . ALA B 1 157 ? -4.496 -8.5 -18.172 1 98 157 ALA B CA 1
ATOM 5098 C C . ALA B 1 157 ? -3.416 -8.812 -19.203 1 98 157 ALA B C 1
ATOM 5100 O O . ALA B 1 157 ? -3.648 -9.578 -20.141 1 98 157 ALA B O 1
ATOM 5101 N N . LYS B 1 158 ? -2.277 -8.18 -19.016 1 97.5 158 LYS B N 1
ATOM 5102 C CA . LYS B 1 158 ? -1.148 -8.398 -19.906 1 97.5 158 LYS B CA 1
ATOM 5103 C C . LYS B 1 158 ? 0.172 -8.391 -19.141 1 97.5 158 LYS B C 1
ATOM 5105 O O . LYS B 1 158 ? 0.25 -7.848 -18.031 1 97.5 158 LYS B O 1
ATOM 5110 N N . ARG B 1 159 ? 1.15 -8.977 -19.703 1 96 159 ARG B N 1
ATOM 5111 C CA . ARG B 1 159 ? 2.492 -8.961 -19.141 1 96 159 ARG B CA 1
ATOM 5112 C C . ARG B 1 159 ? 3.549 -8.781 -20.219 1 96 159 ARG B C 1
ATOM 5114 O O . ARG B 1 159 ? 3.287 -9.047 -21.391 1 96 159 ARG B O 1
ATOM 5121 N N . THR B 1 160 ? 4.68 -8.312 -19.828 1 95.88 160 THR B N 1
ATOM 5122 C CA . THR B 1 160 ? 5.848 -8.375 -20.703 1 95.88 160 THR B CA 1
ATOM 5123 C C . THR B 1 160 ? 6.418 -9.789 -20.75 1 95.88 160 THR B C 1
ATOM 5125 O O . THR B 1 160 ? 6.07 -10.633 -19.906 1 95.88 160 THR B O 1
ATOM 5128 N N . ALA B 1 161 ? 7.277 -9.992 -21.766 1 92.06 161 ALA B N 1
ATOM 5129 C CA . ALA B 1 161 ? 8.148 -11.156 -21.594 1 92.06 161 ALA B CA 1
ATOM 5130 C C . ALA B 1 161 ? 8.992 -11.023 -20.328 1 92.06 161 ALA B C 1
ATOM 5132 O O . ALA B 1 161 ? 9.273 -9.914 -19.875 1 92.06 161 ALA B O 1
ATOM 5133 N N . PHE B 1 162 ? 9.203 -12.117 -19.688 1 92.81 162 PHE B N 1
ATOM 5134 C CA . PHE B 1 162 ? 10.156 -12.086 -18.594 1 92.81 162 PHE B CA 1
ATOM 5135 C C . PHE B 1 162 ? 11.562 -12.406 -19.078 1 92.81 162 PHE B C 1
ATOM 5137 O O . PHE B 1 162 ? 11.773 -13.414 -19.75 1 92.81 162 PHE B O 1
ATOM 5144 N N . GLY B 1 163 ? 12.438 -11.477 -18.859 1 91.69 163 GLY B N 1
ATOM 5145 C CA . GLY B 1 163 ? 13.812 -11.625 -19.297 1 91.69 163 GLY B CA 1
ATOM 5146 C C . GLY B 1 163 ? 14.727 -12.227 -18.25 1 91.69 163 GLY B C 1
ATOM 5147 O O . GLY B 1 163 ? 14.562 -11.953 -17.047 1 91.69 163 GLY B O 1
ATOM 5148 N N . THR B 1 164 ? 15.703 -12.984 -18.703 1 89.88 164 THR B N 1
ATOM 5149 C CA . THR B 1 164 ? 16.688 -13.57 -17.812 1 89.88 164 THR B CA 1
ATOM 5150 C C . THR B 1 164 ? 17.641 -12.5 -17.281 1 89.88 164 THR B C 1
ATOM 5152 O O . THR B 1 164 ? 17.766 -11.422 -17.875 1 89.88 164 THR B O 1
ATOM 5155 N N . TYR B 1 165 ? 18.328 -12.93 -16.219 1 89.69 165 TYR B N 1
ATOM 5156 C CA . TYR B 1 165 ? 19.312 -12.055 -15.602 1 89.69 165 TYR B CA 1
ATOM 5157 C C . TYR B 1 165 ? 20.375 -11.633 -16.594 1 89.69 165 TYR B C 1
ATOM 5159 O O . TYR B 1 165 ? 21.062 -12.477 -17.188 1 89.69 165 TYR B O 1
ATOM 5167 N N . GLY B 1 166 ? 20.438 -10.289 -16.781 1 90.94 166 GLY B N 1
ATOM 5168 C CA . GLY B 1 166 ? 21.406 -9.766 -17.719 1 90.94 166 GLY B CA 1
ATOM 5169 C C . GLY B 1 166 ? 21.016 -9.969 -19.172 1 90.94 166 GLY B C 1
ATOM 5170 O O . GLY B 1 166 ? 21.812 -9.75 -20.078 1 90.94 166 GLY B O 1
ATOM 5171 N N . GLY B 1 167 ? 19.797 -10.336 -19.406 1 91 167 GLY B N 1
ATOM 5172 C CA . GLY B 1 167 ? 19.359 -10.664 -20.75 1 91 167 GLY B CA 1
ATOM 5173 C C . GLY B 1 167 ? 18.812 -9.469 -21.5 1 91 167 GLY B C 1
ATOM 5174 O O . GLY B 1 167 ? 19.328 -8.359 -21.359 1 91 167 GLY B O 1
ATOM 5175 N N . SER B 1 168 ? 17.859 -9.68 -22.359 1 89.81 168 SER B N 1
ATOM 5176 C CA . SER B 1 168 ? 17.406 -8.719 -23.359 1 89.81 168 SER B CA 1
ATOM 5177 C C . SER B 1 168 ? 16.703 -7.531 -22.719 1 89.81 168 SER B C 1
ATOM 5179 O O . SER B 1 168 ? 16.641 -6.449 -23.297 1 89.81 168 SER B O 1
ATOM 5181 N N . LEU B 1 169 ? 16.234 -7.664 -21.516 1 92.88 169 LEU B N 1
ATOM 5182 C CA . LEU B 1 169 ? 15.445 -6.605 -20.891 1 92.88 169 LEU B CA 1
ATOM 5183 C C . LEU B 1 169 ? 16.297 -5.793 -19.922 1 92.88 169 LEU B C 1
ATOM 5185 O O . LEU B 1 169 ? 15.805 -4.848 -19.297 1 92.88 169 LEU B O 1
ATOM 5189 N N . LYS B 1 170 ? 17.547 -6.066 -19.766 1 92.5 170 LYS B N 1
ATOM 5190 C CA . LYS B 1 170 ? 18.422 -5.492 -18.75 1 92.5 170 LYS B CA 1
ATOM 5191 C C . LYS B 1 170 ? 18.531 -3.979 -18.906 1 92.5 170 LYS B C 1
ATOM 5193 O O . LYS B 1 170 ? 18.844 -3.271 -17.938 1 92.5 170 LYS B O 1
ATOM 5198 N N . ASN B 1 171 ? 18.234 -3.404 -20.125 1 93.44 171 ASN B N 1
ATOM 5199 C CA . ASN B 1 171 ? 18.438 -1.982 -20.375 1 93.44 171 ASN B CA 1
ATOM 5200 C C . ASN B 1 171 ? 17.156 -1.182 -20.203 1 93.44 171 ASN B C 1
ATOM 5202 O O . ASN B 1 171 ? 17.141 0.034 -20.406 1 93.44 171 ASN B O 1
ATOM 5206 N N . PHE B 1 172 ? 16.109 -1.798 -19.828 1 96.44 172 PHE B N 1
ATOM 5207 C CA . PHE B 1 172 ? 14.844 -1.133 -19.516 1 96.44 172 PHE B CA 1
ATOM 5208 C C . PHE B 1 172 ? 14.625 -1.053 -18.016 1 96.44 172 PHE B C 1
ATOM 5210 O O . PHE B 1 172 ? 14.797 -2.045 -17.297 1 96.44 172 PHE B O 1
ATOM 5217 N N . THR B 1 173 ? 14.344 0.144 -17.5 1 97 173 THR B N 1
ATOM 5218 C CA . THR B 1 173 ? 14.055 0.277 -16.078 1 97 173 THR B CA 1
ATOM 5219 C C . THR B 1 173 ? 12.75 -0.424 -15.719 1 97 173 THR B C 1
ATOM 5221 O O . THR B 1 173 ? 11.961 -0.766 -16.594 1 97 173 THR B O 1
ATOM 5224 N N . ALA B 1 174 ? 12.586 -0.689 -14.422 1 98.12 174 ALA B N 1
ATOM 5225 C CA . ALA B 1 174 ? 11.312 -1.246 -13.969 1 98.12 174 ALA B CA 1
ATOM 5226 C C . ALA B 1 174 ? 10.141 -0.367 -14.398 1 98.12 174 ALA B C 1
ATOM 5228 O O . ALA B 1 174 ? 9.055 -0.87 -14.688 1 98.12 174 ALA B O 1
ATOM 5229 N N . ILE B 1 175 ? 10.297 0.973 -14.453 1 98.38 175 ILE B N 1
ATOM 5230 C CA . ILE B 1 175 ? 9.25 1.909 -14.859 1 98.38 175 ILE B CA 1
ATOM 5231 C C . ILE B 1 175 ? 8.945 1.722 -16.344 1 98.38 175 ILE B C 1
ATOM 5233 O O . ILE B 1 175 ? 7.777 1.729 -16.75 1 98.38 175 ILE B O 1
ATOM 5237 N N . ASP B 1 176 ? 10.016 1.533 -17.172 1 98.31 176 ASP B N 1
ATOM 5238 C CA . ASP B 1 176 ? 9.82 1.241 -18.594 1 98.31 176 ASP B CA 1
ATOM 5239 C C . ASP B 1 176 ? 8.977 -0.019 -18.781 1 98.31 176 ASP B C 1
ATOM 5241 O O . ASP B 1 176 ? 8.031 -0.026 -19.578 1 98.31 176 ASP B O 1
ATOM 5245 N N . LEU B 1 177 ? 9.375 -1.039 -18.094 1 98.56 177 LEU B N 1
ATOM 5246 C CA . LEU B 1 177 ? 8.68 -2.318 -18.234 1 98.56 177 LEU B CA 1
ATOM 5247 C C . LEU B 1 177 ? 7.223 -2.193 -17.812 1 98.56 177 LEU B C 1
ATOM 5249 O O . LEU B 1 177 ? 6.336 -2.766 -18.453 1 98.56 177 LEU B O 1
ATOM 5253 N N . ALA B 1 178 ? 7.012 -1.478 -16.688 1 98.81 178 ALA B N 1
ATOM 5254 C CA . ALA B 1 178 ? 5.645 -1.239 -16.234 1 98.81 178 ALA B CA 1
ATOM 5255 C C . ALA B 1 178 ? 4.84 -0.477 -17.281 1 98.81 178 ALA B C 1
ATOM 5257 O O . ALA B 1 178 ? 3.658 -0.76 -17.5 1 98.81 178 ALA B O 1
ATOM 5258 N N . GLU B 1 179 ? 5.43 0.526 -17.891 1 98.62 179 GLU B N 1
ATOM 5259 C CA . GLU B 1 179 ? 4.773 1.282 -18.953 1 98.62 179 GLU B CA 1
ATOM 5260 C C . GLU B 1 179 ? 4.41 0.378 -20.125 1 98.62 179 GLU B C 1
ATOM 5262 O O . GLU B 1 179 ? 3.318 0.495 -20.703 1 98.62 179 GLU B O 1
ATOM 5267 N N . PHE B 1 180 ? 5.352 -0.52 -20.531 1 98.56 180 PHE B N 1
ATOM 5268 C CA . PHE B 1 180 ? 5.09 -1.445 -21.625 1 98.56 180 PHE B CA 1
ATOM 5269 C C . PHE B 1 180 ? 3.887 -2.324 -21.312 1 98.56 180 PHE B C 1
ATOM 5271 O O . PHE B 1 180 ? 2.99 -2.477 -22.156 1 98.56 180 PHE B O 1
ATOM 5278 N N . ALA B 1 181 ? 3.863 -2.9 -20.141 1 98.56 181 ALA B N 1
ATOM 5279 C CA . ALA B 1 181 ? 2.756 -3.77 -19.75 1 98.56 181 ALA B CA 1
ATOM 5280 C C . ALA B 1 181 ? 1.442 -2.994 -19.688 1 98.56 181 ALA B C 1
ATOM 5282 O O . ALA B 1 181 ? 0.406 -3.48 -20.141 1 98.56 181 ALA B O 1
ATOM 5283 N N . GLY B 1 182 ? 1.483 -1.774 -19.078 1 98.75 182 GLY B N 1
ATOM 5284 C CA . GLY B 1 182 ? 0.301 -0.933 -18.984 1 98.75 182 GLY B CA 1
ATOM 5285 C C . GLY B 1 182 ? -0.248 -0.543 -20.344 1 98.75 182 GLY B C 1
ATOM 5286 O O . GLY B 1 182 ? -1.459 -0.595 -20.578 1 98.75 182 GLY B O 1
ATOM 5287 N N . ARG B 1 183 ? 0.623 -0.132 -21.234 1 98.69 183 ARG B N 1
ATOM 5288 C CA . ARG B 1 183 ? 0.212 0.231 -22.578 1 98.69 183 ARG B CA 1
ATOM 5289 C C . ARG B 1 183 ? -0.419 -0.957 -23.297 1 98.69 183 ARG B C 1
ATOM 5291 O O . ARG B 1 183 ? -1.377 -0.793 -24.062 1 98.69 183 ARG B O 1
ATOM 5298 N N . ALA B 1 184 ? 0.179 -2.111 -23.141 1 98.25 184 ALA B N 1
ATOM 5299 C CA . ALA B 1 184 ? -0.32 -3.318 -23.797 1 98.25 184 ALA B CA 1
ATOM 5300 C C . ALA B 1 184 ? -1.744 -3.635 -23.359 1 98.25 184 ALA B C 1
ATOM 5302 O O . ALA B 1 184 ? -2.594 -3.996 -24.172 1 98.25 184 ALA B O 1
ATOM 5303 N N . VAL B 1 185 ? -2.01 -3.529 -22.078 1 98.25 185 VAL B N 1
ATOM 5304 C CA . VAL B 1 185 ? -3.33 -3.908 -21.578 1 98.25 185 VAL B CA 1
ATOM 5305 C C . VAL B 1 185 ? -4.355 -2.855 -21.984 1 98.25 185 VAL B C 1
ATOM 5307 O O . VAL B 1 185 ? -5.512 -3.186 -22.281 1 98.25 185 VAL B O 1
ATOM 5310 N N . LEU B 1 186 ? -4.004 -1.578 -21.969 1 98.25 186 LEU B N 1
ATOM 5311 C CA . LEU B 1 186 ? -4.902 -0.526 -22.438 1 98.25 186 LEU B CA 1
ATOM 5312 C C . LEU B 1 186 ? -5.262 -0.727 -23.906 1 98.25 186 LEU B C 1
ATOM 5314 O O . LEU B 1 186 ? -6.426 -0.602 -24.281 1 98.25 186 LEU B O 1
ATOM 5318 N N . ASN B 1 187 ? -4.285 -1.075 -24.688 1 97.62 187 ASN B N 1
ATOM 5319 C CA . ASN B 1 187 ? -4.496 -1.291 -26.125 1 97.62 187 ASN B CA 1
ATOM 5320 C C . ASN B 1 187 ? -5.367 -2.516 -26.375 1 97.62 187 ASN B C 1
ATOM 5322 O O . ASN B 1 187 ? -6.27 -2.475 -27.219 1 97.62 187 ASN B O 1
ATOM 5326 N N . GLU B 1 188 ? -5.09 -3.572 -25.703 1 94.31 188 GLU B N 1
ATOM 5327 C CA . GLU B 1 188 ? -5.836 -4.812 -25.906 1 94.31 188 GLU B CA 1
ATOM 5328 C C . GLU B 1 188 ? -7.324 -4.613 -25.625 1 94.31 188 GLU B C 1
ATOM 5330 O O . GLU B 1 188 ? -8.172 -5.223 -26.281 1 94.31 188 GLU B O 1
ATOM 5335 N N . THR B 1 189 ? -7.59 -3.816 -24.672 1 95.12 189 THR B N 1
ATOM 5336 C CA . THR B 1 189 ? -8.969 -3.629 -24.25 1 95.12 189 THR B CA 1
ATOM 5337 C C . THR B 1 189 ? -9.57 -2.387 -24.891 1 95.12 189 THR B C 1
ATOM 5339 O O . THR B 1 189 ? -10.734 -2.047 -24.641 1 95.12 189 THR B O 1
ATOM 5342 N N . ASN B 1 190 ? -8.812 -1.658 -25.656 1 96.44 190 ASN B N 1
ATOM 5343 C CA . ASN B 1 190 ? -9.227 -0.395 -26.25 1 96.44 190 ASN B CA 1
ATOM 5344 C C . ASN B 1 190 ? -9.742 0.583 -25.203 1 96.44 190 ASN B C 1
ATOM 5346 O O . ASN B 1 190 ? -10.789 1.207 -25.375 1 96.44 190 ASN B O 1
ATOM 5350 N N . THR B 1 191 ? -9.109 0.587 -24.141 1 97.31 191 THR B N 1
ATOM 5351 C CA . THR B 1 191 ? -9.453 1.482 -23.047 1 97.31 191 THR B CA 1
ATOM 5352 C C . THR B 1 191 ? -8.68 2.795 -23.156 1 97.31 191 THR B C 1
ATOM 5354 O O . THR B 1 191 ? -7.457 2.793 -23.281 1 97.31 191 THR B O 1
ATOM 5357 N N . LYS B 1 192 ? -9.406 3.902 -23.062 1 97.69 192 LYS B N 1
ATOM 5358 C CA . LYS B 1 192 ? -8.75 5.203 -23 1 97.69 192 LYS B CA 1
ATOM 5359 C C . LYS B 1 192 ? -8.141 5.461 -21.625 1 97.69 192 LYS B C 1
ATOM 5361 O O . LYS B 1 192 ? -8.812 5.27 -20.609 1 97.69 192 LYS B O 1
ATOM 5366 N N . PRO B 1 193 ? -6.918 5.895 -21.547 1 98.25 193 PRO B N 1
ATOM 5367 C CA . PRO B 1 193 ? -6.285 6.152 -20.25 1 98.25 193 PRO B CA 1
ATOM 5368 C C . PRO B 1 193 ? -7.059 7.16 -19.406 1 98.25 193 PRO B C 1
ATOM 5370 O O . PRO B 1 193 ? -6.98 7.129 -18.188 1 98.25 193 PRO B O 1
ATOM 5373 N N . GLU B 1 194 ? -7.816 8.062 -20.016 1 97.62 194 GLU B N 1
ATOM 5374 C CA . GLU B 1 194 ? -8.578 9.102 -19.328 1 97.62 194 GLU B CA 1
ATOM 5375 C C . GLU B 1 194 ? -9.625 8.492 -18.406 1 97.62 194 GLU B C 1
ATOM 5377 O O . GLU B 1 194 ? -10.109 9.156 -17.484 1 97.62 194 GLU B O 1
ATOM 5382 N N . CYS B 1 195 ? -9.953 7.238 -18.641 1 97.56 195 CYS B N 1
ATOM 5383 C CA . CYS B 1 195 ? -10.977 6.562 -17.844 1 97.56 195 CYS B CA 1
ATOM 5384 C C . CYS B 1 195 ? -10.414 6.066 -16.531 1 97.56 195 CYS B C 1
ATOM 5386 O O . CYS B 1 195 ? -11.172 5.754 -15.602 1 97.56 195 CYS B O 1
ATOM 5388 N N . ILE B 1 196 ? -9.117 6.012 -16.406 1 98.56 196 ILE B N 1
ATOM 5389 C CA . ILE B 1 196 ? -8.461 5.477 -15.211 1 98.56 196 ILE B CA 1
ATOM 5390 C C . ILE B 1 196 ? -8.461 6.527 -14.109 1 98.56 196 ILE B C 1
ATOM 5392 O O . ILE B 1 196 ? -8.07 7.676 -14.336 1 98.56 196 ILE B O 1
ATOM 5396 N N . ASP B 1 197 ? -8.852 6.105 -12.914 1 97.81 197 ASP B N 1
ATOM 5397 C CA . ASP B 1 197 ? -8.93 7.117 -11.867 1 97.81 197 ASP B CA 1
ATOM 5398 C C . ASP B 1 197 ? -7.953 6.82 -10.734 1 97.81 197 ASP B C 1
ATOM 5400 O O . ASP B 1 197 ? -7.879 7.566 -9.758 1 97.81 197 ASP B O 1
ATOM 5404 N N . HIS B 1 198 ? -7.195 5.727 -10.82 1 98.75 198 HIS B N 1
ATOM 5405 C CA . HIS B 1 198 ? -6.125 5.434 -9.875 1 98.75 198 HIS B CA 1
ATOM 5406 C C . HIS B 1 198 ? -5.113 4.465 -10.477 1 98.75 198 HIS B C 1
ATOM 5408 O O . HIS B 1 198 ? -5.461 3.639 -11.32 1 98.75 198 HIS B O 1
ATOM 5414 N N . VAL B 1 199 ? -3.848 4.602 -10.148 1 98.94 199 VAL B N 1
ATOM 5415 C CA . VAL B 1 199 ? -2.77 3.727 -10.594 1 98.94 199 VAL B CA 1
ATOM 5416 C C . VAL B 1 199 ? -2.072 3.105 -9.391 1 98.94 199 VAL B C 1
ATOM 5418 O O . VAL B 1 199 ? -1.643 3.816 -8.477 1 98.94 199 VAL B O 1
ATOM 5421 N N . ILE B 1 200 ? -1.966 1.762 -9.352 1 98.94 200 ILE B N 1
ATOM 5422 C CA . ILE B 1 200 ? -1.302 1.06 -8.258 1 98.94 200 ILE B CA 1
ATOM 5423 C C . ILE B 1 200 ? -0.275 0.08 -8.82 1 98.94 200 ILE B C 1
ATOM 5425 O O . ILE B 1 200 ? -0.619 -0.808 -9.602 1 98.94 200 ILE B O 1
ATOM 5429 N N . PHE B 1 201 ? 0.977 0.184 -8.438 1 98.94 201 PHE B N 1
ATOM 5430 C CA . PHE B 1 201 ? 2.012 -0.738 -8.883 1 98.94 201 PHE B CA 1
ATOM 5431 C C . PHE B 1 201 ? 2.852 -1.227 -7.711 1 98.94 201 PHE B C 1
ATOM 5433 O O . PHE B 1 201 ? 3.148 -0.46 -6.793 1 98.94 201 PHE B O 1
ATOM 5440 N N . GLY B 1 202 ? 3.184 -2.508 -7.746 1 98.75 202 GLY B N 1
ATOM 5441 C CA . GLY B 1 202 ? 4.117 -3.094 -6.801 1 98.75 202 GLY B CA 1
ATOM 5442 C C . GLY B 1 202 ? 5.555 -3.08 -7.289 1 98.75 202 GLY B C 1
ATOM 5443 O O . GLY B 1 202 ? 5.809 -3.266 -8.484 1 98.75 202 GLY B O 1
ATOM 5444 N N . ASN B 1 203 ? 6.449 -2.855 -6.438 1 98.5 203 ASN B N 1
ATOM 5445 C CA . ASN B 1 203 ? 7.891 -2.891 -6.664 1 98.5 203 ASN B CA 1
ATOM 5446 C C . ASN B 1 203 ? 8.648 -3.271 -5.395 1 98.5 203 ASN B C 1
ATOM 5448 O O . ASN B 1 203 ? 8.32 -2.801 -4.305 1 98.5 203 ASN B O 1
ATOM 5452 N N . VAL B 1 204 ? 9.633 -4.148 -5.543 1 97.69 204 VAL B N 1
ATOM 5453 C CA . VAL B 1 204 ? 10.328 -4.641 -4.359 1 97.69 204 VAL B CA 1
ATOM 5454 C C . VAL B 1 204 ? 11.68 -3.943 -4.23 1 97.69 204 VAL B C 1
ATOM 5456 O O . VAL B 1 204 ? 11.977 -3.33 -3.203 1 97.69 204 VAL B O 1
ATOM 5459 N N . ILE B 1 205 ? 12.469 -3.996 -5.309 1 95.62 205 ILE B N 1
ATOM 5460 C CA . ILE B 1 205 ? 13.82 -3.441 -5.277 1 95.62 205 ILE B CA 1
ATOM 5461 C C . ILE B 1 205 ? 13.852 -2.121 -6.043 1 95.62 205 ILE B C 1
ATOM 5463 O O . ILE B 1 205 ? 13.445 -2.059 -7.207 1 95.62 205 ILE B O 1
ATOM 5467 N N . GLN B 1 206 ? 14.336 -1.103 -5.375 1 94.81 206 GLN B N 1
ATOM 5468 C CA . GLN B 1 206 ? 14.484 0.187 -6.043 1 94.81 206 GLN B CA 1
ATOM 5469 C C . GLN B 1 206 ? 15.742 0.218 -6.91 1 94.81 206 GLN B C 1
ATOM 5471 O O . GLN B 1 206 ? 16.781 0.716 -6.48 1 94.81 206 GLN B O 1
ATOM 5476 N N . SER B 1 207 ? 15.578 -0.183 -8.188 1 93.38 207 SER B N 1
ATOM 5477 C CA . SER B 1 207 ? 16.734 -0.437 -9.047 1 93.38 207 SER B CA 1
ATOM 5478 C C . SER B 1 207 ? 17.047 0.778 -9.906 1 93.38 207 SER B C 1
ATOM 5480 O O . SER B 1 207 ? 18.125 0.847 -10.516 1 93.38 207 SER B O 1
ATOM 5482 N N . SER B 1 208 ? 16.156 1.724 -10 1 91.38 208 SER B N 1
ATOM 5483 C CA . SER B 1 208 ? 16.422 2.93 -10.773 1 91.38 208 SER B CA 1
ATOM 5484 C C . SER B 1 208 ? 16.328 4.18 -9.906 1 91.38 208 SER B C 1
ATOM 5486 O O . SER B 1 208 ? 15.797 4.133 -8.797 1 91.38 208 SER B O 1
ATOM 5488 N N . VAL B 1 209 ? 16.812 5.246 -10.406 1 86.5 209 VAL B N 1
ATOM 5489 C CA . VAL B 1 209 ? 16.922 6.492 -9.656 1 86.5 209 VAL B CA 1
ATOM 5490 C C . VAL B 1 209 ? 15.531 7.035 -9.336 1 86.5 209 VAL B C 1
ATOM 5492 O O . VAL B 1 209 ? 15.328 7.66 -8.289 1 86.5 209 VAL B O 1
ATOM 5495 N N . ASP B 1 210 ? 14.578 6.793 -10.172 1 92.25 210 ASP B N 1
ATOM 5496 C CA . ASP B 1 210 ? 13.234 7.34 -10.008 1 92.25 210 ASP B CA 1
ATOM 5497 C C . ASP B 1 210 ? 12.266 6.281 -9.477 1 92.25 210 ASP B C 1
ATOM 5499 O O . ASP B 1 210 ? 11.055 6.387 -9.664 1 92.25 210 ASP B O 1
ATOM 5503 N N . ALA B 1 211 ? 12.836 5.27 -8.82 1 94.88 211 ALA B N 1
ATOM 5504 C CA . ALA B 1 211 ? 12.039 4.137 -8.352 1 94.88 211 ALA B CA 1
ATOM 5505 C C . ALA B 1 211 ? 10.953 4.598 -7.391 1 94.88 211 ALA B C 1
ATOM 5507 O O . ALA B 1 211 ? 9.859 4.016 -7.355 1 94.88 211 ALA B O 1
ATOM 5508 N N . ILE B 1 212 ? 11.18 5.66 -6.602 1 95.75 212 ILE B N 1
ATOM 5509 C CA . ILE B 1 212 ? 10.219 6.086 -5.594 1 95.75 212 ILE B CA 1
ATOM 5510 C C . ILE B 1 212 ? 8.984 6.672 -6.273 1 95.75 212 ILE B C 1
ATOM 5512 O O . ILE B 1 212 ? 7.91 6.758 -5.664 1 95.75 212 ILE B O 1
ATOM 5516 N N . TYR B 1 213 ? 9.062 7.074 -7.594 1 97.31 213 TYR B N 1
ATOM 5517 C CA . TYR B 1 213 ? 7.98 7.695 -8.352 1 97.31 213 TYR B CA 1
ATOM 5518 C C . TYR B 1 213 ? 7.285 6.676 -9.25 1 97.31 213 TYR B C 1
ATOM 5520 O O . TYR B 1 213 ? 6.406 7.031 -10.039 1 97.31 213 TYR B O 1
ATOM 5528 N N . LEU B 1 214 ? 7.609 5.457 -9.148 1 98.12 214 LEU B N 1
ATOM 5529 C CA . LEU B 1 214 ? 7.332 4.434 -10.148 1 98.12 214 LEU B CA 1
ATOM 5530 C C . LEU B 1 214 ? 5.852 4.43 -10.523 1 98.12 214 LEU B C 1
ATOM 5532 O O . LEU B 1 214 ? 5.5 4.66 -11.688 1 98.12 214 LEU B O 1
ATOM 5536 N N . PRO B 1 215 ? 4.91 4.242 -9.609 1 98.69 215 PRO B N 1
ATOM 5537 C CA . PRO B 1 215 ? 3.514 4.168 -10.047 1 98.69 215 PRO B CA 1
ATOM 5538 C C . PRO B 1 215 ? 3.029 5.465 -10.695 1 98.69 215 PRO B C 1
ATOM 5540 O O . PRO B 1 215 ? 2.277 5.426 -11.672 1 98.69 215 PRO B O 1
ATOM 5543 N N . ARG B 1 216 ? 3.416 6.605 -10.125 1 98.69 216 ARG B N 1
ATOM 5544 C CA . ARG B 1 216 ? 2.982 7.902 -10.641 1 98.69 216 ARG B CA 1
ATOM 5545 C C . ARG B 1 216 ? 3.514 8.133 -12.055 1 98.69 216 ARG B C 1
ATOM 5547 O O . ARG B 1 216 ? 2.773 8.578 -12.938 1 98.69 216 ARG B O 1
ATOM 5554 N N . HIS B 1 217 ? 4.828 7.844 -12.273 1 98.44 217 HIS B N 1
ATOM 5555 C CA . HIS B 1 217 ? 5.441 8.023 -13.586 1 98.44 217 HIS B CA 1
ATOM 5556 C C . HIS B 1 217 ? 4.801 7.105 -14.625 1 98.44 217 HIS B C 1
ATOM 5558 O O . HIS B 1 217 ? 4.605 7.508 -15.773 1 98.44 217 HIS B O 1
ATOM 5564 N N . VAL B 1 218 ? 4.488 5.883 -14.234 1 98.75 218 VAL B N 1
ATOM 5565 C CA . VAL B 1 218 ? 3.824 4.957 -15.148 1 98.75 218 VAL B CA 1
ATOM 5566 C C . VAL B 1 218 ? 2.5 5.559 -15.617 1 98.75 218 VAL B C 1
ATOM 5568 O O . VAL B 1 218 ? 2.211 5.578 -16.812 1 98.75 218 VAL B O 1
ATOM 5571 N N . GLY B 1 219 ? 1.69 6.07 -14.656 1 98.69 219 GLY B N 1
ATOM 5572 C CA . GLY B 1 219 ? 0.422 6.688 -15.016 1 98.69 219 GLY B CA 1
ATOM 5573 C C . GLY B 1 219 ? 0.574 7.867 -15.953 1 98.69 219 GLY B C 1
ATOM 5574 O O . GLY B 1 219 ? -0.102 7.941 -16.984 1 98.69 219 GLY B O 1
ATOM 5575 N N . LEU B 1 220 ? 1.469 8.75 -15.617 1 98.5 220 LEU B N 1
ATOM 5576 C CA . LEU B 1 220 ? 1.672 9.961 -16.406 1 98.5 220 LEU B CA 1
ATOM 5577 C C . LEU B 1 220 ? 2.146 9.617 -17.812 1 98.5 220 LEU B C 1
ATOM 5579 O O . LEU B 1 220 ? 1.655 10.188 -18.781 1 98.5 220 LEU B O 1
ATOM 5583 N N . ARG B 1 221 ? 3.066 8.664 -17.953 1 98.31 221 ARG B N 1
ATOM 5584 C CA . ARG B 1 221 ? 3.625 8.281 -19.25 1 98.31 221 ARG B CA 1
ATOM 5585 C C . ARG B 1 221 ? 2.572 7.605 -20.125 1 98.31 221 ARG B C 1
ATOM 5587 O O . ARG B 1 221 ? 2.633 7.688 -21.344 1 98.31 221 ARG B O 1
ATOM 5594 N N . LEU B 1 222 ? 1.562 6.992 -19.516 1 98.69 222 LEU B N 1
ATOM 5595 C CA . LEU B 1 222 ? 0.521 6.273 -20.25 1 98.69 222 LEU B CA 1
ATOM 5596 C C . LEU B 1 222 ? -0.614 7.215 -20.641 1 98.69 222 LEU B C 1
ATOM 5598 O O . LEU B 1 222 ? -1.525 6.824 -21.375 1 98.69 222 LEU B O 1
ATOM 5602 N N . GLY B 1 223 ? -0.588 8.406 -20.094 1 98.38 223 GLY B N 1
ATOM 5603 C CA . GLY B 1 223 ? -1.626 9.375 -20.422 1 98.38 223 GLY B CA 1
ATOM 5604 C C . GLY B 1 223 ? -2.787 9.352 -19.453 1 98.38 223 GLY B C 1
ATOM 5605 O O . GLY B 1 223 ? -3.852 9.906 -19.734 1 98.38 223 GLY B O 1
ATOM 5606 N N . VAL B 1 224 ? -2.621 8.711 -18.344 1 98.62 224 VAL B N 1
ATOM 5607 C CA . VAL B 1 224 ? -3.619 8.805 -17.281 1 98.62 224 VAL B CA 1
ATOM 5608 C C . VAL B 1 224 ? -3.729 10.25 -16.812 1 98.62 224 VAL B C 1
ATOM 5610 O O . VAL B 1 224 ? -2.723 10.953 -16.703 1 98.62 224 VAL B O 1
ATOM 5613 N N . PRO B 1 225 ? -4.949 10.688 -16.516 1 98.19 225 PRO B N 1
ATOM 5614 C CA . PRO B 1 225 ? -5.117 12.094 -16.141 1 98.19 225 PRO B CA 1
ATOM 5615 C C . PRO B 1 225 ? -4.289 12.477 -14.906 1 98.19 225 PRO B C 1
ATOM 5617 O O . PRO B 1 225 ? -4.18 11.68 -13.969 1 98.19 225 PRO B O 1
ATOM 5620 N N . GLU B 1 226 ? -3.826 13.68 -14.859 1 97.56 226 GLU B N 1
ATOM 5621 C CA . GLU B 1 226 ? -2.973 14.172 -13.781 1 97.56 226 GLU B CA 1
ATOM 5622 C C . GLU B 1 226 ? -3.695 14.133 -12.438 1 97.56 226 GLU B C 1
ATOM 5624 O O . GLU B 1 226 ? -3.061 13.992 -11.391 1 97.56 226 GLU B O 1
ATOM 5629 N N . ASN B 1 227 ? -4.957 14.258 -12.469 1 97.75 227 ASN B N 1
ATOM 5630 C CA . ASN B 1 227 ? -5.699 14.305 -11.219 1 97.75 227 ASN B CA 1
ATOM 5631 C C . ASN B 1 227 ? -5.879 12.914 -10.617 1 97.75 227 ASN B C 1
ATOM 5633 O O . ASN B 1 227 ? -6.312 12.773 -9.477 1 97.75 227 ASN B O 1
ATOM 5637 N N . ALA B 1 228 ? -5.566 11.82 -11.422 1 98.25 228 ALA B N 1
ATOM 5638 C CA . ALA B 1 228 ? -5.598 10.461 -10.891 1 98.25 228 ALA B CA 1
ATOM 5639 C C . ALA B 1 228 ? -4.355 10.18 -10.047 1 98.25 228 ALA B C 1
ATOM 5641 O O . ALA B 1 228 ? -3.229 10.297 -10.531 1 98.25 228 ALA B O 1
ATOM 5642 N N . PRO B 1 229 ? -4.555 9.828 -8.781 1 98.56 229 PRO B N 1
ATOM 5643 C CA . PRO B 1 229 ? -3.402 9.547 -7.922 1 98.56 229 PRO B CA 1
ATOM 5644 C C . PRO B 1 229 ? -2.803 8.164 -8.18 1 98.56 229 PRO B C 1
ATOM 5646 O O . PRO B 1 229 ? -3.348 7.387 -8.961 1 98.56 229 PRO B O 1
ATOM 5649 N N . ALA B 1 230 ? -1.629 7.926 -7.566 1 98.81 230 ALA B N 1
ATOM 5650 C CA . ALA B 1 230 ? -0.916 6.66 -7.715 1 98.81 230 ALA B CA 1
ATOM 5651 C C . ALA B 1 230 ? -0.389 6.168 -6.367 1 98.81 230 ALA B C 1
ATOM 5653 O O . ALA B 1 230 ? -0.141 6.969 -5.461 1 98.81 230 ALA B O 1
ATOM 5654 N N . LEU B 1 231 ? -0.219 4.867 -6.238 1 98.81 231 LEU B N 1
ATOM 5655 C CA . LEU B 1 231 ? 0.232 4.238 -5 1 98.81 231 LEU B CA 1
ATOM 5656 C C . LEU B 1 231 ? 1.219 3.113 -5.289 1 98.81 231 LEU B C 1
ATOM 5658 O O . LEU B 1 231 ? 0.96 2.26 -6.141 1 98.81 231 LEU B O 1
ATOM 5662 N N . GLY B 1 232 ? 2.367 3.166 -4.645 1 98.75 232 GLY B N 1
ATOM 5663 C CA . GLY B 1 232 ? 3.293 2.045 -4.637 1 98.75 232 GLY B CA 1
ATOM 5664 C C . GLY B 1 232 ? 3.094 1.11 -3.461 1 98.75 232 GLY B C 1
ATOM 5665 O O . GLY B 1 232 ? 2.828 1.559 -2.344 1 98.75 232 GLY B O 1
ATOM 5666 N N . VAL B 1 233 ? 3.205 -0.211 -3.691 1 98.62 233 VAL B N 1
ATOM 5667 C CA . VAL B 1 233 ? 3.066 -1.174 -2.604 1 98.62 233 VAL B CA 1
ATOM 5668 C C . VAL B 1 233 ? 4.211 -2.184 -2.658 1 98.62 233 VAL B C 1
ATOM 5670 O O . VAL B 1 233 ? 4.789 -2.42 -3.721 1 98.62 233 VAL B O 1
ATOM 5673 N N . ASN B 1 234 ? 4.543 -2.67 -1.482 1 98.44 234 ASN B N 1
ATOM 5674 C CA . ASN B 1 234 ? 5.598 -3.672 -1.361 1 98.44 234 ASN B CA 1
ATOM 5675 C C . ASN B 1 234 ? 5.227 -4.758 -0.355 1 98.44 234 ASN B C 1
ATOM 5677 O O . ASN B 1 234 ? 5.281 -4.531 0.855 1 98.44 234 ASN B O 1
ATOM 5681 N N . ARG B 1 235 ? 4.828 -5.863 -0.845 1 98.56 235 ARG B N 1
ATOM 5682 C CA . ARG B 1 235 ? 4.73 -7.105 -0.086 1 98.56 235 ARG B CA 1
ATOM 5683 C C . ARG B 1 235 ? 5.633 -8.18 -0.68 1 98.56 235 ARG B C 1
ATOM 5685 O O . ARG B 1 235 ? 5.184 -9.297 -0.944 1 98.56 235 ARG B O 1
ATOM 5692 N N . ILE B 1 236 ? 6.75 -7.742 -1.07 1 97.25 236 ILE B N 1
ATOM 5693 C CA . ILE B 1 236 ? 7.828 -8.555 -1.621 1 97.25 236 ILE B CA 1
ATOM 5694 C C . ILE B 1 236 ? 7.297 -9.414 -2.766 1 97.25 236 ILE B C 1
ATOM 5696 O O . ILE B 1 236 ? 6.734 -8.898 -3.732 1 97.25 236 ILE B O 1
ATOM 5700 N N . CYS B 1 237 ? 7.387 -10.75 -2.633 1 96.81 237 CYS B N 1
ATOM 5701 C CA . CYS B 1 237 ? 6.965 -11.641 -3.713 1 96.81 237 CYS B CA 1
ATOM 5702 C C . CYS B 1 237 ? 5.453 -11.586 -3.9 1 96.81 237 CYS B C 1
ATOM 5704 O O . CYS B 1 237 ? 4.941 -11.977 -4.953 1 96.81 237 CYS B O 1
ATOM 5706 N N . GLY B 1 238 ? 4.777 -11.133 -2.9 1 98.38 238 GLY B N 1
ATOM 5707 C CA . GLY B 1 238 ? 3.326 -11.086 -2.965 1 98.38 238 GLY B CA 1
ATOM 5708 C C . GLY B 1 238 ? 2.793 -9.773 -3.514 1 98.38 238 GLY B C 1
ATOM 5709 O O . GLY B 1 238 ? 1.58 -9.594 -3.639 1 98.38 238 GLY B O 1
ATOM 5710 N N . SER B 1 239 ? 3.664 -8.836 -3.92 1 98.75 239 SER B N 1
ATOM 5711 C CA . SER B 1 239 ? 3.281 -7.484 -4.312 1 98.75 239 SER B CA 1
ATOM 5712 C C . SER B 1 239 ? 2.336 -7.504 -5.508 1 98.75 239 SER B C 1
ATOM 5714 O O . SER B 1 239 ? 1.397 -6.707 -5.574 1 98.75 239 SER B O 1
ATOM 5716 N N . GLY B 1 240 ? 2.605 -8.391 -6.441 1 98.62 240 GLY B N 1
ATOM 5717 C CA . GLY B 1 240 ? 1.776 -8.461 -7.633 1 98.62 240 GLY B CA 1
ATOM 5718 C C . GLY B 1 240 ? 0.333 -8.828 -7.336 1 98.62 240 GLY B C 1
ATOM 5719 O O . GLY B 1 240 ? -0.578 -8.406 -8.047 1 98.62 240 GLY B O 1
ATOM 5720 N N . PHE B 1 241 ? 0.076 -9.664 -6.324 1 98.88 241 PHE B N 1
ATOM 5721 C CA . PHE B 1 241 ? -1.274 -9.961 -5.863 1 98.88 241 PHE B CA 1
ATOM 5722 C C . PHE B 1 241 ? -1.836 -8.797 -5.047 1 98.88 241 PHE B C 1
ATOM 5724 O O . PHE B 1 241 ? -3.018 -8.469 -5.16 1 98.88 241 PHE B O 1
ATOM 5731 N N . GLN B 1 242 ? -0.957 -8.188 -4.266 1 98.88 242 GLN B N 1
ATOM 5732 C CA . GLN B 1 242 ? -1.363 -7.129 -3.352 1 98.88 242 GLN B CA 1
ATOM 5733 C C . GLN B 1 242 ? -1.949 -5.941 -4.109 1 98.88 242 GLN B C 1
ATOM 5735 O O . GLN B 1 242 ? -2.861 -5.273 -3.619 1 98.88 242 GLN B O 1
ATOM 5740 N N . VAL B 1 243 ? -1.436 -5.621 -5.281 1 98.88 243 VAL B N 1
ATOM 5741 C CA . VAL B 1 243 ? -1.919 -4.473 -6.043 1 98.88 243 VAL B CA 1
ATOM 5742 C C . VAL B 1 243 ? -3.367 -4.707 -6.465 1 98.88 243 VAL B C 1
ATOM 5744 O O . VAL B 1 243 ? -4.145 -3.756 -6.59 1 98.88 243 VAL B O 1
ATOM 5747 N N . ILE B 1 244 ? -3.738 -5.934 -6.777 1 98.88 244 ILE B N 1
ATOM 5748 C CA . ILE B 1 244 ? -5.113 -6.277 -7.117 1 98.88 244 ILE B CA 1
ATOM 5749 C C . ILE B 1 244 ? -6.004 -6.137 -5.887 1 98.88 244 ILE B C 1
ATOM 5751 O O . ILE B 1 244 ? -7.121 -5.621 -5.973 1 98.88 244 ILE B O 1
ATOM 5755 N N . VAL B 1 245 ? -5.461 -6.578 -4.75 1 98.75 245 VAL B N 1
ATOM 5756 C CA . VAL B 1 245 ? -6.184 -6.473 -3.484 1 98.75 245 VAL B CA 1
ATOM 5757 C C . VAL B 1 245 ? -6.461 -5.004 -3.17 1 98.75 245 VAL B C 1
ATOM 5759 O O . VAL B 1 245 ? -7.59 -4.637 -2.838 1 98.75 245 VAL B O 1
ATOM 5762 N N . ASN B 1 246 ? -5.426 -4.156 -3.264 1 98.81 246 ASN B N 1
ATOM 5763 C CA . ASN B 1 246 ? -5.609 -2.736 -2.984 1 98.81 246 ASN B CA 1
ATOM 5764 C C . ASN B 1 246 ? -6.617 -2.102 -3.938 1 98.81 246 ASN B C 1
ATOM 5766 O O . ASN B 1 246 ? -7.418 -1.261 -3.531 1 98.81 246 ASN B O 1
ATOM 5770 N N . ALA B 1 247 ? -6.52 -2.457 -5.215 1 98.81 247 ALA B N 1
ATOM 5771 C CA . ALA B 1 247 ? -7.492 -1.948 -6.18 1 98.81 247 ALA B CA 1
ATOM 5772 C C . ALA B 1 247 ? -8.914 -2.357 -5.797 1 98.81 247 ALA B C 1
ATOM 5774 O O . ALA B 1 247 ? -9.836 -1.537 -5.836 1 98.81 247 ALA B O 1
ATOM 5775 N N . ALA B 1 248 ? -9.047 -3.596 -5.441 1 98.19 248 ALA B N 1
ATOM 5776 C CA . ALA B 1 248 ? -10.359 -4.109 -5.043 1 98.19 248 ALA B CA 1
ATOM 5777 C C . ALA B 1 248 ? -10.875 -3.387 -3.801 1 98.19 248 ALA B C 1
ATOM 5779 O O . ALA B 1 248 ? -12.055 -3.039 -3.727 1 98.19 248 ALA B O 1
ATOM 5780 N N . GLU B 1 249 ? -10.016 -3.209 -2.82 1 96.38 249 GLU B N 1
ATOM 5781 C CA . GLU B 1 249 ? -10.398 -2.506 -1.6 1 96.38 249 GLU B CA 1
ATOM 5782 C C . GLU B 1 249 ? -10.914 -1.103 -1.908 1 96.38 249 GLU B C 1
ATOM 5784 O O . GLU B 1 249 ? -11.953 -0.689 -1.393 1 96.38 249 GLU B O 1
ATOM 5789 N N . GLN B 1 250 ? -10.156 -0.361 -2.744 1 97 250 GLN B N 1
ATOM 5790 C CA . GLN B 1 250 ? -10.555 0.998 -3.104 1 97 250 GLN B CA 1
ATOM 5791 C C . GLN B 1 250 ? -11.898 1.01 -3.822 1 97 250 GLN B C 1
ATOM 5793 O O . GLN B 1 250 ? -12.734 1.884 -3.574 1 97 250 GLN B O 1
ATOM 5798 N N . ILE B 1 251 ? -12.078 0.053 -4.684 1 96 251 ILE B N 1
ATOM 5799 C CA . ILE B 1 251 ? -13.305 -0.006 -5.477 1 96 251 ILE B CA 1
ATOM 5800 C C . ILE B 1 251 ? -14.484 -0.361 -4.578 1 96 251 ILE B C 1
ATOM 5802 O O . ILE B 1 251 ? -15.547 0.254 -4.668 1 96 251 ILE B O 1
ATOM 5806 N N . LEU B 1 252 ? -14.281 -1.299 -3.705 1 90.94 252 LEU B N 1
ATOM 5807 C CA . LEU B 1 252 ? -15.352 -1.748 -2.816 1 90.94 252 LEU B CA 1
ATOM 5808 C C . LEU B 1 252 ? -15.773 -0.632 -1.866 1 90.94 252 LEU B C 1
ATOM 5810 O O . LEU B 1 252 ? -16.938 -0.543 -1.486 1 90.94 252 LEU B O 1
ATOM 5814 N N . LEU B 1 253 ? -14.828 0.226 -1.525 1 88.88 253 LEU B N 1
ATOM 5815 C CA . LEU B 1 253 ? -15.117 1.312 -0.595 1 88.88 253 LEU B CA 1
ATOM 5816 C C . LEU B 1 253 ? -15.531 2.574 -1.345 1 88.88 253 LEU B C 1
ATOM 5818 O O . LEU B 1 253 ? -15.734 3.625 -0.733 1 88.88 253 LEU B O 1
ATOM 5822 N N . GLY B 1 254 ? -15.57 2.52 -2.701 1 88.19 254 GLY B N 1
ATOM 5823 C CA . GLY B 1 254 ? -16.031 3.635 -3.516 1 88.19 254 GLY B CA 1
ATOM 5824 C C . GLY B 1 254 ? -14.969 4.707 -3.699 1 88.19 254 GLY B C 1
ATOM 5825 O O . GLY B 1 254 ? -15.281 5.836 -4.082 1 88.19 254 GLY B O 1
ATOM 5826 N N . GLU B 1 255 ? -13.734 4.371 -3.416 1 92.94 255 GLU B N 1
ATOM 5827 C CA . GLU B 1 255 ? -12.641 5.332 -3.527 1 92.94 255 GLU B CA 1
ATOM 5828 C C . GLU B 1 255 ? -12.141 5.434 -4.965 1 92.94 255 GLU B C 1
ATOM 5830 O O . GLU B 1 255 ? -11.562 6.449 -5.355 1 92.94 255 GLU B O 1
ATOM 5835 N N . SER B 1 256 ? -12.273 4.383 -5.66 1 96.44 256 SER B N 1
ATOM 5836 C CA . SER B 1 256 ? -11.93 4.301 -7.074 1 96.44 256 SER B CA 1
ATOM 5837 C C . SER B 1 256 ? -12.945 3.467 -7.844 1 96.44 256 SER B C 1
ATOM 5839 O O . SER B 1 256 ? -13.711 2.703 -7.25 1 96.44 256 SER B O 1
ATOM 5841 N N . LYS B 1 257 ? -12.977 3.664 -9.188 1 96.06 257 LYS B N 1
ATOM 5842 C CA . LYS B 1 257 ? -13.914 2.924 -10.023 1 96.06 257 LYS B CA 1
ATOM 5843 C C . LYS B 1 257 ? -13.188 2.061 -11.047 1 96.06 257 LYS B C 1
ATOM 5845 O O . LYS B 1 257 ? -13.688 1.006 -11.445 1 96.06 257 LYS B O 1
ATOM 5850 N N . PHE B 1 258 ? -12.164 2.533 -11.555 1 98.56 258 PHE B N 1
ATOM 5851 C CA . PHE B 1 258 ? -11.406 1.898 -12.633 1 98.56 258 PHE B CA 1
ATOM 5852 C C . PHE B 1 258 ? -9.906 2.104 -12.43 1 98.56 258 PHE B C 1
ATOM 5854 O O . PHE B 1 258 ? -9.398 3.207 -12.633 1 98.56 258 PHE B O 1
ATOM 5861 N N . VAL B 1 259 ? -9.18 0.987 -12.102 1 98.88 259 VAL B N 1
ATOM 5862 C CA . VAL B 1 259 ? -7.812 1.089 -11.602 1 98.88 259 VAL B CA 1
ATOM 5863 C C . VAL B 1 259 ? -6.863 0.343 -12.539 1 98.88 259 VAL B C 1
ATOM 5865 O O . VAL B 1 259 ? -7.164 -0.771 -12.977 1 98.88 259 VAL B O 1
ATOM 5868 N N . LEU B 1 260 ? -5.77 1.009 -12.93 1 98.94 260 LEU B N 1
ATOM 5869 C CA . LEU B 1 260 ? -4.633 0.313 -13.523 1 98.94 260 LEU B CA 1
ATOM 5870 C C . LEU B 1 260 ? -3.715 -0.251 -12.438 1 98.94 260 LEU B C 1
ATOM 5872 O O . LEU B 1 260 ? -3.113 0.504 -11.672 1 98.94 260 LEU B O 1
ATOM 5876 N N . ALA B 1 261 ? -3.623 -1.56 -12.328 1 98.94 261 ALA B N 1
ATOM 5877 C CA . ALA B 1 261 ? -2.834 -2.244 -11.312 1 98.94 261 ALA B CA 1
ATOM 5878 C C . ALA B 1 261 ? -1.772 -3.139 -11.945 1 98.94 261 ALA B C 1
ATOM 5880 O O . ALA B 1 261 ? -2.008 -3.742 -12.992 1 98.94 261 ALA B O 1
ATOM 5881 N N . GLY B 1 262 ? -0.569 -3.201 -11.289 1 98.75 262 GLY B N 1
ATOM 5882 C CA . GLY B 1 262 ? 0.448 -4.082 -11.836 1 98.75 262 GLY B CA 1
ATOM 5883 C C . GLY B 1 262 ? 1.666 -4.219 -10.945 1 98.75 262 GLY B C 1
ATOM 5884 O O . GLY B 1 262 ? 1.703 -3.658 -9.844 1 98.75 262 GLY B O 1
ATOM 5885 N N . GLY B 1 263 ? 2.574 -5.113 -11.297 1 98.69 263 GLY B N 1
ATOM 5886 C CA . GLY B 1 263 ? 3.873 -5.293 -10.672 1 98.69 263 GLY B CA 1
ATOM 5887 C C . GLY B 1 263 ? 5.023 -5.266 -11.656 1 98.69 263 GLY B C 1
ATOM 5888 O O . GLY B 1 263 ? 4.855 -5.637 -12.82 1 98.69 263 GLY B O 1
ATOM 5889 N N . THR B 1 264 ? 6.16 -4.766 -11.195 1 98.81 264 THR B N 1
ATOM 5890 C CA . THR B 1 264 ? 7.316 -4.648 -12.078 1 98.81 264 THR B CA 1
ATOM 5891 C C . THR B 1 264 ? 8.617 -4.785 -11.289 1 98.81 264 THR B C 1
ATOM 5893 O O . THR B 1 264 ? 8.68 -4.426 -10.109 1 98.81 264 THR B O 1
ATOM 5896 N N . GLU B 1 265 ? 9.57 -5.375 -11.953 1 97.88 265 GLU B N 1
ATOM 5897 C CA . GLU B 1 265 ? 10.922 -5.504 -11.414 1 97.88 265 GLU B CA 1
ATOM 5898 C C . GLU B 1 265 ? 11.961 -5.543 -12.531 1 97.88 265 GLU B C 1
ATOM 5900 O O . GLU B 1 265 ? 11.727 -6.137 -13.586 1 97.88 265 GLU B O 1
ATOM 5905 N N . ASN B 1 266 ? 13.039 -4.91 -12.367 1 97.19 266 ASN B N 1
ATOM 5906 C CA . ASN B 1 266 ? 14.273 -5.156 -13.102 1 97.19 266 ASN B CA 1
ATOM 5907 C C . ASN B 1 266 ? 15.43 -5.48 -12.156 1 97.19 266 ASN B C 1
ATOM 5909 O O . ASN B 1 266 ? 16.125 -4.574 -11.688 1 97.19 266 ASN B O 1
ATOM 5913 N N . MET B 1 267 ? 15.602 -6.699 -11.977 1 93.94 267 MET B N 1
ATOM 5914 C CA . MET B 1 267 ? 16.609 -7.152 -11.023 1 93.94 267 MET B CA 1
ATOM 5915 C C . MET B 1 267 ? 18.016 -7.008 -11.602 1 93.94 267 MET B C 1
ATOM 5917 O O . MET B 1 267 ? 18.969 -6.781 -10.867 1 93.94 267 MET B O 1
ATOM 5921 N N . SER B 1 268 ? 18.156 -7.02 -12.914 1 93.94 268 SER B N 1
ATOM 5922 C CA . SER B 1 268 ? 19.438 -6.871 -13.602 1 93.94 268 SER B CA 1
ATOM 5923 C C . SER B 1 268 ? 20.047 -5.5 -13.344 1 93.94 268 SER B C 1
ATOM 5925 O O . SER B 1 268 ? 21.266 -5.355 -13.305 1 93.94 268 SER B O 1
ATOM 5927 N N . GLN B 1 269 ? 19.203 -4.488 -13.086 1 94.12 269 GLN B N 1
ATOM 5928 C CA . GLN B 1 269 ? 19.688 -3.117 -12.938 1 94.12 269 GLN B CA 1
ATOM 5929 C C . GLN B 1 269 ? 19.969 -2.785 -11.477 1 94.12 269 GLN B C 1
ATOM 5931 O O . GLN B 1 269 ? 20.312 -1.651 -11.148 1 94.12 269 GLN B O 1
ATOM 5936 N N . THR B 1 270 ? 19.828 -3.754 -10.594 1 92.44 270 THR B N 1
ATOM 5937 C CA . THR B 1 270 ? 20.062 -3.488 -9.18 1 92.44 270 THR B CA 1
ATOM 5938 C C . THR B 1 270 ? 21.484 -2.98 -8.953 1 92.44 270 THR B C 1
ATOM 5940 O O . THR B 1 270 ? 22.453 -3.615 -9.383 1 92.44 270 THR B O 1
ATOM 5943 N N . PRO B 1 271 ? 21.625 -1.854 -8.273 1 91.75 271 PRO B N 1
ATOM 5944 C CA . PRO B 1 271 ? 22.953 -1.271 -8.102 1 91.75 271 PRO B CA 1
ATOM 5945 C C . PRO B 1 271 ? 23.734 -1.909 -6.957 1 91.75 271 PRO B C 1
ATOM 5947 O O . PRO B 1 271 ? 23.156 -2.635 -6.145 1 91.75 271 PRO B O 1
ATOM 5950 N N . PHE B 1 272 ? 25.047 -1.659 -7.027 1 92.12 272 PHE B N 1
ATOM 5951 C CA . PHE B 1 272 ? 25.844 -1.852 -5.82 1 92.12 272 PHE B CA 1
ATOM 5952 C C . PHE B 1 272 ? 25.766 -0.629 -4.914 1 92.12 272 PHE B C 1
ATOM 5954 O O . PHE B 1 272 ? 25.594 0.495 -5.395 1 92.12 272 PHE B O 1
ATOM 5961 N N . ALA B 1 273 ? 25.875 -0.835 -3.629 1 91.69 273 ALA B N 1
ATOM 5962 C CA . ALA B 1 273 ? 25.734 0.269 -2.682 1 91.69 273 ALA B CA 1
ATOM 5963 C C . ALA B 1 273 ? 27.031 0.48 -1.906 1 91.69 273 ALA B C 1
ATOM 5965 O O . ALA B 1 273 ? 27.688 -0.485 -1.491 1 91.69 273 ALA B O 1
ATOM 5966 N N . ALA B 1 274 ? 27.453 1.696 -1.905 1 91.12 274 ALA B N 1
ATOM 5967 C CA . ALA B 1 274 ? 28.5 2.121 -0.977 1 91.12 274 ALA B CA 1
ATOM 5968 C C . ALA B 1 274 ? 27.891 2.789 0.257 1 91.12 274 ALA B C 1
ATOM 5970 O O . ALA B 1 274 ? 27.281 3.85 0.155 1 91.12 274 ALA B O 1
ATOM 5971 N N . ARG B 1 275 ? 28.141 2.162 1.391 1 89.88 275 ARG B N 1
ATOM 5972 C CA . ARG B 1 275 ? 27.516 2.635 2.619 1 89.88 275 ARG B CA 1
ATOM 5973 C C . ARG B 1 275 ? 28.531 3.262 3.557 1 89.88 275 ARG B C 1
ATOM 5975 O O . ARG B 1 275 ? 29.734 3.004 3.434 1 89.88 275 ARG B O 1
ATOM 5982 N N . ASN B 1 276 ? 28.047 4.137 4.484 1 85.75 276 ASN B N 1
ATOM 5983 C CA . ASN B 1 276 ? 28.797 4.703 5.598 1 85.75 276 ASN B CA 1
ATOM 5984 C C . ASN B 1 276 ? 29.938 5.59 5.105 1 85.75 276 ASN B C 1
ATOM 5986 O O . ASN B 1 276 ? 30.984 5.672 5.746 1 85.75 276 ASN B O 1
ATOM 5990 N N . ILE B 1 277 ? 29.781 6.184 4 1 87.94 277 ILE B N 1
ATOM 5991 C CA . ILE B 1 277 ? 30.844 7.039 3.484 1 87.94 277 ILE B CA 1
ATOM 5992 C C . ILE B 1 277 ? 30.359 8.484 3.412 1 87.94 277 ILE B C 1
ATOM 5994 O O . ILE B 1 277 ? 31.141 9.406 3.174 1 87.94 277 ILE B O 1
ATOM 5998 N N . ARG B 1 278 ? 29.141 8.688 3.656 1 87.56 278 ARG B N 1
ATOM 5999 C CA . ARG B 1 278 ? 28.5 9.984 3.455 1 87.56 278 ARG B CA 1
ATOM 6000 C C . ARG B 1 278 ? 29.094 11.031 4.391 1 87.56 278 ARG B C 1
ATOM 6002 O O . ARG B 1 278 ? 29.219 12.203 4.016 1 87.56 278 ARG B O 1
ATOM 6009 N N . PHE B 1 279 ? 29.453 10.695 5.531 1 87.62 279 PHE B N 1
ATOM 6010 C CA . PHE B 1 279 ? 29.938 11.672 6.508 1 87.62 279 PHE B CA 1
ATOM 6011 C C . PHE B 1 279 ? 31.422 11.492 6.762 1 87.62 279 PHE B C 1
ATOM 6013 O O . PHE B 1 279 ? 31.906 11.734 7.871 1 87.62 279 PHE B O 1
ATOM 6020 N N . GLY B 1 280 ? 32 10.969 5.77 1 85.5 280 GLY B N 1
ATOM 6021 C CA . GLY B 1 280 ? 33.438 10.836 5.82 1 85.5 280 GLY B CA 1
ATOM 6022 C C . GLY B 1 280 ? 33.906 9.391 5.898 1 85.5 280 GLY B C 1
ATOM 6023 O O . GLY B 1 280 ? 33.094 8.492 6.152 1 85.5 280 GLY B O 1
ATOM 6024 N N . THR B 1 281 ? 35.125 9.172 5.438 1 85.88 281 THR B N 1
ATOM 6025 C CA . THR B 1 281 ? 35.781 7.855 5.496 1 85.88 281 THR B CA 1
ATOM 6026 C C . THR B 1 281 ? 36.906 7.84 6.527 1 85.88 281 THR B C 1
ATOM 6028 O O . THR B 1 281 ? 37.375 8.898 6.934 1 85.88 281 THR B O 1
ATOM 6031 N N . GLN B 1 282 ? 37.156 6.734 7.078 1 84.88 282 GLN B N 1
ATOM 6032 C CA . GLN B 1 282 ? 38.25 6.586 8.047 1 84.88 282 GLN B CA 1
ATOM 6033 C C . GLN B 1 282 ? 39.469 5.922 7.41 1 84.88 282 GLN B C 1
ATOM 6035 O O . GLN B 1 282 ? 39.312 5.004 6.598 1 84.88 282 GLN B O 1
ATOM 6040 N N . LEU B 1 283 ? 40.562 6.473 7.836 1 83.19 283 LEU B N 1
ATOM 6041 C CA . LEU B 1 283 ? 41.812 5.926 7.328 1 83.19 283 LEU B CA 1
ATOM 6042 C C . LEU B 1 283 ? 41.969 4.457 7.711 1 83.19 283 LEU B C 1
ATOM 6044 O O . LEU B 1 283 ? 41.719 4.086 8.859 1 83.19 283 LEU B O 1
ATOM 6048 N N . GLY B 1 284 ? 42.281 3.699 6.758 1 81.88 284 GLY B N 1
ATOM 6049 C CA . GLY B 1 284 ? 42.562 2.293 7.008 1 81.88 284 GLY B CA 1
ATOM 6050 C C . GLY B 1 284 ? 41.312 1.422 6.918 1 81.88 284 GLY B C 1
ATOM 6051 O O . GLY B 1 284 ? 41.406 0.193 6.957 1 81.88 284 GLY B O 1
ATOM 6052 N N . VAL B 1 285 ? 40.125 2.07 6.816 1 84.19 285 VAL B N 1
ATOM 6053 C CA . VAL B 1 285 ? 38.875 1.301 6.758 1 84.19 285 VAL B CA 1
ATOM 6054 C C . VAL B 1 285 ? 38.562 0.912 5.312 1 84.19 285 VAL B C 1
ATOM 6056 O O . VAL B 1 285 ? 38.75 1.715 4.395 1 84.19 285 VAL B O 1
ATOM 6059 N N . LYS B 1 286 ? 38.25 -0.368 5.121 1 84.56 286 LYS B N 1
ATOM 6060 C CA . LYS B 1 286 ? 37.844 -0.855 3.809 1 84.56 286 LYS B CA 1
ATOM 6061 C C . LYS B 1 286 ? 36.312 -0.714 3.619 1 84.56 286 LYS B C 1
ATOM 6063 O O . LYS B 1 286 ? 35.531 -1.223 4.426 1 84.56 286 LYS B O 1
ATOM 6068 N N . TYR B 1 287 ? 36 0.042 2.668 1 84.62 287 TYR B N 1
ATOM 6069 C CA . TYR B 1 287 ? 34.594 0.202 2.307 1 84.62 287 TYR B CA 1
ATOM 6070 C C . TYR B 1 287 ? 34.219 -0.721 1.153 1 84.62 287 TYR B C 1
ATOM 6072 O O . TYR B 1 287 ? 34.906 -0.755 0.13 1 84.62 287 TYR B O 1
ATOM 6080 N N . GLU B 1 288 ? 33.219 -1.514 1.362 1 86 288 GLU B N 1
ATOM 6081 C CA . GLU B 1 288 ? 32.812 -2.488 0.357 1 86 288 GLU B CA 1
ATOM 6082 C C . GLU B 1 288 ? 31.688 -1.941 -0.512 1 86 288 GLU B C 1
ATOM 6084 O O . GLU B 1 288 ? 30.891 -1.114 -0.059 1 86 288 GLU B O 1
ATOM 6089 N N . LEU B 1 289 ? 31.688 -2.373 -1.786 1 88 289 LEU B N 1
ATOM 6090 C CA . LEU B 1 289 ? 30.5 -2.23 -2.625 1 88 289 LEU B CA 1
ATOM 6091 C C . LEU B 1 289 ? 29.547 -3.391 -2.404 1 88 289 LEU B C 1
ATOM 6093 O O . LEU B 1 289 ? 29.75 -4.488 -2.926 1 88 289 LEU B O 1
ATOM 6097 N N . GLU B 1 290 ? 28.484 -3.039 -1.706 1 89.25 290 GLU B N 1
ATOM 6098 C CA . GLU B 1 290 ? 27.5 -4.051 -1.339 1 89.25 290 GLU B CA 1
ATOM 6099 C C . GLU B 1 290 ? 26.641 -4.434 -2.533 1 89.25 290 GLU B C 1
ATOM 6101 O O . GLU B 1 290 ? 26.078 -3.566 -3.207 1 89.25 290 GLU B O 1
ATOM 6106 N N . ASP B 1 291 ? 26.625 -5.758 -2.803 1 87.62 291 ASP B N 1
ATOM 6107 C CA . ASP B 1 291 ? 25.656 -6.254 -3.779 1 87.62 291 ASP B CA 1
ATOM 6108 C C . ASP B 1 291 ? 24.234 -6.258 -3.203 1 87.62 291 ASP B C 1
ATOM 6110 O O . ASP B 1 291 ? 23.844 -7.219 -2.539 1 87.62 291 ASP B O 1
ATOM 6114 N N . THR B 1 292 ? 23.5 -5.246 -3.582 1 87.12 292 THR B N 1
ATOM 6115 C CA . THR B 1 292 ? 22.188 -5.059 -2.953 1 87.12 292 THR B CA 1
ATOM 6116 C C . THR B 1 292 ? 21.219 -6.133 -3.408 1 87.12 292 THR B C 1
ATOM 6118 O O . THR B 1 292 ? 20.25 -6.43 -2.709 1 87.12 292 THR B O 1
ATOM 6121 N N . LEU B 1 293 ? 21.406 -6.695 -4.574 1 84.56 293 LEU B N 1
ATOM 6122 C CA . LEU B 1 293 ? 20.547 -7.781 -5.051 1 84.56 293 LEU B CA 1
ATOM 6123 C C . LEU B 1 293 ? 20.734 -9.031 -4.191 1 84.56 293 LEU B C 1
ATOM 6125 O O . LEU B 1 293 ? 19.75 -9.617 -3.736 1 84.56 293 LEU B O 1
ATOM 6129 N N . TRP B 1 294 ? 21.906 -9.367 -3.975 1 82.5 294 TRP B N 1
ATOM 6130 C CA . TRP B 1 294 ? 22.219 -10.531 -3.162 1 82.5 294 TRP B CA 1
ATOM 6131 C C . TRP B 1 294 ? 21.812 -10.312 -1.71 1 82.5 294 TRP B C 1
ATOM 6133 O O . TRP B 1 294 ? 21.266 -11.219 -1.067 1 82.5 294 TRP B O 1
ATOM 6143 N N . ALA B 1 295 ? 22.031 -9.172 -1.287 1 83.75 295 ALA B N 1
ATOM 6144 C CA . ALA B 1 295 ? 21.797 -8.852 0.118 1 83.75 295 ALA B CA 1
ATOM 6145 C C . ALA B 1 295 ? 20.312 -8.891 0.453 1 83.75 295 ALA B C 1
ATOM 6147 O O . ALA B 1 295 ? 19.922 -9.328 1.538 1 83.75 295 ALA B O 1
ATOM 6148 N N . CYS B 1 296 ? 19.562 -8.477 -0.497 1 82.69 296 CYS B N 1
ATOM 6149 C CA . CYS B 1 296 ? 18.141 -8.367 -0.186 1 82.69 296 CYS B CA 1
ATOM 6150 C C . CYS B 1 296 ? 17.469 -9.734 -0.211 1 82.69 296 CYS B C 1
ATOM 6152 O O . CYS B 1 296 ? 16.391 -9.906 0.342 1 82.69 296 CYS B O 1
ATOM 6154 N N . LEU B 1 297 ? 18.125 -10.742 -0.736 1 83.81 297 LEU B N 1
ATOM 6155 C CA . LEU B 1 297 ? 17.578 -12.086 -0.799 1 83.81 297 LEU B CA 1
ATOM 6156 C C . LEU B 1 297 ? 17.922 -12.883 0.457 1 83.81 297 LEU B C 1
ATOM 6158 O O . LEU B 1 297 ? 17.453 -14 0.639 1 83.81 297 LEU B O 1
ATOM 6162 N N . ASN B 1 298 ? 18.656 -12.227 1.312 1 89.62 298 ASN B N 1
ATOM 6163 C CA . ASN B 1 298 ? 18.938 -12.727 2.654 1 89.62 298 ASN B CA 1
ATOM 6164 C C . ASN B 1 298 ? 18.062 -12.039 3.701 1 89.62 298 ASN B C 1
ATOM 6166 O O . ASN B 1 298 ? 18.016 -10.805 3.75 1 89.62 298 ASN B O 1
ATOM 6170 N N . ASP B 1 299 ? 17.406 -12.844 4.512 1 93 299 ASP B N 1
ATOM 6171 C CA . ASP B 1 299 ? 16.578 -12.289 5.586 1 93 299 ASP B CA 1
ATOM 6172 C C . ASP B 1 299 ? 17.406 -12.102 6.859 1 93 299 ASP B C 1
ATOM 6174 O O . ASP B 1 299 ? 17.703 -13.078 7.562 1 93 299 ASP B O 1
ATOM 6178 N N . PRO B 1 300 ? 17.688 -10.906 7.215 1 91.5 300 PRO B N 1
ATOM 6179 C CA . PRO B 1 300 ? 18.547 -10.664 8.383 1 91.5 300 PRO B CA 1
ATOM 6180 C C . PRO B 1 300 ? 17.859 -11.016 9.695 1 91.5 300 PRO B C 1
ATOM 6182 O O . PRO B 1 300 ? 18.531 -11.273 10.695 1 91.5 300 PRO B O 1
ATOM 6185 N N . HIS B 1 301 ? 16.594 -11 9.703 1 93.44 301 HIS B N 1
ATOM 6186 C CA . HIS B 1 301 ? 15.883 -11.32 10.938 1 93.44 301 HIS B CA 1
ATOM 6187 C C . HIS B 1 301 ? 16.203 -12.742 11.406 1 93.44 301 HIS B C 1
ATOM 6189 O O . HIS B 1 301 ? 16.328 -12.992 12.602 1 93.44 301 HIS B O 1
ATOM 6195 N N . ILE B 1 302 ? 16.312 -13.656 10.469 1 93.69 302 ILE B N 1
ATOM 6196 C CA . ILE B 1 302 ? 16.594 -15.047 10.82 1 93.69 302 ILE B CA 1
ATOM 6197 C C . ILE B 1 302 ? 17.984 -15.43 10.305 1 93.69 302 ILE B C 1
ATOM 6199 O O . ILE B 1 302 ? 18.422 -16.562 10.492 1 93.69 302 ILE B O 1
ATOM 6203 N N . ASN B 1 303 ? 18.672 -14.523 9.648 1 92.56 303 ASN B N 1
ATOM 6204 C CA . ASN B 1 303 ? 20 -14.727 9.07 1 92.56 303 ASN B CA 1
ATOM 6205 C C . ASN B 1 303 ? 20.031 -15.953 8.164 1 92.56 303 ASN B C 1
ATOM 6207 O O . ASN B 1 303 ? 20.875 -16.828 8.344 1 92.56 303 ASN B O 1
ATOM 6211 N N . THR B 1 304 ? 19.078 -16.031 7.289 1 91.31 304 THR B N 1
ATOM 6212 C CA . THR B 1 304 ? 18.906 -17.172 6.383 1 91.31 304 THR B CA 1
ATOM 6213 C C . THR B 1 304 ? 18.5 -16.688 4.992 1 91.31 304 THR B C 1
ATOM 6215 O O . THR B 1 304 ? 17.672 -15.773 4.863 1 91.31 304 THR B O 1
ATOM 6218 N N . THR B 1 305 ? 19.109 -17.281 4.012 1 88.25 305 THR B N 1
ATOM 6219 C CA . THR B 1 305 ? 18.734 -16.969 2.643 1 88.25 305 THR B CA 1
ATOM 6220 C C . THR B 1 305 ? 17.391 -17.609 2.287 1 88.25 305 THR B C 1
ATOM 6222 O O . THR B 1 305 ? 17 -18.609 2.887 1 88.25 305 THR B O 1
ATOM 6225 N N . MET B 1 306 ? 16.75 -17.031 1.333 1 85.19 306 MET B N 1
ATOM 6226 C CA . MET B 1 306 ? 15.469 -17.578 0.886 1 85.19 306 MET B CA 1
ATOM 6227 C C . MET B 1 306 ? 15.648 -19.016 0.382 1 85.19 306 MET B C 1
ATOM 6229 O O . MET B 1 306 ? 14.773 -19.859 0.579 1 85.19 306 MET B O 1
ATOM 6233 N N . ALA B 1 307 ? 16.75 -19.312 -0.232 1 84.38 307 ALA B N 1
ATOM 6234 C CA . ALA B 1 307 ? 17.031 -20.656 -0.735 1 84.38 307 ALA B CA 1
ATOM 6235 C C . ALA B 1 307 ? 17.125 -21.656 0.407 1 84.38 307 ALA B C 1
ATOM 6237 O O . ALA B 1 307 ? 16.641 -22.781 0.288 1 84.38 307 ALA B O 1
ATOM 6238 N N . MET B 1 308 ? 17.734 -21.203 1.472 1 89.88 308 MET B N 1
ATOM 6239 C CA . MET B 1 308 ? 17.891 -22.094 2.619 1 89.88 308 MET B CA 1
ATOM 6240 C C . MET B 1 308 ? 16.547 -22.375 3.277 1 89.88 308 MET B C 1
ATOM 6242 O O . MET B 1 308 ? 16.312 -23.469 3.793 1 89.88 308 MET B O 1
ATOM 6246 N N . THR B 1 309 ? 15.648 -21.422 3.244 1 92.06 309 THR B N 1
ATOM 6247 C CA . THR B 1 309 ? 14.32 -21.656 3.791 1 92.06 309 THR B CA 1
ATOM 6248 C C . THR B 1 309 ? 13.586 -22.719 2.979 1 92.06 309 THR B C 1
ATOM 6250 O O . THR B 1 309 ? 12.773 -23.469 3.521 1 92.06 309 THR B O 1
ATOM 6253 N N . ALA B 1 310 ? 13.828 -22.797 1.698 1 91.81 310 ALA B N 1
ATOM 6254 C CA . ALA B 1 310 ? 13.258 -23.844 0.855 1 91.81 310 ALA B CA 1
ATOM 6255 C C . ALA B 1 310 ? 13.789 -25.219 1.249 1 91.81 310 ALA B C 1
ATOM 6257 O O . ALA B 1 310 ? 13.055 -26.203 1.222 1 91.81 310 ALA B O 1
ATOM 6258 N N . GLU B 1 311 ? 15.039 -25.234 1.561 1 92 311 GLU B N 1
ATOM 6259 C CA . GLU B 1 311 ? 15.641 -26.484 2.029 1 92 311 GLU B CA 1
ATOM 6260 C C . GLU B 1 311 ? 15 -26.938 3.336 1 92 311 GLU B C 1
ATOM 6262 O O . GLU B 1 311 ? 14.82 -28.141 3.553 1 92 311 GLU B O 1
ATOM 6267 N N . ASN B 1 312 ? 14.734 -26 4.23 1 94.81 312 ASN B N 1
ATOM 6268 C CA . ASN B 1 312 ? 14.031 -26.328 5.469 1 94.81 312 ASN B CA 1
ATOM 6269 C C . ASN B 1 312 ? 12.688 -26.984 5.195 1 94.81 312 ASN B C 1
ATOM 6271 O O . ASN B 1 312 ? 12.32 -27.953 5.871 1 94.81 312 ASN B O 1
ATOM 6275 N N . LEU B 1 313 ? 12.023 -26.516 4.23 1 95.31 313 LEU B N 1
ATOM 6276 C CA . LEU B 1 313 ? 10.734 -27.078 3.854 1 95.31 313 LEU B CA 1
ATOM 6277 C C . LEU B 1 313 ? 10.906 -28.484 3.271 1 95.31 313 LEU B C 1
ATOM 6279 O O . LEU B 1 313 ? 10.102 -29.375 3.551 1 95.31 313 LEU B O 1
ATOM 6283 N N . GLY B 1 314 ? 11.922 -28.609 2.428 1 95.19 314 GLY B N 1
ATOM 6284 C CA . GLY B 1 314 ? 12.203 -29.922 1.879 1 95.19 314 GLY B CA 1
ATOM 6285 C C . GLY B 1 314 ? 12.43 -30.984 2.947 1 95.19 314 GLY B C 1
ATOM 6286 O O . GLY B 1 314 ? 11.914 -32.094 2.846 1 95.19 314 GLY B O 1
ATOM 6287 N N . ALA B 1 315 ? 13.195 -30.594 3.934 1 96.5 315 ALA B N 1
ATOM 6288 C CA . ALA B 1 315 ? 13.477 -31.516 5.035 1 96.5 315 ALA B CA 1
ATOM 6289 C C . ALA B 1 315 ? 12.211 -31.844 5.82 1 96.5 315 ALA B C 1
ATOM 6291 O O . ALA B 1 315 ? 11.961 -33 6.148 1 96.5 315 ALA B O 1
ATOM 6292 N N . LYS B 1 316 ? 11.422 -30.891 6.09 1 97.19 316 LYS B N 1
ATOM 6293 C CA . LYS B 1 316 ? 10.227 -31.078 6.91 1 97.19 316 LYS B CA 1
ATOM 6294 C C . LYS B 1 316 ? 9.18 -31.906 6.18 1 97.19 316 LYS B C 1
ATOM 6296 O O . LYS B 1 316 ? 8.492 -32.719 6.793 1 97.19 316 LYS B O 1
ATOM 6301 N N . TYR B 1 317 ? 9.086 -31.703 4.863 1 97.44 317 TYR B N 1
ATOM 6302 C CA . TYR B 1 317 ? 8 -32.312 4.117 1 97.44 317 TYR B CA 1
ATOM 6303 C C . TYR B 1 317 ? 8.5 -33.5 3.283 1 97.44 317 TYR B C 1
ATOM 6305 O O . TYR B 1 317 ? 7.77 -34.031 2.453 1 97.44 317 TYR B O 1
ATOM 6313 N N . GLY B 1 318 ? 9.742 -33.812 3.43 1 96.69 318 GLY B N 1
ATOM 6314 C CA . GLY B 1 318 ? 10.305 -35 2.789 1 96.69 318 GLY B CA 1
ATOM 6315 C C . GLY B 1 318 ? 10.422 -34.875 1.283 1 96.69 318 GLY B C 1
ATOM 6316 O O . GLY B 1 318 ? 10.07 -35.781 0.54 1 96.69 318 GLY B O 1
ATOM 6317 N N . VAL B 1 319 ? 10.891 -33.75 0.818 1 95.56 319 VAL B N 1
ATOM 6318 C CA . VAL B 1 319 ? 11.117 -33.562 -0.607 1 95.56 319 VAL B CA 1
ATOM 6319 C C . VAL B 1 319 ? 12.539 -33.969 -0.975 1 95.56 319 VAL B C 1
ATOM 6321 O O . VAL B 1 319 ? 13.508 -33.344 -0.577 1 95.56 319 VAL B O 1
ATOM 6324 N N . SER B 1 320 ? 12.672 -35 -1.736 1 94.88 320 SER B N 1
ATOM 6325 C CA . SER B 1 320 ? 13.984 -35.469 -2.164 1 94.88 320 SER B CA 1
ATOM 6326 C C . SER B 1 320 ? 14.508 -34.625 -3.332 1 94.88 320 SER B C 1
ATOM 6328 O O . SER B 1 320 ? 13.758 -33.875 -3.959 1 94.88 320 SER B O 1
ATOM 6330 N N . ARG B 1 321 ? 15.758 -34.781 -3.58 1 92.56 321 ARG B N 1
ATOM 6331 C CA . ARG B 1 321 ? 16.344 -34.125 -4.75 1 92.56 321 ARG B CA 1
ATOM 6332 C C . ARG B 1 321 ? 15.664 -34.594 -6.031 1 92.56 321 ARG B C 1
ATOM 6334 O O . ARG B 1 321 ? 15.453 -33.812 -6.949 1 92.56 321 ARG B O 1
ATOM 6341 N N . ALA B 1 322 ? 15.344 -35.844 -6.07 1 93.88 322 ALA B N 1
ATOM 6342 C CA . ALA B 1 322 ? 14.664 -36.406 -7.234 1 93.88 322 ALA B CA 1
ATOM 6343 C C . ALA B 1 322 ? 13.281 -35.781 -7.418 1 93.88 322 ALA B C 1
ATOM 6345 O O . ALA B 1 322 ? 12.852 -35.5 -8.547 1 93.88 322 ALA B O 1
ATOM 6346 N N . ASP B 1 323 ? 12.609 -35.594 -6.34 1 94.62 323 ASP B N 1
ATOM 6347 C CA . ASP B 1 323 ? 11.312 -34.938 -6.391 1 94.62 323 ASP B CA 1
ATOM 6348 C C . ASP B 1 323 ? 11.43 -33.531 -6.98 1 94.62 323 ASP B C 1
ATOM 6350 O O . ASP B 1 323 ? 10.633 -33.156 -7.836 1 94.62 323 ASP B O 1
ATOM 6354 N N . ALA B 1 324 ? 12.391 -32.812 -6.48 1 94 324 ALA B N 1
ATOM 6355 C CA . ALA B 1 324 ? 12.609 -31.438 -6.906 1 94 324 ALA B CA 1
ATOM 6356 C C . ALA B 1 324 ? 12.961 -31.375 -8.391 1 94 324 ALA B C 1
ATOM 6358 O O . ALA B 1 324 ? 12.469 -30.5 -9.117 1 94 324 ALA B O 1
ATOM 6359 N N . ASP B 1 325 ? 13.812 -32.281 -8.805 1 92.75 325 ASP B N 1
ATOM 6360 C CA . ASP B 1 325 ? 14.219 -32.312 -10.211 1 92.75 325 ASP B CA 1
ATOM 6361 C C . ASP B 1 325 ? 13.031 -32.656 -11.109 1 92.75 325 ASP B C 1
ATOM 6363 O O . ASP B 1 325 ? 12.891 -32.094 -12.195 1 92.75 325 ASP B O 1
ATOM 6367 N N . ARG B 1 326 ? 12.289 -33.594 -10.672 1 94.62 326 ARG B N 1
ATOM 6368 C CA . ARG B 1 326 ? 11.102 -33.969 -11.438 1 94.62 326 ARG B CA 1
ATOM 6369 C C . ARG B 1 326 ? 10.141 -32.781 -11.57 1 94.62 326 ARG B C 1
ATOM 6371 O O . ARG B 1 326 ? 9.586 -32.562 -12.648 1 94.62 326 ARG B O 1
ATOM 6378 N N . PHE B 1 327 ? 9.93 -32.156 -10.5 1 94 327 PHE B N 1
ATOM 6379 C CA . PHE B 1 327 ? 9.039 -31 -10.523 1 94 327 PHE B CA 1
ATOM 6380 C C . PHE B 1 327 ? 9.57 -29.922 -11.453 1 94 327 PHE B C 1
ATOM 6382 O O . PHE B 1 327 ? 8.805 -29.312 -12.203 1 94 327 PHE B O 1
ATOM 6389 N N . ALA B 1 328 ? 10.844 -29.594 -11.352 1 92.56 328 ALA B N 1
ATOM 6390 C CA . ALA B 1 328 ? 11.477 -28.594 -12.219 1 92.56 328 ALA B CA 1
ATOM 6391 C C . ALA B 1 328 ? 11.336 -28.984 -13.688 1 92.56 328 ALA B C 1
ATOM 6393 O O . ALA B 1 328 ? 11.062 -28.125 -14.531 1 92.56 328 ALA B O 1
ATOM 6394 N N . LEU B 1 329 ? 11.57 -30.266 -13.984 1 93.56 329 LEU B N 1
ATOM 6395 C CA . LEU B 1 329 ? 11.406 -30.75 -15.352 1 93.56 329 LEU B CA 1
ATOM 6396 C C . LEU B 1 329 ? 9.961 -30.578 -15.82 1 93.56 329 LEU B C 1
ATOM 6398 O O . LEU B 1 329 ? 9.727 -30.188 -16.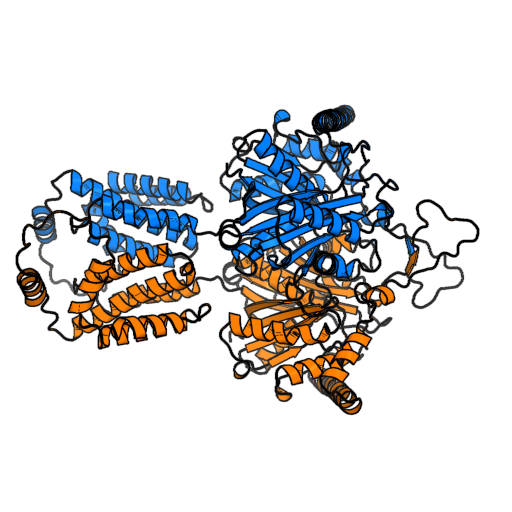969 1 93.56 329 LEU B O 1
ATOM 6402 N N . ARG B 1 330 ? 9.055 -30.938 -14.977 1 94.19 330 ARG B N 1
ATOM 6403 C CA . ARG B 1 330 ? 7.641 -30.766 -15.305 1 94.19 330 ARG B CA 1
ATOM 6404 C C . ARG B 1 330 ? 7.332 -29.297 -15.641 1 94.19 330 ARG B C 1
ATOM 6406 O O . ARG B 1 330 ? 6.652 -29.016 -16.625 1 94.19 330 ARG B O 1
ATOM 6413 N N . SER B 1 331 ? 7.754 -28.359 -14.773 1 92.62 331 SER B N 1
ATOM 6414 C CA . SER B 1 331 ? 7.539 -26.938 -15.008 1 92.62 331 SER B CA 1
ATOM 6415 C C . SER B 1 331 ? 8.062 -26.516 -16.375 1 92.62 331 SER B C 1
ATOM 6417 O O . SER B 1 331 ? 7.375 -25.812 -17.125 1 92.62 331 SER B O 1
ATOM 6419 N N . GLN B 1 332 ? 9.25 -26.984 -16.719 1 90.69 332 GLN B N 1
ATOM 6420 C CA . GLN B 1 332 ? 9.883 -26.656 -18 1 90.69 332 GLN B CA 1
ATOM 6421 C C . GLN B 1 332 ? 9.109 -27.281 -19.156 1 90.69 332 GLN B C 1
ATOM 6423 O O . GLN B 1 332 ? 8.906 -26.625 -20.188 1 90.69 332 GLN B O 1
ATOM 6428 N N . THR B 1 333 ? 8.695 -28.469 -19.016 1 92.31 333 THR B N 1
ATOM 6429 C CA . THR B 1 333 ? 7.984 -29.188 -20.078 1 92.31 333 THR B CA 1
ATOM 6430 C C . THR B 1 333 ? 6.641 -28.516 -20.359 1 92.31 333 THR B C 1
ATOM 6432 O O . THR B 1 333 ? 6.27 -28.328 -21.516 1 92.31 333 THR B O 1
ATOM 6435 N N . LEU B 1 334 ? 5.938 -28.234 -19.312 1 91.38 334 LEU B N 1
ATOM 6436 C CA . LEU B 1 334 ? 4.629 -27.609 -19.469 1 91.38 334 LEU B CA 1
ATOM 6437 C C . LEU B 1 334 ? 4.762 -26.234 -20.109 1 91.38 334 LEU B C 1
ATOM 6439 O O . LEU B 1 334 ? 3.963 -25.875 -20.984 1 91.38 334 LEU B O 1
ATOM 6443 N N . TRP B 1 335 ? 5.73 -25.5 -19.719 1 88.81 335 TRP B N 1
ATOM 6444 C CA . TRP B 1 335 ? 5.934 -24.172 -20.281 1 88.81 335 TRP B CA 1
ATOM 6445 C C . TRP B 1 335 ? 6.309 -24.25 -21.766 1 88.81 335 TRP B C 1
ATOM 6447 O O . TRP B 1 335 ? 5.871 -23.422 -22.562 1 88.81 335 TRP B O 1
ATOM 6457 N N . LYS B 1 336 ? 7.113 -25.156 -22.094 1 87.25 336 LYS B N 1
ATOM 6458 C CA . LYS B 1 336 ? 7.484 -25.375 -23.484 1 87.25 336 LYS B CA 1
ATOM 6459 C C . LYS B 1 336 ? 6.254 -25.672 -24.344 1 87.25 336 LYS B C 1
ATOM 6461 O O . LYS B 1 336 ? 6.152 -25.203 -25.484 1 87.25 336 LYS B O 1
ATOM 6466 N N . ALA B 1 337 ? 5.379 -26.438 -23.844 1 85.62 337 ALA B N 1
ATOM 6467 C CA . ALA B 1 337 ? 4.148 -26.766 -24.562 1 85.62 337 ALA B CA 1
ATOM 6468 C C . ALA B 1 337 ? 3.295 -25.516 -24.797 1 85.62 337 ALA B C 1
ATOM 6470 O O . ALA B 1 337 ? 2.684 -25.375 -25.859 1 85.62 337 ALA B O 1
ATOM 6471 N N . VAL B 1 338 ? 3.215 -24.703 -23.828 1 81.81 338 VAL B N 1
ATOM 6472 C CA . VAL B 1 338 ? 2.449 -23.469 -23.938 1 81.81 338 VAL B CA 1
ATOM 6473 C C . VAL B 1 338 ? 3.076 -22.562 -25 1 81.81 338 VAL B C 1
ATOM 6475 O O . VAL B 1 338 ? 2.367 -21.969 -25.812 1 81.81 338 VAL B O 1
ATOM 6478 N N . LYS B 1 339 ? 4.355 -22.406 -24.891 1 77.25 339 LYS B N 1
ATOM 6479 C CA . LYS B 1 339 ? 5.078 -21.578 -25.844 1 77.25 339 LYS B CA 1
ATOM 6480 C C . LYS B 1 339 ? 4.848 -22.047 -27.281 1 77.25 339 LYS B C 1
ATOM 6482 O O . LYS B 1 339 ? 4.738 -21.234 -28.188 1 77.25 339 LYS B O 1
ATOM 6487 N N . GLN B 1 340 ? 4.852 -23.297 -27.406 1 74.5 340 GLN B N 1
ATOM 6488 C CA . GLN B 1 340 ? 4.648 -23.859 -28.734 1 74.5 340 GLN B CA 1
ATOM 6489 C C . GLN B 1 340 ? 3.223 -23.625 -29.219 1 74.5 340 GLN B C 1
ATOM 6491 O O . GLN B 1 340 ? 2.992 -23.453 -30.422 1 74.5 340 GLN B O 1
ATOM 6496 N N . SER B 1 341 ? 2.387 -23.734 -28.312 1 63.22 341 SER B N 1
ATOM 6497 C CA . SER B 1 341 ? 1 -23.484 -28.688 1 63.22 341 SER B CA 1
ATOM 6498 C C . SER B 1 341 ? 0.741 -22 -28.922 1 63.22 341 SER B C 1
ATOM 6500 O O . SER B 1 341 ? -0.092 -21.625 -29.75 1 63.22 341 SER B O 1
ATOM 6502 N N . MET B 1 342 ? 1.325 -21.297 -27.859 1 54.47 342 MET B N 1
ATOM 6503 C CA . MET B 1 342 ? 1.151 -19.859 -27.969 1 54.47 342 MET B CA 1
ATOM 6504 C C . MET B 1 342 ? 2.178 -19.266 -28.938 1 54.47 342 MET B C 1
ATOM 6506 O O . MET B 1 342 ? 3.289 -19.781 -29.062 1 54.47 342 MET B O 1
ATOM 6510 N N . LYS B 1 343 ? 1.892 -19.062 -30.172 1 38.69 343 LYS B N 1
ATOM 6511 C CA . LYS B 1 343 ? 2.826 -18.344 -31.031 1 38.69 343 LYS B CA 1
ATOM 6512 C C . LYS B 1 343 ? 3.682 -17.375 -30.219 1 38.69 343 LYS B C 1
ATOM 6514 O O . LYS B 1 343 ? 4.145 -16.359 -30.75 1 38.69 343 LYS B O 1
ATOM 6519 N N . PHE B 1 344 ? 3.561 -17.594 -28.953 1 36.78 344 PHE B N 1
ATOM 6520 C CA . PHE B 1 344 ? 4.254 -16.531 -28.219 1 36.78 344 PHE B CA 1
ATOM 6521 C C . PHE B 1 344 ? 5.758 -16.797 -28.203 1 36.78 344 PHE B C 1
ATOM 6523 O O . PHE B 1 344 ? 6.191 -17.938 -28.078 1 36.78 344 PHE B O 1
ATOM 6530 N N . PHE B 1 345 ? 6.527 -16.156 -28.953 1 32.69 345 PHE B N 1
ATOM 6531 C CA . PHE B 1 345 ? 7.945 -16.125 -29.297 1 32.69 345 PHE B CA 1
ATOM 6532 C C . PHE B 1 345 ? 8.805 -16.266 -28.047 1 32.69 345 PHE B C 1
ATOM 6534 O O . PHE B 1 345 ? 10.023 -16.125 -28.094 1 32.69 345 PHE B O 1
ATOM 6541 N N . GLU B 1 346 ? 8.328 -16.156 -26.781 1 36.88 346 GLU B N 1
ATOM 6542 C CA . GLU B 1 346 ? 9.461 -15.711 -25.969 1 36.88 346 GLU B CA 1
ATOM 6543 C C . GLU B 1 346 ? 10.203 -16.891 -25.359 1 36.88 346 GLU B C 1
ATOM 6545 O O . GLU B 1 346 ? 9.594 -17.75 -24.719 1 36.88 346 GLU B O 1
ATOM 6550 N N . ARG B 1 347 ? 11.336 -17.391 -25.922 1 34.56 347 ARG B N 1
ATOM 6551 C CA . ARG B 1 347 ? 12.266 -18.5 -25.797 1 34.56 347 ARG B CA 1
ATOM 6552 C C . ARG B 1 347 ? 12.805 -18.594 -24.375 1 34.56 347 ARG B C 1
ATOM 6554 O O . ARG B 1 347 ? 13.43 -19.594 -24 1 34.56 347 ARG B O 1
ATOM 6561 N N . GLU B 1 348 ? 13.305 -17.641 -23.703 1 36.88 348 GLU B N 1
ATOM 6562 C CA . GLU B 1 348 ? 14.367 -17.891 -22.734 1 36.88 348 GLU B CA 1
ATOM 6563 C C . GLU B 1 348 ? 13.797 -18.172 -21.359 1 36.88 348 GLU B C 1
ATOM 6565 O O . GLU B 1 348 ? 12.93 -17.453 -20.875 1 36.88 348 GLU B O 1
ATOM 6570 N N . SER B 1 349 ? 13.867 -19.531 -21.047 1 40.12 349 SER B N 1
ATOM 6571 C CA . SER B 1 349 ? 13.609 -20 -19.688 1 40.12 349 SER B CA 1
ATOM 6572 C C . SER B 1 349 ? 14.477 -19.266 -18.672 1 40.12 349 SER B C 1
ATOM 6574 O O . SER B 1 349 ? 15.68 -19.094 -18.891 1 40.12 349 SER B O 1
ATOM 6576 N N . VAL B 1 350 ? 14.086 -18.281 -17.938 1 46 350 VAL B N 1
ATOM 6577 C CA . VAL B 1 350 ? 14.852 -17.422 -17.047 1 46 350 VAL B CA 1
ATOM 6578 C C . VAL B 1 350 ? 14.906 -18.031 -15.648 1 46 350 VAL B C 1
ATOM 6580 O O . VAL B 1 350 ? 13.906 -18.562 -15.156 1 46 350 VAL B O 1
ATOM 6583 N N . LYS B 1 351 ? 16.078 -18.562 -15.156 1 51.94 351 LYS B N 1
ATOM 6584 C CA . LYS B 1 351 ? 16.297 -18.938 -13.766 1 51.94 351 LYS B CA 1
ATOM 6585 C C . LYS B 1 351 ? 16.031 -17.766 -12.82 1 51.94 351 LYS B C 1
ATOM 6587 O O . LYS B 1 351 ? 16.578 -16.672 -13.016 1 51.94 351 LYS B O 1
ATOM 6592 N N . GLY B 1 352 ? 15.25 -17.859 -11.75 1 71.56 352 GLY B N 1
ATOM 6593 C CA . GLY B 1 352 ? 14.867 -17.188 -10.523 1 71.56 352 GLY B CA 1
ATOM 6594 C C . GLY B 1 352 ? 14.922 -15.68 -10.625 1 71.56 352 GLY B C 1
ATOM 6595 O O . GLY B 1 352 ? 13.898 -15.008 -10.523 1 71.56 352 GLY B O 1
ATOM 6596 N N . ILE B 1 353 ? 16.188 -15.148 -10.867 1 84.81 353 ILE B N 1
ATOM 6597 C CA . ILE B 1 353 ? 16.375 -13.711 -11.023 1 84.81 353 ILE B CA 1
ATOM 6598 C C . ILE B 1 353 ? 15.984 -13.289 -12.438 1 84.81 353 ILE B C 1
ATOM 6600 O O . ILE B 1 353 ? 16.469 -13.852 -13.422 1 84.81 353 ILE B O 1
ATOM 6604 N N . SER B 1 354 ? 15.055 -12.375 -12.539 1 93.5 354 SER B N 1
ATOM 6605 C CA . SER B 1 354 ? 14.5 -12.031 -13.844 1 93.5 354 SER B CA 1
ATOM 6606 C C . SER B 1 354 ? 13.977 -10.594 -13.859 1 93.5 354 SER B C 1
ATOM 6608 O O . SER B 1 354 ? 13.945 -9.93 -12.82 1 93.5 354 SER B O 1
ATOM 6610 N N . ASP B 1 355 ? 13.703 -10.133 -15.047 1 95.81 355 ASP B N 1
ATOM 6611 C CA . ASP B 1 355 ? 13.141 -8.812 -15.305 1 95.81 355 ASP B CA 1
ATOM 6612 C C . ASP B 1 355 ? 11.789 -8.914 -16 1 95.81 355 ASP B C 1
ATOM 6614 O O . ASP B 1 355 ? 11.602 -9.773 -16.875 1 95.81 355 ASP B O 1
ATOM 6618 N N . GLY B 1 356 ? 10.836 -8.109 -15.523 1 97.19 356 GLY B N 1
ATOM 6619 C CA . GLY B 1 356 ? 9.547 -8.156 -16.188 1 97.19 356 GLY B CA 1
ATOM 6620 C C . GLY B 1 356 ? 8.477 -7.348 -15.477 1 97.19 356 GLY B C 1
ATOM 6621 O O . GLY B 1 356 ? 8.727 -6.797 -14.398 1 97.19 356 GLY B O 1
ATOM 6622 N N . ALA B 1 357 ? 7.359 -7.195 -16.141 1 98.5 357 ALA B N 1
ATOM 6623 C CA . ALA B 1 357 ? 6.207 -6.492 -15.586 1 98.5 357 ALA B CA 1
ATOM 6624 C C . ALA B 1 357 ? 4.898 -7.133 -16.047 1 98.5 357 ALA B C 1
ATOM 6626 O O . ALA B 1 357 ? 4.875 -7.859 -17.031 1 98.5 357 ALA B O 1
ATOM 6627 N N . SER B 1 358 ? 3.924 -6.973 -15.289 1 98.5 358 SER B N 1
ATOM 6628 C CA . SER B 1 358 ? 2.553 -7.359 -15.609 1 98.5 358 SER B CA 1
ATOM 6629 C C . SER B 1 358 ? 1.56 -6.301 -15.141 1 98.5 358 SER B C 1
ATOM 6631 O O . SER B 1 358 ? 1.771 -5.656 -14.109 1 98.5 358 SER B O 1
ATOM 6633 N N . ALA B 1 359 ? 0.549 -6.047 -15.938 1 98.81 359 ALA B N 1
ATOM 6634 C CA . ALA B 1 359 ? -0.454 -5.035 -15.617 1 98.81 359 ALA B CA 1
ATOM 6635 C C . ALA B 1 359 ? -1.865 -5.566 -15.852 1 98.81 359 ALA B C 1
ATOM 6637 O O . ALA B 1 359 ? -2.102 -6.32 -16.797 1 98.81 359 ALA B O 1
ATOM 6638 N N . LEU B 1 360 ? -2.766 -5.184 -14.992 1 98.81 360 LEU B N 1
ATOM 6639 C CA . LEU B 1 360 ? -4.18 -5.531 -15.07 1 98.81 360 LEU B CA 1
ATOM 6640 C C . LEU B 1 360 ? -5.055 -4.289 -14.969 1 98.81 360 LEU B C 1
ATOM 6642 O O . LEU B 1 360 ? -4.656 -3.297 -14.344 1 98.81 360 LEU B O 1
ATOM 6646 N N . LEU B 1 361 ? -6.188 -4.32 -15.602 1 98.88 361 LEU B N 1
ATOM 6647 C CA . LEU B 1 361 ? -7.246 -3.336 -15.406 1 98.88 361 LEU B CA 1
ATOM 6648 C C . LEU B 1 361 ? -8.328 -3.879 -14.477 1 98.88 361 LEU B C 1
ATOM 6650 O O . LEU B 1 361 ? -8.984 -4.875 -14.797 1 98.88 361 LEU B O 1
ATOM 6654 N N . VAL B 1 362 ? -8.484 -3.244 -13.328 1 98.88 362 VAL B N 1
ATOM 6655 C CA . VAL B 1 362 ? -9.438 -3.66 -12.305 1 98.88 362 VAL B CA 1
ATOM 6656 C C . VAL B 1 362 ? -10.602 -2.676 -12.258 1 98.88 362 VAL B C 1
ATOM 6658 O O . VAL B 1 362 ? -10.398 -1.473 -12.07 1 98.88 362 VAL B O 1
ATOM 6661 N N . ALA B 1 363 ? -11.836 -3.193 -12.367 1 98.5 363 ALA B N 1
ATOM 6662 C CA . ALA B 1 363 ? -12.992 -2.305 -12.516 1 98.5 363 ALA B CA 1
ATOM 6663 C C . ALA B 1 363 ? -14.133 -2.73 -11.602 1 98.5 363 ALA B C 1
ATOM 6665 O O . ALA B 1 363 ? -14.367 -3.924 -11.406 1 98.5 363 ALA B O 1
ATOM 6666 N N . GLY B 1 364 ? -14.75 -1.721 -11.031 1 95.5 364 GLY B N 1
ATOM 6667 C CA . GLY B 1 364 ? -16.031 -1.968 -10.391 1 95.5 364 GLY B CA 1
ATOM 6668 C C . GLY B 1 364 ? -17.188 -2.049 -11.375 1 95.5 364 GLY B C 1
ATOM 6669 O O . GLY B 1 364 ? -17.016 -1.784 -12.57 1 95.5 364 GLY B O 1
ATOM 6670 N N . GLU B 1 365 ? -18.375 -2.371 -10.93 1 89 365 GLU B N 1
ATOM 6671 C CA . GLU B 1 365 ? -19.562 -2.514 -11.766 1 89 365 GLU B CA 1
ATOM 6672 C C . GLU B 1 365 ? -19.906 -1.205 -12.469 1 89 365 GLU B C 1
ATOM 6674 O O . GLU B 1 365 ? -20.312 -1.209 -13.633 1 89 365 GLU B O 1
ATOM 6679 N N . GLU B 1 366 ? -19.719 -0.136 -11.758 1 87.62 366 GLU B N 1
ATOM 6680 C CA . GLU B 1 366 ? -20.016 1.176 -12.328 1 87.62 366 GLU B CA 1
ATOM 6681 C C . GLU B 1 366 ? -19.156 1.457 -13.547 1 87.62 366 GLU B C 1
ATOM 6683 O O . GLU B 1 366 ? -19.641 1.939 -14.57 1 87.62 366 GLU B O 1
ATOM 6688 N N . ALA B 1 367 ? -17.891 1.195 -13.422 1 94.31 367 ALA B N 1
ATOM 6689 C CA . ALA B 1 367 ? -16.969 1.417 -14.539 1 94.31 367 ALA B CA 1
ATOM 6690 C C . ALA B 1 367 ? -17.281 0.478 -15.703 1 94.31 367 ALA B C 1
ATOM 6692 O O . ALA B 1 367 ? -17.203 0.875 -16.859 1 94.31 367 ALA B O 1
ATOM 6693 N N . VAL B 1 368 ? -17.594 -0.776 -15.445 1 94.62 368 VAL B N 1
ATOM 6694 C CA . VAL B 1 368 ? -17.922 -1.756 -16.469 1 94.62 368 VAL B CA 1
ATOM 6695 C C . VAL B 1 368 ? -19.094 -1.253 -17.312 1 94.62 368 VAL B C 1
ATOM 6697 O O . VAL B 1 368 ? -19.062 -1.314 -18.531 1 94.62 368 VAL B O 1
ATOM 6700 N N . SER B 1 369 ? -20.094 -0.748 -16.609 1 89.12 369 SER B N 1
ATOM 6701 C CA . SER B 1 369 ? -21.297 -0.259 -17.266 1 89.12 369 SER B CA 1
ATOM 6702 C C . SER B 1 369 ? -21.031 1.049 -18 1 89.12 369 SER B C 1
ATOM 6704 O O . SER B 1 369 ? -21.359 1.183 -19.188 1 89.12 369 SER B O 1
ATOM 6706 N N . LYS B 1 370 ? -20.391 1.969 -17.328 1 91.62 370 LYS B N 1
ATOM 6707 C CA . LYS B 1 370 ? -20.172 3.311 -17.859 1 91.62 370 LYS B CA 1
ATOM 6708 C C . LYS B 1 370 ? -19.312 3.27 -19.109 1 91.62 370 LYS B C 1
ATOM 6710 O O . LYS B 1 370 ? -19.562 4.012 -20.062 1 91.62 370 LYS B O 1
ATOM 6715 N N . TYR B 1 371 ? -18.328 2.389 -19.109 1 95.38 371 TYR B N 1
ATOM 6716 C CA . TYR B 1 371 ? -17.359 2.42 -20.203 1 95.38 371 TYR B CA 1
ATOM 6717 C C . TYR B 1 371 ? -17.547 1.229 -21.141 1 95.38 371 TYR B C 1
ATOM 6719 O O . TYR B 1 371 ? -16.797 1.047 -22.094 1 95.38 371 TYR B O 1
ATOM 6727 N N . GLY B 1 372 ? -18.531 0.396 -20.938 1 94.38 372 GLY B N 1
ATOM 6728 C CA . GLY B 1 372 ? -18.797 -0.75 -21.797 1 94.38 372 GLY B CA 1
ATOM 6729 C C . GLY B 1 372 ? -17.688 -1.77 -21.797 1 94.38 372 GLY B C 1
ATOM 6730 O O . GLY B 1 372 ? -17.312 -2.291 -22.844 1 94.38 372 GLY B O 1
ATOM 6731 N N . LEU B 1 373 ? -17.109 -2.008 -20.625 1 96.19 373 LEU B N 1
ATOM 6732 C CA . LEU B 1 373 ? -15.992 -2.936 -20.5 1 96.19 373 LEU B CA 1
ATOM 6733 C C . LEU B 1 373 ? -16.484 -4.379 -20.5 1 96.19 373 LEU B C 1
ATOM 6735 O O . LEU B 1 373 ? -17.609 -4.656 -20.094 1 96.19 373 LEU B O 1
ATOM 6739 N N . LYS B 1 374 ? -15.664 -5.27 -20.969 1 96.06 374 LYS B N 1
ATOM 6740 C CA . LYS B 1 374 ? -15.961 -6.699 -20.938 1 96.06 374 LYS B CA 1
ATOM 6741 C C . LYS B 1 374 ? -15.195 -7.402 -19.828 1 96.06 374 LYS B C 1
ATOM 6743 O O . LYS B 1 374 ? -14.008 -7.684 -19.969 1 96.06 374 LYS B O 1
ATOM 6748 N N . PRO B 1 375 ? -15.867 -7.801 -18.766 1 97 375 PRO B N 1
ATOM 6749 C CA . PRO B 1 375 ? -15.18 -8.5 -17.672 1 97 375 PRO B CA 1
ATOM 6750 C C . PRO B 1 375 ? -14.602 -9.844 -18.109 1 97 375 PRO B C 1
ATOM 6752 O O . PRO B 1 375 ? -15.242 -10.578 -18.859 1 97 375 PRO B O 1
ATOM 6755 N N . LEU B 1 376 ? -13.398 -10.109 -17.656 1 97.62 376 LEU B N 1
ATOM 6756 C CA . LEU B 1 376 ? -12.758 -11.398 -17.891 1 97.62 376 LEU B CA 1
ATOM 6757 C C . LEU B 1 376 ? -12.969 -12.336 -16.703 1 97.62 376 LEU B C 1
ATOM 6759 O O . LEU B 1 376 ? -13.18 -13.539 -16.891 1 97.62 376 LEU B O 1
ATOM 6763 N N . ALA B 1 377 ? -12.859 -11.805 -15.531 1 98.25 377 ALA B N 1
ATOM 6764 C CA . ALA B 1 377 ? -12.992 -12.578 -14.297 1 98.25 377 ALA B CA 1
ATOM 6765 C C . ALA B 1 377 ? -13.453 -11.695 -13.141 1 98.25 377 ALA B C 1
ATOM 6767 O O . ALA B 1 377 ? -13.25 -10.477 -13.164 1 98.25 377 ALA B O 1
ATOM 6768 N N . ARG B 1 378 ? -14.094 -12.281 -12.227 1 97.88 378 ARG B N 1
ATOM 6769 C CA . ARG B 1 378 ? -14.469 -11.617 -10.984 1 97.88 378 ARG B CA 1
ATOM 6770 C C . ARG B 1 378 ? -13.453 -11.914 -9.883 1 97.88 378 ARG B C 1
ATOM 6772 O O . ARG B 1 378 ? -13 -13.047 -9.742 1 97.88 378 ARG B O 1
ATOM 6779 N N . VAL B 1 379 ? -13.023 -10.898 -9.164 1 98.19 379 VAL B N 1
ATOM 6780 C CA . VAL B 1 379 ? -12.227 -11.086 -7.961 1 98.19 379 VAL B CA 1
ATOM 6781 C C . VAL B 1 379 ? -13.133 -11.438 -6.785 1 98.19 379 VAL B C 1
ATOM 6783 O O . VAL B 1 379 ? -13.914 -10.602 -6.324 1 98.19 379 VAL B O 1
ATOM 6786 N N . VAL B 1 380 ? -12.953 -12.617 -6.195 1 95.94 380 VAL B N 1
ATOM 6787 C CA . VAL B 1 380 ? -13.953 -13.156 -5.281 1 95.94 380 VAL B CA 1
ATOM 6788 C C . VAL B 1 380 ? -13.492 -12.961 -3.84 1 95.94 380 VAL B C 1
ATOM 6790 O O . VAL B 1 380 ? -14.273 -12.555 -2.98 1 95.94 380 VAL B O 1
ATOM 6793 N N . ALA B 1 381 ? -12.266 -13.352 -3.609 1 96.56 381 ALA B N 1
ATOM 6794 C CA . ALA B 1 381 ? -11.727 -13.281 -2.254 1 96.56 381 ALA B CA 1
ATOM 6795 C C . ALA B 1 381 ? -10.203 -13.219 -2.271 1 96.56 381 ALA B C 1
ATOM 6797 O O . ALA B 1 381 ? -9.57 -13.586 -3.266 1 96.56 381 ALA B O 1
ATOM 6798 N N . TRP B 1 382 ? -9.672 -12.75 -1.23 1 98.69 382 TRP B N 1
ATOM 6799 C CA . TRP B 1 382 ? -8.227 -12.688 -1.038 1 98.69 382 TRP B CA 1
ATOM 6800 C C . TRP B 1 382 ? -7.871 -12.734 0.444 1 98.69 382 TRP B C 1
ATOM 6802 O O . TRP B 1 382 ? -8.719 -12.469 1.299 1 98.69 382 TRP B O 1
ATOM 6812 N N . LYS B 1 383 ? -6.594 -13.102 0.7 1 98.44 383 LYS B N 1
ATOM 6813 C CA . LYS B 1 383 ? -6.109 -13.086 2.076 1 98.44 383 LYS B CA 1
ATOM 6814 C C . LYS B 1 383 ? -4.582 -13.102 2.123 1 98.44 383 LYS B C 1
ATOM 6816 O O . LYS B 1 383 ? -3.939 -13.828 1.367 1 98.44 383 LYS B O 1
ATOM 6821 N N . ALA B 1 384 ? -4.031 -12.219 2.871 1 98.62 384 ALA B N 1
ATOM 6822 C CA . ALA B 1 384 ? -2.625 -12.281 3.26 1 98.62 384 ALA B CA 1
ATOM 6823 C C . ALA B 1 384 ? -2.471 -12.836 4.672 1 98.62 384 ALA B C 1
ATOM 6825 O O . ALA B 1 384 ? -3.277 -12.547 5.555 1 98.62 384 ALA B O 1
ATOM 6826 N N . VAL B 1 385 ? -1.422 -13.625 4.906 1 98.56 385 VAL B N 1
ATOM 6827 C CA . VAL B 1 385 ? -1.179 -14.25 6.203 1 98.56 385 VAL B CA 1
ATOM 6828 C C . VAL B 1 385 ? 0.306 -14.164 6.547 1 98.56 385 VAL B C 1
ATOM 6830 O O . VAL B 1 385 ? 1.13 -13.82 5.695 1 98.56 385 VAL B O 1
ATOM 6833 N N . GLY B 1 386 ? 0.607 -14.367 7.824 1 98.5 386 GLY B N 1
ATOM 6834 C CA . GLY B 1 386 ? 1.979 -14.555 8.266 1 98.5 386 GLY B CA 1
ATOM 6835 C C . GLY B 1 386 ? 2.289 -15.984 8.672 1 98.5 386 GLY B C 1
ATOM 6836 O O . GLY B 1 386 ? 1.389 -16.734 9.055 1 98.5 386 GLY B O 1
ATOM 6837 N N . VAL B 1 387 ? 3.529 -16.359 8.484 1 98.44 387 VAL B N 1
ATOM 6838 C CA . VAL B 1 387 ? 4.027 -17.656 8.922 1 98.44 387 VAL B CA 1
ATOM 6839 C C . VAL B 1 387 ? 5.434 -17.5 9.5 1 98.44 387 VAL B C 1
ATOM 6841 O O . VAL B 1 387 ? 5.988 -16.406 9.523 1 98.44 387 VAL B O 1
ATOM 6844 N N . ASP B 1 388 ? 5.98 -18.609 10.016 1 98 388 ASP B N 1
ATOM 6845 C CA . ASP B 1 388 ? 7.359 -18.625 10.5 1 98 388 ASP B CA 1
ATOM 6846 C C . ASP B 1 388 ? 8.336 -18.25 9.383 1 98 388 ASP B C 1
ATOM 6848 O O . ASP B 1 388 ? 8.398 -18.922 8.352 1 98 388 ASP B O 1
ATOM 6852 N N . PRO B 1 389 ? 9.133 -17.188 9.602 1 97.38 389 PRO B N 1
ATOM 6853 C CA . PRO B 1 389 ? 10.086 -16.781 8.562 1 97.38 389 PRO B CA 1
ATOM 6854 C C . PRO B 1 389 ? 11.023 -17.906 8.141 1 97.38 389 PRO B C 1
ATOM 6856 O O . PRO B 1 389 ? 11.477 -17.953 6.996 1 97.38 389 PRO B O 1
ATOM 6859 N N . ASN B 1 390 ? 11.289 -18.844 8.992 1 96.38 390 ASN B N 1
ATOM 6860 C CA . ASN B 1 390 ? 12.172 -19.969 8.664 1 96.38 390 ASN B CA 1
ATOM 6861 C C . ASN B 1 390 ? 11.5 -20.953 7.715 1 96.38 390 ASN B C 1
ATOM 6863 O O . ASN B 1 390 ? 12.172 -21.797 7.109 1 96.38 390 ASN B O 1
ATOM 6867 N N . MET B 1 391 ? 10.211 -20.844 7.617 1 97.25 391 MET B N 1
ATOM 6868 C CA . MET B 1 391 ? 9.406 -21.703 6.762 1 97.25 391 MET B CA 1
ATOM 6869 C C . MET B 1 391 ? 8.555 -20.875 5.801 1 97.25 391 MET B C 1
ATOM 6871 O O . MET B 1 391 ? 7.426 -21.25 5.488 1 97.25 391 MET B O 1
ATOM 6875 N N . MET B 1 392 ? 9.086 -19.75 5.453 1 95.56 392 MET B N 1
ATOM 6876 C CA . MET B 1 392 ? 8.312 -18.75 4.719 1 95.56 392 MET B CA 1
ATOM 6877 C C . MET B 1 392 ? 7.676 -19.359 3.477 1 95.56 392 MET B C 1
ATOM 6879 O O . MET B 1 392 ? 6.59 -18.938 3.064 1 95.56 392 MET B O 1
ATOM 6883 N N . GLY B 1 393 ? 8.266 -20.406 2.896 1 96.5 393 GLY B N 1
ATOM 6884 C CA . GLY B 1 393 ? 7.789 -20.984 1.651 1 96.5 393 GLY B CA 1
ATOM 6885 C C . GLY B 1 393 ? 6.422 -21.625 1.776 1 96.5 393 GLY B C 1
ATOM 6886 O O . GLY B 1 393 ? 5.742 -21.859 0.773 1 96.5 393 GLY B O 1
ATOM 6887 N N . ILE B 1 394 ? 5.953 -21.875 2.984 1 98.25 394 ILE B N 1
ATOM 6888 C CA . ILE B 1 394 ? 4.695 -22.578 3.195 1 98.25 394 ILE B CA 1
ATOM 6889 C C . ILE B 1 394 ? 3.539 -21.578 3.203 1 98.25 394 ILE B C 1
ATOM 6891 O O . ILE B 1 394 ? 2.371 -21.969 3.271 1 98.25 394 ILE B O 1
ATOM 6895 N N . GLY B 1 395 ? 3.824 -20.312 3.07 1 98.5 395 GLY B N 1
ATOM 6896 C CA . GLY B 1 395 ? 2.877 -19.219 3.168 1 98.5 395 GLY B CA 1
ATOM 6897 C C . GLY B 1 395 ? 1.62 -19.438 2.35 1 98.5 395 GLY B C 1
ATOM 6898 O O . GLY B 1 395 ? 0.51 -19.219 2.834 1 98.5 395 GLY B O 1
ATOM 6899 N N . PRO B 1 396 ? 1.699 -19.953 1.195 1 98.81 396 PRO B N 1
ATOM 6900 C CA . PRO B 1 396 ? 0.519 -20.188 0.357 1 98.81 396 PRO B CA 1
ATOM 6901 C C . PRO B 1 396 ? -0.503 -21.109 1.015 1 98.81 396 PRO B C 1
ATOM 6903 O O . PRO B 1 396 ? -1.71 -20.922 0.827 1 98.81 396 PRO B O 1
ATOM 6906 N N . ALA B 1 397 ? -0.08 -22.078 1.745 1 98.75 397 ALA B N 1
ATOM 6907 C CA . ALA B 1 397 ? -0.984 -23.078 2.307 1 98.75 397 ALA B CA 1
ATOM 6908 C C . ALA B 1 397 ? -2.008 -22.422 3.236 1 98.75 397 ALA B C 1
ATOM 6910 O O . ALA B 1 397 ? -3.215 -22.516 2.996 1 98.75 397 ALA B O 1
ATOM 6911 N N . PRO B 1 398 ? -1.541 -21.766 4.293 1 98.69 398 PRO B N 1
ATOM 6912 C CA . PRO B 1 398 ? -2.555 -21.125 5.129 1 98.69 398 PRO B CA 1
ATOM 6913 C C . PRO B 1 398 ? -3.301 -20 4.395 1 98.69 398 PRO B C 1
ATOM 6915 O O . PRO B 1 398 ? -4.477 -19.75 4.676 1 98.69 398 PRO B O 1
ATOM 6918 N N . ALA B 1 399 ? -2.691 -19.266 3.463 1 98.75 399 ALA B N 1
ATOM 6919 C CA . ALA B 1 399 ? -3.373 -18.234 2.695 1 98.75 399 ALA B CA 1
ATOM 6920 C C . ALA B 1 399 ? -4.527 -18.812 1.884 1 98.75 399 ALA B C 1
ATOM 6922 O O . ALA B 1 399 ? -5.629 -18.266 1.876 1 98.75 399 ALA B O 1
ATOM 6923 N N . ILE B 1 400 ? -4.266 -19.938 1.198 1 98.81 400 ILE B N 1
ATOM 6924 C CA . ILE B 1 400 ? -5.277 -20.594 0.38 1 98.81 400 ILE B CA 1
ATOM 6925 C C . ILE B 1 400 ? -6.406 -21.109 1.27 1 98.81 400 ILE B C 1
ATOM 6927 O O . ILE B 1 400 ? -7.586 -20.953 0.949 1 98.81 400 ILE B O 1
ATOM 6931 N N . ARG B 1 401 ? -6.078 -21.719 2.406 1 98.31 401 ARG B N 1
ATOM 6932 C CA . ARG B 1 401 ? -7.102 -22.188 3.338 1 98.31 401 ARG B CA 1
ATOM 6933 C C . ARG B 1 401 ? -7.996 -21.031 3.787 1 98.31 401 ARG B C 1
ATOM 6935 O O . ARG B 1 401 ? -9.211 -21.203 3.924 1 98.31 401 ARG B O 1
ATOM 6942 N N . SER B 1 402 ? -7.371 -19.922 4.023 1 97.25 402 SER B N 1
ATOM 6943 C CA . SER B 1 402 ? -8.117 -18.766 4.492 1 97.25 402 SER B CA 1
ATOM 6944 C C . SER B 1 402 ? -9.062 -18.234 3.414 1 97.25 402 SER B C 1
ATOM 6946 O O . SER B 1 402 ? -10.195 -17.844 3.709 1 97.25 402 SER B O 1
ATOM 6948 N N . VAL B 1 403 ? -8.602 -18.188 2.186 1 97.88 403 VAL B N 1
ATOM 6949 C CA . VAL B 1 403 ? -9.422 -17.719 1.074 1 97.88 403 VAL B CA 1
ATOM 6950 C C . VAL B 1 403 ? -10.602 -18.656 0.871 1 97.88 403 VAL B C 1
ATOM 6952 O O . VAL B 1 403 ? -11.719 -18.219 0.58 1 97.88 403 VAL B O 1
ATOM 6955 N N . LEU B 1 404 ? -10.336 -19.938 0.966 1 96.62 404 LEU B N 1
ATOM 6956 C CA . LEU B 1 404 ? -11.398 -20.922 0.838 1 96.62 404 LEU B CA 1
ATOM 6957 C C . LEU B 1 404 ? -12.43 -20.766 1.95 1 96.62 404 LEU B C 1
ATOM 6959 O O . LEU B 1 404 ? -13.633 -20.812 1.695 1 96.62 404 LEU B O 1
ATOM 6963 N N . LYS B 1 405 ? -11.961 -20.562 3.131 1 93.38 405 LYS B N 1
ATOM 6964 C CA . LYS B 1 405 ? -12.852 -20.328 4.262 1 93.38 405 LYS B CA 1
ATOM 6965 C C . LYS B 1 405 ? -13.703 -19.078 4.043 1 93.38 405 LYS B C 1
ATOM 6967 O O . LYS B 1 405 ? -14.922 -19.109 4.254 1 93.38 405 LYS B O 1
ATOM 6972 N N . LYS B 1 406 ? -13.078 -18.031 3.576 1 90.69 406 LYS B N 1
ATOM 6973 C CA . LYS B 1 406 ? -13.75 -16.75 3.357 1 90.69 406 LYS B CA 1
ATOM 6974 C C . LYS B 1 406 ? -14.797 -16.859 2.254 1 90.69 406 LYS B C 1
ATOM 6976 O O . LYS B 1 406 ? -15.836 -16.203 2.309 1 90.69 406 LYS B O 1
ATOM 6981 N N . SER B 1 407 ? -14.531 -17.688 1.271 1 90.06 407 SER B N 1
ATOM 6982 C CA . SER B 1 407 ? -15.398 -17.766 0.105 1 90.06 407 SER B CA 1
ATOM 6983 C C . SER B 1 407 ? -16.438 -18.875 0.273 1 90.06 407 SER B C 1
ATOM 6985 O O . SER B 1 407 ? -17.375 -18.984 -0.522 1 90.06 407 SER B O 1
ATOM 6987 N N . GLY B 1 408 ? -16.219 -19.766 1.243 1 88.12 408 GLY B N 1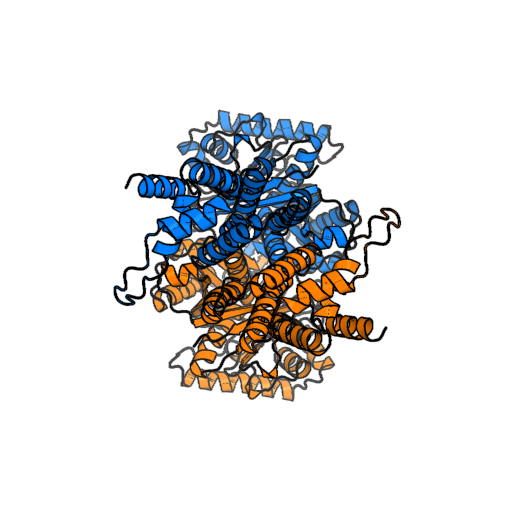
ATOM 6988 C CA . GLY B 1 408 ? -17.125 -20.891 1.458 1 88.12 408 GLY B CA 1
ATOM 6989 C C . GLY B 1 408 ? -16.922 -22.016 0.473 1 88.12 408 GLY B C 1
ATOM 6990 O O . GLY B 1 408 ? -17.781 -22.906 0.339 1 88.12 408 GLY B O 1
ATOM 6991 N N . LEU B 1 409 ? -15.844 -22 -0.237 1 95.06 409 LEU B N 1
ATOM 6992 C CA . LEU B 1 409 ? -15.5 -23.031 -1.194 1 95.06 409 LEU B CA 1
ATOM 6993 C C . LEU B 1 409 ? -14.516 -24.031 -0.586 1 95.06 409 LEU B C 1
ATOM 6995 O O . LEU B 1 409 ? -13.969 -23.781 0.489 1 95.06 409 LEU B O 1
ATOM 6999 N N . THR B 1 410 ? -14.414 -25.188 -1.205 1 95.94 410 THR B N 1
ATOM 7000 C CA . THR B 1 410 ? -13.43 -26.188 -0.831 1 95.94 410 THR B CA 1
ATOM 7001 C C . THR B 1 410 ? -12.398 -26.391 -1.945 1 95.94 410 THR B C 1
ATOM 7003 O O . THR B 1 410 ? -12.578 -25.875 -3.055 1 95.94 410 THR B O 1
ATOM 7006 N N . LEU B 1 411 ? -11.352 -27.078 -1.643 1 97.12 411 LEU B N 1
ATOM 7007 C CA . LEU B 1 411 ? -10.305 -27.312 -2.627 1 97.12 411 LEU B CA 1
ATOM 7008 C C . LEU B 1 411 ? -10.852 -28.062 -3.84 1 97.12 411 LEU B C 1
ATOM 7010 O O . LEU B 1 411 ? -10.359 -27.891 -4.957 1 97.12 411 LEU B O 1
ATOM 7014 N N . GLN B 1 412 ? -11.852 -28.875 -3.684 1 95.81 412 GLN B N 1
ATOM 7015 C CA . GLN B 1 412 ? -12.461 -29.641 -4.762 1 95.81 412 GLN B CA 1
ATOM 7016 C C . GLN B 1 412 ? -13.188 -28.734 -5.754 1 95.81 412 GLN B C 1
ATOM 7018 O O . GLN B 1 412 ? -13.328 -29.078 -6.93 1 95.81 412 GLN B O 1
ATOM 7023 N N . ASP B 1 413 ? -13.586 -27.578 -5.293 1 96.94 413 ASP B N 1
ATOM 7024 C CA . ASP B 1 413 ? -14.32 -26.625 -6.129 1 96.94 413 ASP B CA 1
ATOM 7025 C C . ASP B 1 413 ? -13.367 -25.844 -7.031 1 96.94 413 ASP B C 1
ATOM 7027 O O . ASP B 1 413 ? -13.797 -25.203 -7.988 1 96.94 413 ASP B O 1
ATOM 7031 N N . ILE B 1 414 ? -12.078 -25.891 -6.719 1 98.62 414 ILE B N 1
ATOM 7032 C CA . ILE B 1 414 ? -11.094 -25.078 -7.438 1 98.62 414 ILE B CA 1
ATOM 7033 C C . ILE B 1 414 ? -10.562 -25.859 -8.633 1 98.62 414 ILE B C 1
ATOM 7035 O O . ILE B 1 414 ? -10.094 -27 -8.484 1 98.62 414 ILE B O 1
ATOM 7039 N N . ASP B 1 415 ? -10.57 -25.234 -9.773 1 98.62 415 ASP B N 1
ATOM 7040 C CA . ASP B 1 415 ? -10.219 -25.906 -11.016 1 98.62 415 ASP B CA 1
ATOM 7041 C C . ASP B 1 415 ? -8.734 -25.75 -11.328 1 98.62 415 ASP B C 1
ATOM 7043 O O . ASP B 1 415 ? -8.117 -26.641 -11.906 1 98.62 415 ASP B O 1
ATOM 7047 N N . LEU B 1 416 ? -8.219 -24.578 -11.023 1 98.56 416 LEU B N 1
ATOM 7048 C CA . LEU B 1 416 ? -6.809 -24.266 -11.273 1 98.56 416 LEU B CA 1
ATOM 7049 C C . LEU B 1 416 ? -6.176 -23.609 -10.055 1 98.56 416 LEU B C 1
ATOM 7051 O O . LEU B 1 416 ? -6.801 -22.766 -9.406 1 98.56 416 LEU B O 1
ATOM 7055 N N . ILE B 1 417 ? -5.016 -24.016 -9.719 1 98.75 417 ILE B N 1
ATOM 7056 C CA . ILE B 1 417 ? -4.211 -23.391 -8.68 1 98.75 417 ILE B CA 1
ATOM 7057 C C . ILE B 1 417 ? -2.809 -23.109 -9.211 1 98.75 417 ILE B C 1
ATOM 7059 O O . ILE B 1 417 ? -2.18 -23.969 -9.812 1 98.75 417 ILE B O 1
ATOM 7063 N N . GLU B 1 418 ? -2.406 -21.953 -9.086 1 98.44 418 GLU B N 1
ATOM 7064 C CA . GLU B 1 418 ? -1.027 -21.625 -9.43 1 98.44 418 GLU B CA 1
ATOM 7065 C C . GLU B 1 418 ? -0.296 -20.984 -8.25 1 98.44 418 GLU B C 1
ATOM 7067 O O . GLU B 1 418 ? -0.724 -19.953 -7.738 1 98.44 418 GLU B O 1
ATOM 7072 N N . VAL B 1 419 ? 0.701 -21.641 -7.77 1 98.25 419 VAL B N 1
ATOM 7073 C CA . VAL B 1 419 ? 1.593 -21.156 -6.719 1 98.25 419 VAL B CA 1
ATOM 7074 C C . VAL B 1 419 ? 2.939 -20.766 -7.32 1 98.25 419 VAL B C 1
ATOM 7076 O O . VAL B 1 419 ? 3.506 -21.5 -8.125 1 98.25 419 VAL B O 1
ATOM 7079 N N . ASN B 1 420 ? 3.369 -19.547 -6.957 1 97.38 420 ASN B N 1
ATOM 7080 C CA . ASN B 1 420 ? 4.68 -19.141 -7.449 1 97.38 420 ASN B CA 1
ATOM 7081 C C . ASN B 1 420 ? 5.75 -20.172 -7.113 1 97.38 420 ASN B C 1
ATOM 7083 O O . ASN B 1 420 ? 5.906 -20.547 -5.953 1 97.38 420 ASN B O 1
ATOM 7087 N N . GLU B 1 421 ? 6.465 -20.578 -8.133 1 93.19 421 GLU B N 1
ATOM 7088 C CA . GLU B 1 421 ? 7.527 -21.562 -7.977 1 93.19 421 GLU B CA 1
ATOM 7089 C C . GLU B 1 421 ? 8.852 -20.906 -7.621 1 93.19 421 GLU B C 1
ATOM 7091 O O . GLU B 1 421 ? 9.82 -21 -8.375 1 93.19 421 GLU B O 1
ATOM 7096 N N . ALA B 1 422 ? 8.875 -20.391 -6.426 1 88.69 422 ALA B N 1
ATOM 7097 C CA . ALA B 1 422 ? 10.141 -19.766 -6.023 1 88.69 422 ALA B CA 1
ATOM 7098 C C . ALA B 1 422 ? 11.273 -20.781 -6.016 1 88.69 422 ALA B C 1
ATOM 7100 O O . ALA B 1 422 ? 12.398 -20.484 -6.426 1 88.69 422 ALA B O 1
ATOM 7101 N N . PHE B 1 423 ? 10.992 -21.906 -5.465 1 90.69 423 PHE B N 1
ATOM 7102 C CA . PHE B 1 423 ? 11.844 -23.094 -5.434 1 90.69 423 PHE B CA 1
ATOM 7103 C C . PHE B 1 423 ? 11.016 -24.375 -5.547 1 90.69 423 PHE B C 1
ATOM 7105 O O . PHE B 1 423 ? 9.875 -24.422 -5.066 1 90.69 423 PHE B O 1
ATOM 7112 N N . ALA B 1 424 ? 11.633 -25.359 -6.18 1 93.5 424 ALA B N 1
ATOM 7113 C CA . ALA B 1 424 ? 10.914 -26.609 -6.352 1 93.5 424 ALA B CA 1
ATOM 7114 C C . ALA B 1 424 ? 10.5 -27.203 -5.004 1 93.5 424 ALA B C 1
ATOM 7116 O O . ALA B 1 424 ? 9.344 -27.578 -4.816 1 93.5 424 ALA B O 1
ATOM 7117 N N . PRO B 1 425 ? 11.398 -27.25 -3.996 1 94.44 425 PRO B N 1
ATOM 7118 C CA . PRO B 1 425 ? 10.984 -27.812 -2.705 1 94.44 425 PRO B CA 1
ATOM 7119 C C . PRO B 1 425 ? 9.852 -27.016 -2.061 1 94.44 425 PRO B C 1
ATOM 7121 O O . PRO B 1 425 ? 9 -27.594 -1.379 1 94.44 425 PRO B O 1
ATOM 7124 N N . GLN B 1 426 ? 9.875 -25.719 -2.268 1 95.12 426 GLN B N 1
ATOM 7125 C CA . GLN B 1 426 ? 8.828 -24.859 -1.717 1 95.12 426 GLN B CA 1
ATOM 7126 C C . GLN B 1 426 ? 7.477 -25.188 -2.342 1 95.12 426 GLN B C 1
ATOM 7128 O O . GLN B 1 426 ? 6.48 -25.328 -1.634 1 95.12 426 GLN B O 1
ATOM 7133 N N . ALA B 1 427 ? 7.398 -25.266 -3.619 1 96.31 427 ALA B N 1
ATOM 7134 C CA . ALA B 1 427 ? 6.148 -25.547 -4.312 1 96.31 427 ALA B CA 1
ATOM 7135 C C . ALA B 1 427 ? 5.633 -26.938 -3.955 1 96.31 427 ALA B C 1
ATOM 7137 O O . ALA B 1 427 ? 4.43 -27.141 -3.764 1 96.31 427 ALA B O 1
ATOM 7138 N N . LEU B 1 428 ? 6.539 -27.891 -3.869 1 96.94 428 LEU B N 1
ATOM 7139 C CA . LEU B 1 428 ? 6.172 -29.266 -3.533 1 96.94 428 LEU B CA 1
ATOM 7140 C C . LEU B 1 428 ? 5.668 -29.359 -2.096 1 96.94 428 LEU B C 1
ATOM 7142 O O . LEU B 1 428 ? 4.75 -30.125 -1.803 1 96.94 428 LEU B O 1
ATOM 7146 N N . ALA B 1 429 ? 6.301 -28.641 -1.179 1 97.69 429 ALA B N 1
ATOM 7147 C CA . ALA B 1 429 ? 5.84 -28.609 0.208 1 97.69 429 ALA B CA 1
ATOM 7148 C C . ALA B 1 429 ? 4.402 -28.109 0.299 1 97.69 429 ALA B C 1
ATOM 7150 O O . ALA B 1 429 ? 3.592 -28.656 1.047 1 97.69 429 ALA B O 1
ATOM 7151 N N . VAL B 1 430 ? 4.109 -27.047 -0.438 1 98.5 430 VAL B N 1
ATOM 7152 C CA . VAL B 1 430 ? 2.758 -26.5 -0.464 1 98.5 430 VAL B CA 1
ATOM 7153 C C . VAL B 1 430 ? 1.791 -27.531 -1.031 1 98.5 430 VAL B C 1
ATOM 7155 O O . VAL B 1 430 ? 0.687 -27.703 -0.511 1 98.5 430 VAL B O 1
ATOM 7158 N N . GLN B 1 431 ? 2.205 -28.172 -2.117 1 98.19 431 GLN B N 1
ATOM 7159 C CA . GLN B 1 431 ? 1.38 -29.203 -2.729 1 98.19 431 GLN B CA 1
ATOM 7160 C C . GLN B 1 431 ? 1.05 -30.312 -1.727 1 98.19 431 GLN B C 1
ATOM 7162 O O . GLN B 1 431 ? -0.103 -30.734 -1.618 1 98.19 431 GLN B O 1
ATOM 7167 N N . ARG B 1 432 ? 2.047 -30.797 -1.035 1 98.12 432 ARG B N 1
ATOM 7168 C CA . ARG B 1 432 ? 1.876 -31.875 -0.073 1 98.12 432 ARG B CA 1
ATOM 7169 C C . ARG B 1 432 ? 1.027 -31.422 1.111 1 98.12 432 ARG B C 1
ATOM 7171 O O . ARG B 1 432 ? 0.158 -32.156 1.575 1 98.12 432 ARG B O 1
ATOM 7178 N N . GLU B 1 433 ? 1.331 -30.188 1.582 1 98.19 433 GLU B N 1
ATOM 7179 C CA . GLU B 1 433 ? 0.604 -29.656 2.73 1 98.19 433 GLU B CA 1
ATOM 7180 C C . GLU B 1 433 ? -0.892 -29.578 2.447 1 98.19 433 GLU B C 1
ATOM 7182 O O . GLU B 1 433 ? -1.713 -29.828 3.328 1 98.19 433 GLU B O 1
ATOM 7187 N N . LEU B 1 434 ? -1.228 -29.234 1.226 1 98.31 434 LEU B N 1
ATOM 7188 C CA . LEU B 1 434 ? -2.623 -29 0.868 1 98.31 434 LEU B CA 1
ATOM 7189 C C . LEU B 1 434 ? -3.191 -30.203 0.108 1 98.31 434 LEU B C 1
ATOM 7191 O O . LEU B 1 434 ? -4.379 -30.219 -0.224 1 98.31 434 LEU B O 1
ATOM 7195 N N . ASP B 1 435 ? -2.381 -31.172 -0.172 1 97.5 435 ASP B N 1
ATOM 7196 C CA . ASP B 1 435 ? -2.775 -32.312 -0.977 1 97.5 435 ASP B CA 1
ATOM 7197 C C . ASP B 1 435 ? -3.377 -31.875 -2.309 1 97.5 435 ASP B C 1
ATOM 7199 O O . ASP B 1 435 ? -4.488 -32.281 -2.658 1 97.5 435 ASP B O 1
ATOM 7203 N N . LEU B 1 436 ? -2.627 -31.047 -2.986 1 97.88 436 LEU B N 1
ATOM 7204 C CA . LEU B 1 436 ? -3.113 -30.5 -4.246 1 97.88 436 LEU B CA 1
ATOM 7205 C C . LEU B 1 436 ? -2.965 -31.5 -5.379 1 97.88 436 LEU B C 1
ATOM 7207 O O . LEU B 1 436 ? -1.947 -32.188 -5.469 1 97.88 436 LEU B O 1
ATOM 7211 N N . ASP B 1 437 ? -3.986 -31.578 -6.223 1 96.75 437 ASP B N 1
ATOM 7212 C CA . ASP B 1 437 ? -3.928 -32.375 -7.438 1 96.75 437 ASP B CA 1
ATOM 7213 C C . ASP B 1 437 ? -2.918 -31.812 -8.43 1 96.75 437 ASP B C 1
ATOM 7215 O O . ASP B 1 437 ? -3.043 -30.672 -8.852 1 96.75 437 ASP B O 1
ATOM 7219 N N . GLU B 1 438 ? -1.99 -32.594 -8.805 1 95.12 438 GLU B N 1
ATOM 7220 C CA . GLU B 1 438 ? -0.934 -32.188 -9.719 1 95.12 438 GLU B CA 1
ATOM 7221 C C . GLU B 1 438 ? -1.511 -31.719 -11.055 1 95.12 438 GLU B C 1
ATOM 7223 O O . GLU B 1 438 ? -0.932 -30.859 -11.727 1 95.12 438 GLU B O 1
ATOM 7228 N N . LYS B 1 439 ? -2.666 -32.188 -11.469 1 95.88 439 LYS B N 1
ATOM 7229 C CA . LYS B 1 439 ? -3.293 -31.875 -12.75 1 95.88 439 LYS B CA 1
ATOM 7230 C C . LYS B 1 439 ? -3.885 -30.469 -12.727 1 95.88 439 LYS B C 1
ATOM 7232 O O . LYS B 1 439 ? -4.18 -29.891 -13.773 1 95.88 439 LYS B O 1
ATOM 7237 N N . LYS B 1 440 ? -4.043 -29.938 -11.539 1 97.69 440 LYS B N 1
ATOM 7238 C CA . LYS B 1 440 ? -4.641 -28.609 -11.391 1 97.69 440 LYS B CA 1
ATOM 7239 C C . LYS B 1 440 ? -3.59 -27.578 -11.008 1 97.69 440 LYS B C 1
ATOM 7241 O O . LYS B 1 440 ? -3.834 -26.375 -11.102 1 97.69 440 LYS B O 1
ATOM 7246 N N . LEU B 1 441 ? -2.396 -28.047 -10.57 1 98.06 441 LEU B N 1
ATOM 7247 C CA . LEU B 1 441 ? -1.363 -27.172 -10.031 1 98.06 441 LEU B CA 1
ATOM 7248 C C . LEU B 1 441 ? -0.396 -26.734 -11.125 1 98.06 441 LEU B C 1
ATOM 7250 O O . LEU B 1 441 ? 0.218 -27.578 -11.789 1 98.06 441 LEU B O 1
ATOM 7254 N N . ASN B 1 442 ? -0.22 -25.422 -11.234 1 97 442 ASN B N 1
ATOM 7255 C CA . ASN B 1 442 ? 0.757 -24.844 -12.156 1 97 442 ASN B CA 1
ATOM 7256 C C . ASN B 1 442 ? 0.726 -25.547 -13.516 1 97 442 ASN B C 1
ATOM 7258 O O . ASN B 1 442 ? 1.761 -26 -14.008 1 97 442 ASN B O 1
ATOM 7262 N N . VAL B 1 443 ? -0.386 -25.5 -14.18 1 95.69 443 VAL B N 1
ATOM 7263 C CA . VAL B 1 443 ? -0.688 -26.344 -15.328 1 95.69 443 VAL B CA 1
ATOM 7264 C C . VAL B 1 443 ? 0.042 -25.828 -16.562 1 95.69 443 VAL B C 1
ATOM 7266 O O . VAL B 1 443 ? 0.114 -26.516 -17.578 1 95.69 443 VAL B O 1
ATOM 7269 N N . SER B 1 444 ? 0.613 -24.719 -16.547 1 91.81 444 SER B N 1
ATOM 7270 C CA . SER B 1 444 ? 1.366 -24.156 -17.656 1 91.81 444 SER B CA 1
ATOM 7271 C C . SER B 1 444 ? 2.818 -23.906 -17.281 1 91.81 444 SER B C 1
ATOM 7273 O O . SER B 1 444 ? 3.508 -23.109 -17.922 1 91.81 444 SER B O 1
ATOM 7275 N N . GLY B 1 445 ? 3.225 -24.5 -16.234 1 91.06 445 GLY B N 1
ATOM 7276 C CA . GLY B 1 445 ? 4.516 -24.156 -15.672 1 91.06 445 GLY B CA 1
ATOM 7277 C C . GLY B 1 445 ? 4.453 -22.969 -14.727 1 91.06 445 GLY B C 1
ATOM 7278 O O . GLY B 1 445 ? 3.365 -22.516 -14.367 1 91.06 445 GLY B O 1
ATOM 7279 N N . GLY B 1 446 ? 5.641 -22.531 -14.273 1 92.44 446 GLY B N 1
ATOM 7280 C CA . GLY B 1 446 ? 5.691 -21.422 -13.328 1 92.44 446 GLY B CA 1
ATOM 7281 C C . GLY B 1 446 ? 7.02 -20.703 -13.328 1 92.44 446 GLY B C 1
ATOM 7282 O O . GLY B 1 446 ? 7.633 -20.516 -14.383 1 92.44 446 GLY B O 1
ATOM 7283 N N . ALA B 1 447 ? 7.398 -20.203 -12.211 1 92.06 447 ALA B N 1
ATOM 7284 C CA . ALA B 1 447 ? 8.547 -19.297 -12.094 1 92.06 447 ALA B CA 1
ATOM 7285 C C . ALA B 1 447 ? 9.844 -20.031 -12.414 1 92.06 447 ALA B C 1
ATOM 7287 O O . ALA B 1 447 ? 10.82 -19.422 -12.867 1 92.06 447 ALA B O 1
ATOM 7288 N N . ILE B 1 448 ? 9.93 -21.312 -12.172 1 90.5 448 ILE B N 1
ATOM 7289 C CA . ILE B 1 448 ? 11.133 -22.078 -12.461 1 90.5 448 ILE B CA 1
ATOM 7290 C C . ILE B 1 448 ? 11.43 -22.016 -13.961 1 90.5 448 ILE B C 1
ATOM 7292 O O . ILE B 1 448 ? 12.586 -21.969 -14.367 1 90.5 448 ILE B O 1
ATOM 7296 N N . SER B 1 449 ? 10.43 -22.047 -14.75 1 89.88 449 SER B N 1
ATOM 7297 C CA . SER B 1 449 ? 10.594 -22.031 -16.203 1 89.88 449 SER B CA 1
ATOM 7298 C C . SER B 1 449 ? 10.539 -20.609 -16.75 1 89.88 449 SER B C 1
ATOM 7300 O O . SER B 1 449 ? 11.297 -20.266 -17.656 1 89.88 449 SER B O 1
ATOM 7302 N N . LEU B 1 450 ? 9.727 -19.75 -16.203 1 89.25 450 LEU B N 1
ATOM 7303 C CA . LEU B 1 450 ? 9.43 -18.438 -16.766 1 89.25 450 LEU B CA 1
ATOM 7304 C C . LEU B 1 450 ? 10.273 -17.359 -16.078 1 89.25 450 LEU B C 1
ATOM 7306 O O . LEU B 1 450 ? 10.57 -16.328 -16.688 1 89.25 450 LEU B O 1
ATOM 7310 N N . GLY B 1 451 ? 10.555 -17.531 -14.859 1 90.94 451 GLY B N 1
ATOM 7311 C CA . GLY B 1 451 ? 11.227 -16.516 -14.07 1 90.94 451 GLY B CA 1
ATOM 7312 C C . GLY B 1 451 ? 10.344 -15.914 -13 1 90.94 451 GLY B C 1
ATOM 7313 O O . GLY B 1 451 ? 9.125 -16.094 -13.016 1 90.94 451 GLY B O 1
ATOM 7314 N N . HIS B 1 452 ? 11.016 -15.211 -12.07 1 93.06 452 HIS B N 1
ATOM 7315 C CA . HIS B 1 452 ? 10.344 -14.641 -10.914 1 93.06 452 HIS B CA 1
ATOM 7316 C C . HIS B 1 452 ? 10.82 -13.219 -10.648 1 93.06 452 HIS B C 1
ATOM 7318 O O . HIS B 1 452 ? 11.562 -12.969 -9.695 1 93.06 452 HIS B O 1
ATOM 7324 N N . PRO B 1 453 ? 10.312 -12.281 -11.383 1 95.62 453 PRO B N 1
ATOM 7325 C CA . PRO B 1 453 ? 10.648 -10.883 -11.094 1 95.62 453 PRO B CA 1
ATOM 7326 C C . PRO B 1 453 ? 9.859 -10.305 -9.922 1 95.62 453 PRO B C 1
ATOM 7328 O O . PRO B 1 453 ? 9.195 -9.273 -10.07 1 95.62 453 PRO B O 1
ATOM 7331 N N . LEU B 1 454 ? 9.898 -10.898 -8.852 1 95.31 454 LEU B N 1
ATOM 7332 C CA . LEU B 1 454 ? 9.406 -10.508 -7.527 1 95.31 454 LEU B CA 1
ATOM 7333 C C . LEU B 1 454 ? 8.039 -9.852 -7.629 1 95.31 454 LEU B C 1
ATOM 7335 O O . LEU B 1 454 ? 7.027 -10.531 -7.832 1 95.31 454 LEU B O 1
ATOM 7339 N N . ALA B 1 455 ? 7.926 -8.57 -7.762 1 97.88 455 ALA B N 1
ATOM 7340 C CA . ALA B 1 455 ? 6.668 -7.828 -7.691 1 97.88 455 ALA B CA 1
ATOM 7341 C C . ALA B 1 455 ? 5.793 -8.125 -8.906 1 97.88 455 ALA B C 1
ATOM 7343 O O . ALA B 1 455 ? 4.574 -7.922 -8.867 1 97.88 455 ALA B O 1
ATOM 7344 N N . ALA B 1 456 ? 6.305 -8.547 -9.977 1 98 456 ALA B N 1
ATOM 7345 C CA . ALA B 1 456 ? 5.547 -8.789 -11.203 1 98 456 ALA B CA 1
ATOM 7346 C C . ALA B 1 456 ? 4.879 -10.164 -11.172 1 98 456 ALA B C 1
ATOM 7348 O O . ALA B 1 456 ? 3.91 -10.406 -11.891 1 98 456 ALA B O 1
ATOM 7349 N N . SER B 1 457 ? 5.367 -11.039 -10.352 1 97.44 457 SER B N 1
ATOM 7350 C CA . SER B 1 457 ? 5.027 -12.453 -10.422 1 97.44 457 SER B CA 1
ATOM 7351 C C . SER B 1 457 ? 3.555 -12.688 -10.094 1 97.44 457 SER B C 1
ATOM 7353 O O . SER B 1 457 ? 2.877 -13.461 -10.781 1 97.44 457 SER B O 1
ATOM 7355 N N . GLY B 1 458 ? 3.074 -12.039 -8.969 1 98.19 458 GLY B N 1
ATOM 7356 C CA . GLY B 1 458 ? 1.672 -12.211 -8.625 1 98.19 458 GLY B CA 1
ATOM 7357 C C . GLY B 1 458 ? 0.728 -11.719 -9.703 1 98.19 458 GLY B C 1
ATOM 7358 O O . GLY B 1 458 ? -0.31 -12.328 -9.961 1 98.19 458 GLY B O 1
ATOM 7359 N N . ALA B 1 459 ? 1.06 -10.586 -10.273 1 98.44 459 ALA B N 1
ATOM 7360 C CA . ALA B 1 459 ? 0.257 -10.047 -11.367 1 98.44 459 ALA B CA 1
ATOM 7361 C C . ALA B 1 459 ? 0.313 -10.961 -12.594 1 98.44 459 ALA B C 1
ATOM 7363 O O . ALA B 1 459 ? -0.697 -11.164 -13.266 1 98.44 459 ALA B O 1
ATOM 7364 N N . ARG B 1 460 ? 1.45 -11.5 -12.891 1 97.12 460 ARG B N 1
ATOM 7365 C CA . ARG B 1 460 ? 1.614 -12.438 -13.992 1 97.12 460 ARG B CA 1
ATOM 7366 C C . ARG B 1 460 ? 0.792 -13.703 -13.766 1 97.12 460 ARG B C 1
ATOM 7368 O O . ARG B 1 460 ? 0.107 -14.18 -14.672 1 97.12 460 ARG B O 1
ATOM 7375 N N . ILE B 1 461 ? 0.898 -14.227 -12.562 1 97.94 461 ILE B N 1
ATOM 7376 C CA . ILE B 1 461 ? 0.133 -15.422 -12.219 1 97.94 461 ILE B CA 1
ATOM 7377 C C . ILE B 1 461 ? -1.358 -15.148 -12.406 1 97.94 461 ILE B C 1
ATOM 7379 O O . ILE B 1 461 ? -2.084 -15.977 -12.961 1 97.94 461 ILE B O 1
ATOM 7383 N N . SER B 1 462 ? -1.792 -14.008 -11.922 1 98.56 462 SER B N 1
ATOM 7384 C CA . SER B 1 462 ? -3.189 -13.625 -12.094 1 98.56 462 SER B CA 1
ATOM 7385 C C . SER B 1 462 ? -3.57 -13.57 -13.57 1 98.56 462 SER B C 1
ATOM 7387 O O . SER B 1 462 ? -4.633 -14.055 -13.961 1 98.56 462 SER B O 1
ATOM 7389 N N . THR B 1 463 ? -2.727 -12.938 -14.336 1 97.38 463 THR B N 1
ATOM 7390 C CA . THR B 1 463 ? -2.943 -12.844 -15.781 1 97.38 463 THR B CA 1
ATOM 7391 C C . THR B 1 463 ? -3.076 -14.227 -16.406 1 97.38 463 THR B C 1
ATOM 7393 O O . THR B 1 463 ? -4 -14.484 -17.172 1 97.38 463 THR B O 1
ATOM 7396 N N . HIS B 1 464 ? -2.168 -15.086 -16.078 1 95.75 464 HIS B N 1
ATOM 7397 C CA . HIS B 1 464 ? -2.172 -16.438 -16.609 1 95.75 464 HIS B CA 1
ATOM 7398 C C . HIS B 1 464 ? -3.449 -17.188 -16.219 1 95.75 464 HIS B C 1
ATOM 7400 O O . HIS B 1 464 ? -4.078 -17.828 -17.062 1 95.75 464 HIS B O 1
ATOM 7406 N N . LEU B 1 465 ? -3.781 -17.125 -14.953 1 97.56 465 LEU B N 1
ATOM 7407 C CA . LEU B 1 465 ? -4.945 -17.844 -14.445 1 97.56 465 LEU B CA 1
ATOM 7408 C C . LEU B 1 465 ? -6.223 -17.375 -15.133 1 97.56 465 LEU B C 1
ATOM 7410 O O . LEU B 1 465 ? -7.086 -18.188 -15.477 1 97.56 465 LEU B O 1
ATOM 7414 N N . ILE B 1 466 ? -6.359 -16.094 -15.305 1 97.12 466 ILE B N 1
ATOM 7415 C CA . ILE B 1 466 ? -7.559 -15.516 -15.906 1 97.12 466 ILE B CA 1
ATOM 7416 C C . ILE B 1 466 ? -7.711 -16.016 -17.344 1 97.12 466 ILE B C 1
ATOM 7418 O O . ILE B 1 466 ? -8.797 -16.453 -17.734 1 97.12 466 ILE B O 1
ATOM 7422 N N . HIS B 1 467 ? -6.68 -16.016 -18.062 1 94.94 467 HIS B N 1
ATOM 7423 C CA . HIS B 1 467 ? -6.734 -16.469 -19.438 1 94.94 467 HIS B CA 1
ATOM 7424 C C . HIS B 1 467 ? -6.902 -17.984 -19.516 1 94.94 467 HIS B C 1
ATOM 7426 O O . HIS B 1 467 ? -7.598 -18.5 -20.391 1 94.94 467 HIS B O 1
ATOM 7432 N N . GLU B 1 468 ? -6.211 -18.703 -18.609 1 95.5 468 GLU B N 1
ATOM 7433 C CA . GLU B 1 468 ? -6.312 -20.156 -18.594 1 95.5 468 GLU B CA 1
ATOM 7434 C C . GLU B 1 468 ? -7.727 -20.609 -18.25 1 95.5 468 GLU B C 1
ATOM 7436 O O . GLU B 1 468 ? -8.203 -21.625 -18.75 1 95.5 468 GLU B O 1
ATOM 7441 N N . MET B 1 469 ? -8.336 -19.938 -17.297 1 96.88 469 MET B N 1
ATOM 7442 C CA . MET B 1 469 ? -9.719 -20.25 -16.969 1 96.88 469 MET B CA 1
ATOM 7443 C C . MET B 1 469 ? -10.625 -20.141 -18.188 1 96.88 469 MET B C 1
ATOM 7445 O O . MET B 1 469 ? -11.492 -20.984 -18.406 1 96.88 469 MET B O 1
ATOM 7449 N N . LYS B 1 470 ? -10.406 -19.125 -18.906 1 94.75 470 LYS B N 1
ATOM 7450 C CA . LYS B 1 470 ? -11.195 -18.922 -20.125 1 94.75 470 LYS B CA 1
ATOM 7451 C C . LYS B 1 470 ? -10.906 -20 -21.156 1 94.75 470 LYS B C 1
ATOM 7453 O O . LYS B 1 470 ? -11.828 -20.562 -21.766 1 94.75 470 LYS B O 1
ATOM 7458 N N . ARG B 1 471 ? -9.68 -20.266 -21.391 1 93.44 471 ARG B N 1
ATOM 7459 C CA . ARG B 1 471 ? -9.258 -21.234 -22.391 1 93.44 471 ARG B CA 1
ATOM 7460 C C . ARG B 1 471 ? -9.812 -22.625 -22.062 1 93.44 471 ARG B C 1
ATOM 7462 O O . ARG B 1 471 ? -10.227 -23.359 -22.969 1 93.44 471 ARG B O 1
ATOM 7469 N N . ARG B 1 472 ? -9.812 -22.969 -20.797 1 95 472 ARG B N 1
ATOM 7470 C CA . ARG B 1 472 ? -10.227 -24.297 -20.375 1 95 472 ARG B CA 1
ATOM 7471 C C . ARG B 1 472 ? -11.711 -24.312 -20.016 1 95 472 ARG B C 1
ATOM 7473 O O . ARG B 1 472 ? -12.281 -25.375 -19.75 1 95 472 ARG B O 1
ATOM 7480 N N . SER B 1 473 ? -12.32 -23.188 -20.031 1 96.44 473 SER B N 1
ATOM 7481 C CA . SER B 1 473 ? -13.734 -23.031 -19.688 1 96.44 473 SER B CA 1
ATOM 7482 C C . SER B 1 473 ? -14.023 -23.625 -18.312 1 96.44 473 SER B C 1
ATOM 7484 O O . SER B 1 473 ? -14.93 -24.438 -18.156 1 96.44 473 SER B O 1
ATOM 7486 N N . VAL B 1 474 ? -13.18 -23.234 -17.359 1 97.69 474 VAL B N 1
ATOM 7487 C CA . VAL B 1 474 ? -13.375 -23.672 -15.977 1 97.69 474 VAL B CA 1
ATOM 7488 C C . VAL B 1 474 ? -13.812 -22.469 -15.125 1 97.69 474 VAL B C 1
ATOM 7490 O O . VAL B 1 474 ? -13.789 -21.328 -15.594 1 97.69 474 VAL B O 1
ATOM 7493 N N . LYS B 1 475 ? -14.172 -22.703 -13.93 1 97.81 475 LYS B N 1
ATOM 7494 C CA . LYS B 1 475 ? -14.945 -21.703 -13.195 1 97.81 475 LYS B CA 1
ATOM 7495 C C . LYS B 1 475 ? -14.07 -20.953 -12.195 1 97.81 475 LYS B C 1
ATOM 7497 O O . LYS B 1 475 ? -14.062 -19.719 -12.164 1 97.81 475 LYS B O 1
ATOM 7502 N N . TYR B 1 476 ? -13.352 -21.641 -11.266 1 98.62 476 TYR B N 1
ATOM 7503 C CA . TYR B 1 476 ? -12.633 -21 -10.172 1 98.62 476 TYR B CA 1
ATOM 7504 C C . TYR B 1 476 ? -11.141 -21.281 -10.25 1 98.62 476 TYR B C 1
ATOM 7506 O O . TYR B 1 476 ? -10.734 -22.391 -10.609 1 98.62 476 TYR B O 1
ATOM 7514 N N . SER B 1 477 ? -10.359 -20.328 -9.945 1 98.75 477 SER B N 1
ATOM 7515 C CA . SER B 1 477 ? -8.914 -20.5 -9.844 1 98.75 477 SER B CA 1
ATOM 7516 C C . SER B 1 477 ? -8.352 -19.719 -8.664 1 98.75 477 SER B C 1
ATOM 7518 O O . SER B 1 477 ? -8.945 -18.734 -8.219 1 98.75 477 SER B O 1
ATOM 7520 N N . ILE B 1 478 ? -7.23 -20.172 -8.102 1 98.88 478 ILE B N 1
ATOM 7521 C CA . ILE B 1 478 ? -6.539 -19.5 -7.008 1 98.88 478 ILE B CA 1
ATOM 7522 C C . ILE B 1 478 ? -5.082 -19.25 -7.391 1 98.88 478 ILE B C 1
ATOM 7524 O O . ILE B 1 478 ? -4.391 -20.172 -7.848 1 98.88 478 ILE B O 1
ATOM 7528 N N . GLY B 1 479 ? -4.66 -18.031 -7.309 1 98.88 479 GLY B N 1
ATOM 7529 C CA . GLY B 1 479 ? -3.25 -17.672 -7.359 1 98.88 479 GLY B CA 1
ATOM 7530 C C . GLY B 1 479 ? -2.66 -17.375 -5.996 1 98.88 479 GLY B C 1
ATOM 7531 O O . GLY B 1 479 ? -3.322 -16.781 -5.145 1 98.88 479 GLY B O 1
ATOM 7532 N N . SER B 1 480 ? -1.383 -17.766 -5.762 1 98.88 480 SER B N 1
ATOM 7533 C CA . SER B 1 480 ? -0.789 -17.578 -4.441 1 98.88 480 SER B CA 1
ATOM 7534 C C . SER B 1 480 ? 0.732 -17.5 -4.523 1 98.88 480 SER B C 1
ATOM 7536 O O . SER B 1 480 ? 1.328 -17.953 -5.508 1 98.88 480 SER B O 1
ATOM 7538 N N . ALA B 1 481 ? 1.305 -16.906 -3.52 1 98.62 481 ALA B N 1
ATOM 7539 C CA . ALA B 1 481 ? 2.76 -16.797 -3.439 1 98.62 481 ALA B CA 1
ATOM 7540 C C . ALA B 1 481 ? 3.23 -16.797 -1.987 1 98.62 481 ALA B C 1
ATOM 7542 O O . ALA B 1 481 ? 2.57 -16.219 -1.117 1 98.62 481 ALA B O 1
ATOM 7543 N N . CYS B 1 482 ? 4.383 -17.5 -1.782 1 97.94 482 CYS B N 1
ATOM 7544 C CA . CYS B 1 482 ? 5.109 -17.297 -0.534 1 97.94 482 CYS B CA 1
ATOM 7545 C C . CYS B 1 482 ? 5.855 -15.977 -0.547 1 97.94 482 CYS B C 1
ATOM 7547 O O . CYS B 1 482 ? 6.152 -15.438 -1.614 1 97.94 482 CYS B O 1
ATOM 7549 N N . ILE B 1 483 ? 6.082 -15.453 0.58 1 98 483 ILE B N 1
ATOM 7550 C CA . ILE B 1 483 ? 6.633 -14.102 0.682 1 98 483 ILE B CA 1
ATOM 7551 C C . ILE B 1 483 ? 7.797 -14.102 1.67 1 98 483 ILE B C 1
ATOM 7553 O O . ILE B 1 483 ? 7.664 -14.578 2.799 1 98 483 ILE B O 1
ATOM 7557 N N . GLY B 1 484 ? 8.938 -13.539 1.214 1 95.12 484 GLY B N 1
ATOM 7558 C CA . GLY B 1 484 ? 10.078 -13.383 2.109 1 95.12 484 GLY B CA 1
ATOM 7559 C C . GLY B 1 484 ? 9.703 -12.742 3.434 1 95.12 484 GLY B C 1
ATOM 7560 O O . GLY B 1 484 ? 8.875 -11.836 3.479 1 95.12 484 GLY B O 1
ATOM 7561 N N . GLY B 1 485 ? 10.383 -13.102 4.492 1 96.12 485 GLY B N 1
ATOM 7562 C CA . GLY B 1 485 ? 10.07 -12.609 5.82 1 96.12 485 GLY B CA 1
ATOM 7563 C C . GLY B 1 485 ? 9 -13.43 6.523 1 96.12 485 GLY B C 1
ATOM 7564 O O . GLY B 1 485 ? 8.75 -13.234 7.715 1 96.12 485 GLY B O 1
ATOM 7565 N N . GLY B 1 486 ? 8.414 -14.375 5.824 1 97.75 486 GLY B N 1
ATOM 7566 C CA . GLY B 1 486 ? 7.445 -15.273 6.426 1 97.75 486 GLY B CA 1
ATOM 7567 C C . GLY B 1 486 ? 6.012 -14.797 6.27 1 97.75 486 GLY B C 1
ATOM 7568 O O . GLY B 1 486 ? 5.332 -14.523 7.258 1 97.75 486 GLY B O 1
ATOM 7569 N N . GLN B 1 487 ? 5.547 -14.766 5.051 1 98.38 487 GLN B N 1
ATOM 7570 C CA . GLN B 1 487 ? 4.156 -14.43 4.75 1 98.38 487 GLN B CA 1
ATOM 7571 C C . GLN B 1 487 ? 3.643 -15.234 3.561 1 98.38 487 GLN B C 1
ATOM 7573 O O . GLN B 1 487 ? 4.414 -15.938 2.898 1 98.38 487 GLN B O 1
ATOM 7578 N N . GLY B 1 488 ? 2.375 -15.211 3.324 1 98.69 488 GLY B N 1
ATOM 7579 C CA . GLY B 1 488 ? 1.696 -15.75 2.156 1 98.69 488 GLY B CA 1
ATOM 7580 C C . GLY B 1 488 ? 0.486 -14.93 1.744 1 98.69 488 GLY B C 1
ATOM 7581 O O . GLY B 1 488 ? -0.082 -14.203 2.559 1 98.69 488 GLY B O 1
ATOM 7582 N N . ILE B 1 489 ? 0.154 -15.023 0.512 1 98.88 489 ILE B N 1
ATOM 7583 C CA . ILE B 1 489 ? -1.028 -14.336 0.007 1 98.88 489 ILE B CA 1
ATOM 7584 C C . ILE B 1 489 ? -1.722 -15.203 -1.043 1 98.88 489 ILE B C 1
ATOM 7586 O O . ILE B 1 489 ? -1.07 -15.969 -1.751 1 98.88 489 ILE B O 1
ATOM 7590 N N . ALA B 1 490 ? -3.002 -15.156 -1.105 1 98.94 490 ALA B N 1
ATOM 7591 C CA . ALA B 1 490 ? -3.793 -15.867 -2.1 1 98.94 490 ALA B CA 1
ATOM 7592 C C . ALA B 1 490 ? -4.973 -15.023 -2.576 1 98.94 490 ALA B C 1
ATOM 7594 O O . ALA B 1 490 ? -5.512 -14.219 -1.817 1 98.94 490 ALA B O 1
ATOM 7595 N N . ILE B 1 491 ? -5.305 -15.188 -3.814 1 98.88 491 ILE B N 1
ATOM 7596 C CA . ILE B 1 491 ? -6.457 -14.523 -4.414 1 98.88 491 ILE B CA 1
ATOM 7597 C C . ILE B 1 491 ? -7.297 -15.539 -5.188 1 98.88 491 ILE B C 1
ATOM 7599 O O . ILE B 1 491 ? -6.754 -16.422 -5.855 1 98.88 491 ILE B O 1
ATOM 7603 N N . LEU B 1 492 ? -8.602 -15.461 -5.047 1 98.81 492 LEU B N 1
ATOM 7604 C CA . LEU B 1 492 ? -9.562 -16.328 -5.727 1 98.81 492 LEU B CA 1
ATOM 7605 C C . LEU B 1 492 ? -10.266 -15.578 -6.852 1 98.81 492 LEU B C 1
ATOM 7607 O O . LEU B 1 492 ? -10.82 -14.5 -6.629 1 98.81 492 LEU B O 1
ATOM 7611 N N . PHE B 1 493 ? -10.203 -16.125 -8.07 1 98.75 493 PHE B N 1
ATOM 7612 C CA . PHE B 1 493 ? -10.883 -15.57 -9.234 1 98.75 493 PHE B CA 1
ATOM 7613 C C . PHE B 1 493 ? -12.023 -16.469 -9.68 1 98.75 493 PHE B C 1
ATOM 7615 O O . PHE B 1 493 ? -11.969 -17.688 -9.484 1 98.75 493 PHE B O 1
ATOM 7622 N N . GLU B 1 494 ? -13.016 -15.891 -10.32 1 98.31 494 GLU B N 1
ATOM 7623 C CA . GLU B 1 494 ? -14.156 -16.609 -10.883 1 98.31 494 GLU B CA 1
ATOM 7624 C C . GLU B 1 494 ? -14.359 -16.25 -12.352 1 98.31 494 GLU B C 1
ATOM 7626 O O . GLU B 1 494 ? -14.414 -15.078 -12.711 1 98.31 494 GLU B O 1
ATOM 7631 N N . ASN B 1 495 ? -14.445 -17.25 -13.141 1 97.44 495 ASN B N 1
ATOM 7632 C CA . ASN B 1 495 ? -14.805 -17.062 -14.547 1 97.44 495 ASN B CA 1
ATOM 7633 C C . ASN B 1 495 ? -16.266 -16.656 -14.695 1 97.44 495 ASN B C 1
ATOM 7635 O O . ASN B 1 495 ? -17.172 -17.328 -14.203 1 97.44 495 ASN B O 1
ATOM 7639 N N . ILE B 1 496 ? -16.547 -15.586 -15.352 1 90.06 496 ILE B N 1
ATOM 7640 C CA . ILE B 1 496 ? -17.906 -15.062 -15.406 1 90.06 496 ILE B CA 1
ATOM 7641 C C . ILE B 1 496 ? -18.594 -15.523 -16.688 1 90.06 496 ILE B C 1
ATOM 7643 O O . ILE B 1 496 ? -19.781 -15.242 -16.906 1 90.06 496 ILE B O 1
ATOM 7647 N N . ASP B 1 497 ? -18.016 -16.203 -17.5 1 83.5 497 ASP B N 1
ATOM 7648 C CA . ASP B 1 497 ? -18.656 -16.781 -18.656 1 83.5 497 ASP B CA 1
ATOM 7649 C C . ASP B 1 497 ? -19.438 -18.047 -18.281 1 83.5 497 ASP B C 1
ATOM 7651 O O . ASP B 1 497 ? -19.062 -18.75 -17.328 1 83.5 497 ASP B O 1
#

Nearest PDB structures (foldseek):
  4c2j-assembly1_D  TM=9.759E-01  e=1.187E-48  Homo sapiens
  4c2k-assembly1_A  TM=9.774E-01  e=6.518E-48  Homo sapiens
  4w61-assembly4_P  TM=9.550E-01  e=1.310E-40  Cupriavidus necator H16
  4w61-assembly2_E  TM=9.553E-01  e=1.392E-39  Cupriavidus necator H16
  4w61-assembly3_J  TM=9.613E-01  e=4.414E-39  Cupriavidus necator H16